Protein 6NAL (pdb70)

Sequence (937 aa):
GNNRALINDKLASLQYNPKTVVFNGTSISNIDLPAEERFDDSTYIVTREKCSYEADFDIAVPSAYEDVTYPGALLVASNDLLDGKPQELAVDKDRVNITVDLPGATDISFKVVPTFANVRAGINDILSKWFDSHGGEWSLPANFQYSSSLVYDENELLKFGCDISYLKQKLSIDFSSTRAEKKSVYLIRFKQIFYSVSAERPAKPADIFAESTTWEDLARAGISEEHPPLFVKNVQYGRQIFLKFESKLSSTELETTIKGTCSKDGLKIDANASAALKEKLSQIDVSIVVHGGSEAVYNGLSLNSDDVQKINRIIWDNTLLSRTNTAAPLNYYTVFLKDGVSAGVHGTTEYVAEKTERYSGGEIRLEHSGWYVARFTVTWDEISYENGLKVIRHKGWEGNGKDRTAPFSTTIPLRGNARNISIKTEGCTGLAWEWWRTSGYKVGRALVPLRTVSIGGTTLHQTFSTPADNNRALINDKLASLQYNPKTVVFNGTSISNIDLPAEERFDDSTYIVTREKCSYEADFDIAVPSAYEDVTYPGALLVASNDLLDGKPQELAVDKDRVNITVDLPGATDISFKVVPTFANVRAGINDILSKWFDSHGGEWSLPANFQYSSSLVYDENELLKFGCDISYLKQKLSIDFSSTRAEKKSVYLIRFKQIFYSVSAERPAKPADIFAESTTWEDLARAGISEEHPPLFVKNVQYGRQIFLKFESKLSSTELETTIKGTCSKDGLKIDANASAALKEKLSQIDVSIVVHGGSEAVYNGLSLNSDDVQKINRIIWDNTLLSRTNTAAPLNYYTVFLKDGVSAGVHGTTEYVAEKTERYSGGEIRLEHSGWYVARFTVTWDEISYENGLKVIRHKGWEGNGKDRTAPFSTTIPLRGNARNISIKTEGCTGLAWEWWRTSGYKVGRALVPLRTVSIGGTTLHQTFSTPAD

Secondary structure (DSSP, 8-state):
-HHHHHHHHHHHT----TTT-----------------EEETTEEE--EEEEEEEEEEP-B--GGGGGGSSTT-EEE--HHHHTT--EE----B--EEEEEE-TTSPPEEEEE---HHHHHHHHHHHHHHHHTTSSSS--B----EEEEEE--STTT---S---HHHHHHHHT--HHHHHHTT-EEEEEEEEEEEEEEEEPPPSSGGGGB-TT--HHHHHHHT-BTTB-EEEEEEEEEEEEEEEEEEESS-HHHHHHHHHHHEETTEE---STT-SHHHHHHTTEEEEEEEESSSEEEEEEEES---HHHHHHHHHH--B--SSSSPPEEEEEEEEETTT--B--EEEEEEEEEE---EE--EEEEEEE-SBS-EEEEEEEEEEEE-SS-EEEEEEE-TTTT-EE-SSEEEEEEE-TTEEEEEEEEEEE-S-GGG-EEEEEEEEEE---SEEEEEEEEETTEEEE-----/-HHHHHHHHTSS----GGG-----------------EESSS-EE--EEEEEEEEE-PPB--TT-GGGSSTT-EEE--HHHHTT--EE----B--EEEEEE-TTS--EEEEE---HHHHHHHHHHHHHHHHHT-S-S-B--SEEEEEEEE--STTT---S---HHHHHHHHT--HHHHHHTT-EEEEEEEEEEEEEEEEPPPSSGGGGB-TT--HHHHHTTT--SSS-EEEEEEEEEEEEEEEEEEESS-HHHHHHHHHTTEETTEE---SS--HHHHHHHTTEEEEEEEESSSEEEEEEE-----HHHHHHHHHHTT-SB-SSS--EEEEEEEEETTT--B---EEEEEEEEE---EE--EEEEEEE-SBSEEEEEEEEEEEEEETTEEEEEEEE-TTTT--EESSEEEEEEE-TTEEEEEEEEEEE-S-STTSEEEEEEEEEE---SEEEEEEEEETTEEEE-----

Foldseek 3Di:
DVQLVQVLVVLLPQDADLFPLAFDFADDDDDQWFKDWDDPDLKIKIGKDKDKDKDFAFAWQAPVCPQQQDAFFKFWDDVVSNLNDTAGQDAAWAKWKKWKDAPPDDIDIDIDQDGSVVRVVVVVVVQCVVQVVVPAFFWDWADWDKFKDWDFDPRSCSRVNFNSVVCCVFVVDDNVVQVVQLKTKMKMKTDDFRIKMFIDQDPRNSNGHDPPDHPVSRVVSPDHSSTFMKGFGMWTWAKMKMKMKMFSDDPQLVCVLCVVQQDPQAGNDDPDPDDVSQVVQQRIWIWMFMAFFDGDIDTGDTDVDVSRVVRSCVNGDMHTDHPVGGTGTTGIWMAGSSHGHTSTHMHMYMGMDDDMDMFAKAKEKEWEAAQFKKFKWKKWWFWDQDSNDTDIDIDTDPRGPPIDDHTDMDMDIHGRRIFWMWMWMWTQLVDDVCGIDTQDTDTGDGGDHYHYWYWYYYSVDIHIDPPPD/DQLVVVLCVVVCLDDDLFPLAFDFADDDPDDDFKDWDADDLKIKIDKDKDKDWDWAFAWAADVCLQAQPAQFKFWADNCSSQNDTQGQDAFWAKWKKWKFAVVDDTDIDIDQDGSVVVVVVVVVVVVVVQVPDPDQWDAFPDKDKDKDWDQALRSCSRVNANSVVCCVQVVDDNVVQVVLQKTKMKMKIWGFRIKMFIDQDQSNSNTHDPPDHVVSRVVSVDHSSIFMKGFGMWTWAKMKMKMKMFSDHPQVVCVLDVVQQDNQAGDDDPPDDPVSLVRQQGIWIWMWIDFLDTDIGGGQGDRHVSRVVRSCVVPPLRTDGSPTGIGTTGIWMARSNRGDTSIHMDMYMGMDDDMDMFAKAKEKEFEAAPFKKFKWKKWWFWDQDDNDTDTHIDTDPRGPPIDGPGDMDMDIHRRRTFWMWMWMWTQLVDPVPGIHTADIGTRDGRDRYHYWYWYYYSVDIHIDPPRD

Solvent-accessible surface area: 45488 Å² total

B-factor: mean 59.3, std 20.17, range [22.74, 204.49]

Nearest PDB structures (foldseek):
  6nal-assembly1_A  TM=1.002E+00  e=2.597E-97  Desulfobulbus propionicus DSM 2032
  4cdb-assembly1_A  TM=8.190E-01  e=1.826E-48  Listeria monocytogenes
  5cr6-assembly1_D  TM=8.662E-01  e=1.373E-47  Streptococcus pneumoniae
  6jmp-assembly1_A  TM=7.885E-01  e=5.666E-47  Streptococcus pneumoniae
  5aoe-assembly2_B  TM=7.281E-01  e=8.876E-48  Streptococcus pneumoniae

Structure (mmCIF, N/CA/C/O backbone):
data_6NAL
#
_entry.id   6NAL
#
_cell.length_a   141.070
_cell.length_b   85.430
_cell.length_c   102.440
_cell.angle_alpha   90.000
_cell.angle_beta   101.050
_cell.angle_gamma   90.000
#
_symmetry.space_group_name_H-M   'C 1 2 1'
#
loop_
_entity.id
_entity.type
_entity.pdbx_description
1 polymer 'Thiol-activated cytolysin'
2 non-polymer 'TETRAETHYLENE GLYCOL'
3 non-polymer IMIDAZOLE
4 water water
#
loop_
_atom_site.group_PDB
_atom_site.id
_atom_site.type_symbol
_atom_site.label_atom_id
_atom_site.label_alt_id
_atom_site.label_comp_id
_atom_site.label_asym_id
_atom_site.label_entity_id
_atom_site.label_seq_id
_atom_site.pdbx_PDB_ins_code
_atom_site.Cartn_x
_atom_site.Cartn_y
_atom_site.Cartn_z
_atom_site.occupancy
_atom_site.B_iso_or_equiv
_atom_site.auth_seq_id
_atom_site.auth_comp_id
_atom_site.auth_asym_id
_atom_site.auth_atom_id
_atom_site.pdbx_PDB_model_num
ATOM 1 N N . GLY A 1 1 ? 66.033 8.140 41.283 1.00 75.11 2 GLY A N 1
ATOM 2 C CA . GLY A 1 1 ? 64.969 7.349 40.672 1.00 82.03 2 GLY A CA 1
ATOM 3 C C . GLY A 1 1 ? 64.026 6.739 41.705 1.00 82.86 2 GLY A C 1
ATOM 4 O O . GLY A 1 1 ? 62.964 6.169 41.370 1.00 72.68 2 GLY A O 1
ATOM 7 N N . ASN A 1 2 ? 64.438 6.893 42.970 1.00 85.19 3 ASN A N 1
ATOM 8 C CA . ASN A 1 2 ? 63.722 6.375 44.133 1.00 79.14 3 ASN A CA 1
ATOM 9 C C . ASN A 1 2 ? 62.557 7.272 44.551 1.00 69.98 3 ASN A C 1
ATOM 10 O O . ASN A 1 2 ? 61.579 6.799 45.156 1.00 65.50 3 ASN A O 1
ATOM 21 N N . ASN A 1 3 ? 62.660 8.575 44.278 1.00 68.41 4 ASN A N 1
ATOM 22 C CA . ASN A 1 3 ? 61.578 9.491 44.631 1.00 67.45 4 ASN A CA 1
ATOM 23 C C . ASN A 1 3 ? 60.386 9.334 43.694 1.00 53.79 4 ASN A C 1
ATOM 24 O O . ASN A 1 3 ? 59.246 9.391 44.143 1.00 54.48 4 ASN A O 1
ATOM 35 N N . ARG A 1 4 ? 60.634 9.119 42.399 1.00 53.29 5 ARG A N 1
ATOM 36 C CA . ARG A 1 4 ? 59.552 8.917 41.443 1.00 54.99 5 ARG A CA 1
ATOM 37 C C . ARG A 1 4 ? 58.755 7.674 41.766 1.00 56.87 5 ARG A C 1
ATOM 38 O O . ARG A 1 4 ? 57.529 7.659 41.623 1.00 52.25 5 ARG A O 1
ATOM 59 N N . ALA A 1 5 ? 59.437 6.619 42.202 1.00 58.54 6 ALA A N 1
ATOM 60 C CA . ALA A 1 5 ? 58.751 5.376 42.511 1.00 56.79 6 ALA A CA 1
ATOM 61 C C . ALA A 1 5 ? 57.799 5.539 43.685 1.00 59.49 6 ALA A C 1
ATOM 62 O O . ALA A 1 5 ? 56.769 4.858 43.738 1.00 60.50 6 ALA A O 1
ATOM 69 N N . LEU A 1 6 ? 58.106 6.442 44.620 1.00 60.44 7 LEU A N 1
ATOM 70 C CA . LEU A 1 6 ? 57.170 6.747 45.705 1.00 53.83 7 LEU A CA 1
ATOM 71 C C . LEU A 1 6 ? 55.994 7.574 45.199 1.00 56.07 7 LEU A C 1
ATOM 72 O O . LEU A 1 6 ? 54.848 7.371 45.627 1.00 60.05 7 LEU A O 1
ATOM 88 N N . ILE A 1 7 ? 56.252 8.500 44.274 1.00 56.86 8 ILE A N 1
ATOM 89 C CA . ILE A 1 7 ? 55.174 9.307 43.711 1.00 61.47 8 ILE A CA 1
ATOM 90 C C . ILE A 1 7 ? 54.223 8.437 42.912 1.00 55.10 8 ILE A C 1
ATOM 91 O O . ILE A 1 7 ? 53.007 8.572 43.041 1.00 61.46 8 ILE A O 1
ATOM 107 N N . ASN A 1 8 ? 54.744 7.498 42.122 1.00 51.39 9 ASN A N 1
ATOM 108 C CA . ASN A 1 8 ? 53.861 6.593 41.397 1.00 54.20 9 ASN A CA 1
ATOM 109 C C . ASN A 1 8 ? 52.975 5.808 42.351 1.00 62.04 9 ASN A C 1
ATOM 110 O O . ASN A 1 8 ? 51.752 5.755 42.178 1.00 62.64 9 ASN A O 1
ATOM 121 N N . ASP A 1 9 ? 53.556 5.219 43.388 1.00 60.73 10 ASP A N 1
ATOM 122 C CA . ASP A 1 9 ? 52.738 4.392 44.264 1.00 64.97 10 ASP A CA 1
ATOM 123 C C . ASP A 1 9 ? 51.688 5.229 44.975 1.00 55.52 10 ASP A C 1
ATOM 124 O O . ASP A 1 9 ? 50.513 4.858 45.006 1.00 63.72 10 ASP A O 1
ATOM 133 N N . LYS A 1 10 ? 52.075 6.383 45.522 1.00 55.09 11 LYS A N 1
ATOM 134 C CA . LYS A 1 10 ? 51.089 7.216 46.207 1.00 48.68 11 LYS A CA 1
ATOM 135 C C . LYS A 1 10 ? 50.029 7.762 45.242 1.00 59.57 11 LYS A C 1
ATOM 136 O O . LYS A 1 10 ? 48.867 7.970 45.640 1.00 52.27 11 LYS A O 1
ATOM 155 N N . LEU A 1 11 ? 50.404 8.029 43.989 1.00 55.91 12 LEU A N 1
ATOM 156 C CA . LEU A 1 11 ? 49.425 8.456 42.997 1.00 58.87 12 LEU A CA 1
ATOM 157 C C . LEU A 1 11 ? 48.433 7.347 42.673 1.00 56.93 12 LEU A C 1
ATOM 158 O O . LEU A 1 11 ? 47.216 7.549 42.766 1.00 56.71 12 LEU A O 1
ATOM 174 N N . ALA A 1 12 ? 48.938 6.172 42.273 1.00 51.05 13 ALA A N 1
ATOM 175 C CA . ALA A 1 12 ? 48.081 5.034 41.954 1.00 59.22 13 ALA A CA 1
ATOM 176 C C . ALA A 1 12 ? 47.170 4.657 43.119 1.00 61.96 13 ALA A C 1
ATOM 177 O O . ALA A 1 12 ? 46.034 4.210 42.908 1.00 67.86 13 ALA A O 1
ATOM 184 N N . SER A 1 13 ? 47.622 4.851 44.342 1.00 56.02 14 SER A N 1
ATOM 185 C CA . SER A 1 13 ? 46.796 4.520 45.489 1.00 65.76 14 SER A CA 1
ATOM 186 C C . SER A 1 13 ? 45.883 5.670 45.896 1.00 65.08 14 SER A C 1
ATOM 187 O O . SER A 1 13 ? 45.177 5.563 46.903 1.00 70.65 14 SER A O 1
ATOM 195 N N . LEU A 1 14 ? 45.890 6.774 45.159 1.00 62.79 15 LEU A N 1
ATOM 196 C CA . LEU A 1 14 ? 45.057 7.922 45.501 1.00 63.17 15 LEU A CA 1
ATOM 197 C C . LEU A 1 14 ? 43.656 7.697 44.929 1.00 67.69 15 LEU A C 1
ATOM 198 O O . LEU A 1 14 ? 43.431 7.822 43.719 1.00 56.92 15 LEU A O 1
ATOM 214 N N . GLN A 1 15 ? 42.719 7.351 45.818 1.00 66.09 16 GLN A N 1
ATOM 215 C CA . GLN A 1 15 ? 41.377 6.909 45.443 1.00 69.73 16 GLN A CA 1
ATOM 216 C C . GLN A 1 15 ? 40.443 8.115 45.458 1.00 63.74 16 GLN A C 1
ATOM 217 O O . GLN A 1 15 ? 40.320 8.813 46.476 1.00 59.93 16 GLN A O 1
ATOM 231 N N . TYR A 1 16 ? 39.853 8.404 44.305 1.00 57.34 17 TYR A N 1
ATOM 232 C CA . TYR A 1 16 ? 38.910 9.502 44.154 1.00 60.82 17 TYR A CA 1
ATOM 233 C C . TYR A 1 16 ? 38.083 9.171 42.926 1.00 56.87 17 TYR A C 1
ATOM 234 O O . TYR A 1 16 ? 38.525 8.430 42.037 1.00 66.55 17 TYR A O 1
ATOM 252 N N . ASN A 1 17 ? 36.892 9.745 42.879 1.00 60.27 18 ASN A N 1
ATOM 253 C CA . ASN A 1 17 ? 35.949 9.483 41.800 1.00 70.30 18 ASN A CA 1
ATOM 254 C C . ASN A 1 17 ? 36.081 10.587 40.761 1.00 63.85 18 ASN A C 1
ATOM 255 O O . ASN A 1 17 ? 35.753 11.746 41.064 1.00 56.39 18 ASN A O 1
ATOM 266 N N . PRO A 1 18 ? 36.577 10.301 39.550 1.00 65.24 19 PRO A N 1
ATOM 267 C CA . PRO A 1 18 ? 36.825 11.399 38.601 1.00 67.83 19 PRO A CA 1
ATOM 268 C C . PRO A 1 18 ? 35.618 12.297 38.390 1.00 71.76 19 PRO A C 1
ATOM 269 O O . PRO A 1 18 ? 35.799 13.499 38.165 1.00 64.68 19 PRO A O 1
ATOM 280 N N . LYS A 1 19 ? 34.393 11.764 38.484 1.00 65.90 20 LYS A N 1
ATOM 281 C CA . LYS A 1 19 ? 33.222 12.545 38.112 1.00 66.45 20 LYS A CA 1
ATOM 282 C C . LYS A 1 19 ? 32.815 13.572 39.150 1.00 59.32 20 LYS A C 1
ATOM 283 O O . LYS A 1 19 ? 32.231 14.586 38.769 1.00 62.74 20 LYS A O 1
ATOM 302 N N . THR A 1 20 ? 33.182 13.398 40.418 1.00 55.42 21 THR A N 1
ATOM 303 C CA . THR A 1 20 ? 32.671 14.262 41.470 1.00 56.33 21 THR A CA 1
ATOM 304 C C . THR A 1 20 ? 33.717 15.140 42.147 1.00 53.15 21 THR A C 1
ATOM 305 O O . THR A 1 20 ? 33.392 15.833 43.112 1.00 56.93 21 THR A O 1
ATOM 316 N N . VAL A 1 21 ? 34.953 15.160 41.681 1.00 51.26 22 VAL A N 1
ATOM 317 C CA . VAL A 1 21 ? 35.941 15.941 42.417 1.00 57.66 22 VAL A CA 1
ATOM 318 C C . VAL A 1 21 ? 35.841 17.432 42.079 1.00 54.09 22 VAL A C 1
ATOM 319 O O . VAL A 1 21 ? 36.015 18.287 42.950 1.00 52.10 22 VAL A O 1
ATOM 349 N N . VAL A 1 23 ? 32.801 19.968 40.368 1.00 55.25 24 VAL A N 1
ATOM 350 C CA . VAL A 1 23 ? 31.389 19.971 39.976 1.00 44.12 24 VAL A CA 1
ATOM 351 C C . VAL A 1 23 ? 30.969 21.389 39.620 1.00 47.70 24 VAL A C 1
ATOM 352 O O . VAL A 1 23 ? 31.184 22.321 40.402 1.00 43.56 24 VAL A O 1
ATOM 365 N N . PHE A 1 24 ? 30.365 21.558 38.440 1.00 45.05 25 PHE A N 1
ATOM 366 C CA . PHE A 1 24 ? 29.792 22.848 38.087 1.00 47.38 25 PHE A CA 1
ATOM 367 C C . PHE A 1 24 ? 28.687 23.152 39.083 1.00 46.20 25 PHE A C 1
ATOM 368 O O . PHE A 1 24 ? 27.905 22.262 39.448 1.00 39.05 25 PHE A O 1
ATOM 385 N N . ASN A 1 25 ? 28.594 24.404 39.512 1.00 39.73 26 ASN A N 1
ATOM 386 C CA . ASN A 1 25 ? 27.429 24.784 40.289 1.00 57.62 26 ASN A CA 1
ATOM 387 C C . ASN A 1 25 ? 26.641 25.898 39.622 1.00 53.95 26 ASN A C 1
ATOM 388 O O . ASN A 1 25 ? 27.137 27.024 39.472 1.00 51.85 26 ASN A O 1
ATOM 399 N N . GLY A 1 26 ? 25.399 25.584 39.255 1.00 50.21 27 GLY A N 1
ATOM 400 C CA . GLY A 1 26 ? 24.558 26.531 38.580 1.00 43.68 27 GLY A CA 1
ATOM 401 C C . GLY A 1 26 ? 23.593 27.166 39.548 1.00 46.01 27 GLY A C 1
ATOM 402 O O . GLY A 1 26 ? 23.522 26.820 40.719 1.00 44.75 27 GLY A O 1
ATOM 406 N N . THR A 1 27 ? 22.885 28.153 39.024 1.00 42.29 28 THR A N 1
ATOM 407 C CA . THR A 1 27 ? 21.768 28.744 39.721 1.00 41.44 28 THR A CA 1
ATOM 408 C C . THR A 1 27 ? 20.713 27.701 40.057 1.00 41.22 28 THR A C 1
ATOM 409 O O . THR A 1 27 ? 20.395 26.806 39.269 1.00 43.05 28 THR A O 1
ATOM 420 N N . SER A 1 28 ? 20.155 27.822 41.234 1.00 47.18 29 SER A N 1
ATOM 421 C CA . SER A 1 28 ? 18.920 27.136 41.530 1.00 51.58 29 SER A CA 1
ATOM 422 C C . SER A 1 28 ? 17.820 28.158 41.791 1.00 50.20 29 SER A C 1
ATOM 423 O O . SER A 1 28 ? 18.046 29.209 42.384 1.00 50.95 29 SER A O 1
ATOM 431 N N . ILE A 1 29 ? 16.643 27.862 41.286 1.00 57.00 30 ILE A N 1
ATOM 432 C CA . ILE A 1 29 ? 15.428 28.601 41.591 1.00 66.44 30 ILE A CA 1
ATOM 433 C C . ILE A 1 29 ? 14.547 27.639 42.379 1.00 66.66 30 ILE A C 1
ATOM 434 O O . ILE A 1 29 ? 14.421 26.470 42.008 1.00 62.66 30 ILE A O 1
ATOM 450 N N . SER A 1 30 ? 13.984 28.079 43.473 1.00 75.13 31 SER A N 1
ATOM 451 C CA . SER A 1 30 ? 13.272 27.106 44.325 1.00 96.64 31 SER A CA 1
ATOM 452 C C . SER A 1 30 ? 11.924 27.674 44.760 1.00 100.98 31 SER A C 1
ATOM 453 O O . SER A 1 30 ? 11.758 28.152 45.884 1.00 112.46 31 SER A O 1
ATOM 461 N N . ASN A 1 31 ? 10.949 27.597 43.864 1.00 100.92 32 ASN A N 1
ATOM 462 C CA . ASN A 1 31 ? 9.722 28.372 44.006 1.00 107.94 32 ASN A CA 1
ATOM 463 C C . ASN A 1 31 ? 8.845 28.099 42.791 1.00 107.43 32 ASN A C 1
ATOM 464 O O . ASN A 1 31 ? 9.334 28.127 41.664 1.00 105.49 32 ASN A O 1
ATOM 475 N N . ILE A 1 32 ? 7.568 27.795 42.992 1.00 101.90 33 ILE A N 1
ATOM 476 C CA . ILE A 1 32 ? 6.671 27.506 41.877 1.00 106.82 33 ILE A CA 1
ATOM 477 C C . ILE A 1 32 ? 5.685 28.654 41.630 1.00 100.94 33 ILE A C 1
ATOM 478 O O . ILE A 1 32 ? 4.749 28.509 40.843 1.00 100.51 33 ILE A O 1
ATOM 494 N N . ASP A 1 33 ? 5.880 29.801 42.285 1.00 100.48 34 ASP A N 1
ATOM 495 C CA . ASP A 1 33 ? 4.894 30.884 42.288 1.00 88.94 34 ASP A CA 1
ATOM 496 C C . ASP A 1 33 ? 5.114 31.811 41.089 1.00 84.71 34 ASP A C 1
ATOM 497 O O . ASP A 1 33 ? 5.501 32.976 41.217 1.00 88.85 34 ASP A O 1
ATOM 506 N N . LEU A 1 34 ? 4.838 31.278 39.897 1.00 75.69 35 LEU A N 1
ATOM 507 C CA . LEU A 1 34 ? 5.055 32.003 38.645 1.00 78.12 35 LEU A CA 1
ATOM 508 C C . LEU A 1 34 ? 3.745 32.148 37.874 1.00 70.34 35 LEU A C 1
ATOM 509 O O . LEU A 1 34 ? 3.535 31.489 36.842 1.00 64.53 35 LEU A O 1
ATOM 525 N N . PRO A 1 35 ? 2.844 33.015 38.335 1.00 70.49 36 PRO A N 1
ATOM 526 C CA . PRO A 1 35 ? 1.545 33.143 37.668 1.00 67.58 36 PRO A CA 1
ATOM 527 C C . PRO A 1 35 ? 1.646 34.039 36.451 1.00 61.72 36 PRO A C 1
ATOM 528 O O . PRO A 1 35 ? 2.442 34.976 36.404 1.00 54.34 36 PRO A O 1
ATOM 539 N N . ALA A 1 36 ? 0.807 33.745 35.468 1.00 60.82 37 ALA A N 1
ATOM 540 C CA . ALA A 1 36 ? 0.713 34.588 34.295 1.00 50.14 37 ALA A CA 1
ATOM 541 C C . ALA A 1 36 ? 0.228 35.974 34.681 1.00 54.21 37 ALA A C 1
ATOM 542 O O . ALA A 1 36 ? -0.596 36.139 35.586 1.00 51.16 37 ALA A O 1
ATOM 549 N N . GLU A 1 37 ? 0.733 36.979 33.965 1.00 48.84 38 GLU A N 1
ATOM 550 C CA . GLU A 1 37 ? 0.338 38.355 34.217 1.00 53.97 38 GLU A CA 1
ATOM 551 C C . GLU A 1 37 ? 0.029 39.073 32.909 1.00 49.63 38 GLU A C 1
ATOM 552 O O . GLU A 1 37 ? 0.471 38.687 31.828 1.00 52.32 38 GLU A O 1
ATOM 564 N N . GLU A 1 38 ? -0.755 40.135 33.021 1.00 43.17 39 GLU A N 1
ATOM 565 C CA . GLU A 1 38 ? -1.374 40.741 31.865 1.00 44.11 39 GLU A CA 1
ATOM 566 C C . GLU A 1 38 ? -1.347 42.249 32.007 1.00 37.25 39 GLU A C 1
ATOM 567 O O . GLU A 1 38 ? -1.266 42.798 33.108 1.00 50.26 39 GLU A O 1
ATOM 579 N N . ARG A 1 39 ? -1.436 42.905 30.866 1.00 43.03 40 ARG A N 1
ATOM 580 C CA . ARG A 1 39 ? -1.720 44.323 30.828 1.00 50.14 40 ARG A CA 1
ATOM 581 C C . ARG A 1 39 ? -2.174 44.683 29.426 1.00 43.08 40 ARG A C 1
ATOM 582 O O . ARG A 1 39 ? -2.054 43.901 28.475 1.00 43.09 40 ARG A O 1
ATOM 603 N N . PHE A 1 40 ? -2.650 45.907 29.318 1.00 47.28 41 PHE A N 1
ATOM 604 C CA . PHE A 1 40 ? -3.049 46.496 28.058 1.00 52.06 41 PHE A CA 1
ATOM 605 C C . PHE A 1 40 ? -2.158 47.656 27.679 1.00 49.70 41 PHE A C 1
ATOM 606 O O . PHE A 1 40 ? -1.827 48.496 28.520 1.00 60.40 41 PHE A O 1
ATOM 623 N N . ASP A 1 41 ? -1.837 47.730 26.398 1.00 48.73 42 ASP A N 1
ATOM 624 C CA . ASP A 1 41 ? -1.204 48.897 25.783 1.00 59.02 42 ASP A CA 1
ATOM 625 C C . ASP A 1 41 ? -2.211 49.397 24.740 1.00 62.69 42 ASP A C 1
ATOM 626 O O . ASP A 1 41 ? -2.136 49.042 23.560 1.00 60.85 42 ASP A O 1
ATOM 635 N N . ASP A 1 42 ? -3.173 50.203 25.201 1.00 64.43 43 ASP A N 1
ATOM 636 C CA . ASP A 1 42 ? -4.342 50.630 24.420 1.00 64.99 43 ASP A CA 1
ATOM 637 C C . ASP A 1 42 ? -5.187 49.413 24.045 1.00 58.79 43 ASP A C 1
ATOM 638 O O . ASP A 1 42 ? -5.674 48.707 24.949 1.00 49.00 43 ASP A O 1
ATOM 647 N N . SER A 1 43 ? -5.468 49.168 22.775 1.00 60.45 44 SER A N 1
ATOM 648 C CA . SER A 1 43 ? -6.266 48.003 22.443 1.00 58.98 44 SER A CA 1
ATOM 649 C C . SER A 1 43 ? -5.433 46.733 22.446 1.00 47.79 44 SER A C 1
ATOM 650 O O . SER A 1 43 ? -5.983 45.647 22.259 1.00 46.85 44 SER A O 1
ATOM 658 N N . THR A 1 44 ? -4.127 46.833 22.657 1.00 51.66 45 THR A N 1
ATOM 659 C CA . THR A 1 44 ? -3.268 45.661 22.606 1.00 40.51 45 THR A CA 1
ATOM 660 C C . THR A 1 44 ? -3.203 44.988 23.963 1.00 42.54 45 THR A C 1
ATOM 661 O O . THR A 1 44 ? -3.113 45.645 25.008 1.00 40.72 45 THR A O 1
ATOM 672 N N . TYR A 1 45 ? -3.285 43.664 23.926 1.00 41.60 46 TYR A N 1
ATOM 673 C CA . TYR A 1 45 ? -3.356 42.826 25.110 1.00 38.84 46 TYR A CA 1
ATOM 674 C C . TYR A 1 45 ? -2.054 42.062 25.229 1.00 42.18 46 TYR A C 1
ATOM 675 O O . TYR A 1 45 ? -1.651 41.374 24.279 1.00 38.71 46 TYR A O 1
ATOM 693 N N . ILE A 1 46 ? -1.403 42.173 26.382 1.00 36.88 47 ILE A N 1
ATOM 694 C CA . ILE A 1 46 ? -0.036 41.690 26.522 1.00 46.17 47 ILE A CA 1
ATOM 695 C C . ILE A 1 46 ? -0.045 40.691 27.650 1.00 35.16 47 ILE A C 1
ATOM 696 O O . ILE A 1 46 ? -0.351 41.047 28.787 1.00 47.74 47 ILE A O 1
ATOM 712 N N . VAL A 1 47 ? 0.245 39.439 27.345 1.00 43.18 48 VAL A N 1
ATOM 713 C CA . VAL A 1 47 ? 0.257 38.382 28.345 1.00 44.06 48 VAL A CA 1
ATOM 714 C C . VAL A 1 47 ? 1.689 37.880 28.510 1.00 40.63 48 VAL A C 1
ATOM 715 O O . VAL A 1 47 ? 2.348 37.510 27.525 1.00 41.34 48 VAL A O 1
ATOM 745 N N . THR A 1 49 ? 3.951 35.042 30.427 1.00 45.57 50 THR A N 1
ATOM 746 C CA . THR A 1 49 ? 3.977 33.759 31.112 1.00 46.96 50 THR A CA 1
ATOM 747 C C . THR A 1 49 ? 5.431 33.404 31.453 1.00 51.41 50 THR A C 1
ATOM 748 O O . THR A 1 49 ? 6.364 33.823 30.765 1.00 47.73 50 THR A O 1
ATOM 759 N N . ARG A 1 50 ? 5.633 32.673 32.548 1.00 47.51 51 ARG A N 1
ATOM 760 C CA . ARG A 1 50 ? 6.965 32.379 33.042 1.00 45.49 51 ARG A CA 1
ATOM 761 C C . ARG A 1 50 ? 7.083 30.895 33.284 1.00 46.02 51 ARG A C 1
ATOM 762 O O . ARG A 1 50 ? 6.148 30.240 33.733 1.00 53.53 51 ARG A O 1
ATOM 783 N N . GLU A 1 51 ? 8.250 30.375 32.975 1.00 45.02 52 GLU A N 1
ATOM 784 C CA . GLU A 1 51 ? 8.505 28.954 33.087 1.00 40.37 52 GLU A CA 1
ATOM 785 C C . GLU A 1 51 ? 9.904 28.739 33.641 1.00 44.75 52 GLU A C 1
ATOM 786 O O . GLU A 1 51 ? 10.863 29.401 33.232 1.00 41.71 52 GLU A O 1
ATOM 798 N N . LYS A 1 52 ? 9.991 27.796 34.553 1.00 43.16 53 LYS A N 1
ATOM 799 C CA . LYS A 1 52 ? 11.219 27.391 35.185 1.00 40.84 53 LYS A CA 1
ATOM 800 C C . LYS A 1 52 ? 11.846 26.329 34.303 1.00 43.80 53 LYS A C 1
ATOM 801 O O . LYS A 1 52 ? 11.184 25.329 33.981 1.00 40.39 53 LYS A O 1
ATOM 820 N N . CYS A 1 53 ? 13.116 26.559 33.915 1.00 34.81 54 CYS A N 1
ATOM 821 C CA . CYS A 1 53 ? 13.866 25.659 33.054 1.00 36.79 54 CYS A CA 1
ATOM 822 C C . CYS A 1 53 ? 15.255 25.450 33.616 1.00 35.25 54 CYS A C 1
ATOM 823 O O . CYS A 1 53 ? 15.752 26.255 34.401 1.00 41.08 54 CYS A O 1
ATOM 831 N N . SER A 1 54 ? 15.899 24.384 33.152 1.00 34.85 55 SER A N 1
ATOM 832 C CA . SER A 1 54 ? 17.307 24.149 33.379 1.00 34.82 55 SER A CA 1
ATOM 833 C C . SER A 1 54 ? 17.978 23.798 32.051 1.00 42.52 55 SER A C 1
ATOM 834 O O . SER A 1 54 ? 17.360 23.298 31.114 1.00 40.37 55 SER A O 1
ATOM 842 N N . TYR A 1 55 ? 19.224 24.182 31.937 1.00 34.32 56 TYR A N 1
ATOM 843 C CA . TYR A 1 55 ? 19.996 23.957 30.738 1.00 33.12 56 TYR A CA 1
ATOM 844 C C . TYR A 1 55 ? 21.159 23.085 31.164 1.00 33.38 56 TYR A C 1
ATOM 845 O O . TYR A 1 55 ? 21.790 23.365 32.181 1.00 30.92 56 TYR A O 1
ATOM 863 N N . GLU A 1 56 ? 21.445 22.062 30.376 1.00 34.49 57 GLU A N 1
ATOM 864 C CA . GLU A 1 56 ? 22.447 21.054 30.650 1.00 37.23 57 GLU A CA 1
ATOM 865 C C . GLU A 1 56 ? 23.367 21.030 29.450 1.00 35.22 57 GLU A C 1
ATOM 866 O O . GLU A 1 56 ? 22.869 20.888 28.323 1.00 30.48 57 GLU A O 1
ATOM 878 N N . ALA A 1 57 ? 24.684 21.082 29.696 1.00 25.70 58 ALA A N 1
ATOM 879 C CA . ALA A 1 57 ? 25.672 20.991 28.626 1.00 38.34 58 ALA A CA 1
ATOM 880 C C . ALA A 1 57 ? 27.077 20.736 29.168 1.00 39.33 58 ALA A C 1
ATOM 881 O O . ALA A 1 57 ? 27.381 21.022 30.327 1.00 39.51 58 ALA A O 1
ATOM 888 N N . ASP A 1 58 ? 27.931 20.198 28.311 1.00 41.69 59 ASP A N 1
ATOM 889 C CA . ASP A 1 58 ? 29.355 20.093 28.646 1.00 43.84 59 ASP A CA 1
ATOM 890 C C . ASP A 1 58 ? 29.956 21.472 28.883 1.00 33.46 59 ASP A C 1
ATOM 891 O O . ASP A 1 58 ? 29.804 22.370 28.061 1.00 43.33 59 ASP A O 1
ATOM 900 N N . PHE A 1 59 ? 30.613 21.659 30.028 1.00 45.17 60 PHE A N 1
ATOM 901 C CA . PHE A 1 59 ? 31.177 22.959 30.382 1.00 40.61 60 PHE A CA 1
ATOM 902 C C . PHE A 1 59 ? 32.563 23.077 29.760 1.00 42.76 60 PHE A C 1
ATOM 903 O O . PHE A 1 59 ? 33.481 22.301 30.094 1.00 42.57 60 PHE A O 1
ATOM 920 N N . ASP A 1 60 ? 32.699 24.054 28.869 1.00 45.61 61 ASP A N 1
ATOM 921 C CA . ASP A 1 60 ? 33.978 24.429 28.261 1.00 49.28 61 ASP A CA 1
ATOM 922 C C . ASP A 1 60 ? 34.760 25.370 29.174 1.00 44.19 61 ASP A C 1
ATOM 923 O O . ASP A 1 60 ? 34.223 26.381 29.655 1.00 49.62 61 ASP A O 1
ATOM 932 N N . ILE A 1 61 ? 36.031 25.059 29.407 1.00 47.09 62 ILE A N 1
ATOM 933 C CA . ILE A 1 61 ? 36.838 25.822 30.357 1.00 36.43 62 ILE A CA 1
ATOM 934 C C . ILE A 1 61 ? 37.642 26.852 29.577 1.00 36.41 62 ILE A C 1
ATOM 935 O O . ILE A 1 61 ? 38.531 26.489 28.805 1.00 37.90 62 ILE A O 1
ATOM 951 N N . ALA A 1 62 ? 37.320 28.131 29.755 1.00 33.71 63 ALA A N 1
ATOM 952 C CA . ALA A 1 62 ? 38.100 29.212 29.177 1.00 36.39 63 ALA A CA 1
ATOM 953 C C . ALA A 1 62 ? 39.441 29.367 29.883 1.00 39.65 63 ALA A C 1
ATOM 954 O O . ALA A 1 62 ? 39.579 29.130 31.084 1.00 39.19 63 ALA A O 1
ATOM 961 N N . VAL A 1 63 ? 40.441 29.769 29.113 1.00 35.76 64 VAL A N 1
ATOM 962 C CA . VAL A 1 63 ? 41.692 30.237 29.693 1.00 33.68 64 VAL A CA 1
ATOM 963 C C . VAL A 1 63 ? 41.472 31.610 30.306 1.00 32.25 64 VAL A C 1
ATOM 964 O O . VAL A 1 63 ? 41.258 32.575 29.577 1.00 37.57 64 VAL A O 1
ATOM 977 N N . PRO A 1 64 ? 41.568 31.778 31.607 1.00 37.63 65 PRO A N 1
ATOM 978 C CA . PRO A 1 64 ? 41.377 33.122 32.158 1.00 38.25 65 PRO A CA 1
ATOM 979 C C . PRO A 1 64 ? 42.513 34.060 31.776 1.00 44.78 65 PRO A C 1
ATOM 980 O O . PRO A 1 64 ? 43.680 33.668 31.694 1.00 49.37 65 PRO A O 1
ATOM 991 N N . SER A 1 65 ? 42.142 35.314 31.539 1.00 46.94 66 SER A N 1
ATOM 992 C CA . SER A 1 65 ? 43.096 36.375 31.230 1.00 49.04 66 SER A CA 1
ATOM 993 C C . SER A 1 65 ? 44.249 36.441 32.232 1.00 51.99 66 SER A C 1
ATOM 994 O O . SER A 1 65 ? 45.387 36.758 31.873 1.00 51.12 66 SER A O 1
ATOM 1002 N N . ALA A 1 66 ? 43.969 36.191 33.495 1.00 52.05 67 ALA A N 1
ATOM 1003 C CA . ALA A 1 66 ? 44.953 36.426 34.541 1.00 55.24 67 ALA A CA 1
ATOM 1004 C C . ALA A 1 66 ? 45.703 35.169 34.905 1.00 52.03 67 ALA A C 1
ATOM 1005 O O . ALA A 1 66 ? 46.607 35.228 35.737 1.00 48.16 67 ALA A O 1
ATOM 1012 N N . TYR A 1 67 ? 45.354 34.038 34.295 1.00 51.00 68 TYR A N 1
ATOM 1013 C CA . TYR A 1 67 ? 46.061 32.791 34.539 1.00 40.36 68 TYR A CA 1
ATOM 1014 C C . TYR A 1 67 ? 46.532 32.119 33.254 1.00 38.85 68 TYR A C 1
ATOM 1015 O O . TYR A 1 67 ? 46.593 30.887 33.203 1.00 42.60 68 TYR A O 1
ATOM 1033 N N . GLU A 1 68 ? 46.853 32.903 32.213 1.00 42.58 69 GLU A N 1
ATOM 1034 C CA . GLU A 1 68 ? 47.444 32.339 30.999 1.00 49.04 69 GLU A CA 1
ATOM 1035 C C . GLU A 1 68 ? 48.763 31.629 31.306 1.00 46.19 69 GLU A C 1
ATOM 1036 O O . GLU A 1 68 ? 49.057 30.577 30.730 1.00 42.60 69 GLU A O 1
ATOM 1048 N N . ASP A 1 69 ? 49.569 32.185 32.213 1.00 47.13 70 ASP A N 1
ATOM 1049 C CA . ASP A 1 69 ? 50.875 31.601 32.550 1.00 40.76 70 ASP A CA 1
ATOM 1050 C C . ASP A 1 69 ? 50.778 30.366 33.432 1.00 40.20 70 ASP A C 1
ATOM 1051 O O . ASP A 1 69 ? 51.808 29.775 33.728 1.00 36.81 70 ASP A O 1
ATOM 1060 N N . VAL A 1 70 ? 49.572 29.905 33.761 1.00 43.40 71 VAL A N 1
ATOM 1061 C CA . VAL A 1 70 ? 49.350 28.704 34.562 1.00 46.58 71 VAL A CA 1
ATOM 1062 C C . VAL A 1 70 ? 48.540 27.644 33.828 1.00 42.61 71 VAL A C 1
ATOM 1063 O O . VAL A 1 70 ? 48.393 26.518 34.338 1.00 34.61 71 VAL A O 1
ATOM 1076 N N . THR A 1 71 ? 48.076 27.932 32.618 1.00 36.29 72 THR A N 1
ATOM 1077 C CA . THR A 1 71 ? 47.211 26.996 31.930 1.00 37.52 72 THR A CA 1
ATOM 1078 C C . THR A 1 71 ? 47.727 26.715 30.545 1.00 34.63 72 THR A C 1
ATOM 1079 O O . THR A 1 71 ? 46.959 26.608 29.580 1.00 38.50 72 THR A O 1
ATOM 1090 N N . TYR A 1 72 ? 49.005 26.659 30.416 1.00 34.14 73 TYR A N 1
ATOM 1091 C CA . TYR A 1 72 ? 49.668 26.353 29.158 1.00 29.25 73 TYR A CA 1
ATOM 1092 C C . TYR A 1 72 ? 49.788 24.847 28.982 1.00 31.20 73 TYR A C 1
ATOM 1093 O O . TYR A 1 72 ? 49.690 24.060 29.949 1.00 33.12 73 TYR A O 1
ATOM 1111 N N . PRO A 1 73 ? 50.019 24.409 27.756 1.00 27.41 74 PRO A N 1
ATOM 1112 C CA . PRO A 1 73 ? 50.093 22.971 27.511 1.00 29.41 74 PRO A CA 1
ATOM 1113 C C . PRO A 1 73 ? 51.212 22.363 28.333 1.00 33.26 74 PRO A C 1
ATOM 1114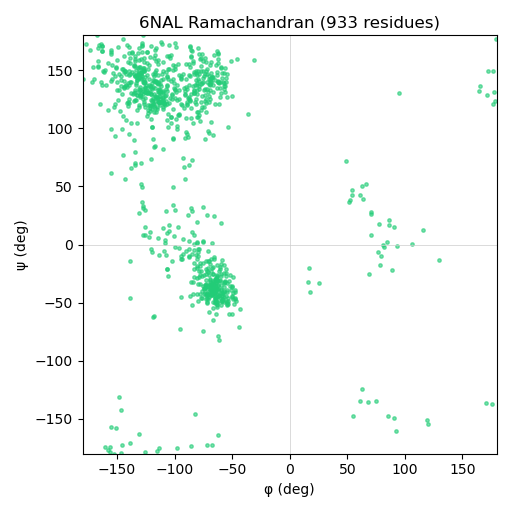 O O . PRO A 1 73 ? 52.345 22.838 28.306 1.00 34.57 74 PRO A O 1
ATOM 1125 N N . GLY A 1 74 ? 50.896 21.285 29.039 1.00 36.83 75 GLY A N 1
ATOM 1126 C CA . GLY A 1 74 ? 51.848 20.645 29.906 1.00 33.47 75 GLY A CA 1
ATOM 1127 C C . GLY A 1 74 ? 51.966 21.247 31.286 1.00 36.22 75 GLY A C 1
ATOM 1128 O O . GLY A 1 74 ? 52.806 20.783 32.079 1.00 36.45 75 GLY A O 1
ATOM 1132 N N . ALA A 1 75 ? 51.174 22.266 31.608 1.00 36.34 76 ALA A N 1
ATOM 1133 C CA . ALA A 1 75 ? 51.155 22.726 33.001 1.00 40.44 76 ALA A CA 1
ATOM 1134 C C . ALA A 1 75 ? 50.570 21.638 33.892 1.00 41.12 76 ALA A C 1
ATOM 1135 O O . ALA A 1 75 ? 49.933 20.685 33.414 1.00 37.95 76 ALA A O 1
ATOM 1142 N N . LEU A 1 76 ? 50.812 21.768 35.201 1.00 41.29 77 LEU A N 1
ATOM 1143 C CA . LEU A 1 76 ? 50.166 20.934 36.208 1.00 38.71 77 LEU A CA 1
ATOM 1144 C C . LEU A 1 76 ? 49.346 21.811 37.140 1.00 39.67 77 LEU A C 1
ATOM 1145 O O . LEU A 1 76 ? 49.697 22.969 37.406 1.00 37.40 77 LEU A O 1
ATOM 1161 N N . LEU A 1 77 ? 48.232 21.267 37.609 1.00 33.49 78 LEU A N 1
ATOM 1162 C CA . LEU A 1 77 ? 47.316 22.030 38.440 1.00 39.06 78 LEU A CA 1
ATOM 1163 C C . LEU A 1 77 ? 46.844 21.127 39.553 1.00 35.59 78 LEU A C 1
ATOM 1164 O O . LEU A 1 77 ? 46.902 19.903 39.407 1.00 33.64 78 LEU A O 1
ATOM 1180 N N . VAL A 1 78 ? 46.322 21.721 40.639 1.00 31.61 79 VAL A N 1
ATOM 1181 C CA . VAL A 1 78 ? 45.563 20.943 41.625 1.00 40.67 79 VAL A CA 1
ATOM 1182 C C . VAL A 1 78 ? 44.065 21.102 41.339 1.00 35.72 79 VAL A C 1
ATOM 1183 O O . VAL A 1 78 ? 43.535 22.215 41.256 1.00 37.23 79 VAL A O 1
ATOM 1196 N N . ALA A 1 79 ? 43.386 19.984 41.163 1.00 41.08 80 ALA A N 1
ATOM 1197 C CA . ALA A 1 79 ? 41.961 20.035 40.848 1.00 43.20 80 ALA A CA 1
ATOM 1198 C C . ALA A 1 79 ? 41.210 20.681 42.002 1.00 48.00 80 ALA A C 1
ATOM 1199 O O . ALA A 1 79 ? 41.504 20.443 43.185 1.00 47.41 80 ALA A O 1
ATOM 1206 N N . SER A 1 80 ? 40.244 21.511 41.657 1.00 48.09 81 SER A N 1
ATOM 1207 C CA . SER A 1 80 ? 39.588 22.361 42.638 1.00 51.00 81 SER A CA 1
ATOM 1208 C C . SER A 1 80 ? 38.381 22.987 41.968 1.00 52.89 81 SER A C 1
ATOM 1209 O O . SER A 1 80 ? 38.456 23.365 40.788 1.00 45.79 81 SER A O 1
ATOM 1217 N N . AS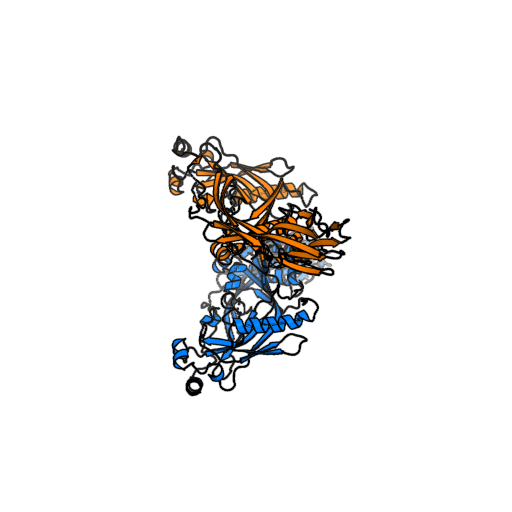N A 1 81 ? 37.289 23.131 42.719 1.00 41.19 82 ASN A N 1
ATOM 1218 C CA . ASN A 1 81 ? 36.151 23.840 42.168 1.00 49.32 82 ASN A CA 1
ATOM 1219 C C . ASN A 1 81 ? 36.539 25.228 41.700 1.00 53.37 82 ASN A C 1
ATOM 1220 O O . ASN A 1 81 ? 35.909 25.775 40.795 1.00 48.28 82 ASN A O 1
ATOM 1231 N N . ASP A 1 82 ? 37.566 25.825 42.293 1.00 47.22 83 ASP A N 1
ATOM 1232 C CA . ASP A 1 82 ? 37.929 27.177 41.870 1.00 48.12 83 ASP A CA 1
ATOM 1233 C C . ASP A 1 82 ? 38.538 27.221 40.454 1.00 52.89 83 ASP A C 1
ATOM 1234 O O . ASP A 1 82 ? 38.542 28.290 39.824 1.00 45.96 83 ASP A O 1
ATOM 1243 N N . LEU A 1 83 ? 38.945 26.079 39.891 1.00 37.86 84 LEU A N 1
ATOM 1244 C CA . LEU A 1 83 ? 39.241 26.027 38.465 1.00 45.26 84 LEU A CA 1
ATOM 1245 C C . LEU A 1 83 ? 37.994 26.365 37.611 1.00 45.84 84 LEU A C 1
ATOM 1246 O O . LEU A 1 83 ? 38.074 27.162 36.662 1.00 42.27 84 LEU A O 1
ATOM 1262 N N . LEU A 1 84 ? 36.821 25.833 37.964 1.00 42.84 85 LEU A N 1
ATOM 1263 C CA . LEU A 1 84 ? 35.620 26.120 37.164 1.00 45.39 85 LEU A CA 1
ATOM 1264 C C . LEU A 1 84 ? 35.246 27.595 37.224 1.00 48.19 85 LEU A C 1
ATOM 1265 O O . LEU A 1 84 ? 34.680 28.128 36.262 1.00 47.09 85 LEU A O 1
ATOM 1281 N N . ASP A 1 85 ? 35.545 28.265 38.344 1.00 48.07 86 ASP A N 1
ATOM 1282 C CA . ASP A 1 85 ? 35.266 29.688 38.551 1.00 46.30 86 ASP A CA 1
ATOM 1283 C C . ASP A 1 85 ? 36.353 30.607 37.989 1.00 49.44 86 ASP A C 1
ATOM 1284 O O . ASP A 1 85 ? 36.383 31.798 38.338 1.00 48.52 86 ASP A O 1
ATOM 1293 N N . GLY A 1 86 ? 37.298 30.080 37.209 1.00 48.25 87 GLY A N 1
ATOM 1294 C CA . GLY A 1 86 ? 38.310 30.939 36.605 1.00 41.57 87 GLY A CA 1
ATOM 1295 C C . GLY A 1 86 ? 39.549 31.241 37.419 1.00 48.89 87 GLY A C 1
ATOM 1296 O O . GLY A 1 86 ? 40.277 32.197 37.068 1.00 39.13 87 GLY A O 1
ATOM 1300 N N . LYS A 1 87 ? 39.819 30.457 38.480 1.00 39.40 88 LYS A N 1
ATOM 1301 C CA . LYS A 1 87 ? 41.023 30.605 39.310 1.00 47.01 88 LYS A CA 1
ATOM 1302 C C . LYS A 1 87 ? 41.756 29.273 39.491 1.00 38.79 88 LYS A C 1
ATOM 1303 O O . LYS A 1 87 ? 41.792 28.684 40.581 1.00 44.09 88 LYS A O 1
ATOM 1322 N N . PRO A 1 88 ? 42.367 28.773 38.430 1.00 38.27 89 PRO A N 1
ATOM 1323 C CA . PRO A 1 88 ? 43.096 27.505 38.540 1.00 39.78 89 PRO A CA 1
ATOM 1324 C C . PRO A 1 88 ? 44.322 27.657 39.435 1.00 38.55 89 PRO A C 1
ATOM 1325 O O . PRO A 1 88 ? 44.974 28.706 39.468 1.00 33.34 89 PRO A O 1
ATOM 1336 N N . GLN A 1 89 ? 44.607 26.595 40.182 1.00 35.98 90 GLN A N 1
ATOM 1337 C CA . GLN A 1 89 ? 45.616 26.603 41.226 1.00 37.71 90 GLN A CA 1
ATOM 1338 C C . GLN A 1 89 ? 46.837 25.881 40.667 1.00 34.80 90 GLN A C 1
ATOM 1339 O O . GLN A 1 89 ? 46.811 24.656 40.441 1.00 33.76 90 GLN A O 1
ATOM 1353 N N . GLU A 1 90 ? 47.890 26.649 40.418 1.00 38.41 91 GLU A N 1
ATOM 1354 C CA . GLU A 1 90 ? 49.166 26.090 39.994 1.00 37.84 91 GLU A CA 1
ATOM 1355 C C . GLU A 1 90 ? 49.708 25.068 40.998 1.00 47.30 91 GLU A C 1
ATOM 1356 O O . GLU A 1 90 ? 49.580 25.221 42.216 1.00 44.45 91 GLU A O 1
ATOM 1368 N N . LEU A 1 91 ? 50.251 23.986 40.454 1.00 45.51 92 LEU A N 1
ATOM 1369 C CA . LEU A 1 91 ? 51.027 22.988 41.181 1.00 46.02 92 LEU A CA 1
ATOM 1370 C C . LEU A 1 91 ? 52.493 23.270 40.880 1.00 49.08 92 LEU A C 1
ATOM 1371 O O . LEU A 1 91 ? 53.047 22.781 39.897 1.00 45.53 92 LEU A O 1
ATOM 1387 N N . ALA A 1 92 ? 53.116 24.083 41.718 1.00 59.17 93 ALA A N 1
ATOM 1388 C CA . ALA A 1 92 ? 54.456 24.607 41.431 1.00 64.62 93 ALA A CA 1
ATOM 1389 C C . ALA A 1 92 ? 55.515 23.651 41.975 1.00 62.35 93 ALA A C 1
ATOM 1390 O O . ALA A 1 92 ? 55.894 23.691 43.154 1.00 65.14 93 ALA A O 1
ATOM 1397 N N . VAL A 1 93 ? 55.991 22.767 41.099 1.00 64.58 94 VAL A N 1
ATOM 1398 C CA . VAL A 1 93 ? 57.127 21.902 41.398 1.00 62.03 94 VAL A CA 1
ATOM 1399 C C . VAL A 1 93 ? 58.021 21.808 40.165 1.00 58.35 94 VAL A C 1
ATOM 1400 O O . VAL A 1 93 ? 57.668 22.248 39.068 1.00 57.24 94 VAL A O 1
ATOM 1413 N N . ASP A 1 94 ? 59.195 21.229 40.354 1.00 57.69 95 ASP A N 1
ATOM 1414 C CA . ASP A 1 94 ? 60.145 21.108 39.257 1.00 56.76 95 ASP A CA 1
ATOM 1415 C C . ASP A 1 94 ? 59.769 19.913 38.405 1.00 46.03 95 ASP A C 1
ATOM 1416 O O . ASP A 1 94 ? 59.385 18.859 38.926 1.00 46.51 95 ASP A O 1
ATOM 1425 N N . LYS A 1 95 ? 59.913 20.064 37.100 1.00 43.09 96 LYS A N 1
ATOM 1426 C CA . LYS A 1 95 ? 59.454 19.032 36.190 1.00 52.65 96 LYS A CA 1
ATOM 1427 C C . LYS A 1 95 ? 60.546 18.588 35.227 1.00 44.14 96 LYS A C 1
ATOM 1428 O O . LYS A 1 95 ? 61.549 19.270 35.029 1.00 48.03 96 LYS A O 1
ATOM 1447 N N . ASP A 1 96 ? 60.342 17.405 34.659 1.00 48.37 97 ASP A N 1
ATOM 1448 C CA . ASP A 1 96 ? 61.168 16.881 33.583 1.00 62.15 97 ASP A CA 1
ATOM 1449 C C . ASP A 1 96 ? 60.495 17.136 32.230 1.00 60.36 97 ASP A C 1
ATOM 1450 O O . ASP A 1 96 ? 59.423 17.748 32.163 1.00 55.62 97 ASP A O 1
ATOM 1459 N N . ARG A 1 97 ? 61.106 16.619 31.152 1.00 53.48 98 ARG A N 1
ATOM 1460 C CA . ARG A 1 97 ? 60.761 16.998 29.786 1.00 58.98 98 ARG A CA 1
ATOM 1461 C C . ARG A 1 97 ? 59.476 16.324 29.320 1.00 51.66 98 ARG A C 1
ATOM 1462 O O . ARG A 1 97 ? 59.161 15.197 29.706 1.00 56.91 98 ARG A O 1
ATOM 1483 N N . VAL A 1 98 ? 58.753 17.022 28.450 1.00 52.37 99 VAL A N 1
ATOM 1484 C CA . VAL A 1 98 ? 57.471 16.566 27.924 1.00 54.19 99 VAL A CA 1
ATOM 1485 C C . VAL A 1 98 ? 57.395 16.897 26.444 1.00 43.70 99 VAL A C 1
ATOM 1486 O O . VAL A 1 98 ? 57.887 17.939 26.001 1.00 46.94 99 VAL A O 1
ATOM 1499 N N . ASN A 1 99 ? 56.734 16.031 25.680 1.00 49.91 100 ASN A N 1
ATOM 1500 C CA . ASN A 1 99 ? 56.536 16.298 24.261 1.00 47.77 100 ASN A CA 1
ATOM 1501 C C . ASN A 1 99 ? 55.359 17.244 24.057 1.00 49.90 100 ASN A C 1
ATOM 1502 O O . ASN A 1 99 ? 54.231 16.953 24.471 1.00 46.89 100 ASN A O 1
ATOM 1513 N N . ILE A 1 100 ? 55.645 18.380 23.428 1.00 45.35 101 ILE A N 1
ATOM 1514 C CA . ILE A 1 100 ? 54.685 19.426 23.122 1.00 37.44 101 ILE A CA 1
ATOM 1515 C C . ILE A 1 100 ? 54.498 19.410 21.615 1.00 49.56 101 ILE A C 1
ATOM 1516 O O . ILE A 1 100 ? 55.482 19.378 20.870 1.00 39.13 101 ILE A O 1
ATOM 1532 N N . THR A 1 101 ? 53.253 19.388 21.161 1.00 45.76 102 THR A N 1
ATOM 1533 C CA . THR A 1 101 ? 52.956 19.279 19.735 1.00 43.44 102 THR A CA 1
ATOM 1534 C C . THR A 1 101 ? 52.047 20.430 19.326 1.00 43.55 102 THR A C 1
ATOM 1535 O O . THR A 1 101 ? 51.022 20.670 19.963 1.00 37.87 102 THR A O 1
ATOM 1546 N N . VAL A 1 102 ? 52.471 21.172 18.313 1.00 42.90 103 VAL A N 1
ATOM 1547 C CA . VAL A 1 102 ? 51.701 22.258 17.736 1.00 43.19 103 VAL A CA 1
ATOM 1548 C C . VAL A 1 102 ? 50.981 21.709 16.525 1.00 46.90 103 VAL A C 1
ATOM 1549 O O . VAL A 1 102 ? 51.622 21.195 15.615 1.00 46.95 103 VAL A O 1
ATOM 1562 N N . ASP A 1 103 ? 49.675 21.862 16.487 1.00 44.72 104 ASP A N 1
ATOM 1563 C CA . ASP A 1 103 ? 48.885 21.393 15.363 1.00 57.63 104 ASP A CA 1
ATOM 1564 C C . ASP A 1 103 ? 48.464 22.602 14.546 1.00 54.99 104 ASP A C 1
ATOM 1565 O O . ASP A 1 103 ? 47.536 23.321 14.939 1.00 58.15 104 ASP A O 1
ATOM 1574 N N . LEU A 1 104 ? 49.179 22.851 13.412 1.00 59.08 105 LEU A N 1
ATOM 1575 C CA . LEU A 1 104 ? 48.656 23.913 12.575 1.00 64.77 105 LEU A CA 1
ATOM 1576 C C . LEU A 1 104 ? 47.994 23.337 11.338 1.00 60.87 105 LEU A C 1
ATOM 1577 O O . LEU A 1 104 ? 48.533 22.416 10.731 1.00 62.90 105 LEU A O 1
ATOM 1593 N N . PRO A 1 105 ? 46.896 23.946 10.903 1.00 66.00 106 PRO A N 1
ATOM 1594 C CA . PRO A 1 105 ? 46.105 23.404 9.784 1.00 65.86 106 PRO A CA 1
ATOM 1595 C C . PRO A 1 105 ? 46.857 23.525 8.482 1.00 60.45 106 PRO A C 1
ATOM 1596 O O . PRO A 1 105 ? 47.528 24.528 8.219 1.00 68.35 106 PRO A O 1
ATOM 1607 N N . GLY A 1 106 ? 46.768 22.469 7.691 1.00 64.84 107 GLY A N 1
ATOM 1608 C CA . GLY A 1 106 ? 47.532 22.375 6.469 1.00 70.43 107 GLY A CA 1
ATOM 1609 C C . GLY A 1 106 ? 48.989 22.037 6.650 1.00 66.29 107 GLY A C 1
ATOM 1610 O O . GLY A 1 106 ? 49.683 21.842 5.647 1.00 74.09 107 GLY A O 1
ATOM 1614 N N . ALA A 1 107 ? 49.476 21.986 7.883 1.00 60.60 108 ALA A N 1
ATOM 1615 C CA . ALA A 1 107 ? 50.856 21.641 8.176 1.00 67.05 108 ALA A CA 1
ATOM 1616 C C . ALA A 1 107 ? 50.912 20.276 8.841 1.00 67.72 108 ALA A C 1
ATOM 1617 O O . ALA A 1 107 ? 49.931 19.808 9.423 1.00 71.52 108 ALA A O 1
ATOM 1624 N N . THR A 1 108 ? 52.070 19.628 8.732 1.00 69.74 109 THR A N 1
ATOM 1625 C CA . THR A 1 108 ? 52.319 18.406 9.488 1.00 80.82 109 THR A CA 1
ATOM 1626 C C . THR A 1 108 ? 52.726 18.774 10.921 1.00 77.11 109 THR A C 1
ATOM 1627 O O . THR A 1 108 ? 53.523 19.690 11.141 1.00 80.17 109 THR A O 1
ATOM 1638 N N . ASP A 1 109 ? 52.178 18.050 11.895 1.00 67.48 110 ASP A N 1
ATOM 1639 C CA . ASP A 1 109 ? 52.362 18.407 13.303 1.00 67.89 110 ASP A CA 1
ATOM 1640 C C . ASP A 1 109 ? 53.837 18.364 13.697 1.00 70.79 110 ASP A C 1
ATOM 1641 O O . ASP A 1 109 ? 54.483 17.312 13.606 1.00 67.22 110 ASP A O 1
ATOM 1650 N N . ILE A 1 110 ? 54.353 19.506 14.164 1.00 63.71 111 ILE A N 1
ATOM 1651 C CA . ILE A 1 110 ? 55.735 19.634 14.626 1.00 64.50 111 ILE A CA 1
ATOM 1652 C C . ILE A 1 110 ? 55.713 19.542 16.148 1.00 56.72 111 ILE A C 1
ATOM 1653 O O . ILE A 1 110 ? 54.880 20.188 16.803 1.00 53.56 111 ILE A O 1
ATOM 1669 N N . SER A 1 111 ? 56.613 18.748 16.720 1.00 49.45 112 SER A N 1
ATOM 1670 C CA . SER A 1 111 ? 56.715 18.681 18.166 1.00 54.55 112 SER A CA 1
ATOM 1671 C C . SER A 1 111 ? 58.130 19.005 18.669 1.00 52.68 112 SER A C 1
ATOM 1672 O O . SER A 1 111 ? 59.112 19.109 17.929 1.00 53.39 112 SER A O 1
ATOM 1680 N N . PHE A 1 112 ? 58.198 19.247 19.963 1.00 47.50 113 PHE A N 1
ATOM 1681 C CA . PHE A 1 112 ? 59.419 19.651 20.616 1.00 44.19 113 PHE A CA 1
ATOM 1682 C C . PHE A 1 112 ? 59.287 19.203 22.059 1.00 47.52 113 PHE A C 1
ATOM 1683 O O . PHE A 1 112 ? 58.179 19.057 22.586 1.00 42.55 113 PHE A O 1
ATOM 1700 N N . LYS A 1 113 ? 60.423 18.858 22.642 1.00 49.04 114 LYS A N 1
ATOM 1701 C CA . LYS A 1 113 ? 60.492 18.285 23.973 1.00 45.03 114 LYS A CA 1
ATOM 1702 C C . LYS A 1 113 ? 61.174 19.325 24.839 1.00 50.84 114 LYS A C 1
ATOM 1703 O O . LYS A 1 113 ? 62.254 19.789 24.498 1.00 56.12 114 LYS A O 1
ATOM 1722 N N . VAL A 1 114 ? 60.543 19.720 25.933 1.00 53.71 115 VAL A N 1
ATOM 1723 C CA . VAL A 1 114 ? 61.149 20.647 26.880 1.00 52.74 115 VAL A CA 1
ATOM 1724 C C . VAL A 1 114 ? 60.512 20.433 28.247 1.00 58.71 115 VAL A C 1
ATOM 1725 O O . VAL A 1 114 ? 59.460 19.786 28.385 1.00 57.87 115 VAL A O 1
ATOM 1738 N N . VAL A 1 115 ? 61.150 20.979 29.272 1.00 50.81 116 VAL A N 1
ATOM 1739 C CA . VAL A 1 115 ? 60.536 20.965 30.600 1.00 56.89 116 VAL A CA 1
ATOM 1740 C C . VAL A 1 115 ? 59.341 21.914 30.594 1.00 51.32 116 VAL A C 1
ATOM 1741 O O . VAL A 1 115 ? 59.500 23.102 30.282 1.00 48.48 116 VAL A O 1
ATOM 1754 N N . PRO A 1 116 ? 58.128 21.440 30.919 1.00 48.77 117 PRO A N 1
ATOM 1755 C CA . PRO A 1 116 ? 56.948 22.299 30.764 1.00 45.53 117 PRO A CA 1
ATOM 1756 C C . PRO A 1 116 ? 56.956 23.480 31.706 1.00 46.28 117 PRO A C 1
ATOM 1757 O O . PRO A 1 116 ? 56.517 23.398 32.856 1.00 53.89 117 PRO A O 1
ATOM 1768 N N . THR A 1 117 ? 57.456 24.594 31.213 1.00 44.04 118 THR A N 1
ATOM 1769 C CA . THR A 1 117 ? 57.332 25.878 31.900 1.00 47.40 118 THR A CA 1
ATOM 1770 C C . THR A 1 117 ? 56.771 26.891 30.908 1.00 41.40 118 THR A C 1
ATOM 1771 O O . THR A 1 117 ? 56.852 26.716 29.681 1.00 36.52 118 THR A O 1
ATOM 1782 N N . PHE A 1 118 ? 56.030 27.851 31.449 1.00 39.35 119 PHE A N 1
ATOM 1783 C CA . PHE A 1 118 ? 55.414 28.855 30.595 1.00 41.22 119 PHE A CA 1
ATOM 1784 C C . PHE A 1 118 ? 56.420 29.457 29.618 1.00 46.09 119 PHE A C 1
ATOM 1785 O O . PHE A 1 118 ? 56.150 29.579 28.420 1.00 48.59 119 PHE A O 1
ATOM 1802 N N . ALA A 1 119 ? 57.596 29.842 30.113 1.00 54.85 120 ALA A N 1
ATOM 1803 C CA . ALA A 1 119 ? 58.556 30.500 29.232 1.00 54.48 120 ALA A CA 1
ATOM 1804 C C . ALA A 1 119 ? 59.090 29.525 28.191 1.00 49.15 120 ALA A C 1
ATOM 1805 O O . ALA A 1 119 ? 59.291 29.889 27.028 1.00 52.35 120 ALA A O 1
ATOM 1812 N N . ASN A 1 120 ? 59.291 28.272 28.579 1.00 46.55 121 ASN A N 1
ATOM 1813 C CA . ASN A 1 120 ? 59.731 27.264 27.618 1.00 45.87 121 ASN A CA 1
ATOM 1814 C C . ASN A 1 120 ? 58.621 26.873 26.637 1.00 49.21 121 ASN A C 1
ATOM 1815 O O . ASN A 1 120 ? 58.868 26.743 25.424 1.00 47.89 121 ASN A O 1
ATOM 1826 N N . VAL A 1 121 ? 57.390 26.674 27.121 1.00 44.03 122 VAL A N 1
ATOM 1827 C CA . VAL A 1 121 ? 56.369 26.274 26.177 1.00 38.51 122 VAL A CA 1
ATOM 1828 C C . VAL A 1 121 ? 56.098 27.426 25.237 1.00 43.47 122 VAL A C 1
ATOM 1829 O O . VAL A 1 121 ? 55.928 27.222 24.044 1.00 38.07 122 VAL A O 1
ATOM 1842 N N . ARG A 1 122 ? 56.090 28.658 25.747 1.00 32.73 123 ARG A N 1
ATOM 1843 C CA . ARG A 1 122 ? 55.760 29.798 24.903 1.00 36.25 123 ARG A CA 1
ATOM 1844 C C . ARG A 1 122 ? 56.808 29.980 23.810 1.00 47.71 123 ARG A C 1
ATOM 1845 O O . ARG A 1 122 ? 56.482 30.131 22.631 1.00 41.78 123 ARG A O 1
ATOM 1866 N N . ALA A 1 123 ? 58.087 29.938 24.186 1.00 50.99 124 ALA A N 1
ATOM 1867 C CA . ALA A 1 123 ? 59.149 30.093 23.195 1.00 42.44 124 ALA A CA 1
ATOM 1868 C C . ALA A 1 123 ? 59.063 29.020 22.117 1.00 44.24 124 ALA A C 1
ATOM 1869 O O . ALA A 1 123 ? 59.171 29.319 20.921 1.00 47.48 124 ALA A O 1
ATOM 1876 N N . GLY A 1 124 ? 58.888 27.753 22.524 1.00 40.59 125 GLY A N 1
ATOM 1877 C CA . GLY A 1 124 ? 58.752 26.679 21.550 1.00 34.76 125 GLY A CA 1
ATOM 1878 C C . GLY A 1 124 ? 57.592 26.867 20.591 1.00 52.26 125 GLY A C 1
ATOM 1879 O O . GLY A 1 124 ? 57.716 26.582 19.386 1.00 44.33 125 GLY A O 1
ATOM 1883 N N . ILE A 1 125 ? 56.437 27.316 21.113 1.00 39.27 126 ILE A N 1
ATOM 1884 C CA . ILE A 1 125 ? 55.274 27.549 20.261 1.00 44.37 126 ILE A CA 1
ATOM 1885 C C . ILE A 1 125 ? 55.573 28.659 19.272 1.00 45.70 126 ILE A C 1
ATOM 1886 O O . ILE A 1 125 ? 55.300 28.544 18.069 1.00 39.73 126 ILE A O 1
ATOM 1902 N N . ASN A 1 126 ? 56.161 29.747 19.767 1.00 41.94 127 ASN A N 1
ATOM 1903 C CA . ASN A 1 126 ? 56.410 30.896 18.917 1.00 55.35 127 ASN A CA 1
ATOM 1904 C C . ASN A 1 126 ? 57.507 30.630 17.901 1.00 55.02 127 ASN A C 1
ATOM 1905 O O . ASN A 1 126 ? 57.538 31.293 16.860 1.00 53.07 127 ASN A O 1
ATOM 1916 N N . ASP A 1 127 ? 58.393 29.674 18.177 1.00 57.44 128 ASP A N 1
ATOM 1917 C CA . ASP A 1 127 ? 59.379 29.278 17.184 1.00 60.53 128 ASP A CA 1
ATOM 1918 C C . ASP A 1 127 ? 58.712 28.539 16.030 1.00 58.03 128 ASP A C 1
ATOM 1919 O O . ASP A 1 127 ? 58.789 28.972 14.877 1.00 61.43 128 ASP A O 1
ATOM 1928 N N . ILE A 1 128 ? 58.021 27.435 16.326 1.00 55.08 129 ILE A N 1
ATOM 1929 C CA . ILE A 1 128 ? 57.259 26.717 15.303 1.00 54.14 129 ILE A CA 1
ATOM 1930 C C . ILE A 1 128 ? 56.345 27.664 14.524 1.00 58.46 129 ILE A C 1
ATOM 1931 O O . ILE A 1 128 ? 56.141 27.503 13.314 1.00 61.65 129 ILE A O 1
ATOM 1947 N N . LEU A 1 129 ? 55.732 28.628 15.212 1.00 57.09 130 LEU A N 1
ATOM 1948 C CA . LEU A 1 129 ? 54.907 29.609 14.518 1.00 51.34 130 LEU A CA 1
ATOM 1949 C C . LEU A 1 129 ? 55.741 30.439 13.546 1.00 63.55 130 LEU A C 1
ATOM 1950 O O . LEU A 1 129 ? 55.296 30.740 12.428 1.00 62.08 130 LEU A O 1
ATOM 1966 N N . SER A 1 130 ? 56.939 30.851 13.977 1.00 65.96 131 SER A N 1
ATOM 1967 C CA . SER A 1 130 ? 57.830 31.621 13.117 1.00 72.02 131 SER A CA 1
ATOM 1968 C C . SER A 1 130 ? 58.153 30.850 11.848 1.00 69.80 131 SER A C 1
ATOM 1969 O O . SER A 1 130 ? 58.032 31.381 10.746 1.00 70.55 131 SER A O 1
ATOM 1977 N N . LYS A 1 131 ? 58.510 29.576 11.980 1.00 63.36 132 LYS A N 1
ATOM 1978 C CA . LYS A 1 131 ? 58.881 28.816 10.803 1.00 69.02 132 LYS A CA 1
ATOM 1979 C C . LYS A 1 131 ? 57.688 28.628 9.897 1.00 67.52 132 LYS A C 1
ATOM 1980 O O . LYS A 1 131 ? 57.853 28.467 8.688 1.00 74.18 132 LYS A O 1
ATOM 1999 N N . TRP A 1 132 ? 56.476 28.671 10.442 1.00 72.78 133 TRP A N 1
ATOM 2000 C CA . TRP A 1 132 ? 55.347 28.451 9.558 1.00 76.31 133 TRP A CA 1
ATOM 2001 C C . TRP A 1 132 ? 54.985 29.705 8.791 1.00 75.48 133 TRP A C 1
ATOM 2002 O O . TRP A 1 132 ? 54.660 29.617 7.605 1.00 79.88 133 TRP A O 1
ATOM 2023 N N . PHE A 1 133 ? 54.973 30.877 9.430 1.00 75.06 134 PHE A N 1
ATOM 2024 C CA . PHE A 1 133 ? 54.703 32.041 8.602 1.00 84.28 134 PHE A CA 1
ATOM 2025 C C . PHE A 1 133 ? 55.990 32.702 8.095 1.00 90.42 134 PHE A C 1
ATOM 2026 O O . PHE A 1 133 ? 55.926 33.459 7.121 1.00 95.27 134 PHE A O 1
ATOM 2043 N N . ASP A 1 134 ? 57.173 32.350 8.621 1.00 88.45 135 ASP A N 1
ATOM 2044 C CA . ASP A 1 134 ? 58.370 32.678 7.844 1.00 88.97 135 ASP A CA 1
ATOM 2045 C C . ASP A 1 134 ? 58.447 31.878 6.552 1.00 84.57 135 ASP A C 1
ATOM 2046 O O . ASP A 1 134 ? 59.427 32.019 5.822 1.00 87.01 135 ASP A O 1
ATOM 2055 N N . SER A 1 135 ? 57.452 31.032 6.274 1.00 81.65 136 SER A N 1
ATOM 2056 C CA . SER A 1 135 ? 57.387 30.243 5.051 1.00 84.71 136 SER A CA 1
ATOM 2057 C C . SER A 1 135 ? 56.123 30.516 4.240 1.00 86.97 136 SER A C 1
ATOM 2058 O O . SER A 1 135 ? 55.846 29.766 3.296 1.00 84.35 136 SER A O 1
ATOM 2066 N N . HIS A 1 136 ? 55.343 31.553 4.589 1.00 96.70 137 HIS A N 1
ATOM 2067 C CA . HIS A 1 136 ? 54.180 32.023 3.811 1.00 97.27 137 HIS A CA 1
ATOM 2068 C C . HIS A 1 136 ? 54.296 33.516 3.584 1.00 98.90 137 HIS A C 1
ATOM 2069 O O . HIS A 1 136 ? 53.397 34.310 3.885 1.00 91.49 137 HIS A O 1
ATOM 2083 N N . GLY A 1 137 ? 55.454 33.898 3.062 1.00 102.81 138 GLY A N 1
ATOM 2084 C CA . GLY A 1 137 ? 55.848 35.282 2.985 1.00 108.35 138 GLY A CA 1
ATOM 2085 C C . GLY A 1 137 ? 56.491 35.718 4.283 1.00 97.89 138 GLY A C 1
ATOM 2086 O O . GLY A 1 137 ? 57.179 34.935 4.955 1.00 95.02 138 GLY A O 1
ATOM 2090 N N . GLY A 1 138 ? 56.289 36.984 4.627 1.00 96.72 139 GLY A N 1
ATOM 2091 C CA . GLY A 1 138 ? 56.675 37.460 5.932 1.00 93.73 139 GLY A CA 1
ATOM 2092 C C . GLY A 1 138 ? 55.869 36.690 6.955 1.00 99.80 139 GLY A C 1
ATOM 2093 O O . GLY A 1 138 ? 56.385 35.756 7.571 1.00 100.64 139 GLY A O 1
ATOM 2097 N N . GLU A 1 139 ? 54.602 37.062 7.150 1.00 102.07 140 GLU A N 1
ATOM 2098 C CA . GLU A 1 139 ? 53.752 36.417 8.148 1.00 95.38 140 GLU A CA 1
ATOM 2099 C C . GLU A 1 139 ? 52.305 36.643 7.762 1.00 91.36 140 GLU A C 1
ATOM 2100 O O . GLU A 1 139 ? 51.846 37.796 7.759 1.00 88.21 140 GLU A O 1
ATOM 2112 N N . TRP A 1 140 ? 51.584 35.558 7.457 1.00 89.15 141 TRP A N 1
ATOM 2113 C CA . TRP A 1 140 ? 50.315 35.793 6.783 1.00 107.99 141 TRP A CA 1
ATOM 2114 C C . TRP A 1 140 ? 49.062 35.119 7.309 1.00 90.64 141 TRP A C 1
ATOM 2115 O O . TRP A 1 140 ? 49.049 34.535 8.396 1.00 74.10 141 TRP A O 1
ATOM 2136 N N . SER A 1 141 ? 48.053 35.110 6.435 1.00 88.55 142 SER A N 1
ATOM 2137 C CA . SER A 1 141 ? 46.690 35.501 6.733 1.00 79.55 142 SER A CA 1
ATOM 2138 C C . SER A 1 141 ? 45.755 34.316 6.872 1.00 81.74 142 SER A C 1
ATOM 2139 O O . SER A 1 141 ? 46.022 33.221 6.377 1.00 84.15 142 SER A O 1
ATOM 2147 N N . LEU A 1 142 ? 44.611 34.580 7.502 1.00 70.18 143 LEU A N 1
ATOM 2148 C CA . LEU A 1 142 ? 43.634 33.549 7.774 1.00 64.84 143 LEU A CA 1
ATOM 2149 C C . LEU A 1 142 ? 42.227 34.142 7.731 1.00 70.36 143 LEU A C 1
ATOM 2150 O O . LEU A 1 142 ? 41.846 34.996 8.556 1.00 60.53 143 LEU A O 1
ATOM 2166 N N . PRO A 1 143 ? 41.422 33.708 6.776 1.00 61.91 144 PRO A N 1
ATOM 2167 C CA . PRO A 1 143 ? 40.111 34.328 6.588 1.00 67.41 144 PRO A CA 1
ATOM 2168 C C . PRO A 1 143 ? 39.123 33.852 7.633 1.00 61.77 144 PRO A C 1
ATOM 2169 O O . PRO A 1 143 ? 39.235 32.750 8.176 1.00 57.46 144 PRO A O 1
ATOM 2180 N N . ALA A 1 144 ? 38.141 34.707 7.897 1.00 53.70 145 ALA A N 1
ATOM 2181 C CA . ALA A 1 144 ? 37.215 34.489 9.001 1.00 56.38 145 ALA A CA 1
ATOM 2182 C C . ALA A 1 144 ? 36.292 33.298 8.721 1.00 57.84 145 ALA A C 1
ATOM 2183 O O . ALA A 1 144 ? 35.647 33.221 7.671 1.00 61.83 145 ALA A O 1
ATOM 2190 N N . ASN A 1 145 ? 36.277 32.338 9.651 1.00 59.36 146 ASN A N 1
ATOM 2191 C CA . ASN A 1 145 ? 35.449 31.135 9.534 1.00 63.14 146 ASN A CA 1
ATOM 2192 C C . ASN A 1 145 ? 35.007 30.779 10.957 1.00 57.26 146 ASN A C 1
ATOM 2193 O O . ASN A 1 145 ? 35.771 30.154 11.708 1.00 46.51 146 ASN A O 1
ATOM 2204 N N . PHE A 1 146 ? 33.784 31.163 11.318 1.00 49.12 147 PHE A N 1
ATOM 2205 C CA . PHE A 1 146 ? 33.406 31.248 12.719 1.00 44.81 147 PHE A CA 1
ATOM 2206 C C . PHE A 1 146 ? 32.422 30.155 13.077 1.00 48.71 147 PHE A C 1
ATOM 2207 O O . PHE A 1 146 ? 31.586 29.772 12.260 1.00 49.33 147 PHE A O 1
ATOM 2224 N N . GLN A 1 147 ? 32.580 29.624 14.290 1.00 52.42 148 GLN A N 1
ATOM 2225 C CA . GLN A 1 147 ? 31.480 28.984 15.002 1.00 44.51 148 GLN A CA 1
ATOM 2226 C C . GLN A 1 147 ? 30.582 30.046 15.639 1.00 41.63 148 GLN A C 1
ATOM 2227 O O . GLN A 1 147 ? 31.042 31.078 16.125 1.00 42.27 148 GLN A O 1
ATOM 2241 N N . TYR A 1 148 ? 29.280 29.782 15.629 1.00 46.58 149 TYR A N 1
ATOM 2242 C CA . TYR A 1 148 ? 28.282 30.780 15.944 1.00 32.62 149 TYR A CA 1
ATOM 2243 C C . TYR A 1 148 ? 27.463 30.275 17.116 1.00 32.90 149 TYR A C 1
ATOM 2244 O O . TYR A 1 148 ? 27.182 29.090 17.200 1.00 37.29 149 TYR A O 1
ATOM 2262 N N . SER A 1 149 ? 27.185 31.162 18.072 1.00 30.79 150 SER A N 1
ATOM 2263 C CA . SER A 1 149 ? 26.352 30.827 19.225 1.00 38.77 150 SER A CA 1
ATOM 2264 C C . SER A 1 149 ? 25.521 32.036 19.588 1.00 33.87 150 SER A C 1
ATOM 2265 O O . SER A 1 149 ? 26.044 33.146 19.572 1.00 37.16 150 SER A O 1
ATOM 2273 N N . SER A 1 150 ? 24.256 31.828 19.959 1.00 33.98 151 SER A N 1
ATOM 2274 C CA . SER A 1 150 ? 23.415 32.936 20.388 1.00 40.14 151 SER A CA 1
ATOM 2275 C C . SER A 1 150 ? 22.382 32.451 21.388 1.00 38.54 151 SER A C 1
ATOM 2276 O O . SER A 1 150 ? 21.967 31.301 21.347 1.00 40.85 151 SER A O 1
ATOM 2284 N N . SER A 1 151 ? 21.955 33.339 22.273 1.00 29.15 152 SER A N 1
ATOM 2285 C CA . SER A 1 151 ? 21.005 32.942 23.299 1.00 38.08 152 SER A CA 1
ATOM 2286 C C . SER A 1 151 ? 20.706 34.159 24.152 1.00 35.67 152 SER A C 1
ATOM 2287 O O . SER A 1 151 ? 21.576 35.010 24.370 1.00 31.47 152 SER A O 1
ATOM 2295 N N . LEU A 1 152 ? 19.458 34.290 24.577 1.00 42.41 153 LEU A N 1
ATOM 2296 C CA . LEU A 1 152 ? 19.149 35.080 25.759 1.00 35.85 153 LEU A CA 1
ATOM 2297 C C . LEU A 1 152 ? 19.949 34.546 26.932 1.00 31.96 153 LEU A C 1
ATOM 2298 O O . LEU A 1 152 ? 20.305 33.369 26.954 1.00 34.05 153 LEU A O 1
ATOM 2314 N N . VAL A 1 153 ? 20.265 35.408 27.895 1.00 30.23 154 VAL A N 1
ATOM 2315 C CA . VAL A 1 153 ? 21.027 34.992 29.070 1.00 41.35 154 VAL A CA 1
ATOM 2316 C C . VAL A 1 153 ? 20.350 35.566 30.307 1.00 42.15 154 VAL A C 1
ATOM 2317 O O . VAL A 1 153 ? 20.138 36.783 30.406 1.00 41.75 154 VAL A O 1
ATOM 2330 N N . TYR A 1 154 ? 20.009 34.681 31.240 1.00 34.73 155 TYR A N 1
ATOM 2331 C CA . TYR A 1 154 ? 19.316 35.072 32.448 1.00 40.64 155 TYR A CA 1
ATOM 2332 C C . TYR A 1 154 ? 20.292 35.565 33.485 1.00 40.73 155 TYR A C 1
ATOM 2333 O O . TYR A 1 154 ? 20.010 36.547 34.155 1.00 44.46 155 TYR A O 1
ATOM 2351 N N . ASP A 1 155 ? 21.435 34.890 33.649 1.00 42.51 156 ASP A N 1
ATOM 2352 C CA . ASP A 1 155 ? 22.417 35.311 34.650 1.00 51.52 156 ASP A CA 1
ATOM 2353 C C . ASP A 1 155 ? 23.804 34.801 34.258 1.00 48.71 156 ASP A C 1
ATOM 2354 O O . ASP A 1 155 ? 23.984 34.145 33.224 1.00 44.29 156 ASP A O 1
ATOM 2363 N N . GLU A 1 156 ? 24.789 35.099 35.114 1.00 53.62 157 GLU A N 1
ATOM 2364 C CA . GLU A 1 156 ? 26.173 34.779 34.786 1.00 61.24 157 GLU A CA 1
ATOM 2365 C C . GLU A 1 156 ? 26.360 33.286 34.559 1.00 49.57 157 GLU A C 1
ATOM 2366 O O . GLU A 1 156 ? 27.266 32.886 33.821 1.00 42.13 157 GLU A O 1
ATOM 2378 N N . ASN A 1 157 ? 25.508 32.441 35.156 1.00 45.67 158 ASN A N 1
ATOM 2379 C CA . ASN A 1 157 ? 25.776 31.007 35.071 1.00 46.11 158 ASN A CA 1
ATOM 2380 C C . ASN A 1 157 ? 25.254 30.417 33.780 1.00 41.49 158 ASN A C 1
ATOM 2381 O O . ASN A 1 157 ? 25.814 29.442 33.272 1.00 35.44 158 ASN A O 1
ATOM 2392 N N . GLU A 1 158 ? 24.161 30.958 33.263 1.00 41.83 159 GLU A N 1
ATOM 2393 C CA . GLU A 1 158 ? 23.709 30.513 31.965 1.00 45.32 159 GLU A CA 1
ATOM 2394 C C . GLU A 1 158 ? 24.725 30.937 30.932 1.00 43.57 159 GLU A C 1
ATOM 2395 O O . GLU A 1 158 ? 24.997 30.190 29.997 1.00 37.13 159 GLU A O 1
ATOM 2407 N N . LEU A 1 159 ? 25.312 32.125 31.121 1.00 41.55 160 LEU A N 1
ATOM 2408 C CA . LEU A 1 159 ? 26.340 32.632 30.227 1.00 42.54 160 LEU A CA 1
ATOM 2409 C C . LEU A 1 159 ? 27.523 31.695 30.198 1.00 39.82 160 LEU A C 1
ATOM 2410 O O . LEU A 1 159 ? 27.931 31.233 29.131 1.00 47.08 160 LEU A O 1
ATOM 2443 N N . LEU A 1 161 ? 27.853 28.672 31.016 1.00 36.46 162 LEU A N 1
ATOM 2444 C CA . LEU A 1 161 ? 27.604 27.313 30.545 1.00 43.24 162 LEU A CA 1
ATOM 2445 C C . LEU A 1 161 ? 27.324 27.225 29.042 1.00 44.59 162 LEU A C 1
ATOM 2446 O O . LEU A 1 161 ? 27.590 26.200 28.419 1.00 44.01 162 LEU A O 1
ATOM 2462 N N . LYS A 1 162 ? 26.707 28.235 28.459 1.00 42.60 163 LYS A N 1
ATOM 2463 C CA . LYS A 1 162 ? 26.350 28.166 27.060 1.00 37.29 163 LYS A CA 1
ATOM 2464 C C . LYS A 1 162 ? 27.506 28.597 26.177 1.00 43.20 163 LYS A C 1
ATOM 2465 O O . LYS A 1 162 ? 27.708 28.021 25.116 1.00 53.27 163 LYS A O 1
ATOM 2484 N N . PHE A 1 163 ? 28.322 29.526 26.655 1.00 41.89 164 PHE A N 1
ATOM 2485 C CA . PHE A 1 163 ? 29.391 30.145 25.897 1.00 51.69 164 PHE A CA 1
ATOM 2486 C C . PHE A 1 163 ? 30.803 29.755 26.318 1.00 45.12 164 PHE A C 1
ATOM 2487 O O . PHE A 1 163 ? 31.752 30.192 25.671 1.00 54.09 164 PHE A O 1
ATOM 2504 N N . GLY A 1 164 ? 30.983 28.993 27.388 1.00 51.76 165 GLY A N 1
ATOM 2505 C CA . GLY A 1 164 ? 32.323 28.545 27.765 1.00 51.32 165 GLY A CA 1
ATOM 2506 C C . GLY A 1 164 ? 33.362 29.642 27.876 1.00 58.59 165 GLY A C 1
ATOM 2507 O O . GLY A 1 164 ? 34.533 29.427 27.530 1.00 59.87 165 GLY A O 1
ATOM 2511 N N . CYS A 1 165 ? 32.981 30.799 28.393 1.00 49.63 166 CYS A N 1
ATOM 2512 C CA . CYS A 1 165 ? 33.884 31.936 28.381 1.00 59.24 166 CYS A CA 1
ATOM 2513 C C . CYS A 1 165 ? 34.336 32.297 29.795 1.00 61.94 166 CYS A C 1
ATOM 2514 O O . CYS A 1 165 ? 33.870 31.738 30.799 1.00 59.25 166 CYS A O 1
ATOM 2522 N N . ASP A 1 166 ? 35.267 33.258 29.841 1.00 58.82 167 ASP A N 1
ATOM 2523 C CA . ASP A 1 166 ? 35.873 33.731 31.082 1.00 76.09 167 ASP A CA 1
ATOM 2524 C C . ASP A 1 166 ? 35.010 34.882 31.580 1.00 69.00 167 ASP A C 1
ATOM 2525 O O . ASP A 1 166 ? 35.161 36.011 31.127 1.00 61.65 167 ASP A O 1
ATOM 2534 N N . ILE A 1 167 ? 34.093 34.606 32.504 1.00 61.06 168 ILE A N 1
ATOM 2535 C CA . ILE A 1 167 ? 33.160 35.641 32.929 1.00 71.45 168 ILE A CA 1
ATOM 2536 C C . ILE A 1 167 ? 33.908 36.879 33.391 1.00 73.47 168 ILE A C 1
ATOM 2537 O O . ILE A 1 167 ? 33.500 38.017 33.118 1.00 73.64 168 ILE A O 1
ATOM 2553 N N . SER A 1 168 ? 34.997 36.672 34.125 1.00 72.23 169 SER A N 1
ATOM 2554 C CA . SER A 1 168 ? 35.747 37.783 34.677 1.00 68.40 169 SER A CA 1
ATOM 2555 C C . SER A 1 168 ? 36.152 38.762 33.583 1.00 65.45 169 SER A C 1
ATOM 2556 O O . SER A 1 168 ? 35.918 39.966 33.705 1.00 60.54 169 SER A O 1
ATOM 2564 N N . TYR A 1 169 ? 36.761 38.257 32.500 1.00 68.12 170 TYR A N 1
ATOM 2565 C CA . TYR A 1 169 ? 37.122 39.102 31.357 1.00 65.39 170 TYR A CA 1
ATOM 2566 C C . TYR A 1 169 ? 35.893 39.794 30.768 1.00 66.00 170 TYR A C 1
ATOM 2567 O O . TYR A 1 169 ? 35.879 41.013 30.538 1.00 60.79 170 TYR A O 1
ATOM 2585 N N . LEU A 1 170 ? 34.840 39.023 30.534 1.00 67.12 171 LEU A N 1
ATOM 2586 C CA . LEU A 1 170 ? 33.682 39.554 29.840 1.00 67.58 171 LEU A CA 1
ATOM 2587 C C . LEU A 1 170 ? 32.929 40.541 30.706 1.00 67.98 171 LEU A C 1
ATOM 2588 O O . LEU A 1 170 ? 32.234 41.409 30.175 1.00 64.89 171 LEU A O 1
ATOM 2604 N N . LYS A 1 171 ? 33.029 40.412 32.035 1.00 69.93 172 LYS A N 1
ATOM 2605 C CA . LYS A 1 171 ? 32.402 41.393 32.917 1.00 69.33 172 LYS A CA 1
ATOM 2606 C C . LYS A 1 171 ? 33.126 42.726 32.832 1.00 74.51 172 LYS A C 1
ATOM 2607 O O . LYS A 1 171 ? 32.475 43.789 32.789 1.00 70.40 172 LYS A O 1
ATOM 2626 N N . GLN A 1 172 ? 34.470 42.690 32.839 1.00 63.69 173 GLN A N 1
ATOM 2627 C CA . GLN A 1 172 ? 35.250 43.900 32.617 1.00 67.76 173 GLN A CA 1
ATOM 2628 C C . GLN A 1 172 ? 34.816 44.600 31.335 1.00 63.62 173 GLN A C 1
ATOM 2629 O O . GLN A 1 172 ? 34.389 45.761 31.355 1.00 65.73 173 GLN A O 1
ATOM 2643 N N . LYS A 1 173 ? 34.930 43.910 30.203 1.00 60.82 174 LYS A N 1
ATOM 2644 C CA . LYS A 1 173 ? 34.902 44.578 28.906 1.00 64.72 174 LYS A CA 1
ATOM 2645 C C . LYS A 1 173 ? 33.476 44.919 28.461 1.00 68.90 174 LYS A C 1
ATOM 2646 O O . LYS A 1 173 ? 33.199 46.055 28.050 1.00 59.49 174 LYS A O 1
ATOM 2665 N N . LEU A 1 174 ? 32.553 43.955 28.537 1.00 71.45 175 LEU A N 1
ATOM 2666 C CA . LEU A 1 174 ? 31.177 44.199 28.105 1.00 67.71 175 LEU A CA 1
ATOM 2667 C C . LEU A 1 174 ? 30.337 44.865 29.177 1.00 68.62 175 LEU A C 1
ATOM 2668 O O . LEU A 1 174 ? 29.160 45.158 28.925 1.00 66.97 175 LEU A O 1
ATOM 2684 N N . SER A 1 175 ? 30.890 45.060 30.372 1.00 71.01 176 SER A N 1
ATOM 2685 C CA . SER A 1 175 ? 30.151 45.629 31.496 1.00 76.76 176 SER A CA 1
ATOM 2686 C C . SER A 1 175 ? 28.803 44.914 31.677 1.00 73.90 176 SER A C 1
ATOM 2687 O O . SER A 1 175 ? 27.719 45.426 31.382 1.00 72.49 176 SER A O 1
ATOM 2695 N N . ILE A 1 176 ? 28.942 43.683 32.161 1.00 70.48 177 ILE A N 1
ATOM 2696 C CA . ILE A 1 176 ? 27.848 42.773 32.451 1.00 72.59 177 ILE A CA 1
ATOM 2697 C C . ILE A 1 176 ? 27.617 42.800 33.958 1.00 74.30 177 ILE A C 1
ATOM 2698 O O . ILE A 1 176 ? 28.489 42.395 34.729 1.00 82.86 177 ILE A O 1
ATOM 2714 N N . ASP A 1 177 ? 26.451 43.240 34.400 1.00 70.66 178 ASP A N 1
ATOM 2715 C CA . ASP A 1 177 ? 26.089 43.143 35.816 1.00 77.22 178 ASP A CA 1
ATOM 2716 C C . ASP A 1 177 ? 24.592 42.881 35.863 1.00 68.15 178 ASP A C 1
ATOM 2717 O O . ASP A 1 177 ? 23.788 43.750 35.516 1.00 68.30 178 ASP A O 1
ATOM 2726 N N . PHE A 1 178 ? 24.207 41.685 36.263 1.00 62.35 179 PHE A N 1
ATOM 2727 C CA . PHE A 1 178 ? 22.805 41.328 36.145 1.00 68.01 179 PHE A CA 1
ATOM 2728 C C . PHE A 1 178 ? 21.938 41.874 37.263 1.00 73.97 179 PHE A C 1
ATOM 2729 O O . PHE A 1 178 ? 20.725 41.951 37.085 1.00 71.77 179 PHE A O 1
ATOM 2746 N N . SER A 1 179 ? 22.517 42.275 38.394 1.00 82.98 180 SER A N 1
ATOM 2747 C CA . SER A 1 179 ? 21.723 42.952 39.411 1.00 79.39 180 SER A CA 1
ATOM 2748 C C . SER A 1 179 ? 21.269 44.325 38.917 1.00 77.72 180 SER A C 1
ATOM 2749 O O . SER A 1 179 ? 20.103 44.696 39.097 1.00 80.52 180 SER A O 1
ATOM 2757 N N . SER A 1 180 ? 22.156 45.085 38.255 1.00 77.30 181 SER A N 1
ATOM 2758 C CA . SER A 1 180 ? 21.721 46.366 37.699 1.00 78.27 181 SER A CA 1
ATOM 2759 C C . SER A 1 180 ? 20.695 46.165 36.585 1.00 85.71 181 SER A C 1
ATOM 2760 O O . SER A 1 180 ? 19.774 46.984 36.430 1.00 85.99 181 SER A O 1
ATOM 2768 N N . THR A 1 181 ? 20.841 45.079 35.809 1.00 76.90 182 THR A N 1
ATOM 2769 C CA . THR A 1 181 ? 20.039 44.876 34.607 1.00 72.14 182 THR A CA 1
ATOM 2770 C C . THR A 1 181 ? 18.614 44.475 34.952 1.00 71.65 182 THR A C 1
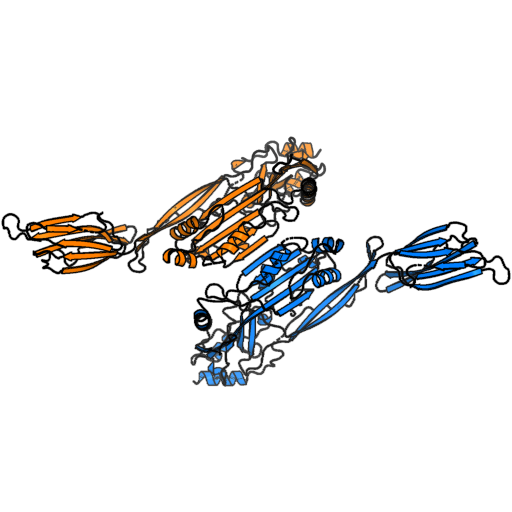ATOM 2771 O O . THR A 1 181 ? 17.667 44.942 34.314 1.00 64.03 182 THR A O 1
ATOM 2782 N N . ARG A 1 182 ? 18.438 43.583 35.927 1.00 74.84 183 ARG A N 1
ATOM 2783 C CA . ARG A 1 182 ? 17.081 43.205 36.312 1.00 77.73 183 ARG A CA 1
ATOM 2784 C C . ARG A 1 182 ? 16.446 44.277 37.189 1.00 74.02 183 ARG A C 1
ATOM 2785 O O . ARG A 1 182 ? 15.225 44.436 37.162 1.00 75.99 183 ARG A O 1
ATOM 2806 N N . ALA A 1 183 ? 17.256 45.061 37.916 1.00 83.73 184 ALA A N 1
ATOM 2807 C CA . ALA A 1 183 ? 16.718 46.185 38.686 1.00 87.04 184 ALA A CA 1
ATOM 2808 C C . ALA A 1 183 ? 16.059 47.220 37.774 1.00 85.04 184 ALA A C 1
ATOM 2809 O O . ALA A 1 183 ? 15.102 47.889 38.176 1.00 93.78 184 ALA A O 1
ATOM 2816 N N . GLU A 1 184 ? 16.591 47.421 36.579 1.00 80.90 185 GLU A N 1
ATOM 2817 C CA . GLU A 1 184 ? 15.880 48.156 35.544 1.00 87.71 185 GLU A CA 1
ATOM 2818 C C . GLU A 1 184 ? 15.011 47.101 34.878 1.00 82.23 185 GLU A C 1
ATOM 2819 O O . GLU A 1 184 ? 14.957 45.986 35.372 1.00 81.38 185 GLU A O 1
ATOM 2831 N N . LYS A 1 185 ? 14.302 47.368 33.791 1.00 75.61 186 LYS A N 1
ATOM 2832 C CA . LYS A 1 185 ? 13.491 46.258 33.294 1.00 79.50 186 LYS A CA 1
ATOM 2833 C C . LYS A 1 185 ? 14.156 45.557 32.084 1.00 73.66 186 LYS A C 1
ATOM 2834 O O . LYS A 1 185 ? 13.471 45.168 31.144 1.00 75.48 186 LYS A O 1
ATOM 2853 N N . LYS A 1 186 ? 15.495 45.489 32.058 1.00 67.85 187 LYS A N 1
ATOM 2854 C CA . LYS A 1 186 ? 16.279 45.126 30.879 1.00 56.21 187 LYS A CA 1
ATOM 2855 C C . LYS A 1 186 ? 16.479 43.617 30.746 1.00 44.22 187 LYS A C 1
ATOM 2856 O O . LYS A 1 186 ? 16.593 42.882 31.729 1.00 52.39 187 LYS A O 1
ATOM 2875 N N . SER A 1 187 ? 16.516 43.175 29.503 1.00 46.02 188 SER A N 1
ATOM 2876 C CA . SER A 1 187 ? 16.879 41.828 29.102 1.00 43.63 188 SER A CA 1
ATOM 2877 C C . SER A 1 187 ? 18.143 41.867 28.253 1.00 44.00 188 SER A C 1
ATOM 2878 O O . SER A 1 187 ? 18.550 42.932 27.753 1.00 40.68 188 SER A O 1
ATOM 2886 N N . VAL A 1 188 ? 18.780 40.694 28.109 1.00 43.48 189 VAL A N 1
ATOM 2887 C CA . VAL A 1 188 ? 20.093 40.606 27.463 1.00 33.39 189 VAL A CA 1
ATOM 2888 C C . VAL A 1 188 ? 20.127 39.456 26.467 1.00 32.74 189 VAL A C 1
ATOM 2889 O O . VAL A 1 188 ? 19.801 38.317 26.799 1.00 30.78 189 VAL A O 1
ATOM 2902 N N . TYR A 1 189 ? 20.590 39.734 25.272 1.00 32.39 190 TYR A N 1
ATOM 2903 C CA . TYR A 1 189 ? 20.853 38.703 24.293 1.00 37.53 190 TYR A CA 1
ATOM 2904 C C . TYR A 1 189 ? 22.331 38.705 23.883 1.00 35.91 190 TYR A C 1
ATOM 2905 O O . TYR A 1 189 ? 22.918 39.754 23.616 1.00 30.94 190 TYR A O 1
ATOM 2923 N N . LEU A 1 190 ? 22.906 37.525 23.743 1.00 38.79 191 LEU A N 1
ATOM 2924 C CA . LEU A 1 190 ? 24.340 37.430 23.486 1.00 31.13 191 LEU A CA 1
ATOM 2925 C C . LEU A 1 190 ? 24.670 36.546 22.301 1.00 28.01 191 LEU A C 1
ATOM 2926 O O . LEU A 1 190 ? 24.219 35.404 22.218 1.00 33.51 191 LEU A O 1
ATOM 2942 N N . ILE A 1 191 ? 25.497 37.068 21.409 1.00 35.29 192 ILE A N 1
ATOM 2943 C CA . ILE A 1 191 ? 26.014 36.332 20.268 1.00 32.63 192 ILE A CA 1
ATOM 2944 C C . ILE A 1 191 ? 27.522 36.212 20.414 1.00 27.18 192 ILE A C 1
ATOM 2945 O O . ILE A 1 191 ? 28.201 37.176 20.782 1.00 31.90 192 ILE A O 1
ATOM 2961 N N . ARG A 1 192 ? 28.047 35.048 20.053 1.00 26.21 193 ARG A N 1
ATOM 2962 C CA . ARG A 1 192 ? 29.470 34.832 19.992 1.00 35.27 193 ARG A CA 1
ATOM 2963 C C . ARG A 1 192 ? 29.877 34.224 18.670 1.00 30.64 193 ARG A C 1
ATOM 2964 O O . ARG A 1 192 ? 29.355 33.184 18.292 1.00 33.99 193 ARG A O 1
ATOM 2985 N N . PHE A 1 193 ? 30.862 34.838 18.020 1.00 35.67 194 PHE A N 1
ATOM 2986 C CA . PHE A 1 193 ? 31.568 34.261 16.877 1.00 39.68 194 PHE A CA 1
ATOM 2987 C C . PHE A 1 193 ? 32.918 33.746 17.347 1.00 34.15 194 PHE A C 1
ATOM 2988 O O . PHE A 1 193 ? 33.681 34.503 17.945 1.00 37.94 194 PHE A O 1
ATOM 3005 N N . LYS A 1 194 ? 33.223 32.470 17.094 1.00 32.35 195 LYS A N 1
ATOM 3006 C CA . LYS A 1 194 ? 34.459 31.909 17.606 1.00 38.17 195 LYS A CA 1
ATOM 3007 C C . LYS A 1 194 ? 35.252 31.188 16.534 1.00 34.30 195 LYS A C 1
ATOM 3008 O O . LYS A 1 194 ? 34.737 30.278 15.885 1.00 38.10 195 LYS A O 1
ATOM 3027 N N . GLN A 1 195 ? 36.534 31.526 16.412 1.00 37.24 196 GLN A N 1
ATOM 3028 C CA . GLN A 1 195 ? 37.385 30.854 15.439 1.00 37.32 196 GLN A CA 1
ATOM 3029 C C . GLN A 1 195 ? 38.667 30.367 16.085 1.00 34.60 196 GLN A C 1
ATOM 3030 O O . GLN A 1 195 ? 39.393 31.154 16.690 1.00 31.83 196 GLN A O 1
ATOM 3044 N N . ILE A 1 196 ? 38.971 29.084 15.899 1.00 39.40 197 ILE A N 1
ATOM 3045 C CA . ILE A 1 196 ? 40.203 28.472 16.381 1.00 36.37 197 ILE A CA 1
ATOM 3046 C C . ILE A 1 196 ? 41.245 28.496 15.268 1.00 40.05 197 ILE A C 1
ATOM 3047 O O . ILE A 1 196 ? 41.052 27.865 14.220 1.00 39.40 197 ILE A O 1
ATOM 3063 N N . PHE A 1 197 ? 42.392 29.153 15.516 1.00 40.01 198 PHE A N 1
ATOM 3064 C CA . PHE A 1 197 ? 43.436 29.194 14.491 1.00 37.05 198 PHE A CA 1
ATOM 3065 C C . PHE A 1 197 ? 44.311 27.957 14.578 1.00 40.51 198 PHE A C 1
ATOM 3066 O O . PHE A 1 197 ? 44.511 27.267 13.579 1.00 43.61 198 PHE A O 1
ATOM 3083 N N . TYR A 1 198 ? 44.833 27.655 15.769 1.00 38.60 199 TYR A N 1
ATOM 3084 C CA . TYR A 1 198 ? 45.613 26.443 15.972 1.00 37.94 199 TYR A CA 1
ATOM 3085 C C . TYR A 1 198 ? 45.462 25.905 17.397 1.00 35.82 199 TYR A C 1
ATOM 3086 O O . TYR A 1 198 ? 44.972 26.586 18.298 1.00 36.05 199 TYR A O 1
ATOM 3104 N N . SER A 1 199 ? 45.976 24.688 17.603 1.00 41.82 200 SER A N 1
ATOM 3105 C CA . SER A 1 199 ? 45.980 24.050 18.908 1.00 41.05 200 SER A CA 1
ATOM 3106 C C . SER A 1 199 ? 47.385 23.586 19.302 1.00 39.42 200 SER A C 1
ATOM 3107 O O . SER A 1 199 ? 48.258 23.375 18.460 1.00 37.77 200 SER A O 1
ATOM 3115 N N . VAL A 1 200 ? 47.588 23.431 20.615 1.00 36.00 201 VAL A N 1
ATOM 3116 C CA . VAL A 1 200 ? 48.822 22.898 21.165 1.00 36.46 201 VAL A CA 1
ATOM 3117 C C . VAL A 1 200 ? 48.484 21.876 22.238 1.00 38.42 201 VAL A C 1
ATOM 3118 O O . VAL A 1 200 ? 47.805 22.201 23.224 1.00 40.86 201 VAL A O 1
ATOM 3131 N N . SER A 1 201 ? 48.996 20.655 22.076 1.00 36.28 202 SER A N 1
ATOM 3132 C CA . SER A 1 201 ? 48.730 19.554 22.980 1.00 38.93 202 SER A CA 1
ATOM 3133 C C . SER A 1 201 ? 50.035 19.123 23.638 1.00 35.96 202 SER A C 1
ATOM 3134 O O . SER A 1 201 ? 51.132 19.533 23.236 1.00 42.45 202 SER A O 1
ATOM 3142 N N . ALA A 1 202 ? 49.907 18.302 24.668 1.00 33.09 203 ALA A N 1
ATOM 3143 C CA . ALA A 1 202 ? 51.063 17.791 25.391 1.00 41.86 203 ALA A CA 1
ATOM 3144 C C . ALA A 1 202 ? 50.767 16.363 25.810 1.00 37.82 203 ALA A C 1
ATOM 3145 O O . ALA A 1 202 ? 49.650 16.069 26.236 1.00 43.94 203 ALA A O 1
ATOM 3152 N N . GLU A 1 203 ? 51.741 15.468 25.636 1.00 41.00 204 GLU A N 1
ATOM 3153 C CA . GLU A 1 203 ? 51.554 14.048 25.930 1.00 44.78 204 GLU A CA 1
ATOM 3154 C C . GLU A 1 203 ? 51.889 13.775 27.392 1.00 45.87 204 GLU A C 1
ATOM 3155 O O . GLU A 1 203 ? 52.932 14.198 27.889 1.00 42.89 204 GLU A O 1
ATOM 3167 N N . ARG A 1 204 ? 50.988 13.186 28.080 1.00 52.61 205 ARG A N 1
ATOM 3168 C CA . ARG A 1 204 ? 51.243 12.816 29.456 1.00 45.84 205 ARG A CA 1
ATOM 3169 C C . ARG A 1 204 ? 52.126 11.583 29.465 1.00 56.37 205 ARG A C 1
ATOM 3170 O O . ARG A 1 204 ? 51.960 10.706 28.608 1.00 49.88 205 ARG A O 1
ATOM 3191 N N . PRO A 1 205 ? 53.108 11.524 30.362 1.00 50.75 206 PRO A N 1
ATOM 3192 C CA . PRO A 1 205 ? 54.007 10.372 30.372 1.00 53.22 206 PRO A CA 1
ATOM 3193 C C . PRO A 1 205 ? 53.262 9.121 30.784 1.00 56.08 206 PRO A C 1
ATOM 3194 O O . PRO A 1 205 ? 52.344 9.166 31.612 1.00 54.75 206 PRO A O 1
ATOM 3205 N N . ALA A 1 206 ? 53.661 8.000 30.165 1.00 65.29 207 ALA A N 1
ATOM 3206 C CA . ALA A 1 206 ? 53.115 6.682 30.470 1.00 63.29 207 ALA A CA 1
ATOM 3207 C C . ALA A 1 206 ? 53.010 6.489 31.974 1.00 68.49 207 ALA A C 1
ATOM 3208 O O . ALA A 1 206 ? 51.905 6.467 32.514 1.00 70.58 207 ALA A O 1
ATOM 3215 N N . LYS A 1 207 ? 54.134 6.348 32.662 1.00 67.67 208 LYS A N 1
ATOM 3216 C CA . LYS A 1 207 ? 54.106 6.379 34.123 1.00 78.88 208 LYS A CA 1
ATOM 3217 C C . LYS A 1 207 ? 54.087 7.840 34.576 1.00 70.61 208 LYS A C 1
ATOM 3218 O O . LYS A 1 207 ? 54.960 8.617 34.173 1.00 64.17 208 LYS A O 1
ATOM 3237 N N . PRO A 1 208 ? 53.117 8.243 35.388 1.00 61.65 209 PRO A N 1
ATOM 3238 C CA . PRO A 1 208 ? 52.883 9.680 35.597 1.00 63.56 209 PRO A CA 1
ATOM 3239 C C . PRO A 1 208 ? 54.033 10.400 36.262 1.00 59.12 209 PRO A C 1
ATOM 3240 O O . PRO A 1 208 ? 54.273 11.574 35.955 1.00 54.94 209 PRO A O 1
ATOM 3251 N N . ALA A 1 209 ? 54.726 9.737 37.192 1.00 62.70 210 ALA A N 1
ATOM 3252 C CA . ALA A 1 209 ? 55.798 10.387 37.939 1.00 58.83 210 ALA A CA 1
ATOM 3253 C C . ALA A 1 209 ? 56.875 10.944 37.021 1.00 48.83 210 ALA A C 1
ATOM 3254 O O . ALA A 1 209 ? 57.576 11.900 37.393 1.00 48.11 210 ALA A O 1
ATOM 3261 N N . ASP A 1 210 ? 57.007 10.390 35.817 1.00 50.51 211 ASP A N 1
ATOM 3262 C CA . ASP A 1 210 ? 58.003 10.886 34.857 1.00 56.01 211 ASP A CA 1
ATOM 3263 C C . ASP A 1 210 ? 57.866 12.377 34.521 1.00 50.72 211 ASP A C 1
ATOM 3264 O O . ASP A 1 210 ? 58.802 12.966 33.969 1.00 54.53 211 ASP A O 1
ATOM 3273 N N . ILE A 1 211 ? 56.717 12.997 34.796 1.00 54.40 212 ILE A N 1
ATOM 3274 C CA . ILE A 1 211 ? 56.586 14.439 34.616 1.00 47.46 212 ILE A CA 1
ATOM 3275 C C . ILE A 1 211 ? 57.417 15.220 35.620 1.00 49.62 212 ILE A C 1
ATOM 3276 O O . ILE A 1 211 ? 57.752 16.389 35.358 1.00 46.88 212 ILE A O 1
ATOM 3292 N N . PHE A 1 212 ? 57.763 14.621 36.759 1.00 37.51 213 PHE A N 1
ATOM 3293 C CA . PHE A 1 212 ? 58.507 15.363 37.763 1.00 55.49 213 PHE A CA 1
ATOM 3294 C C . PHE A 1 212 ? 60.021 15.183 37.604 1.00 48.50 213 PHE A C 1
ATOM 3295 O O . PHE A 1 212 ? 60.515 14.153 37.138 1.00 50.74 213 PHE A O 1
ATOM 3312 N N . ALA A 1 213 ? 60.754 16.234 37.942 1.00 54.11 214 ALA A N 1
ATOM 3313 C CA . ALA A 1 213 ? 62.203 16.098 38.099 1.00 55.14 214 ALA A CA 1
ATOM 3314 C C . ALA A 1 213 ? 62.536 15.070 39.181 1.00 50.85 214 ALA A C 1
ATOM 3315 O O . ALA A 1 213 ? 61.775 14.856 40.142 1.00 45.68 214 ALA A O 1
ATOM 3322 N N . GLU A 1 214 ? 63.709 14.451 39.029 1.00 62.75 215 GLU A N 1
ATOM 3323 C CA . GLU A 1 214 ? 64.126 13.398 39.953 1.00 69.13 215 GLU A CA 1
ATOM 3324 C C . GLU A 1 214 ? 64.224 13.893 41.386 1.00 56.73 215 GLU A C 1
ATOM 3325 O O . GLU A 1 214 ? 64.040 13.101 42.318 1.00 49.71 215 GLU A O 1
ATOM 3337 N N . SER A 1 215 ? 64.478 15.195 41.578 1.00 53.07 216 SER A N 1
ATOM 3338 C CA . SER A 1 215 ? 64.565 15.767 42.918 1.00 53.56 216 SER A CA 1
ATOM 3339 C C . SER A 1 215 ? 63.226 15.899 43.627 1.00 54.60 216 SER A C 1
ATOM 3340 O O . SER A 1 215 ? 63.217 16.041 44.856 1.00 63.00 216 SER A O 1
ATOM 3348 N N . THR A 1 216 ? 62.112 15.905 42.898 1.00 53.34 217 THR A N 1
ATOM 3349 C CA . THR A 1 216 ? 60.792 16.159 43.488 1.00 47.59 217 THR A CA 1
ATOM 3350 C C . THR A 1 216 ? 60.318 14.930 44.255 1.00 42.31 217 THR A C 1
ATOM 3351 O O . THR A 1 216 ? 60.543 13.795 43.846 1.00 50.37 217 THR A O 1
ATOM 3362 N N . THR A 1 217 ? 59.655 15.154 45.363 1.00 41.56 218 THR A N 1
ATOM 3363 C CA . THR A 1 217 ? 59.196 14.053 46.200 1.00 54.26 218 THR A CA 1
ATOM 3364 C C . THR A 1 217 ? 57.694 14.169 46.395 1.00 48.27 218 THR A C 1
ATOM 3365 O O . THR A 1 217 ? 57.092 15.214 46.131 1.00 41.42 218 THR A O 1
ATOM 3376 N N . TRP A 1 218 ? 57.102 13.079 46.884 1.00 50.79 219 TRP A N 1
ATOM 3377 C CA . TRP A 1 218 ? 55.691 13.095 47.220 1.00 44.11 219 TRP A CA 1
ATOM 3378 C C . TRP A 1 218 ? 55.411 14.236 48.178 1.00 50.38 219 TRP A C 1
ATOM 3379 O O . TRP A 1 218 ? 54.400 14.938 48.055 1.00 53.73 219 TRP A O 1
ATOM 3400 N N . GLU A 1 219 ? 56.322 14.461 49.122 1.00 54.54 220 GLU A N 1
ATOM 3401 C CA . GLU A 1 219 ? 56.099 15.473 50.141 1.00 52.33 220 GLU A CA 1
ATOM 3402 C C . GLU A 1 219 ? 56.017 16.876 49.551 1.00 46.75 220 GLU A C 1
ATOM 3403 O O . GLU A 1 219 ? 55.289 17.726 50.074 1.00 44.87 220 GLU A O 1
ATOM 3415 N N . ASP A 1 220 ? 56.715 17.139 48.451 1.00 51.73 221 ASP A N 1
ATOM 3416 C CA . ASP A 1 220 ? 56.543 18.431 47.795 1.00 51.04 221 ASP A CA 1
ATOM 3417 C C . ASP A 1 220 ? 55.146 18.586 47.208 1.00 48.96 221 ASP A C 1
ATOM 3418 O O . ASP A 1 220 ? 54.589 19.684 47.234 1.00 42.14 221 ASP A O 1
ATOM 3427 N N . LEU A 1 221 ? 54.589 17.517 46.630 1.00 42.45 222 LEU A N 1
ATOM 3428 C CA . LEU A 1 221 ? 53.242 17.593 46.081 1.00 49.08 222 LEU A CA 1
ATOM 3429 C C . LEU A 1 221 ? 52.220 17.853 47.186 1.00 47.88 222 LEU A C 1
ATOM 3430 O O . LEU A 1 221 ? 51.381 18.747 47.052 1.00 44.72 222 LEU A O 1
ATOM 3446 N N . ALA A 1 222 ? 52.285 17.094 48.299 1.00 45.26 223 ALA A N 1
ATOM 3447 C CA . ALA A 1 222 ? 51.308 17.281 49.379 1.00 47.38 223 ALA A CA 1
ATOM 3448 C C . ALA A 1 222 ? 51.347 18.705 49.939 1.00 48.94 223 ALA A C 1
ATOM 3449 O O . ALA A 1 222 ? 50.295 19.302 50.239 1.00 41.81 223 ALA A O 1
ATOM 3456 N N . ARG A 1 223 ? 52.549 19.275 50.061 1.00 44.06 224 ARG A N 1
ATOM 3457 C CA . ARG A 1 223 ? 52.690 20.655 50.528 1.00 50.01 224 ARG A CA 1
ATOM 3458 C C . ARG A 1 223 ? 52.046 21.652 49.572 1.00 50.85 224 ARG A C 1
ATOM 3459 O O . ARG A 1 223 ? 51.611 22.723 50.000 1.00 55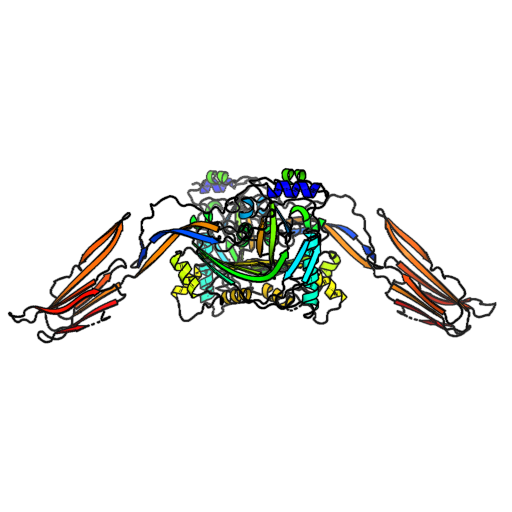.01 224 ARG A O 1
ATOM 3480 N N . ALA A 1 224 ? 52.017 21.347 48.274 1.00 50.55 225 ALA A N 1
ATOM 3481 C CA . ALA A 1 224 ? 51.404 22.236 47.299 1.00 58.54 225 ALA A CA 1
ATOM 3482 C C . ALA A 1 224 ? 49.883 22.109 47.221 1.00 53.39 225 ALA A C 1
ATOM 3483 O O . ALA A 1 224 ? 49.257 22.953 46.565 1.00 55.95 225 ALA A O 1
ATOM 3490 N N . GLY A 1 225 ? 49.277 21.103 47.876 1.00 48.72 226 GLY A N 1
ATOM 3491 C CA . GLY A 1 225 ? 47.826 20.957 47.852 1.00 47.36 226 GLY A CA 1
ATOM 3492 C C . GLY A 1 225 ? 47.287 19.580 47.493 1.00 45.53 226 GLY A C 1
ATOM 3493 O O . GLY A 1 225 ? 46.110 19.292 47.737 1.00 51.55 226 GLY A O 1
ATOM 3497 N N . ILE A 1 226 ? 48.148 18.699 46.972 1.00 43.35 227 ILE A N 1
ATOM 3498 C CA . ILE A 1 226 ? 47.678 17.428 46.430 1.00 41.64 227 ILE A CA 1
ATOM 3499 C C . ILE A 1 226 ? 47.182 16.521 47.544 1.00 51.51 227 ILE A C 1
ATOM 3500 O O . ILE A 1 226 ? 47.780 16.442 48.633 1.00 42.51 227 ILE A O 1
ATOM 3516 N N . SER A 1 227 ? 46.093 15.799 47.253 1.00 53.75 228 SER A N 1
ATOM 3517 C CA . SER A 1 227 ? 45.383 14.955 48.212 1.00 54.23 228 SER A CA 1
ATOM 3518 C C . SER A 1 227 ? 44.202 14.339 47.467 1.00 55.37 228 SER A C 1
ATOM 3519 O O . SER A 1 227 ? 43.952 14.685 46.308 1.00 51.19 228 SER A O 1
ATOM 3527 N N . GLU A 1 228 ? 43.433 13.476 48.127 1.00 56.14 229 GLU A N 1
ATOM 3528 C CA . GLU A 1 228 ? 42.323 12.816 47.441 1.00 63.12 229 GLU A CA 1
ATOM 3529 C C . GLU A 1 228 ? 41.222 13.786 47.044 1.00 50.52 229 GLU A C 1
ATOM 3530 O O . GLU A 1 228 ? 40.545 13.558 46.047 1.00 57.65 229 GLU A O 1
ATOM 3542 N N . GLU A 1 229 ? 41.007 14.849 47.811 1.00 51.83 230 GLU A N 1
ATOM 3543 C CA . GLU A 1 229 ? 40.050 15.877 47.424 1.00 52.96 230 GLU A CA 1
ATOM 3544 C C . GLU A 1 229 ? 40.593 16.826 46.355 1.00 59.30 230 GLU A C 1
ATOM 3545 O O . GLU A 1 229 ? 39.813 17.555 45.734 1.00 50.59 230 GLU A O 1
ATOM 3557 N N . HIS A 1 230 ? 41.904 16.856 46.122 1.00 50.14 231 HIS A N 1
ATOM 3558 C CA . HIS A 1 230 ? 42.488 17.758 45.133 1.00 45.20 231 HIS A CA 1
ATOM 3559 C C . HIS A 1 230 ? 43.557 17.030 44.343 1.00 42.28 231 HIS A C 1
ATOM 3560 O O . HIS A 1 230 ? 44.744 17.331 44.443 1.00 45.40 231 HIS A O 1
ATOM 3574 N N . PRO A 1 231 ? 43.160 16.030 43.569 1.00 42.40 232 PRO A N 1
ATOM 3575 C CA . PRO A 1 231 ? 44.139 15.279 42.745 1.00 38.36 232 PRO A CA 1
ATOM 3576 C C . PRO A 1 231 ? 44.811 16.182 41.732 1.00 36.21 232 PRO A C 1
ATOM 3577 O O . PRO A 1 231 ? 44.292 17.273 41.445 1.00 35.19 232 PRO A O 1
ATOM 3588 N N . PRO A 1 232 ? 45.977 15.779 41.209 1.00 35.36 233 PRO A N 1
ATOM 3589 C CA . PRO A 1 232 ? 46.695 16.634 40.265 1.00 38.70 233 PRO A CA 1
ATOM 3590 C C . PRO A 1 232 ? 46.115 16.486 38.878 1.00 34.05 233 PRO A C 1
ATOM 3591 O O . PRO A 1 232 ? 45.674 15.400 38.474 1.00 28.86 233 PRO A O 1
ATOM 3602 N N . LEU A 1 233 ? 46.166 17.590 38.137 1.00 33.58 234 LEU A N 1
ATOM 3603 C CA . LEU A 1 233 ? 45.761 17.592 36.739 1.00 37.46 234 LEU A CA 1
ATOM 3604 C C . LEU A 1 233 ? 46.883 18.037 35.811 1.00 37.90 234 LEU A C 1
ATOM 3605 O O . LEU A 1 233 ? 47.836 18.707 36.214 1.00 41.37 234 LEU A O 1
ATOM 3621 N N . PHE A 1 234 ? 46.705 17.689 34.535 1.00 37.91 235 PHE A N 1
ATOM 3622 C CA . PHE A 1 234 ? 47.670 17.923 33.471 1.00 30.99 235 PHE A CA 1
ATOM 3623 C C . PHE A 1 234 ? 46.948 18.571 32.287 1.00 33.93 235 PHE A C 1
ATOM 3624 O O . PHE A 1 234 ? 46.043 17.964 31.699 1.00 32.38 235 PHE A O 1
ATOM 3641 N N . VAL A 1 235 ? 47.356 19.787 31.935 1.00 30.70 236 VAL A N 1
ATOM 3642 C CA . VAL A 1 235 ? 46.823 20.486 30.791 1.00 27.13 236 VAL A CA 1
ATOM 3643 C C . VAL A 1 235 ? 47.269 19.770 29.530 1.00 33.48 236 VAL A C 1
ATOM 3644 O O . VAL A 1 235 ? 48.423 19.877 29.089 1.00 32.36 236 VAL A O 1
ATOM 3657 N N . LYS A 1 236 ? 46.315 19.063 28.928 1.00 31.72 237 LYS A N 1
ATOM 3658 C CA . LYS A 1 236 ? 46.560 18.285 27.726 1.00 35.96 237 LYS A CA 1
ATOM 3659 C C . LYS A 1 236 ? 46.487 19.106 26.444 1.00 35.11 237 LYS A C 1
ATOM 3660 O O . LYS A 1 236 ? 47.128 18.752 25.443 1.00 35.19 237 LYS A O 1
ATOM 3679 N N . ASN A 1 237 ? 45.713 20.185 26.428 1.00 34.67 238 ASN A N 1
ATOM 3680 C CA . ASN A 1 237 ? 45.493 20.864 25.159 1.00 28.85 238 ASN A CA 1
ATOM 3681 C C . ASN A 1 237 ? 44.944 22.254 25.420 1.00 29.22 238 ASN A C 1
ATOM 3682 O O . ASN A 1 237 ? 44.131 22.438 26.324 1.00 35.31 238 ASN A O 1
ATOM 3693 N N . VAL A 1 238 ? 45.456 23.226 24.678 1.00 27.45 239 VAL A N 1
ATOM 3694 C CA . VAL A 1 238 ? 44.955 24.590 24.645 1.00 32.08 239 VAL A CA 1
ATOM 3695 C C . VAL A 1 238 ? 44.668 24.944 23.196 1.00 39.54 239 VAL A C 1
ATOM 3696 O O . VAL A 1 238 ? 45.439 24.581 22.300 1.00 37.91 239 VAL A O 1
ATOM 3709 N N . GLN A 1 239 ? 43.570 25.651 22.967 1.00 33.89 240 GLN A N 1
ATOM 3710 C CA . GLN A 1 239 ? 43.215 26.140 21.647 1.00 34.44 240 GLN A CA 1
ATOM 3711 C C . GLN A 1 239 ? 43.457 27.625 21.607 1.00 33.59 240 GLN A C 1
ATOM 3712 O O . GLN A 1 239 ? 43.197 28.318 22.584 1.00 33.27 240 GLN A O 1
ATOM 3726 N N . TYR A 1 240 ? 43.895 28.116 20.470 1.00 26.34 241 TYR A N 1
ATOM 3727 C CA . TYR A 1 240 ? 44.221 29.524 20.310 1.00 33.04 241 TYR A CA 1
ATOM 3728 C C . TYR A 1 240 ? 43.460 30.092 19.115 1.00 29.67 241 TYR A C 1
ATOM 3729 O O . TYR A 1 240 ? 43.354 29.451 18.069 1.00 34.99 241 TYR A O 1
ATOM 3747 N N . GLY A 1 241 ? 42.984 31.311 19.240 1.00 33.31 242 GLY A N 1
ATOM 3748 C CA . GLY A 1 241 ? 42.266 31.860 18.129 1.00 29.19 242 GLY A CA 1
ATOM 3749 C C . GLY A 1 241 ? 41.688 33.212 18.422 1.00 33.37 242 GLY A C 1
ATOM 3750 O O . GLY A 1 241 ? 42.353 34.033 19.033 1.00 30.96 242 GLY A O 1
ATOM 3754 N N . ARG A 1 242 ? 40.435 33.441 18.003 1.00 33.71 243 ARG A N 1
ATOM 3755 C CA . ARG A 1 242 ? 39.810 34.755 17.998 1.00 33.02 243 ARG A CA 1
ATOM 3756 C C . ARG A 1 242 ? 38.343 34.614 18.366 1.00 29.72 243 ARG A C 1
ATOM 3757 O O . ARG A 1 242 ? 37.682 33.658 17.979 1.00 35.20 243 ARG A O 1
ATOM 3778 N N . GLN A 1 243 ? 37.804 35.630 18.991 1.00 33.15 244 GLN A N 1
ATOM 3779 C CA . GLN A 1 243 ? 36.495 35.534 19.594 1.00 34.99 244 GLN A CA 1
ATOM 3780 C C . GLN A 1 243 ? 35.890 36.925 19.526 1.00 29.60 244 GLN A C 1
ATOM 3781 O O . GLN A 1 243 ? 36.536 37.922 19.839 1.00 35.25 244 GLN A O 1
ATOM 3795 N N . ILE A 1 244 ? 34.654 36.968 19.087 1.00 27.58 245 ILE A N 1
ATOM 3796 C CA . ILE A 1 244 ? 33.854 38.172 19.047 1.00 32.25 245 ILE A CA 1
ATOM 3797 C C . ILE A 1 244 ? 32.561 37.934 19.827 1.00 36.98 245 ILE A C 1
ATOM 3798 O O . ILE A 1 244 ? 31.847 36.949 19.586 1.00 35.69 245 ILE A O 1
ATOM 3814 N N . PHE A 1 245 ? 32.243 38.855 20.722 1.00 29.53 246 PHE A N 1
ATOM 3815 C CA . PHE A 1 245 ? 30.999 38.829 21.475 1.00 32.78 246 PHE A CA 1
ATOM 3816 C C . PHE A 1 245 ? 30.192 40.054 21.117 1.00 31.55 246 PHE A C 1
ATOM 3817 O O . PHE A 1 245 ? 30.746 41.148 21.084 1.00 36.52 246 PHE A O 1
ATOM 3834 N N . LEU A 1 246 ? 28.892 39.874 20.873 1.00 32.54 247 LEU A N 1
ATOM 3835 C CA . LEU A 1 246 ? 27.950 40.976 20.708 1.00 38.41 247 LEU A CA 1
ATOM 3836 C C . LEU A 1 246 ? 26.869 40.905 21.783 1.00 37.25 247 LEU A C 1
ATOM 3837 O O . LEU A 1 246 ? 26.105 39.942 21.837 1.00 33.88 247 LEU A O 1
ATOM 3853 N N . LYS A 1 247 ? 26.756 41.947 22.584 1.00 36.05 248 LYS A N 1
ATOM 3854 C CA 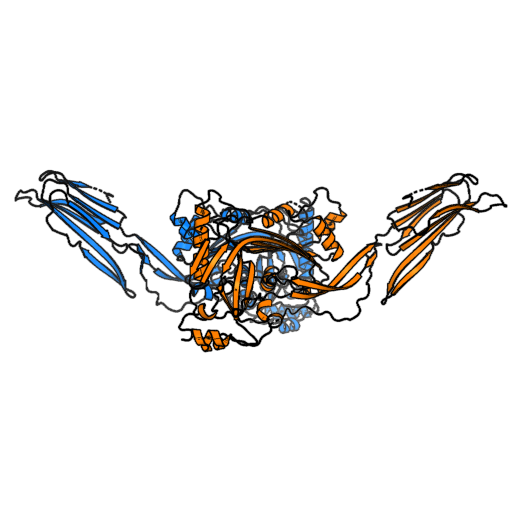. LYS A 1 247 ? 25.783 41.997 23.660 1.00 36.33 248 LYS A CA 1
ATOM 3855 C C . LYS A 1 247 ? 24.685 42.968 23.266 1.00 38.26 248 LYS A C 1
ATOM 3856 O O . LYS A 1 247 ? 24.963 44.123 22.946 1.00 37.87 248 LYS A O 1
ATOM 3875 N N . PHE A 1 248 ? 23.442 42.491 23.266 1.00 44.78 249 PHE A N 1
ATOM 3876 C CA . PHE A 1 248 ? 22.273 43.316 22.985 1.00 39.95 249 PHE A CA 1
ATOM 3877 C C . PHE A 1 248 ? 21.455 43.440 24.267 1.00 39.18 249 PHE A C 1
ATOM 3878 O O . PHE A 1 248 ? 21.042 42.431 24.837 1.00 44.66 249 PHE A O 1
ATOM 3895 N N . GLU A 1 249 ? 21.229 44.662 24.708 1.00 39.44 250 GLU A N 1
ATOM 3896 C CA . GLU A 1 249 ? 20.553 44.977 25.954 1.00 43.56 250 GLU A CA 1
ATOM 3897 C C . GLU A 1 249 ? 19.401 45.923 25.618 1.00 55.60 250 GLU A C 1
ATOM 3898 O O . GLU A 1 249 ? 19.562 46.858 24.815 1.00 47.73 250 GLU A O 1
ATOM 3910 N N . SER A 1 250 ? 18.231 45.670 26.207 1.00 54.50 251 SER A N 1
ATOM 3911 C CA . SER A 1 250 ? 17.032 46.409 25.835 1.00 45.87 251 SER A CA 1
ATOM 3912 C C . SER A 1 250 ? 16.056 46.417 26.991 1.00 52.59 251 SER A C 1
ATOM 3913 O O . SER A 1 250 ? 16.060 45.507 27.815 1.00 52.64 251 SER A O 1
ATOM 3921 N N . LYS A 1 251 ? 15.196 47.432 27.041 1.00 60.09 252 LYS A N 1
ATOM 3922 C CA . LYS A 1 251 ? 14.053 47.358 27.946 1.00 58.75 252 LYS A CA 1
ATOM 3923 C C . LYS A 1 251 ? 12.893 46.581 27.336 1.00 51.13 252 LYS A C 1
ATOM 3924 O O . LYS A 1 251 ? 11.962 46.221 28.065 1.00 58.28 252 LYS A O 1
ATOM 3943 N N . LEU A 1 252 ? 12.906 46.357 26.017 1.00 52.48 253 LEU A N 1
ATOM 3944 C CA . LEU A 1 252 ? 11.997 45.404 25.390 1.00 52.57 253 LEU A CA 1
ATOM 3945 C C . LEU A 1 252 ? 11.925 44.090 26.153 1.00 54.31 253 LEU A C 1
ATOM 3946 O O . LEU A 1 252 ? 12.824 43.770 26.938 1.00 57.86 253 LEU A O 1
ATOM 3962 N N . SER A 1 253 ? 10.859 43.325 25.937 1.00 48.52 254 SER A N 1
ATOM 3963 C CA . SER A 1 253 ? 10.729 42.008 26.534 1.00 48.95 254 SER A CA 1
ATOM 3964 C C . SER A 1 253 ? 11.737 41.035 25.924 1.00 52.51 254 SER A C 1
ATOM 3965 O O . SER A 1 253 ? 12.166 41.198 24.773 1.00 43.25 254 SER A O 1
ATOM 3973 N N . SER A 1 254 ? 12.091 40.002 26.706 1.00 44.98 255 SER A N 1
ATOM 3974 C CA . SER A 1 254 ? 12.935 38.926 26.203 1.00 45.12 255 SER A CA 1
ATOM 3975 C C . SER A 1 254 ? 12.446 38.425 24.855 1.00 38.63 255 SER A C 1
ATOM 3976 O O . SER A 1 254 ? 13.234 38.152 23.950 1.00 42.93 255 SER A O 1
ATOM 3984 N N . THR A 1 255 ? 11.144 38.199 24.742 1.00 42.06 256 THR A N 1
ATOM 3985 C CA . THR A 1 255 ? 10.614 37.571 23.541 1.00 34.06 256 THR A CA 1
ATOM 3986 C C . THR A 1 255 ? 10.782 38.497 22.345 1.00 44.87 256 THR A C 1
ATOM 3987 O O . THR A 1 255 ? 11.150 38.056 21.249 1.00 42.20 256 THR A O 1
ATOM 3998 N N . GLU A 1 256 ? 10.508 39.790 22.546 1.00 48.77 257 GLU A N 1
ATOM 3999 C CA . GLU A 1 256 ? 10.618 40.754 21.461 1.00 52.44 257 GLU A CA 1
ATOM 4000 C C . GLU A 1 256 ? 12.085 41.078 21.169 1.00 44.57 257 GLU A C 1
ATOM 4001 O O . GLU A 1 256 ? 12.452 41.254 20.005 1.00 41.96 257 GLU A O 1
ATOM 4013 N N . LEU A 1 257 ? 12.945 41.129 22.190 1.00 37.53 258 LEU A N 1
ATOM 4014 C CA . LEU A 1 257 ? 14.379 41.263 21.918 1.00 46.60 258 LEU A CA 1
ATOM 4015 C C . LEU A 1 257 ? 14.882 40.089 21.071 1.00 40.74 258 LEU A C 1
ATOM 4016 O O . LEU A 1 257 ? 15.461 40.286 19.999 1.00 47.22 258 LEU A O 1
ATOM 4032 N N . GLU A 1 258 ? 14.606 38.854 21.497 1.00 43.20 259 GLU A N 1
ATOM 4033 C CA . GLU A 1 258 ? 15.081 37.689 20.749 1.00 38.11 259 GLU A CA 1
ATOM 4034 C C . GLU A 1 258 ? 14.539 37.677 19.323 1.00 49.27 259 GLU A C 1
ATOM 4035 O O . GLU A 1 258 ? 15.273 37.371 18.376 1.00 52.74 259 GLU A O 1
ATOM 4047 N N . THR A 1 259 ? 13.257 38.011 19.136 1.00 42.31 260 THR A N 1
ATOM 4048 C CA . THR A 1 259 ? 12.712 37.980 17.786 1.00 47.89 260 THR A CA 1
ATOM 4049 C C . THR A 1 259 ? 13.338 39.041 16.883 1.00 40.38 260 THR A C 1
ATOM 4050 O O . THR A 1 259 ? 13.530 38.799 15.691 1.00 40.23 260 THR A O 1
ATOM 4061 N N . THR A 1 260 ? 13.543 40.251 17.404 1.00 37.65 261 THR A N 1
ATOM 4062 C CA . THR A 1 260 ? 14.117 41.323 16.602 1.00 47.55 261 THR A CA 1
ATOM 4063 C C . THR A 1 260 ? 15.539 40.970 16.172 1.00 51.73 261 THR A C 1
ATOM 4064 O O . THR A 1 260 ? 15.886 41.073 14.989 1.00 47.56 261 THR A O 1
ATOM 4075 N N . ILE A 1 261 ? 16.368 40.538 17.128 1.00 44.84 262 ILE A N 1
ATOM 4076 C CA . ILE A 1 261 ? 17.738 40.162 16.812 1.00 42.78 262 ILE A CA 1
ATOM 4077 C C . ILE A 1 261 ? 17.776 38.936 15.907 1.00 50.57 262 ILE A C 1
ATOM 4078 O O . ILE A 1 261 ? 18.710 38.775 15.107 1.00 50.90 262 ILE A O 1
ATOM 4094 N N . LYS A 1 262 ? 16.863 37.982 16.107 1.00 47.64 263 LYS A N 1
ATOM 4095 C CA . LYS A 1 262 ? 16.949 36.755 15.313 1.00 54.40 263 LYS A CA 1
ATOM 4096 C C . LYS A 1 262 ? 16.620 37.022 13.856 1.00 52.11 263 LYS A C 1
ATOM 4097 O O . LYS A 1 262 ? 16.987 36.227 12.990 1.00 56.44 263 LYS A O 1
ATOM 4116 N N . GLY A 1 263 ? 15.998 38.148 13.566 1.00 42.93 264 GLY A N 1
ATOM 4117 C CA . GLY A 1 263 ? 15.618 38.419 12.203 1.00 60.99 264 GLY A CA 1
ATOM 4118 C C . GLY A 1 263 ? 16.553 39.398 11.531 1.00 58.71 264 GLY A C 1
ATOM 4119 O O . GLY A 1 263 ? 16.537 39.568 10.307 1.00 59.37 264 GLY A O 1
ATOM 4123 N N . THR A 1 264 ? 17.371 40.066 12.329 1.00 55.15 265 THR A N 1
ATOM 4124 C CA . THR A 1 264 ? 18.319 41.021 11.785 1.00 57.69 265 THR A CA 1
ATOM 4125 C C . THR A 1 264 ? 19.765 40.590 11.962 1.00 54.09 265 THR A C 1
ATOM 4126 O O . THR A 1 264 ? 20.646 41.235 11.378 1.00 56.64 265 THR A O 1
ATOM 4137 N N . CYS A 1 265 ? 20.035 39.517 12.730 1.00 54.82 266 CYS A N 1
ATOM 4138 C CA . CYS A 1 265 ? 21.398 39.037 12.939 1.00 50.66 266 CYS A CA 1
ATOM 4139 C C . CYS A 1 265 ? 21.456 37.520 12.893 1.00 51.87 266 CYS A C 1
ATOM 4140 O O . CYS A 1 265 ? 20.509 36.831 13.276 1.00 66.86 266 CYS A O 1
ATOM 4148 N N . SER A 1 266 ? 22.588 37.016 12.389 1.00 56.25 267 SER A N 1
ATOM 4149 C CA . SER A 1 266 ? 22.792 35.599 12.106 1.00 55.52 267 SER A CA 1
ATOM 4150 C C . SER A 1 266 ? 24.294 35.326 12.028 1.00 52.86 267 SER A C 1
ATOM 4151 O O . SER A 1 266 ? 25.116 36.209 12.287 1.00 50.26 267 SER A O 1
ATOM 4159 N N . LYS A 1 267 ? 24.649 34.091 11.650 1.00 51.08 268 LYS A N 1
ATOM 4160 C CA . LYS A 1 267 ? 26.039 33.743 11.416 1.00 44.82 268 LYS A CA 1
ATOM 4161 C C . LYS A 1 267 ? 26.643 34.529 10.265 1.00 54.69 268 LYS A C 1
ATOM 4162 O O . LYS A 1 267 ? 27.876 34.609 10.170 1.00 58.11 268 LYS A O 1
ATOM 4181 N N . ASP A 1 268 ? 25.815 35.126 9.399 1.00 55.95 269 ASP A N 1
ATOM 4182 C CA . ASP A 1 268 ? 26.347 35.946 8.308 1.00 60.98 269 ASP A CA 1
ATOM 4183 C C . ASP A 1 268 ? 26.572 37.396 8.695 1.00 54.27 269 ASP A C 1
ATOM 4184 O O . ASP A 1 268 ? 27.182 38.141 7.924 1.00 58.57 269 ASP A O 1
ATOM 4193 N N . GLY A 1 269 ? 26.082 37.814 9.855 1.00 47.59 270 GLY A N 1
ATOM 4194 C CA . GLY A 1 269 ? 26.277 39.164 10.309 1.00 50.12 270 GLY A CA 1
ATOM 4195 C C . GLY A 1 269 ? 24.921 39.824 10.462 1.00 53.81 270 GLY A C 1
ATOM 4196 O O . GLY A 1 269 ? 23.951 39.204 10.729 1.00 56.12 270 GLY A O 1
ATOM 4200 N N . LEU A 1 270 ? 24.966 41.145 10.267 1.00 47.38 271 LEU A N 1
ATOM 4201 C CA . LEU A 1 270 ? 23.750 41.930 10.441 1.00 44.90 271 LEU A CA 1
ATOM 4202 C C . LEU A 1 270 ? 23.216 42.351 9.075 1.00 51.90 271 LEU A C 1
ATOM 4203 O O . LEU A 1 270 ? 23.883 43.049 8.329 1.00 51.65 271 LEU A O 1
ATOM 4219 N N . LYS A 1 271 ? 22.074 41.816 8.695 1.00 59.09 272 LYS A N 1
ATOM 4220 C CA . LYS A 1 271 ? 21.367 42.157 7.456 1.00 67.93 272 LYS A CA 1
ATOM 4221 C C . LYS A 1 271 ? 20.120 42.910 7.926 1.00 69.26 272 LYS A C 1
ATOM 4222 O O . LYS A 1 271 ? 19.028 42.345 8.092 1.00 72.68 272 LYS A O 1
ATOM 4241 N N . ILE A 1 272 ? 20.298 44.192 8.202 1.00 64.28 273 ILE A N 1
ATOM 4242 C CA . ILE A 1 272 ? 19.204 45.065 8.577 1.00 72.75 273 ILE A CA 1
ATOM 4243 C C . ILE A 1 272 ? 19.117 46.119 7.502 1.00 80.24 273 ILE A C 1
ATOM 4244 O O . ILE A 1 272 ? 20.102 46.815 7.236 1.00 79.77 273 ILE A O 1
ATOM 4260 N N . ASP A 1 273 ? 17.954 46.238 6.880 1.00 85.92 274 ASP A N 1
ATOM 4261 C CA . ASP A 1 273 ? 17.841 47.091 5.709 1.00 93.33 274 ASP A CA 1
ATOM 4262 C C . ASP A 1 273 ? 16.562 47.920 5.761 1.00 105.84 274 ASP A C 1
ATOM 4263 O O . ASP A 1 273 ? 15.625 47.643 6.521 1.00 107.33 274 ASP A O 1
ATOM 4272 N N . ALA A 1 274 ? 16.540 48.940 4.900 1.00 107.14 275 ALA A N 1
ATOM 4273 C CA . ALA A 1 274 ? 15.665 50.094 5.095 1.00 111.17 275 ALA A CA 1
ATOM 4274 C C . ALA A 1 274 ? 14.214 49.770 4.762 1.00 109.14 275 ALA A C 1
ATOM 4275 O O . ALA A 1 274 ? 13.377 49.600 5.653 1.00 108.36 275 ALA A O 1
ATOM 4282 N N . ASN A 1 275 ? 13.914 49.659 3.474 1.00 105.76 276 ASN A N 1
ATOM 4283 C CA . ASN A 1 275 ? 12.603 50.027 2.957 1.00 117.28 276 ASN A CA 1
ATOM 4284 C C . ASN A 1 275 ? 11.564 48.924 3.078 1.00 116.27 276 ASN A C 1
ATOM 4285 O O . ASN A 1 275 ? 10.610 48.888 2.285 1.00 115.93 276 ASN A O 1
ATOM 4296 N N . ALA A 1 276 ? 11.683 48.045 4.059 1.00 108.90 277 ALA A N 1
ATOM 4297 C CA . ALA A 1 276 ? 10.611 47.090 4.281 1.00 110.87 277 ALA A CA 1
ATOM 4298 C C . ALA A 1 276 ? 10.205 47.049 5.748 1.00 112.59 277 ALA A C 1
ATOM 4299 O O . ALA A 1 276 ? 9.715 46.021 6.222 1.00 114.67 277 ALA A O 1
ATOM 4306 N N . SER A 1 277 ? 10.389 48.147 6.488 1.00 103.07 278 SER A N 1
ATOM 4307 C CA . SER A 1 277 ? 9.926 48.130 7.872 1.00 91.81 278 SER A CA 1
ATOM 4308 C C . SER A 1 277 ? 10.004 49.509 8.496 1.00 86.83 278 SER A C 1
ATOM 4309 O O . SER A 1 277 ? 10.845 50.329 8.113 1.00 82.50 278 SER A O 1
ATOM 4317 N N . ALA A 1 278 ? 9.130 49.733 9.489 1.00 79.19 279 ALA A N 1
ATOM 4318 C CA . ALA A 1 278 ? 9.004 51.044 10.106 1.00 70.26 279 ALA A CA 1
ATOM 4319 C C . ALA A 1 278 ? 8.842 50.998 11.618 1.00 76.55 279 ALA A C 1
ATOM 4320 O O . ALA A 1 278 ? 9.487 51.779 12.324 1.00 75.20 279 ALA A O 1
ATOM 4327 N N . ALA A 1 279 ? 7.976 50.134 12.150 1.00 84.61 280 ALA A N 1
ATOM 4328 C CA . ALA A 1 279 ? 7.972 49.967 13.605 1.00 81.36 280 ALA A CA 1
ATOM 4329 C C . ALA A 1 279 ? 9.108 49.067 14.084 1.00 81.69 280 ALA A C 1
ATOM 4330 O O . ALA A 1 279 ? 9.473 49.123 15.267 1.00 79.49 280 ALA A O 1
ATOM 4337 N N . LEU A 1 280 ? 9.634 48.206 13.201 1.00 77.81 281 LEU A N 1
ATOM 4338 C CA . LEU A 1 280 ? 10.882 47.520 13.489 1.00 75.87 281 LEU A CA 1
ATOM 4339 C C . LEU A 1 280 ? 11.938 48.512 13.962 1.00 78.53 281 LEU A C 1
ATOM 4340 O O . LEU A 1 280 ? 12.641 48.256 14.942 1.00 77.07 281 LEU A O 1
ATOM 4356 N N . LYS A 1 281 ? 12.017 49.682 13.328 1.00 77.77 282 LYS A N 1
ATOM 4357 C CA . LYS A 1 281 ? 13.073 50.620 13.680 1.00 74.27 282 LYS A CA 1
ATOM 4358 C C . LYS A 1 281 ? 12.893 51.173 15.091 1.00 77.72 282 LYS A C 1
ATOM 4359 O O . LYS A 1 281 ? 13.866 51.267 15.844 1.00 79.01 282 LYS A O 1
ATOM 4378 N N . GLU A 1 282 ? 11.670 51.520 15.498 1.00 83.64 283 GLU A N 1
ATOM 4379 C CA . GLU A 1 282 ? 11.524 52.009 16.870 1.00 75.92 283 GLU A CA 1
ATOM 4380 C C . GLU A 1 282 ? 11.818 50.908 17.886 1.00 80.93 283 GLU A C 1
ATOM 4381 O O . GLU A 1 282 ? 12.230 51.205 19.014 1.00 74.57 283 GLU A O 1
ATOM 4393 N N . LYS A 1 283 ? 11.654 49.635 17.507 1.00 82.02 284 LYS A N 1
ATOM 4394 C CA . LYS A 1 283 ? 12.204 48.555 18.321 1.00 78.40 284 LYS A CA 1
ATOM 4395 C C . LYS A 1 283 ? 13.723 48.641 18.347 1.00 67.99 284 LYS A C 1
ATOM 4396 O O . LYS A 1 283 ? 14.326 48.813 19.408 1.00 59.26 284 LYS A O 1
ATOM 4415 N N . LEU A 1 284 ? 14.349 48.552 17.163 1.00 61.13 285 LEU A N 1
ATOM 4416 C CA . LEU A 1 284 ? 15.805 48.633 17.032 1.00 66.62 285 LEU A CA 1
ATOM 4417 C C . LEU A 1 284 ? 16.405 49.801 17.796 1.00 67.84 285 LEU A C 1
ATOM 4418 O O . LEU A 1 284 ? 17.473 49.672 18.409 1.00 67.27 285 LEU A O 1
ATOM 4434 N N . SER A 1 285 ? 15.747 50.958 17.753 1.00 67.13 286 SER A N 1
ATOM 4435 C CA . SER A 1 285 ? 16.265 52.135 18.438 1.00 64.57 286 SER A CA 1
ATOM 4436 C C . SER A 1 285 ? 16.381 51.905 19.928 1.00 59.07 286 SER A C 1
ATOM 4437 O O . SER A 1 285 ? 17.090 52.643 20.610 1.00 63.47 286 SER A O 1
ATOM 4445 N N . GLN A 1 286 ? 15.678 50.914 20.450 1.00 67.83 287 GLN A N 1
ATOM 4446 C CA . GLN A 1 286 ? 15.675 50.620 21.869 1.00 61.53 287 GLN A CA 1
ATOM 4447 C C . GLN A 1 286 ? 16.716 49.591 22.245 1.00 48.86 287 GLN A C 1
ATOM 4448 O O . GLN A 1 286 ? 16.731 49.145 23.389 1.00 53.27 287 GLN A O 1
ATOM 4462 N N . ILE A 1 287 ? 17.551 49.167 21.304 1.00 55.83 288 ILE A N 1
ATOM 4463 C CA . ILE A 1 287 ? 18.542 48.116 21.538 1.00 60.12 288 ILE A CA 1
ATOM 4464 C C . ILE A 1 287 ? 19.938 48.727 21.527 1.00 46.63 288 ILE A C 1
ATOM 4465 O O . ILE A 1 287 ? 20.390 49.264 20.509 1.00 50.42 288 ILE A O 1
ATOM 4481 N N . ASP A 1 288 ? 20.619 48.620 22.664 1.00 53.66 289 ASP A N 1
ATOM 4482 C CA . ASP A 1 288 ? 22.006 49.049 22.820 1.00 52.15 289 ASP A CA 1
ATOM 4483 C C . ASP A 1 288 ? 22.972 47.902 22.510 1.00 60.81 289 ASP A C 1
ATOM 4484 O O . ASP A 1 288 ? 22.864 46.820 23.098 1.00 61.47 289 ASP A O 1
ATOM 4493 N N . VAL A 1 289 ? 23.948 48.156 21.639 1.00 55.79 290 VAL A N 1
ATOM 4494 C CA . VAL A 1 289 ? 24.901 47.139 21.200 1.00 53.36 290 VAL A CA 1
ATOM 4495 C C . VAL A 1 289 ? 26.260 47.392 21.845 1.00 46.07 290 VAL A C 1
ATOM 4496 O O . VAL A 1 289 ? 26.723 48.533 21.927 1.00 47.57 290 VAL A O 1
ATOM 4509 N N . SER A 1 290 ? 26.889 46.324 22.310 1.00 45.25 291 SER A N 1
ATOM 4510 C CA . SER A 1 290 ? 28.242 46.359 22.836 1.00 43.25 291 SER A CA 1
ATOM 4511 C C . SER A 1 290 ? 28.986 45.218 22.191 1.00 38.74 291 SER A C 1
ATOM 4512 O O . SER A 1 290 ? 28.401 44.176 21.944 1.00 37.43 291 SER A O 1
ATOM 4520 N N . ILE A 1 291 ? 30.270 45.413 21.945 1.00 44.57 292 ILE A N 1
ATOM 4521 C CA . ILE A 1 291 ? 31.080 44.433 21.235 1.00 39.45 292 ILE A CA 1
ATOM 4522 C C . ILE A 1 291 ? 32.470 44.363 21.824 1.00 32.75 292 ILE A C 1
ATOM 4523 O O . ILE A 1 291 ? 33.115 45.382 22.086 1.00 36.56 292 ILE A O 1
ATOM 4539 N N . VAL A 1 292 ? 32.954 43.154 21.975 1.00 32.37 293 VAL A N 1
ATOM 4540 C CA . VAL A 1 292 ? 34.314 42.938 22.391 1.00 33.40 293 VAL A CA 1
ATOM 4541 C C . VAL A 1 292 ? 34.948 41.952 21.425 1.00 37.67 293 VAL A C 1
ATOM 4542 O O . VAL A 1 292 ? 34.356 40.926 21.067 1.00 33.42 293 VAL A O 1
ATOM 4555 N N . VAL A 1 293 ? 36.169 42.270 21.020 1.00 31.78 294 VAL A N 1
ATOM 4556 C CA . VAL A 1 293 ? 36.923 41.475 20.077 1.00 30.86 294 VAL A CA 1
ATOM 4557 C C . VAL A 1 293 ? 38.240 41.081 20.752 1.00 33.58 294 VAL A C 1
ATOM 4558 O O . VAL A 1 293 ? 38.952 41.939 21.275 1.00 37.05 294 VAL A O 1
ATOM 4571 N N . HIS A 1 294 ? 38.583 39.803 20.700 1.00 36.34 295 HIS A N 1
ATOM 4572 C CA . HIS A 1 294 ? 39.660 39.241 21.520 1.00 41.84 295 HIS A CA 1
ATOM 4573 C C . HIS A 1 294 ? 40.428 38.240 20.660 1.00 37.43 295 HIS A C 1
ATOM 4574 O O . HIS A 1 294 ? 39.821 37.332 20.080 1.00 36.79 295 HIS A O 1
ATOM 4588 N N . GLY A 1 295 ? 41.736 38.446 20.514 1.00 36.27 296 GLY A N 1
ATOM 4589 C CA . GLY A 1 295 ? 42.548 37.574 19.693 1.00 41.65 296 GLY A CA 1
ATOM 4590 C C . GLY A 1 295 ? 42.700 38.113 18.282 1.00 48.59 296 GLY A C 1
ATOM 4591 O O . GLY A 1 295 ? 41.706 38.433 17.625 1.00 49.29 296 GLY A O 1
ATOM 4595 N N . GLY A 1 296 ? 43.928 38.180 17.785 1.00 47.41 297 GLY A N 1
ATOM 4596 C CA . GLY A 1 296 ? 44.215 39.043 16.631 1.00 60.65 297 GLY A CA 1
ATOM 4597 C C . GLY A 1 296 ? 44.237 40.501 17.073 1.00 56.37 297 GLY A C 1
ATOM 4598 O O . GLY A 1 296 ? 44.888 40.853 18.098 1.00 71.19 297 GLY A O 1
ATOM 4602 N N . SER A 1 297 ? 43.592 41.375 16.306 1.00 61.60 298 SER A N 1
ATOM 4603 C CA . SER A 1 297 ? 43.030 42.600 16.869 1.00 65.22 298 SER A CA 1
ATOM 4604 C C . SER A 1 297 ? 42.561 42.475 18.319 1.00 60.62 298 SER A C 1
ATOM 4605 O O . SER A 1 297 ? 42.133 41.374 18.741 1.00 57.61 298 SER A O 1
ATOM 4613 N N . GLU A 1 298 ? 42.444 43.613 19.027 1.00 51.60 299 GLU A N 1
ATOM 4614 C CA . GLU A 1 298 ? 41.789 43.613 20.321 1.00 47.41 299 GLU A CA 1
ATOM 4615 C C . GLU A 1 298 ? 41.024 44.908 20.331 1.00 45.67 299 GLU A C 1
ATOM 4616 O O . GLU A 1 298 ? 41.625 45.953 20.115 1.00 44.19 299 GLU A O 1
ATOM 4628 N N . ALA A 1 299 ? 39.701 44.842 20.495 1.00 48.17 300 ALA A N 1
ATOM 4629 C CA . ALA A 1 299 ? 38.898 46.061 20.493 1.00 42.29 300 ALA A CA 1
ATOM 4630 C C . ALA A 1 299 ? 37.675 45.870 21.359 1.00 29.19 300 ALA A C 1
ATOM 4631 O O . ALA A 1 299 ? 37.212 44.748 21.552 1.00 41.80 300 ALA A O 1
ATOM 4638 N N . VAL A 1 300 ? 37.154 46.968 21.906 1.00 35.49 301 VAL A N 1
ATOM 4639 C CA . VAL A 1 300 ? 35.802 46.970 22.457 1.00 28.84 301 VAL A CA 1
ATOM 4640 C C . VAL A 1 300 ? 35.103 48.202 21.937 1.00 37.70 301 VAL A C 1
ATOM 4641 O O . VAL A 1 300 ? 35.733 49.250 21.780 1.00 32.21 301 VAL A O 1
ATOM 4654 N N . TYR A 1 301 ? 33.801 48.060 21.650 1.00 33.26 302 TYR A N 1
ATOM 4655 C CA . TYR A 1 301 ? 32.931 49.155 21.237 1.00 35.45 302 TYR A CA 1
ATOM 4656 C C . TYR A 1 301 ? 31.660 49.166 22.097 1.00 41.54 302 TYR A C 1
ATOM 4657 O O . TYR A 1 301 ? 31.144 48.111 22.469 1.00 37.93 302 TYR A O 1
ATOM 4675 N N . ASN A 1 302 ? 31.123 50.354 22.348 1.00 42.56 303 ASN A N 1
ATOM 4676 C CA . ASN A 1 302 ? 29.939 50.549 23.172 1.00 44.43 303 ASN A CA 1
ATOM 4677 C C . ASN A 1 302 ? 29.087 51.601 22.491 1.00 44.95 303 ASN A C 1
ATOM 4678 O O . ASN A 1 302 ? 29.586 52.403 21.704 1.00 42.52 303 ASN A O 1
ATOM 4689 N N . GLY A 1 303 ? 27.794 51.594 22.769 1.00 53.53 304 GLY A N 1
ATOM 4690 C CA . GLY A 1 303 ? 26.969 52.702 22.325 1.00 44.44 304 GLY A CA 1
ATOM 4691 C C . GLY A 1 303 ? 26.589 52.708 20.869 1.00 47.94 304 GLY A C 1
ATOM 4692 O O . GLY A 1 303 ? 26.168 53.748 20.352 1.00 51.90 304 GLY A O 1
ATOM 4696 N N . LEU A 1 304 ? 26.705 51.582 20.189 1.00 49.36 305 LEU A N 1
ATOM 4697 C CA . LEU A 1 304 ? 26.282 51.528 18.808 1.00 49.33 305 LEU A CA 1
ATOM 4698 C C . LEU A 1 304 ? 24.777 51.265 18.711 1.00 56.75 305 LEU A C 1
ATOM 4699 O O . LEU A 1 304 ? 24.135 50.750 19.645 1.00 48.44 305 LEU A O 1
ATOM 4715 N N . SER A 1 305 ? 24.221 51.642 17.554 1.00 51.21 306 SER A N 1
ATOM 4716 C CA . SER A 1 305 ? 22.793 51.489 17.287 1.00 63.36 306 SER A CA 1
ATOM 4717 C C . SER A 1 305 ? 22.498 50.847 15.935 1.00 56.37 306 SER A C 1
ATOM 4718 O O . SER A 1 305 ? 23.186 51.066 14.938 1.00 52.74 306 SER A O 1
ATOM 4726 N N . LEU A 1 306 ? 21.443 50.071 15.905 1.00 55.84 307 LEU A N 1
ATOM 4727 C CA . LEU A 1 306 ? 21.085 49.367 14.695 1.00 59.43 307 LEU A CA 1
ATOM 4728 C C . LEU A 1 306 ? 20.198 50.171 13.758 1.00 61.83 307 LEU A C 1
ATOM 4729 O O . LEU A 1 306 ? 19.868 49.671 12.682 1.00 66.11 307 LEU A O 1
ATOM 4745 N N . ASN A 1 307 ? 19.764 51.370 14.131 1.00 58.00 308 ASN A N 1
ATOM 4746 C CA . ASN A 1 307 ? 19.112 52.205 13.127 1.00 66.71 308 ASN A CA 1
ATOM 4747 C C . ASN A 1 307 ? 20.105 52.586 12.039 1.00 68.09 308 ASN A C 1
ATOM 4748 O O . ASN A 1 307 ? 19.840 52.397 10.845 1.00 83.28 308 ASN A O 1
ATOM 4759 N N . SER A 1 308 ? 21.272 53.081 12.448 1.00 64.01 309 SER A N 1
ATOM 4760 C CA . SER A 1 308 ? 22.296 53.583 11.538 1.00 62.66 309 SER A CA 1
ATOM 4761 C C . SER A 1 308 ? 22.821 52.496 10.613 1.00 65.98 309 SER A C 1
ATOM 4762 O O . SER A 1 308 ? 23.413 51.511 11.064 1.00 70.09 309 SER A O 1
ATOM 4787 N N . ASP A 1 310 ? 25.455 52.843 9.025 1.00 62.35 311 ASP A N 1
ATOM 4788 C CA . ASP A 1 310 ? 26.917 52.858 9.077 1.00 68.18 311 ASP A CA 1
ATOM 4789 C C . ASP A 1 310 ? 27.470 52.222 10.333 1.00 55.86 311 ASP A C 1
ATOM 4790 O O . ASP A 1 310 ? 28.653 51.878 10.348 1.00 50.95 311 ASP A O 1
ATOM 4799 N N . ASP A 1 311 ? 26.657 52.106 11.395 1.00 70.03 312 ASP A N 1
ATOM 4800 C CA . ASP A 1 311 ? 26.996 51.231 12.513 1.00 57.38 312 ASP A CA 1
ATOM 4801 C C . ASP A 1 311 ? 26.859 49.756 12.111 1.00 52.35 312 ASP A C 1
ATOM 4802 O O . ASP A 1 311 ? 27.723 48.928 12.438 1.00 47.49 312 ASP A O 1
ATOM 4811 N N . VAL A 1 312 ? 25.801 49.418 11.365 1.00 48.56 313 VAL A N 1
ATOM 4812 C CA . VAL A 1 312 ? 25.608 48.045 10.893 1.00 48.88 313 VAL A CA 1
ATOM 4813 C C . VAL A 1 312 ? 26.790 47.603 10.031 1.00 48.99 313 VAL A C 1
ATOM 4814 O O . VAL A 1 312 ? 27.351 46.511 10.205 1.00 45.43 313 VAL A O 1
ATOM 4827 N N . GLN A 1 313 ? 27.182 48.427 9.072 1.00 46.19 314 GLN A N 1
ATOM 4828 C CA . GLN A 1 313 ? 28.328 48.040 8.264 1.00 48.24 314 GLN A CA 1
ATOM 4829 C C . GLN A 1 313 ? 29.643 48.063 9.072 1.00 45.79 314 GLN A C 1
ATOM 4830 O O . GLN A 1 313 ? 30.562 47.270 8.810 1.00 43.95 314 GLN A O 1
ATOM 4844 N N . LYS A 1 314 ? 29.777 48.931 10.074 1.00 50.11 315 LYS A N 1
ATOM 4845 C CA . LYS A 1 314 ? 30.964 48.787 10.907 1.00 49.08 315 LYS A CA 1
ATOM 4846 C C . LYS A 1 314 ? 30.953 47.455 11.654 1.00 41.93 315 LYS A C 1
ATOM 4847 O O . LYS A 1 314 ? 32.009 46.866 11.888 1.00 50.61 315 LYS A O 1
ATOM 4866 N N . ILE A 1 315 ? 29.786 46.950 12.043 1.00 42.64 316 ILE A N 1
ATOM 4867 C CA . ILE A 1 315 ? 29.770 45.685 12.787 1.00 43.87 316 ILE A CA 1
ATOM 4868 C C . ILE A 1 315 ? 30.144 44.529 11.879 1.00 41.49 316 ILE A C 1
ATOM 4869 O O . ILE A 1 315 ? 30.960 43.666 12.235 1.00 56.81 316 ILE A O 1
ATOM 4885 N N . ASN A 1 316 ? 29.560 44.501 10.683 1.00 46.44 317 ASN A N 1
ATOM 4886 C CA . ASN A 1 316 ? 29.804 43.403 9.759 1.00 48.51 317 ASN A CA 1
ATOM 4887 C C . ASN A 1 316 ? 31.234 43.376 9.347 1.00 41.33 317 ASN A C 1
ATOM 4888 O O . ASN A 1 316 ? 31.788 42.323 9.056 1.00 45.18 317 ASN A O 1
ATOM 4899 N N . ARG A 1 317 ? 31.857 44.523 9.341 1.00 48.66 318 ARG A N 1
ATOM 4900 C CA . ARG A 1 317 ? 33.262 44.535 9.011 1.00 56.47 318 ARG A CA 1
ATOM 4901 C C . ARG A 1 317 ? 34.102 43.952 10.118 1.00 50.05 318 ARG A C 1
ATOM 4902 O O . ARG A 1 317 ? 34.999 43.137 9.860 1.00 48.55 318 ARG A O 1
ATOM 4923 N N . ILE A 1 318 ? 33.880 44.429 11.354 1.00 51.96 319 ILE A N 1
ATOM 4924 C CA . ILE A 1 318 ? 34.518 43.814 12.506 1.00 44.21 319 ILE A CA 1
ATOM 4925 C C . ILE A 1 318 ? 34.360 42.306 12.465 1.00 56.67 319 ILE A C 1
ATOM 4926 O O . ILE A 1 318 ? 35.286 41.577 12.820 1.00 50.80 319 ILE A O 1
ATOM 4942 N N . ILE A 1 319 ? 33.181 41.804 12.049 1.00 57.47 320 ILE A N 1
ATOM 4943 C CA . ILE A 1 319 ? 32.929 40.361 12.114 1.00 52.88 320 ILE A CA 1
ATOM 4944 C C . ILE A 1 319 ? 33.687 39.618 11.025 1.00 51.60 320 ILE A C 1
ATOM 4945 O O . ILE A 1 319 ? 34.044 38.450 11.196 1.00 62.61 320 ILE A O 1
ATOM 4961 N N . TRP A 1 320 ? 33.798 40.203 9.833 1.00 59.86 321 TRP A N 1
ATOM 4962 C CA . TRP A 1 320 ? 34.348 39.476 8.689 1.00 60.11 321 TRP A CA 1
ATOM 4963 C C . TRP A 1 320 ? 35.762 39.917 8.373 1.00 60.26 321 TRP A C 1
ATOM 4964 O O . TRP A 1 320 ? 36.298 39.546 7.320 1.00 62.52 321 TRP A O 1
ATOM 4985 N N . ASP A 1 321 ? 36.378 40.679 9.280 1.00 64.86 322 ASP A N 1
ATOM 4986 C CA . ASP A 1 321 ? 37.808 40.956 9.213 1.00 65.60 322 ASP A CA 1
ATOM 4987 C C . ASP A 1 321 ? 38.583 39.660 9.033 1.00 60.50 322 ASP A C 1
ATOM 4988 O O . ASP A 1 321 ? 38.372 38.682 9.765 1.00 62.78 322 ASP A O 1
ATOM 4997 N N . ASN A 1 322 ? 39.449 39.644 8.026 1.00 68.48 323 ASN A N 1
ATOM 4998 C CA . ASN A 1 322 ? 40.542 38.686 8.022 1.00 66.49 323 ASN A CA 1
ATOM 4999 C C . ASN A 1 322 ? 41.542 39.001 9.120 1.00 57.28 323 ASN A C 1
ATOM 5000 O O . ASN A 1 322 ? 41.765 40.161 9.483 1.00 51.34 323 ASN A O 1
ATOM 5011 N N . THR A 1 323 ? 42.156 37.959 9.651 1.00 50.09 324 THR A N 1
ATOM 5012 C CA . THR A 1 323 ? 43.183 38.165 10.649 1.00 63.17 324 THR A CA 1
ATOM 5013 C C . THR A 1 323 ? 44.547 37.807 10.073 1.00 57.21 324 THR A C 1
ATOM 5014 O O . THR A 1 323 ? 44.771 36.685 9.613 1.00 53.67 324 THR A O 1
ATOM 5025 N N . LEU A 1 324 ? 45.450 38.777 10.145 1.00 63.18 325 LEU A N 1
ATOM 5026 C CA . LEU A 1 324 ? 46.831 38.695 9.677 1.00 65.51 325 LEU A CA 1
ATOM 5027 C C . LEU A 1 324 ? 47.659 38.153 10.833 1.00 63.24 325 LEU A C 1
ATOM 5028 O O . LEU A 1 324 ? 48.084 38.891 11.711 1.00 61.17 325 LEU A O 1
ATOM 5044 N N . LEU A 1 325 ? 47.842 36.844 10.887 1.00 60.60 326 LEU A N 1
ATOM 5045 C CA . LEU A 1 325 ? 48.560 36.271 12.014 1.00 66.40 326 LEU A CA 1
ATOM 5046 C C . LEU A 1 325 ? 50.069 36.360 11.783 1.00 69.48 326 LEU A C 1
ATOM 5047 O O . LEU A 1 325 ? 50.584 35.997 10.714 1.00 67.35 326 LEU A O 1
ATOM 5063 N N . SER A 1 326 ? 50.762 36.863 12.797 1.00 66.80 327 SER A N 1
ATOM 5064 C CA . SER A 1 326 ? 52.153 37.282 12.698 1.00 75.09 327 SER A CA 1
ATOM 5065 C C . SER A 1 326 ? 52.777 37.283 14.102 1.00 76.76 327 SER A C 1
ATOM 5066 O O . SER A 1 326 ? 52.150 36.876 15.088 1.00 74.65 327 SER A O 1
ATOM 5074 N N . ARG A 1 327 ? 54.045 37.714 14.175 1.00 75.07 328 ARG A N 1
ATOM 5075 C CA . ARG A 1 327 ? 54.731 37.853 15.458 1.00 75.92 328 ARG A CA 1
ATOM 5076 C C . ARG A 1 327 ? 54.215 39.044 16.252 1.00 76.07 328 ARG A C 1
ATOM 5077 O O . ARG A 1 327 ? 54.268 39.042 17.495 1.00 72.47 328 ARG A O 1
ATOM 5098 N N . THR A 1 328 ? 53.765 40.080 15.545 1.00 79.90 329 THR A N 1
ATOM 5099 C CA . THR A 1 328 ? 53.217 41.306 16.108 1.00 85.63 329 THR A CA 1
ATOM 5100 C C . THR A 1 328 ? 51.714 41.247 16.380 1.00 74.84 329 THR A C 1
ATOM 5101 O O . THR A 1 328 ? 51.192 42.113 17.094 1.00 73.86 329 THR A O 1
ATOM 5112 N N . ASN A 1 329 ? 51.039 40.204 15.902 1.00 76.41 330 ASN A N 1
ATOM 5113 C CA . ASN A 1 329 ? 49.584 40.054 16.001 1.00 76.38 330 ASN A CA 1
ATOM 5114 C C . ASN A 1 329 ? 49.289 38.589 16.329 1.00 63.91 330 ASN A C 1
ATOM 5115 O O . ASN A 1 329 ? 49.213 37.740 15.436 1.00 59.85 330 ASN A O 1
ATOM 5126 N N . THR A 1 330 ? 49.133 38.310 17.611 1.00 55.35 331 THR A N 1
ATOM 5127 C CA . THR A 1 330 ? 49.043 36.970 18.146 1.00 56.02 331 THR A CA 1
ATOM 5128 C C . THR A 1 330 ? 47.609 36.432 18.112 1.00 57.30 331 THR A C 1
ATOM 5129 O O . THR A 1 330 ? 46.638 37.135 17.828 1.00 49.84 331 THR A O 1
ATOM 5140 N N . ALA A 1 331 ? 47.490 35.155 18.415 1.00 46.72 332 ALA A N 1
ATOM 5141 C CA . ALA A 1 331 ? 46.196 34.596 18.712 1.00 39.20 332 ALA A CA 1
ATOM 5142 C C . ALA A 1 331 ? 45.980 34.542 20.225 1.00 39.90 332 ALA A C 1
ATOM 5143 O O . ALA A 1 331 ? 46.929 34.503 21.012 1.00 43.57 332 ALA A O 1
ATOM 5150 N N . ALA A 1 332 ? 44.712 34.544 20.628 1.00 33.46 333 ALA A N 1
ATOM 5151 C CA . ALA A 1 332 ? 44.463 34.485 22.068 1.00 29.51 333 ALA A CA 1
ATOM 5152 C C . ALA A 1 332 ? 44.192 33.055 22.498 1.00 30.17 333 ALA A C 1
ATOM 5153 O O . ALA A 1 332 ? 43.667 32.258 21.707 1.00 28.98 333 ALA A O 1
ATOM 5160 N N . PRO A 1 333 ? 44.602 32.659 23.705 1.00 34.10 334 PRO A N 1
ATOM 5161 C CA . PRO A 1 333 ? 44.151 31.369 24.219 1.00 32.65 334 PRO A CA 1
ATOM 5162 C C . PRO A 1 333 ? 42.664 31.451 24.506 1.00 30.48 334 PRO A C 1
ATOM 5163 O O . PRO A 1 333 ? 42.168 32.467 24.995 1.00 39.88 334 PRO A O 1
ATOM 5174 N N . LEU A 1 334 ? 41.957 30.378 24.185 1.00 30.57 335 LEU A N 1
ATOM 5175 C CA . LEU A 1 334 ? 40.502 30.374 24.258 1.00 35.04 335 LEU A CA 1
ATOM 5176 C C . LEU A 1 334 ? 40.043 29.332 25.250 1.00 32.46 335 LEU A C 1
ATOM 5177 O O . LEU A 1 334 ? 39.461 29.679 26.272 1.00 40.44 335 LEU A O 1
ATOM 5193 N N . ASN A 1 335 ? 40.333 28.070 24.990 1.00 36.75 336 ASN A N 1
ATOM 5194 C CA . ASN A 1 335 ? 39.898 27.017 25.889 1.00 35.94 336 ASN A CA 1
ATOM 5195 C C . ASN A 1 335 ? 41.054 26.061 26.133 1.00 34.81 336 ASN A C 1
ATOM 5196 O O . ASN A 1 335 ? 41.966 25.947 25.313 1.00 29.87 336 ASN A O 1
ATOM 5207 N N . TYR A 1 336 ? 41.023 25.401 27.281 1.00 29.18 337 TYR A N 1
ATOM 5208 C CA . TYR A 1 336 ? 42.018 24.400 27.616 1.00 31.40 337 TYR A CA 1
ATOM 5209 C C . TYR A 1 336 ? 41.267 23.206 28.186 1.00 33.11 337 TYR A C 1
ATOM 5210 O O . TYR A 1 336 ? 40.137 23.315 28.672 1.00 33.40 337 TYR A O 1
ATOM 5228 N N . TYR A 1 337 ? 41.907 22.052 28.054 1.00 34.88 338 TYR A N 1
ATOM 5229 C CA . TYR A 1 337 ? 41.376 20.754 28.424 1.00 33.96 338 TYR A CA 1
ATOM 5230 C C . TYR A 1 337 ? 42.386 20.086 29.333 1.00 37.14 338 TYR A C 1
ATOM 5231 O O . TYR A 1 337 ? 43.594 20.078 29.035 1.00 31.44 338 TYR A O 1
ATOM 5249 N N . THR A 1 338 ? 41.881 19.600 30.471 1.00 31.46 339 THR A N 1
ATOM 5250 C CA . THR A 1 338 ? 42.671 18.954 31.503 1.00 37.37 339 THR A CA 1
ATOM 5251 C C . THR A 1 338 ? 42.333 17.478 31.524 1.00 39.64 339 THR A C 1
ATOM 5252 O O . THR A 1 338 ? 41.190 17.079 31.290 1.00 44.65 339 THR A O 1
ATOM 5263 N N . VAL A 1 339 ? 43.318 16.695 31.890 1.00 32.02 340 VAL A N 1
ATOM 5264 C CA . VAL A 1 339 ? 43.201 15.279 32.170 1.00 37.45 340 VAL A CA 1
ATOM 5265 C C . VAL A 1 339 ? 43.786 15.044 33.577 1.00 42.16 340 VAL A C 1
ATOM 5266 O O . VAL A 1 339 ? 44.610 15.829 34.060 1.00 40.13 340 VAL A O 1
ATOM 5279 N N . PHE A 1 340 ? 43.265 14.040 34.291 1.00 40.93 341 PHE A N 1
ATOM 5280 C CA . PHE A 1 340 ? 43.825 13.675 35.588 1.00 38.24 341 PHE A CA 1
ATOM 5281 C C . PHE A 1 340 ? 45.208 13.049 35.391 1.00 49.85 341 PHE A C 1
ATOM 5282 O O . PHE A 1 340 ? 45.422 12.246 34.476 1.00 45.30 341 PHE A O 1
ATOM 5299 N N . LEU A 1 341 ? 46.168 13.427 36.244 1.00 38.94 342 LEU A N 1
ATOM 5300 C CA . LEU A 1 341 ? 47.537 12.984 35.991 1.00 46.27 342 LEU A CA 1
ATOM 5301 C C . LEU A 1 341 ? 47.703 11.507 36.300 1.00 48.85 342 LEU A C 1
ATOM 5302 O O . LEU A 1 341 ? 48.406 10.798 35.573 1.00 58.10 342 LEU A O 1
ATOM 5318 N N . LYS A 1 342 ? 47.023 11.023 37.336 1.00 46.87 343 LYS A N 1
ATOM 5319 C CA . LYS A 1 342 ? 47.141 9.632 37.781 1.00 55.02 343 LYS A CA 1
ATOM 5320 C C . LYS A 1 342 ? 46.976 8.605 36.642 1.00 55.64 343 LYS A C 1
ATOM 5321 O O . LYS A 1 342 ? 47.790 7.688 36.487 1.00 53.50 343 LYS A O 1
ATOM 5340 N N . ASP A 1 343 ? 45.987 8.794 35.771 1.00 59.13 344 ASP A N 1
ATOM 5341 C CA . ASP A 1 343 ? 45.624 7.769 34.774 1.00 55.75 344 ASP A CA 1
ATOM 5342 C C . ASP A 1 343 ? 45.313 8.337 33.397 1.00 51.16 344 ASP A C 1
ATOM 5343 O O . ASP A 1 343 ? 45.253 7.565 32.439 1.00 53.63 344 ASP A O 1
ATOM 5352 N N . GLY A 1 344 ? 45.112 9.650 33.265 1.00 47.37 345 GLY A N 1
ATOM 5353 C CA . GLY A 1 344 ? 44.827 10.239 31.970 1.00 49.61 345 GLY A CA 1
ATOM 5354 C C . GLY A 1 344 ? 43.359 10.332 31.612 1.00 50.15 345 GLY A C 1
ATOM 5355 O O . GLY A 1 344 ? 43.033 10.569 30.443 1.00 48.70 345 GLY A O 1
ATOM 5359 N N . VAL A 1 345 ? 42.471 10.166 32.578 1.00 47.43 346 VAL A N 1
ATOM 5360 C CA . VAL A 1 345 ? 41.045 10.352 32.377 1.00 44.08 346 VAL A CA 1
ATOM 5361 C C . VAL A 1 345 ? 40.696 11.839 32.335 1.00 51.86 346 VAL A C 1
ATOM 5362 O O . VAL A 1 345 ? 41.204 12.641 33.136 1.00 46.05 346 VAL A O 1
ATOM 5375 N N . SER A 1 346 ? 39.804 12.203 31.402 1.00 51.98 347 SER A N 1
ATOM 5376 C CA . SER A 1 346 ? 39.379 13.585 31.215 1.00 46.92 347 SER A CA 1
ATOM 5377 C C . SER A 1 346 ? 38.801 14.141 32.494 1.00 48.09 347 SER A C 1
ATOM 5378 O O . SER A 1 346 ? 38.148 13.427 33.249 1.00 46.37 347 SER A O 1
ATOM 5386 N N . ALA A 1 347 ? 39.005 15.447 32.696 1.00 50.87 348 ALA A N 1
ATOM 5387 C CA . ALA A 1 347 ? 38.360 16.201 33.769 1.00 42.09 348 ALA A CA 1
ATOM 5388 C C . ALA A 1 347 ? 37.315 17.176 33.231 1.00 55.04 348 ALA A C 1
ATOM 5389 O O . ALA A 1 347 ? 36.915 18.110 33.943 1.00 56.72 348 ALA A O 1
ATOM 5396 N N . GLY A 1 348 ? 36.914 17.018 31.970 1.00 56.56 349 GLY A N 1
ATOM 5397 C CA . GLY A 1 348 ? 35.772 17.766 31.474 1.00 45.00 349 GLY A CA 1
ATOM 5398 C C . GLY A 1 348 ? 34.570 17.479 32.348 1.00 43.81 349 GLY A C 1
ATOM 5399 O O . GLY A 1 348 ? 34.337 16.339 32.750 1.00 46.58 349 GLY A O 1
ATOM 5403 N N . VAL A 1 349 ? 33.829 18.525 32.687 1.00 36.61 350 VAL A N 1
ATOM 5404 C CA . VAL A 1 349 ? 32.611 18.332 33.456 1.00 43.80 350 VAL A CA 1
ATOM 5405 C C . VAL A 1 349 ? 31.379 18.716 32.644 1.00 44.16 350 VAL A C 1
ATOM 5406 O O . VAL A 1 349 ? 31.456 19.426 31.635 1.00 36.94 350 VAL A O 1
ATOM 5419 N N . HIS A 1 350 ? 30.241 18.165 33.088 1.00 40.44 351 HIS A N 1
ATOM 5420 C CA . HIS A 1 350 ? 28.877 18.539 32.741 1.00 49.61 351 HIS A CA 1
ATOM 5421 C C . HIS A 1 350 ? 28.430 19.654 33.663 1.00 48.03 351 HIS A C 1
ATOM 5422 O O . HIS A 1 350 ? 28.795 19.684 34.841 1.00 58.31 351 HIS A O 1
ATOM 5436 N N . GLY A 1 351 ? 27.640 20.568 33.137 1.00 46.62 352 GLY A N 1
ATOM 5437 C CA . GLY A 1 351 ? 27.061 21.613 33.948 1.00 37.73 352 GLY A CA 1
ATOM 5438 C C . GLY A 1 351 ? 25.558 21.668 33.788 1.00 46.13 352 GLY A C 1
ATOM 5439 O O . GLY A 1 351 ? 25.015 21.366 32.725 1.00 34.57 352 GLY A O 1
ATOM 5443 N N . THR A 1 352 ? 24.894 22.088 34.858 1.00 34.61 353 THR A N 1
ATOM 5444 C CA . THR A 1 352 ? 23.457 22.353 34.841 1.00 36.78 353 THR A CA 1
ATOM 5445 C C . THR A 1 352 ? 23.205 23.685 35.518 1.00 37.64 353 THR A C 1
ATOM 5446 O O . THR A 1 352 ? 23.890 24.024 36.487 1.00 39.52 353 THR A O 1
ATOM 5457 N N . THR A 1 353 ? 22.210 24.425 35.040 1.00 32.66 354 THR A N 1
ATOM 5458 C CA . THR A 1 353 ? 21.846 25.690 35.669 1.00 34.16 354 THR A CA 1
ATOM 5459 C C . THR A 1 353 ? 20.370 25.968 35.353 1.00 38.88 354 THR A C 1
ATOM 5460 O O . THR A 1 353 ? 19.902 25.659 34.262 1.00 34.65 354 THR A O 1
ATOM 5471 N N . GLU A 1 354 ? 19.645 26.529 36.313 1.00 33.48 355 GLU A N 1
ATOM 5472 C CA . GLU A 1 354 ? 18.235 26.817 36.153 1.00 41.56 355 GLU A CA 1
ATOM 5473 C C . GLU A 1 354 ? 18.047 28.294 35.862 1.00 40.93 355 GLU A C 1
ATOM 5474 O O . GLU A 1 354 ? 18.894 29.128 36.175 1.00 39.49 355 GLU A O 1
ATOM 5486 N N . TYR A 1 355 ? 16.945 28.592 35.196 1.00 38.88 356 TYR A N 1
ATOM 5487 C CA . TYR A 1 355 ? 16.616 29.950 34.832 1.00 35.20 356 TYR A CA 1
ATOM 5488 C C . TYR A 1 355 ? 15.107 30.045 34.659 1.00 34.16 356 TYR A C 1
ATOM 5489 O O . TYR A 1 355 ? 14.405 29.037 34.546 1.00 34.12 356 TYR A O 1
ATOM 5507 N N . VAL A 1 356 ? 14.625 31.281 34.653 1.00 37.60 357 VAL A N 1
ATOM 5508 C CA . VAL A 1 356 ? 13.224 31.600 34.407 1.00 36.69 357 VAL A CA 1
ATOM 5509 C C . VAL A 1 356 ? 13.064 32.129 32.982 1.00 35.65 357 VAL A C 1
ATOM 5510 O O . VAL A 1 356 ? 13.496 33.243 32.673 1.00 45.17 357 VAL A O 1
ATOM 5523 N N . ALA A 1 357 ? 12.441 31.356 32.097 1.00 36.40 358 ALA A N 1
ATOM 5524 C CA . ALA A 1 357 ? 12.186 31.834 30.736 1.00 46.18 358 ALA A CA 1
ATOM 5525 C C . ALA A 1 357 ? 10.878 32.607 30.786 1.00 48.58 358 ALA A C 1
ATOM 5526 O O . ALA A 1 357 ? 9.883 32.087 31.311 1.00 45.93 358 ALA A O 1
ATOM 5533 N N . GLU A 1 358 ? 10.876 33.836 30.255 1.00 44.87 359 GLU A N 1
ATOM 5534 C CA . GLU A 1 358 ? 9.669 34.665 30.185 1.00 51.41 359 GLU A CA 1
ATOM 5535 C C . GLU A 1 358 ? 9.149 34.804 28.759 1.00 41.70 359 GLU A C 1
ATOM 5536 O O . GLU A 1 358 ? 9.866 35.266 27.876 1.00 48.39 359 GLU A O 1
ATOM 5548 N N . LYS A 1 359 ? 7.905 34.403 28.535 1.00 45.48 360 LYS A N 1
ATOM 5549 C CA . LYS A 1 359 ? 7.281 34.475 27.217 1.00 46.51 360 LYS A CA 1
ATOM 5550 C C . LYS A 1 359 ? 6.205 35.550 27.276 1.00 41.47 360 LYS A C 1
ATOM 5551 O O . LYS A 1 359 ? 5.334 35.513 28.140 1.00 57.43 360 LYS A O 1
ATOM 5570 N N . THR A 1 360 ? 6.321 36.527 26.405 1.00 44.49 361 THR A N 1
ATOM 5571 C CA . THR A 1 360 ? 5.379 37.607 26.214 1.00 46.42 361 THR A CA 1
ATOM 5572 C C . THR A 1 360 ? 4.711 37.383 24.863 1.00 50.09 361 THR A C 1
ATOM 5573 O O . THR A 1 360 ? 5.398 37.080 23.885 1.00 48.12 361 THR A O 1
ATOM 5584 N N . GLU A 1 361 ? 3.374 37.449 24.831 1.00 52.38 362 GLU A N 1
ATOM 5585 C CA . GLU A 1 361 ? 2.595 37.462 23.599 1.00 46.80 362 GLU A CA 1
ATOM 5586 C C . GLU A 1 361 ? 1.780 38.740 23.545 1.00 40.97 362 GLU A C 1
ATOM 5587 O O . GLU A 1 361 ? 1.202 39.159 24.551 1.00 48.90 362 GLU A O 1
ATOM 5599 N N . ARG A 1 362 ? 1.754 39.362 22.382 1.00 46.81 363 ARG A N 1
ATOM 5600 C CA . ARG A 1 362 ? 0.972 40.559 22.136 1.00 47.21 363 ARG A CA 1
ATOM 5601 C C . ARG A 1 362 ? -0.160 40.170 21.193 1.00 42.21 363 ARG A C 1
ATOM 5602 O O . ARG A 1 362 ? 0.074 39.549 20.152 1.00 45.37 363 ARG A O 1
ATOM 5623 N N . TYR A 1 363 ? -1.379 40.484 21.595 1.00 41.26 364 TYR A N 1
ATOM 5624 C CA . TYR A 1 363 ? -2.586 40.187 20.829 1.00 39.17 364 TYR A CA 1
ATOM 5625 C C . TYR A 1 363 ? -3.225 41.531 20.508 1.00 36.19 364 TYR A C 1
ATOM 5626 O O . TYR A 1 363 ? -3.599 42.287 21.418 1.00 37.07 364 TYR A O 1
ATOM 5644 N N . SER A 1 364 ? -3.250 41.880 19.224 1.00 44.77 365 SER A N 1
ATOM 5645 C CA . SER A 1 364 ? -3.769 43.184 18.833 1.00 46.57 365 SER A CA 1
ATOM 5646 C C . SER A 1 364 ? -5.300 43.192 18.910 1.00 41.23 365 SER A C 1
ATOM 5647 O O . SER A 1 364 ? -5.964 42.163 18.747 1.00 39.23 365 SER A O 1
ATOM 5655 N N . GLY A 1 365 ? -5.846 44.366 19.200 1.00 51.73 366 GLY A N 1
ATOM 5656 C CA . GLY A 1 365 ? -7.271 44.581 19.145 1.00 44.49 366 GLY A CA 1
ATOM 5657 C C . GLY A 1 365 ? -7.771 44.513 17.704 1.00 47.14 366 GLY A C 1
ATOM 5658 O O . GLY A 1 365 ? -7.070 44.125 16.763 1.00 45.96 366 GLY A O 1
ATOM 5662 N N . GLY A 1 366 ? -9.046 44.863 17.557 1.00 44.41 367 GLY A N 1
ATOM 5663 C CA . GLY A 1 366 ? -9.678 44.718 16.261 1.00 43.26 367 GLY A CA 1
ATOM 5664 C C . GLY A 1 366 ? -11.007 45.432 16.204 1.00 40.84 367 GLY A C 1
ATOM 5665 O O . GLY A 1 366 ? -11.454 46.045 17.175 1.00 51.75 367 GLY A O 1
ATOM 5669 N N . GLU A 1 367 ? -11.652 45.350 15.050 1.00 46.60 368 GLU A N 1
ATOM 5670 C CA . GLU A 1 367 ? -12.967 45.963 14.907 1.00 44.77 368 GLU A CA 1
ATOM 5671 C C . GLU A 1 367 ? -13.869 45.009 14.164 1.00 36.69 368 GLU A C 1
ATOM 5672 O O . GLU A 1 367 ? -13.409 44.231 13.323 1.00 45.57 368 GLU A O 1
ATOM 5684 N N . ILE A 1 368 ? -15.162 45.071 14.493 1.00 44.76 369 ILE A N 1
ATOM 5685 C CA . ILE A 1 368 ? -16.229 44.482 13.679 1.00 39.15 369 ILE A CA 1
ATOM 5686 C C . ILE A 1 368 ? -17.116 45.610 13.158 1.00 38.59 369 ILE A C 1
ATOM 5687 O O . ILE A 1 368 ? -17.736 46.330 13.947 1.00 38.21 369 ILE A O 1
ATOM 5703 N N . ARG A 1 369 ? -17.159 45.773 11.832 1.00 46.54 370 ARG A N 1
ATOM 5704 C CA . ARG A 1 369 ? -18.055 46.728 11.180 1.00 49.71 370 ARG A CA 1
ATOM 5705 C C . ARG A 1 369 ? -19.274 45.985 10.648 1.00 34.08 370 ARG A C 1
ATOM 5706 O O . ARG A 1 369 ? -19.137 45.009 9.908 1.00 40.79 370 ARG A O 1
ATOM 5727 N N . LEU A 1 370 ? -20.456 46.439 11.017 1.00 40.36 371 LEU A N 1
ATOM 5728 C CA . LEU A 1 370 ? -21.717 45.890 10.504 1.00 39.50 371 LEU A CA 1
ATOM 5729 C C . LEU A 1 370 ? -22.352 46.889 9.548 1.00 39.40 371 LEU A C 1
ATOM 5730 O O . LEU A 1 370 ? -22.353 48.079 9.837 1.00 42.75 371 LEU A O 1
ATOM 5746 N N . GLU A 1 371 ? -22.811 46.430 8.387 1.00 32.80 372 GLU A N 1
ATOM 5747 C CA . GLU A 1 371 ? -23.433 47.309 7.406 1.00 43.71 372 GLU A CA 1
ATOM 5748 C C . GLU A 1 371 ? -24.641 46.605 6.831 1.00 34.36 372 GLU A C 1
ATOM 5749 O O . GLU A 1 371 ? -24.594 45.430 6.456 1.00 34.33 372 GLU A O 1
ATOM 5761 N N . HIS A 1 372 ? -25.727 47.332 6.839 1.00 38.22 373 HIS A N 1
ATOM 5762 C CA . HIS A 1 372 ? -27.002 46.877 6.333 1.00 37.84 373 HIS A CA 1
ATOM 5763 C C . HIS A 1 372 ? -27.435 47.875 5.273 1.00 41.25 373 HIS A C 1
ATOM 5764 O O . HIS A 1 372 ? -27.588 49.069 5.560 1.00 41.09 373 HIS A O 1
ATOM 5778 N N . SER A 1 373 ? -27.608 47.400 4.059 1.00 39.38 374 SER A N 1
ATOM 5779 C CA . SER A 1 373 ? -28.162 48.228 2.995 1.00 40.52 374 SER A CA 1
ATOM 5780 C C . SER A 1 373 ? -29.369 47.565 2.359 1.00 38.12 374 SER A C 1
ATOM 5781 O O . SER A 1 373 ? -29.871 48.064 1.355 1.00 45.54 374 SER A O 1
ATOM 5789 N N . GLY A 1 374 ? -29.856 46.460 2.918 1.00 35.45 375 GLY A N 1
ATOM 5790 C CA . GLY A 1 374 ? -30.951 45.744 2.296 1.00 34.92 375 GLY A CA 1
ATOM 5791 C C . GLY A 1 374 ? -32.309 46.397 2.515 1.00 44.74 375 GLY A C 1
ATOM 5792 O O . GLY A 1 374 ? -32.497 47.236 3.390 1.00 49.02 375 GLY A O 1
ATOM 5796 N N . TRP A 1 375 ? -33.260 46.029 1.656 1.00 41.03 376 TRP A N 1
ATOM 5797 C CA . TRP A 1 375 ? -34.615 46.593 1.637 1.00 45.30 376 TRP A CA 1
ATOM 5798 C C . TRP A 1 375 ? -35.546 45.752 2.531 1.00 44.50 376 TRP A C 1
ATOM 5799 O O . TRP A 1 375 ? -36.544 45.179 2.129 1.00 46.90 376 TRP A O 1
ATOM 5820 N N . TYR A 1 376 ? -35.161 45.619 3.793 1.00 43.56 377 TYR A N 1
ATOM 5821 C CA . TYR A 1 376 ? -35.884 44.772 4.741 1.00 31.60 377 TYR A CA 1
ATOM 5822 C C . TYR A 1 376 ? -35.374 45.139 6.135 1.00 42.54 377 TYR A C 1
ATOM 5823 O O . TYR A 1 376 ? -34.427 45.899 6.274 1.00 45.58 377 TYR A O 1
ATOM 5841 N N . VAL A 1 377 ? -36.050 44.658 7.166 1.00 51.05 378 VAL A N 1
ATOM 5842 C CA . VAL A 1 377 ? -35.628 44.888 8.545 1.00 42.74 378 VAL A CA 1
ATOM 5843 C C . VAL A 1 377 ? -34.686 43.762 8.918 1.00 39.09 378 VAL A C 1
ATOM 5844 O O . VAL A 1 377 ? -34.958 42.588 8.630 1.00 42.30 378 VAL A O 1
ATOM 5857 N N . ALA A 1 378 ? -33.581 44.101 9.529 1.00 30.98 379 ALA A N 1
ATOM 5858 C CA . ALA A 1 378 ? -32.579 43.096 9.824 1.00 42.77 379 ALA A CA 1
ATOM 5859 C C . ALA A 1 378 ? -32.162 43.210 11.280 1.00 35.15 379 ALA A C 1
ATOM 5860 O O . ALA A 1 378 ? -32.240 44.273 11.886 1.00 36.24 379 ALA A O 1
ATOM 5867 N N . ARG A 1 379 ? -31.734 42.111 11.848 1.00 39.16 380 ARG A N 1
ATOM 5868 C CA . ARG A 1 379 ? -31.088 42.193 13.140 1.00 34.83 380 ARG A CA 1
ATOM 5869 C C . ARG A 1 379 ? -29.791 41.422 13.097 1.00 31.99 380 ARG A C 1
ATOM 5870 O O . ARG A 1 379 ? -29.650 40.431 12.363 1.00 35.59 380 ARG A O 1
ATOM 5891 N N . PHE A 1 380 ? -28.853 41.946 13.883 1.00 34.90 381 PHE A N 1
ATOM 5892 C CA . PHE A 1 380 ? -27.490 41.466 14.058 1.00 32.19 381 PHE A CA 1
ATOM 5893 C C . PHE A 1 380 ? -27.321 40.929 15.485 1.00 33.37 381 PHE A C 1
ATOM 5894 O O . PHE A 1 380 ? -27.766 41.558 16.448 1.00 35.10 381 PHE A O 1
ATOM 5911 N N . THR A 1 381 ? -26.639 39.794 15.631 1.00 30.37 382 THR A N 1
ATOM 5912 C CA . THR A 1 381 ? -26.220 39.274 16.936 1.00 31.03 382 THR A CA 1
ATOM 5913 C C . THR A 1 381 ? -24.720 39.014 16.916 1.00 37.40 382 THR A C 1
ATOM 5914 O O . THR A 1 381 ? -24.224 38.279 16.051 1.00 40.04 382 THR A O 1
ATOM 5925 N N . VAL A 1 382 ? -23.995 39.640 17.834 1.00 34.40 383 VAL A N 1
ATOM 5926 C CA . VAL A 1 382 ? -22.551 39.485 17.926 1.00 29.17 383 VAL A CA 1
ATOM 5927 C C . VAL A 1 382 ? -22.180 39.152 19.365 1.00 36.32 383 VAL A C 1
ATOM 5928 O O . VAL A 1 382 ? -22.612 39.836 20.292 1.00 32.73 383 VAL A O 1
ATOM 5941 N N . THR A 1 383 ? -21.426 38.065 19.551 1.00 33.29 384 THR A N 1
ATOM 5942 C CA . THR A 1 383 ? -20.990 37.608 20.861 1.00 37.86 384 THR A CA 1
ATOM 5943 C C . THR A 1 383 ? -19.504 37.251 20.801 1.00 35.94 384 THR A C 1
ATOM 5944 O O . THR A 1 383 ? -18.936 37.028 19.731 1.00 33.94 384 THR A O 1
ATOM 5955 N N . TRP A 1 384 ? -18.863 37.227 21.958 1.00 32.44 385 TRP A N 1
ATOM 5956 C CA . TRP A 1 384 ? -17.452 36.866 22.012 1.00 32.65 385 TRP A CA 1
ATOM 5957 C C . TRP A 1 384 ? -17.085 36.543 23.446 1.00 38.65 385 TRP A C 1
ATOM 5958 O O . TRP A 1 384 ? -17.857 36.769 24.380 1.00 34.26 385 TRP A O 1
ATOM 5979 N N . ASP A 1 385 ? -15.869 36.042 23.608 1.00 34.41 386 ASP A N 1
ATOM 5980 C CA . ASP A 1 385 ? -15.339 35.714 24.918 1.00 36.18 386 ASP A CA 1
ATOM 5981 C C . ASP A 1 385 ? -14.214 36.676 25.247 1.00 34.44 386 ASP A C 1
ATOM 5982 O O . ASP A 1 385 ? -13.431 37.032 24.374 1.00 36.52 386 ASP A O 1
ATOM 5991 N N . GLU A 1 386 ? -14.128 37.098 26.501 1.00 33.97 387 GLU A N 1
ATOM 5992 C CA . GLU A 1 386 ? -13.028 37.938 26.943 1.00 33.27 387 GLU A CA 1
ATOM 5993 C C . GLU A 1 386 ? -12.163 37.205 27.964 1.00 41.16 387 GLU A C 1
ATOM 5994 O O . GLU A 1 386 ? -12.672 36.659 28.958 1.00 37.63 387 GLU A O 1
ATOM 6006 N N . ILE A 1 387 ? -10.848 37.237 27.737 1.00 38.95 388 ILE A N 1
ATOM 6007 C CA . ILE A 1 387 ? -9.895 36.486 28.532 1.00 36.50 388 ILE A CA 1
ATOM 6008 C C . ILE A 1 387 ? -9.261 37.421 29.533 1.00 37.65 388 ILE A C 1
ATOM 6009 O O . ILE A 1 387 ? -8.930 38.562 29.220 1.00 39.67 388 ILE A O 1
ATOM 6025 N N . SER A 1 388 ? -9.094 36.930 30.747 1.00 41.36 389 SER A N 1
ATOM 6026 C CA . SER A 1 388 ? -8.471 37.678 31.823 1.00 40.69 389 SER A CA 1
ATOM 6027 C C . SER A 1 388 ? -7.609 36.715 32.648 1.00 42.32 389 SER A C 1
ATOM 6028 O O . SER A 1 388 ? -7.897 35.519 32.740 1.00 41.69 389 SER A O 1
ATOM 6036 N N . TYR A 1 389 ? -6.501 37.214 33.185 1.00 47.19 390 TYR A N 1
ATOM 6037 C CA . TYR A 1 389 ? -5.711 36.454 34.155 1.00 49.10 390 TYR A CA 1
ATOM 6038 C C . TYR A 1 389 ? -5.760 37.202 35.472 1.00 52.41 390 TYR A C 1
ATOM 6039 O O . TYR A 1 389 ? -5.320 38.346 35.548 1.00 53.60 390 TYR A O 1
ATOM 6057 N N . GLU A 1 390 ? -6.305 36.558 36.491 1.00 46.44 391 GLU A N 1
ATOM 6058 C CA . GLU A 1 390 ? -6.604 37.189 37.768 1.00 50.28 391 GLU A CA 1
ATOM 6059 C C . GLU A 1 390 ? -6.049 36.215 38.795 1.00 60.91 391 GLU A C 1
ATOM 6060 O O . GLU A 1 390 ? -6.655 35.168 39.046 1.00 56.16 391 GLU A O 1
ATOM 6072 N N . ASN A 1 391 ? -4.902 36.572 39.375 1.00 70.58 392 ASN A N 1
ATOM 6073 C CA . ASN A 1 391 ? -4.075 35.653 40.160 1.00 71.60 392 ASN A CA 1
ATOM 6074 C C . ASN A 1 391 ? -3.654 34.518 39.224 1.00 72.92 392 ASN A C 1
ATOM 6075 O O . ASN A 1 391 ? -3.235 34.791 38.079 1.00 66.66 392 ASN A O 1
ATOM 6086 N N . GLY A 1 392 ? -3.737 33.259 39.643 1.00 65.62 393 GLY A N 1
ATOM 6087 C CA . GLY A 1 392 ? -3.324 32.182 38.763 1.00 70.35 393 GLY A CA 1
ATOM 6088 C C . GLY A 1 392 ? -4.464 31.458 38.080 1.00 66.00 393 GLY A C 1
ATOM 6089 O O . GLY A 1 392 ? -4.514 30.224 38.065 1.00 60.79 393 GLY A O 1
ATOM 6093 N N . LEU A 1 393 ? -5.363 32.226 37.473 1.00 62.77 394 LEU A N 1
ATOM 6094 C CA . LEU A 1 393 ? -6.610 31.702 36.925 1.00 52.54 394 LEU A CA 1
ATOM 6095 C C . LEU A 1 393 ? -6.887 32.388 35.600 1.00 36.65 394 LEU A C 1
ATOM 6096 O O . LEU A 1 393 ? -6.954 33.614 35.555 1.00 38.59 394 LEU A O 1
ATOM 6112 N N . LYS A 1 394 ? -7.012 31.616 34.526 1.00 38.34 395 LYS A N 1
ATOM 6113 C CA . LYS A 1 394 ? -7.491 32.136 33.249 1.00 38.48 395 LYS A CA 1
ATOM 6114 C C . LYS A 1 394 ? -9.015 32.237 33.334 1.00 39.86 395 LYS A C 1
ATOM 6115 O O . LYS A 1 394 ? -9.693 31.205 33.364 1.00 39.83 395 LYS A O 1
ATOM 6134 N N . VAL A 1 395 ? -9.541 33.466 33.376 1.00 35.79 396 VAL A N 1
ATOM 6135 C CA . VAL A 1 395 ? -10.973 33.744 33.480 1.00 42.15 396 VAL A CA 1
ATOM 6136 C C . VAL A 1 395 ? -11.508 34.051 32.092 1.00 38.54 396 VAL A C 1
ATOM 6137 O O . VAL A 1 395 ? -10.921 34.855 31.356 1.00 47.84 396 VAL A O 1
ATOM 6150 N N . ILE A 1 396 ? -12.611 33.410 31.738 1.00 35.86 397 ILE A N 1
ATOM 6151 C CA . ILE A 1 396 ? -13.227 33.528 30.425 1.00 40.40 397 ILE A CA 1
ATOM 6152 C C . ILE A 1 396 ? -14.644 34.024 30.645 1.00 37.00 397 ILE A C 1
ATOM 6153 O O . ILE A 1 396 ? -15.444 33.328 31.275 1.00 37.01 397 ILE A O 1
ATOM 6169 N N . ARG A 1 397 ? -14.946 35.234 30.164 1.00 30.77 398 ARG A N 1
ATOM 6170 C CA . ARG A 1 397 ? -16.272 35.822 30.323 1.00 33.02 398 ARG A CA 1
ATOM 6171 C C . ARG A 1 397 ? -16.981 35.946 28.973 1.00 36.90 398 ARG A C 1
ATOM 6172 O O . ARG A 1 397 ? -16.476 36.607 28.062 1.00 37.42 398 ARG A O 1
ATOM 6193 N N . HIS A 1 398 ? -18.134 35.290 28.847 1.00 34.79 399 HIS A N 1
ATOM 6194 C CA . HIS A 1 398 ? -18.982 35.440 27.679 1.00 36.06 399 HIS A CA 1
ATOM 6195 C C . HIS A 1 398 ? -19.594 36.829 27.652 1.00 38.83 399 HIS A C 1
ATOM 6196 O O . HIS A 1 398 ? -20.095 37.308 28.661 1.00 39.90 399 HIS A O 1
ATOM 6210 N N . LYS A 1 399 ? -19.535 37.486 26.499 1.00 39.13 400 LYS A N 1
ATOM 6211 C CA . LYS A 1 399 ? -20.008 38.853 26.356 1.00 38.80 400 LYS A CA 1
ATOM 6212 C C . LYS A 1 399 ? -20.795 39.004 25.052 1.00 36.99 400 LYS A C 1
ATOM 6213 O O . LYS A 1 399 ? -20.754 38.155 24.163 1.00 33.61 400 LYS A O 1
ATOM 6232 N N . GLY A 1 400 ? -21.517 40.108 24.957 1.00 46.39 401 GLY A N 1
ATOM 6233 C CA . GLY A 1 400 ? -22.429 40.329 23.865 1.00 41.51 401 GLY A CA 1
ATOM 6234 C C . GLY A 1 400 ? -22.481 41.794 23.517 1.00 42.36 401 GLY A C 1
ATOM 6235 O O . GLY A 1 400 ? -22.480 42.664 24.387 1.00 43.34 401 GLY A O 1
ATOM 6239 N N . TRP A 1 401 ? -22.558 42.083 22.236 1.00 33.79 402 TRP A N 1
ATOM 6240 C CA . TRP A 1 401 ? -22.802 43.446 21.804 1.00 38.69 402 TRP A CA 1
ATOM 6241 C C . TRP A 1 401 ? -24.145 43.938 22.320 1.00 39.53 402 TRP A C 1
ATOM 6242 O O . TRP A 1 401 ? -25.147 43.214 22.263 1.00 38.26 402 TRP A O 1
ATOM 6263 N N . GLU A 1 402 ? -24.176 45.202 22.763 1.00 42.26 403 GLU A N 1
ATOM 6264 C CA . GLU A 1 402 ? -25.389 45.742 23.386 1.00 49.87 403 GLU A CA 1
ATOM 6265 C C . GLU A 1 402 ? -26.545 45.777 22.395 1.00 45.01 403 GLU A C 1
ATOM 6266 O O . GLU A 1 402 ? -27.722 45.659 22.786 1.00 45.29 403 GLU A O 1
ATOM 6278 N N . GLY A 1 403 ? -26.231 45.891 21.090 1.00 46.38 404 GLY A N 1
ATOM 6279 C CA . GLY A 1 403 ? -27.249 45.968 20.062 1.00 38.38 404 GLY A CA 1
ATOM 6280 C C . GLY A 1 403 ? -27.871 44.666 19.608 1.00 40.16 404 GLY A C 1
ATOM 6281 O O . GLY A 1 403 ? -28.679 44.677 18.674 1.00 38.52 404 GLY A O 1
ATOM 6285 N N . ASN A 1 404 ? -27.472 43.539 20.192 1.00 35.21 405 ASN A N 1
ATOM 6286 C CA . ASN A 1 404 ? -27.908 42.240 19.719 1.00 29.26 405 ASN A CA 1
ATOM 6287 C C . ASN A 1 404 ? -29.418 42.169 19.696 1.00 40.24 405 ASN A C 1
ATOM 6288 O O . ASN A 1 404 ? -30.086 42.694 20.584 1.00 41.17 405 ASN A O 1
ATOM 6299 N N . GLY A 1 405 ? -29.945 41.542 18.644 1.00 34.92 406 GLY A N 1
ATOM 6300 C CA . GLY A 1 405 ? -31.357 41.323 18.478 1.00 40.02 406 GLY A CA 1
ATOM 6301 C C . GLY A 1 405 ? -32.169 42.507 18.003 1.00 41.03 406 GLY A C 1
ATOM 6302 O O . GLY A 1 405 ? -33.306 42.319 17.539 1.00 49.23 406 GLY A O 1
ATOM 6306 N N . LYS A 1 406 ? -31.647 43.720 18.100 1.00 41.29 407 LYS A N 1
ATOM 6307 C CA . LYS A 1 406 ? -32.474 44.879 17.795 1.00 40.24 407 LYS A CA 1
ATOM 6308 C C . LYS A 1 406 ? -32.701 45.007 16.286 1.00 45.80 407 LYS A C 1
ATOM 6309 O O . LYS A 1 406 ? -31.826 44.682 15.466 1.00 42.84 407 LYS A O 1
ATOM 6328 N N . ASP A 1 407 ? -33.885 45.512 15.929 1.00 38.59 408 ASP A N 1
ATOM 6329 C CA . ASP A 1 407 ? -34.285 45.663 14.534 1.00 44.06 408 ASP A CA 1
ATOM 6330 C C . ASP A 1 407 ? -33.568 46.832 13.876 1.00 40.86 408 ASP A C 1
ATOM 6331 O O . ASP A 1 407 ? -33.265 47.845 14.501 1.00 51.28 408 ASP A O 1
ATOM 6340 N N . ARG A 1 408 ? -33.268 46.670 12.605 1.00 39.32 409 ARG A N 1
ATOM 6341 C CA . ARG A 1 408 ? -32.359 47.581 11.940 1.00 40.06 409 ARG A CA 1
ATOM 6342 C C . ARG A 1 408 ? -32.872 47.836 10.544 1.00 39.22 409 ARG A C 1
ATOM 6343 O O . ARG A 1 408 ? -33.284 46.892 9.857 1.00 42.93 409 ARG A O 1
ATOM 6364 N N . THR A 1 409 ? -32.787 49.100 10.109 1.00 46.62 410 THR A N 1
ATOM 6365 C CA . THR A 1 409 ? -33.369 49.511 8.839 1.00 48.50 410 THR A CA 1
ATOM 6366 C C . THR A 1 409 ? -32.368 50.250 7.958 1.00 46.26 410 THR A C 1
ATOM 6367 O O . THR A 1 409 ? -31.333 50.724 8.420 1.00 48.04 410 THR A O 1
ATOM 6378 N N . ALA A 1 410 ? -32.756 50.391 6.640 1.00 61.21 411 ALA A N 1
ATOM 6379 C CA . ALA A 1 410 ? -32.347 51.480 5.742 1.00 50.84 411 ALA A CA 1
ATOM 6380 C C . ALA A 1 410 ? -30.847 51.437 5.796 1.00 53.06 411 ALA A C 1
ATOM 6381 O O . ALA A 1 410 ? -30.320 50.332 5.964 1.00 63.42 411 ALA A O 1
ATOM 6388 N N . PRO A 1 411 ? -30.112 52.550 5.676 1.00 43.48 412 PRO A N 1
ATOM 6389 C CA . PRO A 1 411 ? -28.656 52.417 5.845 1.00 50.93 412 PRO A CA 1
ATOM 6390 C C . PRO A 1 411 ? -28.327 52.429 7.327 1.00 56.61 412 PRO A C 1
ATOM 6391 O O . PRO A 1 411 ? -28.708 53.352 8.057 1.00 54.95 412 PRO A O 1
ATOM 6402 N N . PHE A 1 412 ? -27.671 51.360 7.771 1.00 47.81 413 PHE A N 1
ATOM 6403 C CA . PHE A 1 412 ? -27.200 51.200 9.132 1.00 40.33 413 PHE A CA 1
ATOM 6404 C C . PHE A 1 412 ? -25.752 50.762 9.065 1.00 48.02 413 PHE A C 1
ATOM 6405 O O . PHE A 1 412 ? -25.386 49.959 8.207 1.00 48.69 413 PHE A O 1
ATOM 6422 N N . SER A 1 413 ? -24.949 51.255 9.994 1.00 49.98 414 SER A N 1
ATOM 6423 C CA . SER A 1 413 ? -23.511 51.053 9.952 1.00 51.45 414 SER A CA 1
ATOM 6424 C C . SER A 1 413 ? -22.902 51.399 11.308 1.00 49.75 414 SER A C 1
ATOM 6425 O O . SER A 1 413 ? -23.033 52.529 11.781 1.00 53.83 414 SER A O 1
ATOM 6433 N N . THR A 1 414 ? -22.237 50.444 11.943 1.00 48.43 415 THR A N 1
ATOM 6434 C CA . THR A 1 414 ? -21.594 50.699 13.227 1.00 48.59 415 THR A CA 1
ATOM 6435 C C . THR A 1 414 ? -20.298 49.909 13.311 1.00 46.37 415 THR A C 1
ATOM 6436 O O . THR A 1 414 ? -20.023 49.005 12.505 1.00 39.98 415 THR A O 1
ATOM 6447 N N . THR A 1 415 ? -19.456 50.340 14.241 1.00 49.41 416 THR A N 1
ATOM 6448 C CA . THR A 1 415 ? -18.181 49.699 14.489 1.00 44.37 416 THR A CA 1
ATOM 6449 C C . THR A 1 415 ? -18.210 49.214 15.928 1.00 46.90 416 THR A C 1
ATOM 6450 O O . THR A 1 415 ? -18.494 49.997 16.842 1.00 48.50 416 THR A O 1
ATOM 6461 N N . ILE A 1 416 ? -17.967 47.919 16.119 1.00 41.84 417 ILE A N 1
ATOM 6462 C CA . ILE A 1 416 ? -17.775 47.330 17.451 1.00 43.73 417 ILE A CA 1
ATOM 6463 C C . ILE A 1 416 ? -16.281 47.195 17.762 1.00 37.21 417 ILE A C 1
ATOM 6464 O O . ILE A 1 416 ? -15.641 46.297 17.229 1.00 40.23 417 ILE A O 1
ATOM 6480 N N . PRO A 1 417 ? -15.662 48.044 18.561 1.00 41.89 418 PRO A N 1
ATOM 6481 C CA . PRO A 1 417 ? -14.225 47.866 18.848 1.00 46.78 418 PRO A CA 1
ATOM 6482 C C . PRO A 1 417 ? -13.974 46.836 19.950 1.00 44.91 418 PRO A C 1
ATOM 6483 O O . PRO A 1 417 ? -14.633 46.822 20.990 1.00 41.52 418 PRO A O 1
ATOM 6494 N N . LEU A 1 418 ? -12.960 45.998 19.717 1.00 51.48 419 LEU A N 1
ATOM 6495 C CA . LEU A 1 418 ? -12.562 44.917 20.603 1.00 37.77 419 LEU A CA 1
ATOM 6496 C C . LEU A 1 418 ? -11.080 45.010 20.940 1.00 38.48 419 LEU A C 1
ATOM 6497 O O . LEU A 1 418 ? -10.245 45.261 20.067 1.00 48.13 419 LEU A O 1
ATOM 6513 N N . ARG A 1 419 ? -10.759 44.738 22.195 1.00 38.83 420 ARG A N 1
ATOM 6514 C CA . ARG A 1 419 ? -9.381 44.644 22.619 1.00 38.27 420 ARG A CA 1
ATOM 6515 C C . ARG A 1 419 ? -8.858 43.245 22.375 1.00 34.25 420 ARG A C 1
ATOM 6516 O O . ARG A 1 419 ? -9.595 42.323 22.083 1.00 37.61 420 ARG A O 1
ATOM 6537 N N . GLY A 1 420 ? -7.542 43.108 22.473 1.00 43.94 421 GLY A N 1
ATOM 6538 C CA . GLY A 1 420 ? -6.843 41.880 22.136 1.00 38.13 421 GLY A CA 1
ATOM 6539 C C . GLY A 1 420 ? -7.159 40.700 23.037 1.00 37.72 421 GLY A C 1
ATOM 6540 O O . GLY A 1 420 ? -6.793 39.569 22.699 1.00 33.66 421 GLY A O 1
ATOM 6544 N N . ASN A 1 421 ? -7.821 40.924 24.165 1.00 34.37 422 ASN A N 1
ATOM 6545 C CA . ASN A 1 421 ? -8.289 39.812 24.972 1.00 32.17 422 ASN A CA 1
ATOM 6546 C C . ASN A 1 421 ? -9.597 39.184 24.473 1.00 35.59 422 ASN A C 1
ATOM 6547 O O . ASN A 1 421 ? -10.063 38.215 25.074 1.00 35.58 422 ASN A O 1
ATOM 6558 N N . ALA A 1 422 ? -10.175 39.627 23.371 1.00 33.27 423 ALA A N 1
ATOM 6559 C CA . ALA A 1 422 ? -11.410 39.017 22.897 1.00 33.24 423 ALA A CA 1
ATOM 6560 C C . ALA A 1 422 ? -11.133 37.881 21.924 1.00 39.41 423 ALA A C 1
ATOM 6561 O O . ALA A 1 422 ? -10.344 38.045 20.998 1.00 41.29 423 ALA A O 1
ATOM 6568 N N . ARG A 1 423 ? -11.786 36.736 22.140 1.00 45.32 424 ARG A N 1
ATOM 6569 C CA . ARG A 1 423 ? -11.662 35.560 21.291 1.00 36.31 424 ARG A CA 1
ATOM 6570 C C . ARG A 1 423 ? -13.039 35.069 20.871 1.00 42.35 424 ARG A C 1
ATOM 6571 O O . ARG A 1 423 ? -14.075 35.473 21.429 1.00 31.63 424 ARG A O 1
ATOM 6592 N N . ASN A 1 424 ? -13.044 34.110 19.934 1.00 39.58 425 ASN A N 1
ATOM 6593 C CA . ASN A 1 424 ? -14.220 33.242 19.720 1.00 34.57 425 ASN A CA 1
ATOM 6594 C C . ASN A 1 424 ? -15.453 34.025 19.271 1.00 29.82 425 ASN A C 1
ATOM 6595 O O . ASN A 1 424 ? -16.559 33.879 19.799 1.00 35.76 425 ASN A O 1
ATOM 6606 N N . ILE A 1 425 ? -15.246 34.851 18.248 1.00 39.30 426 ILE A N 1
ATOM 6607 C CA . ILE A 1 425 ? -16.258 35.781 17.792 1.00 34.02 426 ILE A CA 1
ATOM 6608 C C . ILE A 1 425 ? -17.328 35.021 17.048 1.00 36.60 426 ILE A C 1
ATOM 6609 O O . ILE A 1 425 ? -17.032 34.196 16.179 1.00 40.82 426 ILE A O 1
ATOM 6625 N N . SER A 1 426 ? -18.575 35.307 17.365 1.00 39.75 427 SER A N 1
ATOM 6626 C CA . SER A 1 426 ? -19.702 34.744 16.641 1.00 37.27 427 SER A CA 1
ATOM 6627 C C . SER A 1 426 ? -20.582 35.876 16.133 1.00 33.22 427 SER A C 1
ATOM 6628 O O . SER A 1 426 ? -20.824 36.859 16.845 1.00 34.45 427 SER A O 1
ATOM 6636 N N . ILE A 1 427 ? -21.027 35.738 14.878 1.00 36.78 428 ILE A N 1
ATOM 6637 C CA . ILE A 1 427 ? -21.801 36.768 14.190 1.00 32.18 428 ILE A CA 1
ATOM 6638 C C . ILE A 1 427 ? -22.937 36.099 13.471 1.00 30.77 428 ILE A C 1
ATOM 6639 O O . ILE A 1 427 ? -22.698 35.175 12.698 1.00 36.35 428 ILE A O 1
ATOM 6655 N N . LYS A 1 428 ? -24.163 36.597 13.668 1.00 31.79 429 LYS A N 1
ATOM 6656 C CA . LYS A 1 428 ? -25.351 36.083 13.000 1.00 35.51 429 LYS A CA 1
ATOM 6657 C C . LYS A 1 428 ? -26.156 37.252 12.457 1.00 37.34 429 LYS A C 1
ATOM 6658 O O . LYS A 1 428 ? -26.350 38.243 13.152 1.00 34.79 429 LYS A O 1
ATOM 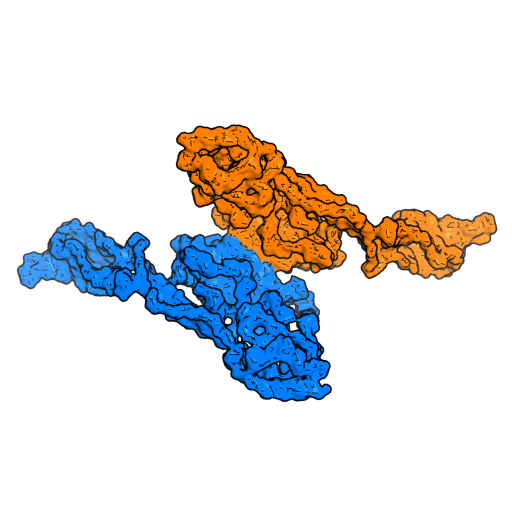6677 N N . THR A 1 429 ? -26.653 37.123 11.231 1.00 41.35 430 THR A N 1
ATOM 6678 C CA . THR A 1 429 ? -27.504 38.139 10.625 1.00 35.74 430 THR A CA 1
ATOM 6679 C C . THR A 1 429 ? -28.833 37.529 10.182 1.00 42.55 430 THR A C 1
ATOM 6680 O O . THR A 1 429 ? -28.853 36.474 9.538 1.00 40.48 430 THR A O 1
ATOM 6691 N N . GLU A 1 430 ? -29.942 38.210 10.489 1.00 40.30 431 GLU A N 1
ATOM 6692 C CA . GLU A 1 430 ? -31.247 37.755 10.043 1.00 42.85 431 GLU A CA 1
ATOM 6693 C C . GLU A 1 430 ? -31.994 38.892 9.357 1.00 34.07 431 GLU A C 1
ATOM 6694 O O . GLU A 1 430 ? -31.857 40.063 9.710 1.00 37.07 431 GLU A O 1
ATOM 6706 N N . GLY A 1 431 ? -32.775 38.536 8.354 1.00 39.15 432 GLY A N 1
ATOM 6707 C CA . GLY A 1 431 ? -33.553 39.518 7.646 1.00 35.10 432 GLY A CA 1
ATOM 6708 C C . GLY A 1 431 ? -34.990 39.092 7.700 1.00 37.20 432 GLY A C 1
ATOM 6709 O O . GLY A 1 431 ? -35.281 37.917 7.474 1.00 40.41 432 GLY A O 1
ATOM 6713 N N . CYS A 1 432 ? -35.885 40.012 8.051 1.00 38.50 433 CYS A N 1
ATOM 6714 C CA . CYS A 1 432 ? -37.315 39.713 8.078 1.00 36.69 433 CYS A CA 1
ATOM 6715 C C . CYS A 1 432 ? -37.877 39.693 6.658 1.00 52.04 433 CYS A C 1
ATOM 6716 O O . CYS A 1 432 ? -37.849 40.719 5.962 1.00 40.10 433 CYS A O 1
ATOM 6724 N N . THR A 1 433 ? -38.406 38.534 6.242 1.00 52.52 434 THR A N 1
ATOM 6725 C CA . THR A 1 433 ? -38.968 38.393 4.907 1.00 49.43 434 THR A CA 1
ATOM 6726 C C . THR A 1 433 ? -40.354 39.001 4.776 1.00 49.62 434 THR A C 1
ATOM 6727 O O . THR A 1 433 ? -40.826 39.206 3.657 1.00 56.40 434 THR A O 1
ATOM 6738 N N . GLY A 1 434 ? -41.042 39.228 5.870 1.00 48.50 435 GLY A N 1
ATOM 6739 C CA . GLY A 1 434 ? -42.426 39.665 5.787 1.00 62.09 435 GLY A CA 1
ATOM 6740 C C . GLY A 1 434 ? -43.477 38.587 5.576 1.00 56.26 435 GLY A C 1
ATOM 6741 O O . GLY A 1 434 ? -44.663 38.923 5.575 1.00 60.87 435 GLY A O 1
ATOM 6745 N N . LEU A 1 435 ? -43.096 37.314 5.438 1.00 57.04 436 LEU A N 1
ATOM 6746 C CA . LEU A 1 435 ? -44.031 36.212 5.219 1.00 53.31 436 LEU A CA 1
ATOM 6747 C C . LEU A 1 435 ? -44.064 35.247 6.399 1.00 54.86 436 LEU A C 1
ATOM 6748 O O . LEU A 1 435 ? -43.021 34.747 6.829 1.00 56.15 436 LEU A O 1
ATOM 6764 N N . ALA A 1 436 ? -45.269 34.877 6.824 1.00 58.01 437 ALA A N 1
ATOM 6765 C CA . ALA A 1 436 ? -45.474 34.298 8.150 1.00 54.62 437 ALA A CA 1
ATOM 6766 C C . ALA A 1 436 ? -44.802 32.941 8.326 1.00 59.22 437 ALA A C 1
ATOM 6767 O O . ALA A 1 436 ? -44.357 32.604 9.435 1.00 57.74 437 ALA A O 1
ATOM 6774 N N . TRP A 1 437 ? -44.748 32.131 7.277 1.00 56.62 438 TRP A N 1
ATOM 6775 C CA . TRP A 1 437 ? -44.159 30.803 7.411 1.00 54.18 438 TRP A CA 1
ATOM 6776 C C . TRP A 1 437 ? -42.621 30.824 7.387 1.00 55.92 438 TRP A C 1
ATOM 6777 O O . TRP A 1 437 ? -41.988 29.778 7.578 1.00 48.84 438 TRP A O 1
ATOM 6798 N N . GLU A 1 438 ? -41.997 31.978 7.170 1.00 53.02 439 GLU A N 1
ATOM 6799 C CA . GLU A 1 438 ? -40.537 32.081 7.207 1.00 52.08 439 GLU A CA 1
ATOM 6800 C C . GLU A 1 438 ? -40.172 33.522 7.530 1.00 52.66 439 GLU A C 1
ATOM 6801 O O . GLU A 1 438 ? -39.525 34.197 6.725 1.00 54.27 439 GLU A O 1
ATOM 6813 N N . TRP A 1 439 ? -40.595 33.984 8.710 1.00 41.14 440 TRP A N 1
ATOM 6814 C CA . TRP A 1 439 ? -40.548 35.399 9.048 1.00 43.54 440 TRP A CA 1
ATOM 6815 C C . TRP A 1 439 ? -39.123 35.929 9.119 1.00 48.19 440 TRP A C 1
ATOM 6816 O O . TRP A 1 439 ? -38.842 37.040 8.659 1.00 52.46 440 TRP A O 1
ATOM 6837 N N . TRP A 1 440 ? -38.233 35.205 9.786 1.00 39.94 441 TRP A N 1
ATOM 6838 C CA . TRP A 1 440 ? -36.841 35.625 9.902 1.00 44.06 441 TRP A CA 1
ATOM 6839 C C . TRP A 1 440 ? -36.052 34.612 9.124 1.00 44.33 441 TRP A C 1
ATOM 6840 O O . TRP A 1 440 ? -36.236 33.414 9.328 1.00 52.84 441 TRP A O 1
ATOM 6861 N N . ARG A 1 441 ? -35.222 35.086 8.210 1.00 38.64 442 ARG A N 1
ATOM 6862 C CA . ARG A 1 441 ? -34.348 34.236 7.431 1.00 48.05 442 ARG A CA 1
ATOM 6863 C C . ARG A 1 441 ? -32.936 34.554 7.874 1.00 41.85 442 ARG A C 1
ATOM 6864 O O . ARG A 1 441 ? -32.585 35.719 8.056 1.00 38.21 442 ARG A O 1
ATOM 6885 N N . THR A 1 442 ? -32.131 33.531 8.073 1.00 47.36 443 THR A N 1
ATOM 6886 C CA . THR A 1 442 ? -30.760 33.742 8.499 1.00 44.78 443 THR A CA 1
ATOM 6887 C C . THR A 1 442 ? -29.884 33.834 7.268 1.00 44.43 443 THR A C 1
ATOM 6888 O O . THR A 1 442 ? -29.773 32.862 6.528 1.00 50.04 443 THR A O 1
ATOM 6899 N N . SER A 1 443 ? -29.246 34.977 7.057 1.00 42.35 444 SER A N 1
ATOM 6900 C CA . SER A 1 443 ? -28.359 35.105 5.904 1.00 37.07 444 SER A CA 1
ATOM 6901 C C . SER A 1 443 ? -26.917 34.757 6.225 1.00 37.86 444 SER A C 1
ATOM 6902 O O . SER A 1 443 ? -26.093 34.661 5.308 1.00 45.45 444 SER A O 1
ATOM 6910 N N . GLY A 1 444 ? -26.589 34.545 7.491 1.00 39.92 445 GLY A N 1
ATOM 6911 C CA . GLY A 1 444 ? -25.230 34.244 7.866 1.00 37.02 445 GLY A CA 1
ATOM 6912 C C . GLY A 1 444 ? -25.128 33.857 9.316 1.00 36.21 445 GLY A C 1
ATOM 6913 O O . GLY A 1 444 ? -25.787 34.454 10.147 1.00 36.14 445 GLY A O 1
ATOM 6917 N N . TYR A 1 445 ? -24.316 32.864 9.632 1.00 38.13 446 TYR A N 1
ATOM 6918 C CA . TYR A 1 445 ? -24.129 32.373 11.003 1.00 43.20 446 TYR A CA 1
ATOM 6919 C C . TYR A 1 445 ? -22.707 31.808 11.042 1.00 38.63 446 TYR A C 1
ATOM 6920 O O . TYR A 1 445 ? -22.481 30.648 10.689 1.00 37.01 446 TYR A O 1
ATOM 6938 N N . LYS A 1 446 ? -21.772 32.646 11.453 1.00 35.72 447 LYS A N 1
ATOM 6939 C CA . LYS A 1 446 ? -20.356 32.315 11.587 1.00 43.56 447 LYS A CA 1
ATOM 6940 C C . LYS A 1 446 ? -20.056 32.270 13.075 1.00 43.25 447 LYS A C 1
ATOM 6941 O O . LYS A 1 446 ? -20.344 33.234 13.796 1.00 45.43 447 LYS A O 1
ATOM 6960 N N . VAL A 1 447 ? -19.585 31.122 13.549 1.00 54.58 448 VAL A N 1
ATOM 6961 C CA . VAL A 1 447 ? -19.188 30.951 14.943 1.00 44.19 448 VAL A CA 1
ATOM 6962 C C . VAL A 1 447 ? -17.689 30.700 14.990 1.00 40.07 448 VAL A C 1
ATOM 6963 O O . VAL A 1 447 ? -17.079 30.263 14.023 1.00 47.61 448 VAL A O 1
ATOM 6976 N N . GLY A 1 448 ? -17.089 31.027 16.134 1.00 47.43 449 GLY A N 1
ATOM 6977 C CA . GLY A 1 448 ? -15.732 30.607 16.436 1.00 42.23 449 GLY A CA 1
ATOM 6978 C C . GLY A 1 448 ? -14.672 31.284 15.615 1.00 40.86 449 GLY A C 1
ATOM 6979 O O . GLY A 1 448 ? -13.609 30.714 15.393 1.00 54.28 449 GLY A O 1
ATOM 6983 N N . ARG A 1 449 ? -14.921 32.498 15.170 1.00 45.94 450 ARG A N 1
ATOM 6984 C CA . ARG A 1 449 ? -13.929 33.206 14.385 1.00 41.53 450 ARG A CA 1
ATOM 6985 C C . ARG A 1 449 ? -12.946 33.942 15.287 1.00 42.02 450 ARG A C 1
ATOM 6986 O O . ARG A 1 449 ? -13.186 34.187 16.476 1.00 40.22 450 ARG A O 1
ATOM 7007 N N . ALA A 1 450 ? -11.819 34.290 14.693 1.00 39.53 451 ALA A N 1
ATOM 7008 C CA . ALA A 1 450 ? -10.697 34.936 15.349 1.00 43.60 451 ALA A CA 1
ATOM 7009 C C . ALA A 1 450 ? -10.832 36.442 15.280 1.00 41.76 451 ALA A C 1
ATOM 7010 O O . ALA A 1 450 ? -11.481 36.994 14.388 1.00 48.30 451 ALA A O 1
ATOM 7017 N N . LEU A 1 451 ? -10.206 37.104 16.225 1.00 39.99 452 LEU A N 1
ATOM 7018 C CA . LEU A 1 451 ? -10.112 38.551 16.205 1.00 39.76 452 LEU A CA 1
ATOM 7019 C C . LEU A 1 451 ? -9.050 38.935 15.184 1.00 51.26 452 LEU A C 1
ATOM 7020 O O . LEU A 1 451 ? -7.873 38.607 15.348 1.00 49.43 452 LEU A O 1
ATOM 7036 N N . VAL A 1 452 ? -9.468 39.616 14.131 1.00 55.61 453 VAL A N 1
ATOM 7037 C CA . VAL A 1 452 ? -8.575 40.130 13.099 1.00 47.76 453 VAL A CA 1
ATOM 7038 C C . VAL A 1 452 ? -8.692 41.648 13.146 1.00 49.18 453 VAL A C 1
ATOM 7039 O O . VAL A 1 452 ? -9.576 42.190 13.831 1.00 50.89 453 VAL A O 1
ATOM 7052 N N . PRO A 1 453 ? -7.840 42.383 12.462 1.00 49.10 454 PRO A N 1
ATOM 7053 C CA . PRO A 1 453 ? -7.898 43.846 12.627 1.00 53.99 454 PRO A CA 1
ATOM 7054 C C . PRO A 1 453 ? -9.190 44.475 12.137 1.00 48.01 454 PRO A C 1
ATOM 7055 O O . PRO A 1 453 ? -9.747 45.363 12.808 1.00 41.81 454 PRO A O 1
ATOM 7066 N N . LEU A 1 454 ? -9.709 44.033 10.999 1.00 46.77 455 LEU A N 1
ATOM 7067 C CA . LEU A 1 454 ? -10.984 44.558 10.530 1.00 47.26 455 LEU A CA 1
ATOM 7068 C C . LEU A 1 454 ? -11.814 43.441 9.934 1.00 39.92 455 LEU A C 1
ATOM 7069 O O . LEU A 1 454 ? -11.407 42.833 8.944 1.00 49.36 455 LEU A O 1
ATOM 7085 N N . ARG A 1 455 ? -12.982 43.194 10.521 1.00 38.86 456 ARG A N 1
ATOM 7086 C CA . ARG A 1 455 ? -13.947 42.246 9.992 1.00 40.44 456 ARG A CA 1
ATOM 7087 C C . ARG A 1 455 ? -15.201 43.030 9.636 1.00 35.88 456 ARG A C 1
ATOM 7088 O O . ARG A 1 455 ? -15.722 43.782 10.468 1.00 43.46 456 ARG A O 1
ATOM 7109 N N . THR A 1 456 ? -15.677 42.866 8.404 1.00 40.53 457 THR A N 1
ATOM 7110 C CA . THR A 1 456 ? -16.835 43.594 7.896 1.00 41.50 457 THR A CA 1
ATOM 7111 C C . THR A 1 456 ? -17.893 42.587 7.499 1.00 38.16 457 THR A C 1
ATOM 7112 O O . THR A 1 456 ? -17.591 41.632 6.786 1.00 47.56 457 THR A O 1
ATOM 7123 N N . VAL A 1 457 ? -19.120 42.771 7.962 1.00 40.82 458 VAL A N 1
ATOM 7124 C CA . VAL A 1 457 ? -20.227 41.950 7.489 1.00 40.23 458 VAL A CA 1
ATOM 7125 C C . VAL A 1 457 ? -21.268 42.874 6.887 1.00 42.34 458 VAL A C 1
ATOM 7126 O O . VAL A 1 457 ? -21.768 43.778 7.567 1.00 46.45 458 VAL A O 1
ATOM 7139 N N . SER A 1 458 ? -21.557 42.677 5.600 1.00 43.29 459 SER A N 1
ATOM 7140 C CA . SER A 1 458 ? -22.523 43.486 4.863 1.00 39.44 459 SER A CA 1
ATOM 7141 C C . SER A 1 458 ? -23.720 42.625 4.511 1.00 35.69 459 SER A C 1
ATOM 7142 O O . SER A 1 458 ? -23.559 41.516 4.006 1.00 42.59 459 SER A O 1
ATOM 7150 N N . ILE A 1 459 ? -24.900 43.108 4.781 1.00 34.55 460 ILE A N 1
ATOM 7151 C CA . ILE A 1 459 ? -26.067 42.455 4.232 1.00 37.94 460 ILE A CA 1
ATOM 7152 C C . ILE A 1 459 ? -26.736 43.456 3.310 1.00 38.14 460 ILE A C 1
ATOM 7153 O O . ILE A 1 459 ? -26.695 44.669 3.540 1.00 39.08 460 ILE A O 1
ATOM 7169 N N . GLY A 1 460 ? -27.330 42.944 2.250 1.00 36.15 461 GLY A N 1
ATOM 7170 C CA . GLY A 1 460 ? -28.100 43.768 1.350 1.00 34.19 461 GLY A CA 1
ATOM 7171 C C . GLY A 1 460 ? -29.191 42.945 0.712 1.00 35.53 461 GLY A C 1
ATOM 7172 O O . GLY A 1 460 ? -29.584 41.891 1.248 1.00 33.70 461 GLY A O 1
ATOM 7176 N N . GLY A 1 461 ? -29.679 43.405 -0.439 1.00 38.22 462 GLY A N 1
ATOM 7177 C CA . GLY A 1 461 ? -30.671 42.638 -1.155 1.00 40.76 462 GLY A CA 1
ATOM 7178 C C . GLY A 1 461 ? -32.064 43.063 -0.768 1.00 38.73 462 GLY A C 1
ATOM 7179 O O . GLY A 1 461 ? -32.283 44.176 -0.273 1.00 38.97 462 GLY A O 1
ATOM 7183 N N . THR A 1 462 ? -33.020 42.183 -1.038 1.00 41.45 463 THR A N 1
ATOM 7184 C CA . THR A 1 462 ? -34.421 42.438 -0.730 1.00 51.18 463 THR A CA 1
ATOM 7185 C C . THR A 1 462 ? -34.926 41.293 0.116 1.00 45.10 463 THR A C 1
ATOM 7186 O O . THR A 1 462 ? -34.204 40.322 0.328 1.00 46.59 463 THR A O 1
ATOM 7197 N N . THR A 1 463 ? -36.223 41.359 0.466 1.00 40.53 464 THR A N 1
ATOM 7198 C CA . THR A 1 463 ? -36.830 40.442 1.435 1.00 47.86 464 THR A CA 1
ATOM 7199 C C . THR A 1 463 ? -36.634 38.981 1.047 1.00 50.86 464 THR A C 1
ATOM 7200 O O . THR A 1 463 ? -36.369 38.133 1.898 1.00 47.96 464 THR A O 1
ATOM 7211 N N . LEU A 1 464 ? -36.841 38.647 -0.222 1.00 53.85 465 LEU A N 1
ATOM 7212 C CA . LEU A 1 464 ? -36.747 37.254 -0.653 1.00 50.74 465 LEU A CA 1
ATOM 7213 C C . LEU A 1 464 ? -35.416 36.918 -1.307 1.00 41.61 465 LEU A C 1
ATOM 7214 O O . LEU A 1 464 ? -35.202 35.766 -1.672 1.00 41.26 465 LEU A O 1
ATOM 7230 N N . HIS A 1 465 ? -34.516 37.893 -1.468 1.00 46.57 466 HIS A N 1
ATOM 7231 C CA . HIS A 1 465 ? -33.154 37.622 -1.947 1.00 50.17 466 HIS A CA 1
ATOM 7232 C C . HIS A 1 465 ? -32.150 38.405 -1.096 1.00 47.13 466 HIS A C 1
ATOM 7233 O O . HIS A 1 465 ? -31.776 39.534 -1.418 1.00 43.90 466 HIS A O 1
ATOM 7247 N N . GLN A 1 466 ? -31.686 37.778 -0.026 1.00 45.91 467 GLN A N 1
ATOM 7248 C CA . GLN A 1 466 ? -30.914 38.460 0.993 1.00 39.99 467 GLN A CA 1
ATOM 7249 C C . GLN A 1 466 ? -29.456 38.080 0.824 1.00 45.06 467 GLN A C 1
ATOM 7250 O O . GLN A 1 466 ? -29.122 36.896 0.824 1.00 50.32 467 GLN A O 1
ATOM 7264 N N . THR A 1 467 ? -28.593 39.069 0.714 1.00 33.10 468 THR A N 1
ATOM 7265 C CA . THR A 1 467 ? -27.198 38.831 0.413 1.00 36.29 468 THR A CA 1
ATOM 7266 C C . THR A 1 467 ? -26.381 39.051 1.667 1.00 38.25 468 THR A C 1
ATOM 7267 O O . THR A 1 467 ? -26.766 39.831 2.551 1.00 41.23 468 THR A O 1
ATOM 7278 N N . PHE A 1 468 ? -25.265 38.339 1.736 1.00 37.39 469 PHE A N 1
ATOM 7279 C CA . PHE A 1 468 ? -24.379 38.353 2.886 1.00 36.67 469 PHE A CA 1
ATOM 7280 C C . PHE A 1 468 ? -22.958 38.236 2.398 1.00 46.22 469 PHE A C 1
ATOM 7281 O O . PHE A 1 468 ? -22.656 37.395 1.546 1.00 52.67 469 PHE A O 1
ATOM 7298 N N . SER A 1 469 ? -22.094 39.067 2.943 1.00 43.70 470 SER A N 1
ATOM 7299 C CA . SER A 1 469 ? -20.687 38.982 2.621 1.00 50.01 470 SER A CA 1
ATOM 7300 C C . SER A 1 469 ? -19.951 39.372 3.882 1.00 40.06 470 SER A C 1
ATOM 7301 O O . SER A 1 469 ? -20.331 40.329 4.573 1.00 40.12 470 SER A O 1
ATOM 7326 N N . THR A 1 471 ? -15.883 39.880 5.315 1.00 45.43 472 THR A N 1
ATOM 7327 C CA . THR A 1 471 ? -14.500 40.089 4.922 1.00 50.35 472 THR A CA 1
ATOM 7328 C C . THR A 1 471 ? -13.691 40.234 6.198 1.00 46.50 472 THR A C 1
ATOM 7329 O O . THR A 1 471 ? -13.957 41.165 6.991 1.00 59.38 472 THR A O 1
ATOM 7340 N N . PRO A 1 472 ? -12.687 39.380 6.432 1.00 54.02 473 PRO A N 1
ATOM 7341 C CA . PRO A 1 472 ? -12.251 38.238 5.614 1.00 55.36 473 PRO A CA 1
ATOM 7342 C C . PRO A 1 472 ? -13.257 37.113 5.712 1.00 61.21 473 PRO A C 1
ATOM 7343 O O . PRO A 1 472 ? -13.929 37.016 6.726 1.00 62.90 473 PRO A O 1
ATOM 7354 N N . ALA A 1 473 ? -13.389 36.293 4.673 1.00 65.68 474 ALA A N 1
ATOM 7355 C CA . ALA A 1 473 ? -14.339 35.180 4.694 1.00 73.18 474 ALA A CA 1
ATOM 7356 C C . ALA A 1 473 ? -13.673 33.976 5.360 1.00 87.19 474 ALA A C 1
ATOM 7357 O O . ALA A 1 473 ? -13.291 32.991 4.728 1.00 97.46 474 ALA A O 1
ATOM 7364 N N . ASP A 1 474 ? -13.520 34.090 6.675 1.00 88.30 475 ASP A N 1
ATOM 7365 C CA . ASP A 1 474 ? -12.942 33.031 7.497 1.00 90.18 475 ASP A CA 1
ATOM 7366 C C . ASP A 1 474 ? -13.844 31.807 7.477 1.00 95.22 475 ASP A C 1
ATOM 7367 O O . ASP A 1 474 ? -13.804 31.011 6.537 1.00 99.03 475 ASP A O 1
ATOM 7376 N N . ASN B 1 2 ? 9.731 83.265 51.139 1.00 89.30 3 ASN B N 1
ATOM 7377 C CA . ASN B 1 2 ? 10.541 83.996 52.108 1.00 97.72 3 ASN B CA 1
ATOM 7378 C C . ASN B 1 2 ? 11.965 83.444 52.207 1.00 95.80 3 ASN B C 1
ATOM 7379 O O . ASN B 1 2 ? 12.918 84.163 52.543 1.00 89.44 3 ASN B O 1
ATOM 7389 N N . ASN B 1 3 ? 12.104 82.155 51.905 1.00 91.57 4 ASN B N 1
ATOM 7390 C CA . ASN B 1 3 ? 13.419 81.535 51.925 1.00 86.04 4 ASN B CA 1
ATOM 7391 C C . ASN B 1 3 ? 14.376 82.195 50.942 1.00 87.34 4 ASN B C 1
ATOM 7392 O O . ASN B 1 3 ? 15.592 82.037 51.081 1.00 81.44 4 ASN B O 1
ATOM 7403 N N . ARG B 1 4 ? 13.858 82.890 49.924 1.00 92.08 5 ARG B N 1
ATOM 7404 C CA . ARG B 1 4 ? 14.736 83.515 48.937 1.00 88.69 5 ARG B CA 1
ATOM 7405 C C . ARG B 1 4 ? 15.443 84.722 49.534 1.00 89.29 5 ARG B C 1
ATOM 7406 O O . ARG B 1 4 ? 16.654 84.900 49.349 1.00 87.77 5 ARG B O 1
ATOM 7427 N N . ALA B 1 5 ? 14.692 85.583 50.227 1.00 96.06 6 ALA B N 1
ATOM 7428 C CA . ALA B 1 5 ? 15.314 86.688 50.936 1.00 100.46 6 ALA B CA 1
ATOM 7429 C C . ALA B 1 5 ? 16.511 86.174 51.718 1.00 94.31 6 ALA B C 1
ATOM 7430 O O . ALA B 1 5 ? 17.623 86.704 51.594 1.00 90.74 6 ALA B O 1
ATOM 7437 N N . LEU B 1 6 ? 16.313 85.076 52.469 1.00 91.69 7 LEU B N 1
ATOM 7438 C CA . LEU B 1 6 ? 17.325 84.605 53.419 1.00 89.32 7 LEU B CA 1
ATOM 7439 C C . LEU B 1 6 ? 18.481 83.870 52.730 1.00 88.45 7 LEU B C 1
ATOM 7440 O O . LEU B 1 6 ? 19.651 84.100 53.059 1.00 83.15 7 LEU B O 1
ATOM 7456 N N . ILE B 1 7 ? 18.188 82.955 51.801 1.00 87.22 8 ILE B N 1
ATOM 7457 C CA . ILE B 1 7 ? 19.265 82.321 51.043 1.00 81.50 8 ILE B CA 1
ATOM 7458 C C . ILE B 1 7 ? 20.110 83.379 50.327 1.00 76.00 8 ILE B C 1
ATOM 7459 O O . ILE B 1 7 ? 21.340 83.285 50.284 1.00 67.53 8 ILE B O 1
ATOM 7475 N N . ASN B 1 8 ? 19.469 84.412 49.771 1.00 83.21 9 ASN B N 1
ATOM 7476 C CA . ASN B 1 8 ? 20.211 85.415 49.014 1.00 79.57 9 ASN B CA 1
ATOM 7477 C C . ASN B 1 8 ? 21.191 86.172 49.897 1.00 78.79 9 ASN B C 1
ATOM 7478 O O . ASN B 1 8 ? 22.288 86.536 49.457 1.00 78.91 9 ASN B O 1
ATOM 7489 N N . ASP B 1 9 ? 20.799 86.457 51.135 1.00 85.07 10 ASP B N 1
ATOM 7490 C CA . ASP B 1 9 ? 21.656 87.212 52.042 1.00 86.76 10 ASP B CA 1
ATOM 7491 C C . ASP B 1 9 ? 22.732 86.337 52.688 1.00 77.28 10 ASP B C 1
ATOM 7492 O O . ASP B 1 9 ? 23.747 86.869 53.147 1.00 76.15 10 ASP B O 1
ATOM 7501 N N . LYS B 1 10 ? 22.541 85.011 52.714 1.00 78.35 11 LYS B N 1
ATOM 7502 C CA . LYS B 1 10 ? 23.596 84.098 53.156 1.00 85.33 11 LYS B CA 1
ATOM 7503 C C . LYS B 1 10 ? 24.849 84.248 52.305 1.00 88.05 11 LYS B C 1
ATOM 7504 O O . LYS B 1 10 ? 25.979 84.255 52.820 1.00 86.15 11 LYS B O 1
ATOM 7523 N N . LEU B 1 11 ? 24.661 84.343 50.989 1.00 91.12 12 LEU B N 1
ATOM 7524 C CA . LEU B 1 11 ? 25.692 84.742 50.043 1.00 87.13 12 LEU B CA 1
ATOM 7525 C C . LEU B 1 11 ? 25.944 86.245 50.108 1.00 90.68 12 LEU B C 1
ATOM 7526 O O . LEU B 1 11 ? 26.265 86.870 49.094 1.00 90.51 12 LEU B O 1
ATOM 7542 N N . ALA B 1 12 ? 25.784 86.843 51.288 1.00 97.27 13 ALA B N 1
ATOM 7543 C CA . ALA B 1 12 ? 26.086 88.257 51.443 1.00 103.53 13 ALA B CA 1
ATOM 7544 C C . ALA B 1 12 ? 27.563 88.397 51.120 1.00 99.15 13 ALA B C 1
ATOM 7545 O O . ALA B 1 12 ? 27.956 88.731 49.991 1.00 92.55 13 ALA B O 1
ATOM 7552 N N . SER B 1 13 ? 28.384 88.102 52.116 1.00 102.15 14 SER B N 1
ATOM 7553 C CA . SER B 1 13 ? 29.828 88.021 51.960 1.00 116.14 14 SER B CA 1
ATOM 7554 C C . SER B 1 13 ? 30.324 86.688 52.511 1.00 121.85 14 SER B C 1
ATOM 7555 O O . SER B 1 13 ? 31.225 86.640 53.356 1.00 126.78 14 SER B O 1
ATOM 7563 N N . LEU B 1 14 ? 29.683 85.583 52.089 1.00 107.34 15 LEU B N 1
ATOM 7564 C CA . LEU B 1 14 ? 30.292 84.266 52.247 1.00 101.56 15 LEU B CA 1
ATOM 7565 C C . LEU B 1 14 ? 31.789 84.457 52.031 1.00 99.95 15 LEU B C 1
ATOM 7566 O O . LEU B 1 14 ? 32.200 84.833 50.929 1.00 102.75 15 LEU B O 1
ATOM 7582 N N . GLN B 1 15 ? 32.603 84.287 53.080 1.00 103.09 16 GLN B N 1
ATOM 7583 C CA . GLN B 1 15 ? 34.027 84.627 53.008 1.00 109.51 16 GLN B CA 1
ATOM 7584 C C . GLN B 1 15 ? 34.757 83.507 52.269 1.00 99.91 16 GLN B C 1
ATOM 7585 O O . GLN B 1 15 ? 34.842 82.379 52.760 1.00 98.82 16 GLN B O 1
ATOM 7599 N N . TYR B 1 16 ? 35.247 83.808 51.069 1.00 92.26 17 TYR B N 1
ATOM 7600 C CA . TYR B 1 16 ? 36.183 82.943 50.363 1.00 86.83 17 TYR B CA 1
ATOM 7601 C C . TYR B 1 16 ? 36.809 83.779 49.250 1.00 80.41 17 TYR B C 1
ATOM 7602 O O . TYR B 1 16 ? 36.135 84.609 48.631 1.00 73.55 17 TYR B O 1
ATOM 7620 N N . ASN B 1 17 ? 38.109 83.601 49.053 1.00 82.38 18 ASN B N 1
ATOM 7621 C CA . ASN B 1 17 ? 38.758 84.112 47.856 1.00 80.70 18 ASN B CA 1
ATOM 7622 C C . ASN B 1 17 ? 38.404 83.194 46.694 1.00 79.21 18 ASN B C 1
ATOM 7623 O O . ASN B 1 17 ? 38.543 81.970 46.812 1.00 66.95 18 ASN B O 1
ATOM 7634 N N . PRO B 1 18 ? 37.903 83.730 45.583 1.00 88.40 19 PRO B N 1
ATOM 7635 C CA . PRO B 1 18 ? 37.660 82.860 44.421 1.00 82.57 19 PRO B CA 1
ATOM 7636 C C . PRO B 1 18 ? 38.896 82.064 44.000 1.00 78.94 19 PRO B C 1
ATOM 7637 O O . PRO B 1 18 ? 38.790 80.854 43.773 1.00 69.78 19 PRO B O 1
ATOM 7648 N N . LYS B 1 19 ? 40.071 82.707 43.915 1.00 82.62 20 LYS B N 1
ATOM 7649 C CA . LYS B 1 19 ? 41.264 82.094 43.334 1.00 74.89 20 LYS B CA 1
ATOM 7650 C C . LYS B 1 19 ? 41.869 80.993 44.201 1.00 65.24 20 LYS B C 1
ATOM 7651 O O . LYS B 1 19 ? 42.662 80.201 43.691 1.00 64.86 20 LYS B O 1
ATOM 7670 N N . THR B 1 20 ? 41.472 80.878 45.462 1.00 64.07 21 THR B N 1
ATOM 7671 C CA . THR B 1 20 ? 42.112 79.966 46.391 1.00 65.61 21 THR B CA 1
ATOM 7672 C C . THR B 1 20 ? 41.295 78.735 46.728 1.00 71.59 21 THR B C 1
ATOM 7673 O O . THR B 1 20 ? 41.864 77.750 47.217 1.00 72.13 21 THR B O 1
ATOM 7684 N N . VAL B 1 21 ? 39.981 78.768 46.527 1.00 60.88 22 VAL B N 1
ATOM 7685 C CA . VAL B 1 21 ? 39.148 77.707 47.069 1.00 66.37 22 VAL B CA 1
ATOM 7686 C C . VAL B 1 21 ? 39.328 76.397 46.316 1.00 67.78 22 VAL B C 1
ATOM 7687 O O . VAL B 1 21 ? 39.084 75.321 46.873 1.00 67.73 22 VAL B O 1
ATOM 7717 N N . VAL B 1 23 ? 42.334 74.617 44.018 1.00 66.94 24 VAL B N 1
ATOM 7718 C CA . VAL B 1 23 ? 43.735 74.785 43.684 1.00 60.76 24 VAL B CA 1
ATOM 7719 C C . VAL B 1 23 ? 44.201 73.484 43.070 1.00 61.71 24 VAL B C 1
ATOM 7720 O O . VAL B 1 23 ? 43.916 72.397 43.596 1.00 50.66 24 VAL B O 1
ATOM 7733 N N . PHE B 1 24 ? 44.884 73.604 41.930 1.00 67.82 25 PHE B N 1
ATOM 7734 C CA . PHE B 1 24 ? 45.388 72.446 41.224 1.00 52.78 25 PHE B CA 1
ATOM 7735 C C . PHE B 1 24 ? 46.581 71.870 41.975 1.00 53.31 25 PHE B C 1
ATOM 7736 O O . PHE B 1 24 ? 47.529 72.582 42.317 1.00 51.12 25 PHE B O 1
ATOM 7753 N N . ASN B 1 25 ? 46.533 70.577 42.230 1.00 51.26 26 ASN B N 1
ATOM 7754 C CA . ASN B 1 25 ? 47.571 69.888 42.972 1.00 51.73 26 ASN B CA 1
ATOM 7755 C C . ASN B 1 25 ? 48.476 69.232 41.949 1.00 55.32 26 ASN B C 1
ATOM 7756 O O . ASN B 1 25 ? 48.141 68.180 41.402 1.00 60.91 26 ASN B O 1
ATOM 7767 N N . GLY B 1 26 ? 49.600 69.874 41.663 1.00 54.00 27 GLY B N 1
ATOM 7768 C CA . GLY B 1 26 ? 50.536 69.326 40.706 1.00 58.47 27 GLY B CA 1
ATOM 7769 C C . GLY B 1 26 ? 51.498 68.322 41.326 1.00 53.14 27 GLY B C 1
ATOM 7770 O O . GLY B 1 26 ? 51.606 68.193 42.546 1.00 58.87 27 GLY B O 1
ATOM 7774 N N . THR B 1 27 ? 52.182 67.595 40.446 1.00 47.15 28 THR B N 1
ATOM 7775 C CA . THR B 1 27 ? 53.284 66.744 40.860 1.00 49.21 28 THR B CA 1
ATOM 7776 C C . THR B 1 27 ? 54.447 67.603 41.340 1.00 48.43 28 THR B C 1
ATOM 7777 O O . THR B 1 27 ? 54.735 68.668 40.787 1.00 43.91 28 THR B O 1
ATOM 7788 N N . SER B 1 28 ? 55.106 67.169 42.393 1.00 41.61 29 SER B N 1
ATOM 7789 C CA . SER B 1 28 ? 56.349 67.812 42.786 1.00 45.98 29 SER B CA 1
ATOM 7790 C C . SER B 1 28 ? 57.465 66.781 42.681 1.00 51.24 29 SER B C 1
ATOM 7791 O O . SER B 1 28 ? 57.248 65.596 42.954 1.00 48.22 29 SER B O 1
ATOM 7799 N N . ILE B 1 29 ? 58.624 67.219 42.202 1.00 51.15 30 ILE B N 1
ATOM 7800 C CA . ILE B 1 29 ? 59.790 66.364 41.999 1.00 57.95 30 ILE B CA 1
ATOM 7801 C C . ILE B 1 29 ? 60.820 66.689 43.072 1.00 54.80 30 ILE B C 1
ATOM 7802 O O . ILE B 1 29 ? 61.066 67.869 43.359 1.00 55.63 30 ILE B O 1
ATOM 7818 N N . SER B 1 30 ? 61.428 65.653 43.657 1.00 67.31 31 SER B N 1
ATOM 7819 C CA . SER B 1 30 ? 62.546 65.878 44.576 1.00 79.73 31 SER B CA 1
ATOM 7820 C C . SER B 1 30 ? 63.705 66.535 43.830 1.00 72.71 31 SER B C 1
ATOM 7821 O O . SER B 1 30 ? 63.827 66.451 42.606 1.00 68.64 31 SER B O 1
ATOM 7829 N N . ASN B 1 31 ? 64.562 67.223 44.571 1.00 81.38 32 ASN B N 1
ATOM 7830 C CA . ASN B 1 31 ? 65.715 67.852 43.939 1.00 91.86 32 ASN B CA 1
ATOM 7831 C C . ASN B 1 31 ? 66.998 67.034 44.101 1.00 86.24 32 ASN B C 1
ATOM 7832 O O . ASN B 1 31 ? 68.100 67.597 44.092 1.00 86.02 32 ASN B O 1
ATOM 7843 N N . ILE B 1 32 ? 66.869 65.706 44.196 1.00 80.16 33 ILE B N 1
ATOM 7844 C CA . ILE B 1 32 ? 68.027 64.833 44.068 1.00 83.99 33 ILE B CA 1
ATOM 7845 C C . ILE B 1 32 ? 68.636 65.040 42.691 1.00 79.15 33 ILE B C 1
ATOM 7846 O O . ILE B 1 32 ? 67.914 65.187 41.701 1.00 72.22 33 ILE B O 1
ATOM 7862 N N . ASP B 1 33 ? 69.974 65.061 42.634 1.00 81.38 34 ASP B N 1
ATOM 7863 C CA . ASP B 1 33 ? 70.729 65.231 41.396 1.00 84.09 34 ASP B CA 1
ATOM 7864 C C . ASP B 1 33 ? 70.398 64.124 40.387 1.00 74.75 34 ASP B C 1
ATOM 7865 O O . ASP B 1 33 ? 70.184 62.963 40.740 1.00 67.50 34 ASP B O 1
ATOM 7874 N N . LEU B 1 34 ? 70.353 64.493 39.111 1.00 66.98 35 LEU B N 1
ATOM 7875 C CA . LEU B 1 34 ? 70.128 63.531 38.032 1.00 67.63 35 LEU B CA 1
ATOM 7876 C C . LEU B 1 34 ? 71.328 63.570 37.104 1.00 65.81 35 LEU B C 1
ATOM 7877 O O . LEU B 1 34 ? 71.472 64.518 36.313 1.00 59.99 35 LEU B O 1
ATOM 7893 N N . PRO B 1 35 ? 72.240 62.606 37.211 1.00 57.07 36 PRO B N 1
ATOM 7894 C CA . PRO B 1 35 ? 73.463 62.639 36.396 1.00 59.51 36 PRO B CA 1
ATOM 7895 C C . PRO B 1 35 ? 73.244 62.080 35.006 1.00 50.09 36 PRO B C 1
ATOM 7896 O O . PRO B 1 35 ? 72.447 61.166 34.803 1.00 52.33 36 PRO B O 1
ATOM 7907 N N . ALA B 1 36 ? 73.988 62.628 34.043 1.00 51.25 37 ALA B N 1
ATOM 7908 C CA . ALA B 1 36 ? 74.005 62.027 32.717 1.00 40.16 37 ALA B CA 1
ATOM 7909 C C . ALA B 1 36 ? 74.389 60.555 32.830 1.00 43.32 37 ALA B C 1
ATOM 7910 O O . ALA B 1 36 ? 75.152 60.135 33.710 1.00 45.15 37 ALA B O 1
ATOM 7917 N N . GLU B 1 37 ? 73.830 59.773 31.946 1.00 41.75 38 GLU B N 1
ATOM 7918 C CA . GLU B 1 37 ? 74.058 58.346 31.867 1.00 46.70 38 GLU B CA 1
ATOM 7919 C C . GLU B 1 37 ? 74.423 57.997 30.432 1.00 47.57 38 GLU B C 1
ATOM 7920 O O . GLU B 1 37 ? 73.875 58.568 29.487 1.00 46.14 38 GLU B O 1
ATOM 7932 N N . GLU B 1 38 ? 75.335 57.051 30.279 1.00 44.93 39 GLU B N 1
ATOM 7933 C CA . GLU B 1 38 ? 75.840 56.654 28.984 1.00 33.79 39 GLU B CA 1
ATOM 7934 C C . GLU B 1 38 ? 75.742 55.150 28.849 1.00 39.41 39 GLU B C 1
ATOM 7935 O O . GLU B 1 38 ? 75.675 54.412 29.837 1.00 42.10 39 GLU B O 1
ATOM 7947 N N . ARG B 1 39 ? 75.757 54.708 27.598 1.00 37.18 40 ARG B N 1
ATOM 7948 C CA . ARG B 1 39 ? 75.917 53.299 27.286 1.00 37.84 40 ARG B CA 1
ATOM 7949 C C . ARG B 1 39 ? 76.322 53.201 25.816 1.00 37.38 40 ARG B C 1
ATOM 7950 O O . ARG B 1 39 ? 76.216 54.167 25.051 1.00 38.36 40 ARG B O 1
ATOM 7971 N N . PHE B 1 40 ? 76.694 52.004 25.403 1.00 36.28 41 PHE B N 1
ATOM 7972 C CA . PHE B 1 40 ? 77.089 51.730 24.027 1.00 47.69 41 PHE B CA 1
ATOM 7973 C C . PHE B 1 40 ? 76.145 50.650 23.562 1.00 50.93 41 PHE B C 1
ATOM 7974 O O . PHE B 1 40 ? 75.863 49.753 24.344 1.00 53.59 41 PHE B O 1
ATOM 7991 N N . ASP B 1 41 ? 75.698 50.688 22.298 1.00 45.40 42 ASP B N 1
ATOM 7992 C CA . ASP B 1 41 ? 74.943 49.554 21.746 1.00 71.77 42 ASP B CA 1
ATOM 7993 C C . ASP B 1 41 ? 76.003 48.746 21.025 1.00 84.17 42 ASP B C 1
ATOM 7994 O O . ASP B 1 41 ? 76.337 47.630 21.491 1.00 96.35 42 ASP B O 1
ATOM 8003 N N . ASP B 1 42 ? 76.493 49.246 19.877 1.00 67.51 43 ASP B N 1
ATOM 8004 C CA . ASP B 1 42 ? 77.593 48.600 19.286 1.00 72.61 43 ASP B CA 1
ATOM 8005 C C . ASP B 1 42 ? 78.312 49.612 18.451 1.00 75.26 43 ASP B C 1
ATOM 8006 O O . ASP B 1 42 ? 77.970 49.777 17.255 1.00 81.25 43 ASP B O 1
ATOM 8015 N N . SER B 1 43 ? 79.394 50.148 19.052 1.00 59.36 44 SER B N 1
ATOM 8016 C CA . SER B 1 43 ? 80.053 51.265 18.458 1.00 57.34 44 SER B CA 1
ATOM 8017 C C . SER B 1 43 ? 79.212 52.548 18.488 1.00 51.87 44 SER B C 1
ATOM 8018 O O . SER B 1 43 ? 79.763 53.656 18.384 1.00 49.55 44 SER B O 1
ATOM 8026 N N . THR B 1 44 ? 77.879 52.427 18.537 1.00 43.89 45 THR B N 1
ATOM 8027 C CA . THR B 1 44 ? 77.000 53.580 18.707 1.00 38.68 45 THR B CA 1
ATOM 8028 C C . THR B 1 44 ? 76.948 53.959 20.182 1.00 39.90 45 THR B C 1
ATOM 8029 O O . THR B 1 44 ? 76.771 53.097 21.044 1.00 36.72 45 THR B O 1
ATOM 8040 N N . TYR B 1 45 ? 77.099 55.253 20.453 1.00 39.64 46 TYR B N 1
ATOM 8041 C CA . TYR B 1 45 ? 77.241 55.801 21.797 1.00 40.00 46 TYR B CA 1
ATOM 8042 C C . TYR B 1 45 ? 76.013 56.634 22.124 1.00 34.37 46 TYR B C 1
ATOM 8043 O O . TYR B 1 45 ? 75.627 57.504 21.338 1.00 34.68 46 TYR B O 1
ATOM 8061 N N . ILE B 1 46 ? 75.442 56.393 23.295 1.00 35.76 47 ILE B N 1
ATOM 8062 C CA . ILE B 1 46 ? 74.136 56.936 23.666 1.00 42.24 47 ILE B CA 1
ATOM 8063 C C . ILE B 1 46 ? 74.292 57.656 24.982 1.00 30.85 47 ILE B C 1
ATOM 8064 O O . ILE B 1 46 ? 74.763 57.074 25.964 1.00 33.19 47 ILE B O 1
ATOM 8080 N N . VAL B 1 47 ? 73.970 58.937 24.978 1.00 28.67 48 VAL B N 1
ATOM 8081 C CA . VAL B 1 47 ? 74.041 59.767 26.165 1.00 37.88 48 VAL B CA 1
ATOM 8082 C C . VAL B 1 47 ? 72.628 60.212 26.528 1.00 39.53 48 VAL B C 1
ATOM 8083 O O . VAL B 1 47 ? 71.896 60.731 25.676 1.00 39.04 48 VAL B O 1
ATOM 8113 N N . THR B 1 49 ? 70.417 62.533 29.230 1.00 39.25 50 THR B N 1
ATOM 8114 C CA . THR B 1 49 ? 70.403 63.596 30.220 1.00 45.38 50 THR B CA 1
ATOM 8115 C C . THR B 1 49 ? 68.967 63.937 30.631 1.00 45.65 50 THR B C 1
ATOM 8116 O O . THR B 1 49 ? 68.004 63.829 29.858 1.00 43.99 50 THR B O 1
ATOM 8127 N N . ARG B 1 50 ? 68.860 64.367 31.867 1.00 44.08 51 ARG B N 1
ATOM 8128 C CA . ARG B 1 50 ? 67.608 64.582 32.567 1.00 43.63 51 ARG B CA 1
ATOM 8129 C C . ARG B 1 50 ? 67.595 66.007 33.089 1.00 44.93 51 ARG B C 1
ATOM 8130 O O . ARG B 1 50 ? 68.602 66.509 33.611 1.00 43.76 51 ARG B O 1
ATOM 8151 N N . GLU B 1 51 ? 66.454 66.665 32.880 1.00 42.12 52 GLU B N 1
ATOM 8152 C CA . GLU B 1 51 ? 66.224 68.043 33.288 1.00 48.37 52 GLU B CA 1
ATOM 8153 C C . GLU B 1 51 ? 64.901 68.062 34.021 1.00 41.32 52 GLU B C 1
ATOM 8154 O O . GLU B 1 51 ? 63.943 67.451 33.557 1.00 43.83 52 GLU B O 1
ATOM 8166 N N . LYS B 1 52 ? 64.871 68.687 35.184 1.00 51.80 53 LYS B N 1
ATOM 8167 C CA . LYS B 1 52 ? 63.635 68.880 35.911 1.00 44.64 53 LYS B CA 1
ATOM 8168 C C . LYS B 1 52 ? 62.930 70.065 35.287 1.00 41.51 53 LYS B C 1
ATOM 8169 O O . LYS B 1 52 ? 63.551 71.112 35.085 1.00 39.54 53 LYS B O 1
ATOM 8188 N N . CYS B 1 53 ? 61.650 69.889 34.953 1.00 34.18 54 CYS B N 1
ATOM 8189 C CA . CYS B 1 53 ? 60.858 70.921 34.313 1.00 38.30 54 CYS B CA 1
ATOM 8190 C C . CYS B 1 53 ? 59.539 71.088 35.029 1.00 42.27 54 CYS B C 1
ATOM 8191 O O . CYS B 1 53 ? 59.137 70.225 35.819 1.00 44.89 54 CYS B O 1
ATOM 8199 N N . SER B 1 54 ? 58.825 72.163 34.661 1.00 39.11 55 SER B N 1
ATOM 8200 C CA . SER B 1 54 ? 57.418 72.320 35.004 1.00 43.05 55 SER B CA 1
ATOM 8201 C C . SER B 1 54 ? 56.656 73.003 33.875 1.00 36.46 55 SER B C 1
ATOM 8202 O O . SER B 1 54 ? 57.192 73.839 33.164 1.00 38.11 55 SER B O 1
ATOM 8210 N N . TYR B 1 55 ? 55.387 72.638 33.741 1.00 35.40 56 TYR B N 1
ATOM 8211 C CA . TYR B 1 55 ? 54.481 73.186 32.748 1.00 40.11 56 TYR B CA 1
ATOM 8212 C C . TYR B 1 55 ? 53.330 73.879 33.434 1.00 38.21 56 TYR B C 1
ATOM 8213 O O . TYR B 1 55 ? 52.674 73.285 34.298 1.00 35.65 56 TYR B O 1
ATOM 8231 N N . GLU B 1 56 ? 53.075 75.110 33.024 1.00 35.82 57 GLU B N 1
ATOM 8232 C CA . GLU B 1 56 ? 51.978 75.899 33.549 1.00 45.62 57 GLU B CA 1
ATOM 8233 C C . GLU B 1 56 ? 51.037 76.248 32.420 1.00 38.55 57 GLU B C 1
ATOM 8234 O O . GLU B 1 56 ? 51.481 76.761 31.387 1.00 31.47 57 GLU B O 1
ATOM 8246 N N . ALA B 1 57 ? 49.743 76.076 32.664 1.00 35.59 58 ALA B N 1
ATOM 8247 C CA . ALA B 1 57 ? 48.721 76.473 31.703 1.00 37.96 58 ALA B CA 1
ATOM 8248 C C . ALA B 1 57 ? 47.362 76.492 32.387 1.00 35.96 58 ALA B C 1
ATOM 8249 O O . ALA B 1 57 ? 47.193 75.982 33.492 1.00 36.81 58 ALA B O 1
ATOM 8256 N N . ASP B 1 58 ? 46.370 76.998 31.667 1.00 36.93 59 ASP B N 1
ATOM 8257 C CA . ASP B 1 58 ? 44.996 76.927 32.141 1.00 40.32 59 ASP B CA 1
ATOM 8258 C C . ASP B 1 58 ? 44.497 75.487 32.101 1.00 42.84 59 ASP B C 1
ATOM 8259 O O . ASP B 1 58 ? 44.802 74.718 31.186 1.00 47.56 59 ASP B O 1
ATOM 8268 N N . PHE B 1 59 ? 43.718 75.132 33.099 1.00 38.93 60 PHE B N 1
ATOM 8269 C CA . PHE B 1 59 ? 43.256 73.774 33.294 1.00 41.18 60 PHE B CA 1
ATOM 8270 C C . PHE B 1 59 ? 41.811 73.753 32.817 1.00 44.92 60 PHE B C 1
ATOM 8271 O O . PHE B 1 59 ? 40.910 74.253 33.494 1.00 44.76 60 PHE B O 1
ATOM 8288 N N . ASP B 1 60 ? 41.615 73.175 31.631 1.00 48.59 61 ASP B N 1
ATOM 8289 C CA . ASP B 1 60 ? 40.294 72.877 31.119 1.00 50.26 61 ASP B CA 1
ATOM 8290 C C . ASP B 1 60 ? 39.729 71.675 31.877 1.00 50.59 61 ASP B C 1
ATOM 8291 O O . ASP B 1 60 ? 40.330 70.600 31.849 1.00 44.71 61 ASP B O 1
ATOM 8300 N N . ILE B 1 61 ? 38.551 71.821 32.508 1.00 42.84 62 ILE B N 1
ATOM 8301 C CA . ILE B 1 61 ? 37.945 70.722 33.283 1.00 37.40 62 ILE B CA 1
ATOM 8302 C C . ILE B 1 61 ? 37.053 69.846 32.393 1.00 35.30 62 ILE B C 1
ATOM 8303 O O . ILE B 1 61 ? 36.167 70.350 31.700 1.00 38.60 62 ILE B O 1
ATOM 8319 N N . ALA B 1 62 ? 37.344 68.552 32.326 1.00 31.21 63 ALA B N 1
ATOM 8320 C CA . ALA B 1 62 ? 36.599 67.625 31.486 1.00 31.64 63 ALA B CA 1
ATOM 8321 C C . ALA B 1 62 ? 35.360 67.145 32.220 1.00 45.29 63 ALA B C 1
ATOM 8322 O O . ALA B 1 62 ? 35.307 67.144 33.454 1.00 45.07 63 ALA B O 1
ATOM 8329 N N . VAL B 1 63 ? 34.363 66.724 31.448 1.00 41.16 64 VAL B N 1
ATOM 8330 C CA . VAL B 1 63 ? 33.167 66.121 32.024 1.00 39.32 64 VAL B CA 1
ATOM 8331 C C . VAL B 1 63 ? 33.517 64.675 32.357 1.00 41.18 64 VAL B C 1
ATOM 8332 O O . VAL B 1 63 ? 33.771 63.873 31.443 1.00 37.41 64 VAL B O 1
ATOM 8345 N N . PRO B 1 64 ? 33.536 64.300 33.643 1.00 41.98 65 PRO B N 1
ATOM 8346 C CA . PRO B 1 64 ? 33.830 62.906 33.995 1.00 45.33 65 PRO B CA 1
ATOM 8347 C C . PRO B 1 64 ? 32.732 61.971 33.513 1.00 56.51 65 PRO B C 1
ATOM 8348 O O . PRO B 1 64 ? 31.541 62.210 33.744 1.00 51.10 65 PRO B O 1
ATOM 8359 N N . SER B 1 65 ? 33.137 60.897 32.849 1.00 58.61 66 SER B N 1
ATOM 8360 C CA . SER B 1 65 ? 32.219 59.789 32.658 1.00 60.69 66 SER B CA 1
ATOM 8361 C C . SER B 1 65 ? 31.704 59.363 34.028 1.00 72.56 66 SER B C 1
ATOM 8362 O O . SER B 1 65 ? 32.490 59.136 34.956 1.00 74.92 66 SER B O 1
ATOM 8370 N N . ALA B 1 66 ? 30.386 59.307 34.172 1.00 67.55 67 ALA B N 1
ATOM 8371 C CA . ALA B 1 66 ? 29.694 58.925 35.407 1.00 73.44 67 ALA B CA 1
ATOM 8372 C C . ALA B 1 66 ? 29.361 60.139 36.249 1.00 60.69 67 ALA B C 1
ATOM 8373 O O . ALA B 1 66 ? 28.822 59.974 37.321 1.00 66.84 67 ALA B O 1
ATOM 8380 N N . TYR B 1 67 ? 29.727 61.338 35.823 1.00 59.16 68 TYR B N 1
ATOM 8381 C CA . TYR B 1 67 ? 29.262 62.559 36.463 1.00 56.39 68 TYR B CA 1
ATOM 8382 C C . TYR B 1 67 ? 28.620 63.464 35.432 1.00 55.48 68 TYR B C 1
ATOM 8383 O O . TYR B 1 67 ? 28.454 64.665 35.700 1.00 48.34 68 TYR B O 1
ATOM 8401 N N . GLU B 1 68 ? 28.308 62.907 34.248 1.00 53.29 69 GLU B N 1
ATOM 8402 C CA . GLU B 1 68 ? 27.571 63.658 33.242 1.00 59.63 69 GLU B CA 1
ATOM 8403 C C . GLU B 1 68 ? 26.178 63.999 33.749 1.00 58.63 69 GLU B C 1
ATOM 8404 O O . GLU B 1 68 ? 25.653 65.068 33.428 1.00 44.52 69 GLU B O 1
ATOM 8416 N N . ASP B 1 69 ? 25.593 63.116 34.572 1.00 61.63 70 ASP B N 1
ATOM 8417 C CA . ASP B 1 69 ? 24.321 63.354 35.250 1.00 62.44 70 ASP B CA 1
ATOM 8418 C C . ASP B 1 69 ? 24.350 64.574 36.160 1.00 56.50 70 ASP B C 1
ATOM 8419 O O . ASP B 1 69 ? 23.276 65.062 36.520 1.00 60.29 70 ASP B O 1
ATOM 8428 N N . VAL B 1 70 ? 25.527 65.089 36.530 1.00 47.62 71 VAL B N 1
ATOM 8429 C CA . VAL B 1 70 ? 25.545 66.220 37.454 1.00 46.53 71 VAL B CA 1
ATOM 8430 C C . VAL B 1 70 ? 26.349 67.423 36.995 1.00 43.89 71 VAL B C 1
ATOM 8431 O O . VAL B 1 70 ? 26.452 68.402 37.741 1.00 43.99 71 VAL B O 1
ATOM 8444 N N . THR B 1 71 ? 26.814 67.413 35.729 1.00 52.17 72 THR B N 1
ATOM 8445 C CA . THR B 1 71 ? 27.570 68.534 35.175 1.00 49.53 72 THR B CA 1
ATOM 8446 C C . THR B 1 71 ? 26.941 69.032 33.886 1.00 49.91 72 THR B C 1
ATOM 8447 O O . THR B 1 71 ? 27.655 69.518 33.001 1.00 45.94 72 THR B O 1
ATOM 8458 N N . TYR B 1 72 ? 25.614 68.892 33.764 1.00 47.11 73 TYR B N 1
ATOM 8459 C CA . TYR B 1 72 ? 24.833 69.438 32.644 1.00 37.09 73 TYR B CA 1
ATOM 8460 C C . TYR B 1 72 ? 24.674 70.935 32.860 1.00 38.38 73 TYR B C 1
ATOM 8461 O O . TYR B 1 72 ? 24.944 71.436 33.953 1.00 38.75 73 TYR B O 1
ATOM 8479 N N . PRO B 1 73 ? 24.293 71.683 31.821 1.00 41.41 74 PRO B N 1
ATOM 8480 C CA . PRO B 1 73 ? 24.192 73.145 31.970 1.00 44.40 74 PRO B CA 1
ATOM 8481 C C . PRO B 1 73 ? 23.063 73.528 32.924 1.00 50.47 74 PRO B C 1
ATOM 8482 O O . PRO B 1 73 ? 22.007 72.893 32.959 1.00 36.54 74 PRO B O 1
ATOM 8493 N N . GLY B 1 74 ? 23.296 74.579 33.696 1.00 47.29 75 GLY B N 1
ATOM 8494 C CA . GLY B 1 74 ? 22.404 74.907 34.786 1.00 56.59 75 GLY B CA 1
ATOM 8495 C C . GLY B 1 74 ? 22.422 73.977 35.991 1.00 57.86 75 GLY B C 1
ATOM 8496 O O . GLY B 1 74 ? 21.582 74.132 36.882 1.00 47.29 75 GLY B O 1
ATOM 8500 N N . ALA B 1 75 ? 23.345 73.021 36.061 1.00 59.55 76 ALA B N 1
ATOM 8501 C CA . ALA B 1 75 ? 23.466 72.201 37.260 1.00 53.90 76 ALA B CA 1
ATOM 8502 C C . ALA B 1 75 ? 24.219 72.958 38.362 1.00 44.08 76 ALA B C 1
ATOM 8503 O O . ALA B 1 75 ? 24.836 74.011 38.148 1.00 42.75 76 ALA B O 1
ATOM 8510 N N . LEU B 1 76 ? 24.096 72.441 39.580 1.00 51.93 77 LEU B N 1
ATOM 8511 C CA . LEU B 1 76 ? 24.644 73.107 40.752 1.00 54.43 77 LEU B CA 1
ATOM 8512 C C . LEU B 1 76 ? 25.675 72.175 41.364 1.00 45.72 77 LEU B C 1
ATOM 8513 O O . LEU B 1 76 ? 25.488 70.955 41.393 1.00 41.22 77 LEU B O 1
ATOM 8529 N N . LEU B 1 77 ? 26.768 72.746 41.840 1.00 44.99 78 LEU B N 1
ATOM 8530 C CA . LEU B 1 77 ? 27.851 71.926 42.349 1.00 49.30 78 LEU B CA 1
ATOM 8531 C C . LEU B 1 77 ? 28.429 72.556 43.605 1.00 40.81 78 LEU B C 1
ATOM 8532 O O . LEU B 1 77 ? 28.461 73.786 43.758 1.00 39.75 78 LEU B O 1
ATOM 8548 N N . VAL B 1 78 ? 28.921 71.689 44.480 1.00 37.97 79 VAL B N 1
ATOM 8549 C CA . VAL B 1 78 ? 29.697 72.121 45.643 1.00 57.84 79 VAL B CA 1
ATOM 8550 C C . VAL B 1 78 ? 31.177 72.190 45.270 1.00 45.32 79 VAL B C 1
ATOM 8551 O O . VAL B 1 78 ? 31.771 71.172 44.900 1.00 57.11 79 VAL B O 1
ATOM 8564 N N . ALA B 1 79 ? 31.775 73.377 45.392 1.00 47.45 80 ALA B N 1
ATOM 8565 C CA . ALA B 1 79 ? 33.201 73.559 45.100 1.00 52.02 80 ALA B CA 1
ATOM 8566 C C . ALA B 1 79 ? 34.085 72.758 46.056 1.00 57.74 80 ALA B C 1
ATOM 8567 O O . ALA B 1 79 ? 33.720 72.481 47.198 1.00 60.44 80 ALA B O 1
ATOM 8574 N N . SER B 1 80 ? 35.289 72.426 45.602 1.00 61.71 81 SER B N 1
ATOM 8575 C CA . SER B 1 80 ? 36.032 71.360 46.260 1.00 62.23 81 SER B CA 1
ATOM 8576 C C . SER B 1 80 ? 37.195 70.904 45.395 1.00 63.13 81 SER B C 1
ATOM 8577 O O . SER B 1 80 ? 37.031 70.763 44.178 1.00 55.29 81 SER B O 1
ATOM 8585 N N . ASN B 1 81 ? 38.374 70.694 45.999 1.00 57.55 82 ASN B N 1
ATOM 8586 C CA . ASN B 1 81 ? 39.503 70.235 45.215 1.00 57.17 82 ASN B CA 1
ATOM 8587 C C . ASN B 1 81 ? 39.181 68.953 44.462 1.00 59.17 82 ASN B C 1
ATOM 8588 O O . ASN B 1 81 ? 39.788 68.697 43.415 1.00 55.76 82 ASN B O 1
ATOM 8599 N N . ASP B 1 82 ? 38.220 68.154 44.942 1.00 60.11 83 ASP B N 1
ATOM 8600 C CA . ASP B 1 82 ? 37.881 66.898 44.261 1.00 61.81 83 ASP B CA 1
ATOM 8601 C C . ASP B 1 82 ? 37.248 67.113 42.882 1.00 58.76 83 ASP B C 1
ATOM 8602 O O . ASP B 1 82 ? 37.204 66.173 42.083 1.00 57.82 83 ASP B O 1
ATOM 8611 N N . LEU B 1 83 ? 36.722 68.307 42.602 1.00 56.54 84 LEU B N 1
ATOM 8612 C CA . LEU B 1 83 ? 36.229 68.621 41.264 1.00 57.57 84 LEU B CA 1
ATOM 8613 C C . LEU B 1 83 ? 37.363 68.588 40.239 1.00 51.50 84 LEU B C 1
ATOM 8614 O O . LEU B 1 83 ? 37.261 67.926 39.201 1.00 37.51 84 LEU B O 1
ATOM 8630 N N . LEU B 1 84 ? 38.458 69.292 40.522 1.00 50.90 85 LEU B N 1
ATOM 8631 C CA . LEU B 1 84 ? 39.652 69.193 39.683 1.00 54.74 85 LEU B CA 1
ATOM 8632 C C . LEU B 1 84 ? 40.063 67.745 39.408 1.00 53.28 85 LEU B C 1
ATOM 8633 O O . LEU B 1 84 ? 40.588 67.443 38.327 1.00 52.69 85 LEU B O 1
ATOM 8649 N N . ASP B 1 85 ? 39.751 66.818 40.308 1.00 51.80 86 ASP B N 1
ATOM 8650 C CA . ASP B 1 85 ? 40.098 65.417 40.107 1.00 52.02 86 ASP B CA 1
ATOM 8651 C C . ASP B 1 85 ? 38.976 64.570 39.531 1.00 56.31 86 ASP B C 1
ATOM 8652 O O . ASP B 1 85 ? 39.076 63.338 39.528 1.00 53.74 86 ASP B O 1
ATOM 8661 N N . GLY B 1 86 ? 37.939 65.189 38.992 1.00 54.63 87 GLY B N 1
ATOM 8662 C CA . GLY B 1 86 ? 36.973 64.442 38.237 1.00 53.82 87 GLY B CA 1
ATOM 8663 C C . GLY B 1 86 ? 35.884 63.830 39.061 1.00 54.61 87 GLY B C 1
ATOM 8664 O O . GLY B 1 86 ? 35.269 62.842 38.620 1.00 47.05 87 GLY B O 1
ATOM 8668 N N . LYS B 1 87 ? 35.654 64.363 40.254 1.00 52.70 88 LYS B N 1
ATOM 8669 C CA . LYS B 1 87 ? 34.599 63.893 41.143 1.00 56.61 88 LYS B CA 1
ATOM 8670 C C . LYS B 1 87 ? 33.901 65.140 41.663 1.00 59.40 88 LYS B C 1
ATOM 8671 O O . LYS B 1 87 ? 34.063 65.539 42.822 1.00 51.13 88 LYS B O 1
ATOM 8690 N N . PRO B 1 88 ? 33.161 65.819 40.793 1.00 54.62 89 PRO B N 1
ATOM 8691 C CA . PRO B 1 88 ? 32.434 67.007 41.230 1.00 58.51 89 PRO B CA 1
ATOM 8692 C C . PRO B 1 88 ? 31.288 66.571 42.134 1.00 57.29 89 PRO B C 1
ATOM 8693 O O . PRO B 1 88 ? 30.723 65.474 41.983 1.00 41.74 89 PRO B O 1
ATOM 8704 N N . GLN B 1 89 ? 31.013 67.414 43.135 1.00 56.55 90 GLN B N 1
ATOM 8705 C CA . GLN B 1 89 ? 30.041 67.106 44.185 1.00 61.27 90 GLN B CA 1
ATOM 8706 C C . GLN B 1 89 ? 28.701 67.778 43.873 1.00 46.49 90 GLN B C 1
ATOM 8707 O O . GLN B 1 89 ? 28.555 69.001 44.019 1.00 43.32 90 GLN B O 1
ATOM 8721 N N . GLU B 1 90 ? 27.722 66.970 43.482 1.00 46.65 91 GLU B N 1
ATOM 8722 C CA . GLU B 1 90 ? 26.387 67.495 43.184 1.00 57.46 91 GLU B CA 1
ATOM 8723 C C . GLU B 1 90 ? 25.745 68.165 44.401 1.00 54.40 91 GLU B C 1
ATOM 8724 O O . GLU B 1 90 ? 25.782 67.640 45.518 1.00 61.45 91 GLU B O 1
ATOM 8736 N N . LEU B 1 91 ? 25.162 69.342 44.172 1.00 54.79 92 LEU B N 1
ATOM 8737 C CA . LEU B 1 91 ? 24.342 70.052 45.160 1.00 67.94 92 LEU B CA 1
ATOM 8738 C C . LEU B 1 91 ? 22.869 69.815 44.811 1.00 67.57 92 LEU B C 1
ATOM 8739 O O . LEU B 1 91 ? 22.255 70.566 44.041 1.00 61.18 92 LEU B O 1
ATOM 8755 N N . ALA B 1 92 ? 22.302 68.752 45.390 1.00 72.30 93 ALA B N 1
ATOM 8756 C CA . ALA B 1 92 ? 20.971 68.264 45.008 1.00 75.05 93 ALA B CA 1
ATOM 8757 C C . ALA B 1 92 ? 19.891 68.913 45.870 1.00 81.90 93 ALA B C 1
ATOM 8758 O O . ALA B 1 92 ? 19.542 68.429 46.943 1.00 79.31 93 ALA B O 1
ATOM 8765 N N . VAL B 1 93 ? 19.352 70.029 45.391 1.00 85.71 94 VAL B N 1
ATOM 8766 C CA . VAL B 1 93 ? 18.232 70.719 46.009 1.00 76.54 94 VAL B CA 1
ATOM 8767 C C . VAL B 1 93 ? 17.222 70.911 44.892 1.00 71.71 94 VAL B C 1
ATOM 8768 O O . VAL B 1 93 ? 17.507 70.626 43.732 1.00 72.89 94 VAL B O 1
ATOM 8781 N N . ASP B 1 94 ? 16.026 71.380 45.242 1.00 78.17 95 ASP B N 1
ATOM 8782 C CA . ASP B 1 94 ? 14.994 71.618 44.219 1.00 77.72 95 ASP B CA 1
ATOM 8783 C C . ASP B 1 94 ? 15.089 73.053 43.683 1.00 69.53 95 ASP B C 1
ATOM 8784 O O . ASP B 1 94 ? 15.322 74.007 44.433 1.00 65.50 95 ASP B O 1
ATOM 8793 N N . LYS B 1 95 ? 15.000 73.178 42.365 1.00 64.45 96 LYS B N 1
ATOM 8794 C CA . LYS B 1 95 ? 15.421 74.361 41.620 1.00 72.88 96 LYS B CA 1
ATOM 8795 C C . LYS B 1 95 ? 14.250 74.910 40.809 1.00 67.66 96 LYS B C 1
ATOM 8796 O O . LYS B 1 95 ? 13.377 74.155 40.386 1.00 67.81 96 LYS B O 1
ATOM 8815 N N . ASP B 1 96 ? 14.254 76.227 40.579 1.00 69.71 97 ASP B N 1
ATOM 8816 C CA . ASP B 1 96 ? 13.289 76.915 39.725 1.00 73.91 97 ASP B CA 1
ATOM 8817 C C . ASP B 1 96 ? 13.697 76.795 38.249 1.00 80.36 97 ASP B C 1
ATOM 8818 O O . ASP B 1 96 ? 14.246 75.764 37.851 1.00 77.43 97 ASP B O 1
ATOM 8827 N N . ARG B 1 97 ? 13.441 77.822 37.428 1.00 78.56 98 ARG B N 1
ATOM 8828 C CA . ARG B 1 97 ? 13.647 77.743 35.986 1.00 67.48 98 ARG B CA 1
ATOM 8829 C C . ARG B 1 97 ? 14.738 78.706 35.530 1.00 72.85 98 ARG B C 1
ATOM 8830 O O . ARG B 1 97 ? 14.810 79.854 35.994 1.00 67.06 98 ARG B O 1
ATOM 8851 N N . VAL B 1 98 ? 15.575 78.215 34.603 1.00 70.89 99 VAL B N 1
ATOM 8852 C CA . VAL B 1 98 ? 16.742 78.915 34.072 1.00 75.27 99 VAL B CA 1
ATOM 8853 C C . VAL B 1 98 ? 16.586 79.019 32.566 1.00 60.71 99 VAL B C 1
ATOM 8854 O O . VAL B 1 98 ? 15.966 78.153 31.942 1.00 61.30 99 VAL B O 1
ATOM 8867 N N . ASN B 1 99 ? 17.221 80.018 31.963 1.00 68.40 100 ASN B N 1
ATOM 8868 C CA . ASN B 1 99 ? 17.245 80.077 30.498 1.00 77.66 100 ASN B CA 1
ATOM 8869 C C . ASN B 1 99 ? 18.538 79.450 29.938 1.00 68.50 100 ASN B C 1
ATOM 8870 O O . ASN B 1 99 ? 19.638 79.954 30.138 1.00 63.00 100 ASN B O 1
ATOM 8881 N N . ILE B 1 100 ? 18.407 78.322 29.267 1.00 56.22 101 ILE B N 1
ATOM 8882 C CA . ILE B 1 100 ? 19.536 77.589 28.716 1.00 65.39 101 ILE B CA 1
ATOM 8883 C C . ILE B 1 100 ? 19.531 77.770 27.208 1.00 64.78 101 ILE B C 1
ATOM 8884 O O . ILE B 1 100 ? 18.502 77.552 26.563 1.00 57.79 101 ILE B O 1
ATOM 8900 N N . THR B 1 101 ? 20.685 78.100 26.643 1.00 66.20 102 THR B N 1
ATOM 8901 C CA . THR B 1 101 ? 20.797 78.512 25.251 1.00 59.65 102 THR B CA 1
ATOM 8902 C C . THR B 1 101 ? 21.738 77.584 24.489 1.00 59.80 102 THR B C 1
ATOM 8903 O O . THR B 1 101 ? 22.939 77.532 24.773 1.00 58.26 102 THR B O 1
ATOM 8914 N N . VAL B 1 102 ? 21.196 76.895 23.498 1.00 56.10 103 VAL B N 1
ATOM 8915 C CA . VAL B 1 102 ? 21.973 76.016 22.639 1.00 45.72 103 VAL B CA 1
ATOM 8916 C C . VAL B 1 102 ? 22.638 76.830 21.537 1.00 53.34 103 VAL B C 1
ATOM 8917 O O . VAL B 1 102 ? 22.011 77.657 20.880 1.00 61.24 103 VAL B O 1
ATOM 8930 N N . ASP B 1 103 ? 23.913 76.586 21.319 1.00 51.54 104 ASP B N 1
ATOM 8931 C CA . ASP B 1 103 ? 24.718 77.406 20.419 1.00 59.14 104 ASP B CA 1
ATOM 8932 C C . ASP B 1 103 ? 25.224 76.517 19.285 1.00 59.72 104 ASP B C 1
ATOM 8933 O O . ASP B 1 103 ? 26.280 75.888 19.377 1.00 56.73 104 ASP B O 1
ATOM 8942 N N . LEU B 1 104 ? 24.491 76.456 18.277 1.00 66.23 105 LEU B N 1
ATOM 8943 C CA . LEU B 1 104 ? 24.900 75.656 17.150 1.00 56.14 105 LEU B CA 1
ATOM 8944 C C . LEU B 1 104 ? 25.626 76.522 16.129 1.00 64.02 105 LEU B C 1
ATOM 8945 O O . LEU B 1 104 ? 25.283 77.698 15.940 1.00 58.24 105 LEU B O 1
ATOM 8961 N N . PRO B 1 105 ? 26.637 75.960 15.463 1.00 65.78 106 PRO B N 1
ATOM 8962 C CA . PRO B 1 105 ? 27.377 76.743 14.459 1.00 64.10 106 PRO B CA 1
ATOM 8963 C C . PRO B 1 105 ? 26.446 77.101 13.306 1.00 62.22 106 PRO B C 1
ATOM 8964 O O . PRO B 1 105 ? 25.855 76.227 12.659 1.00 64.54 106 PRO B O 1
ATOM 8975 N N . GLY B 1 106 ? 26.291 78.400 13.075 1.00 55.77 107 GLY B N 1
ATOM 8976 C CA . GLY B 1 106 ? 25.468 78.897 12.010 1.00 68.49 107 GLY B CA 1
ATOM 8977 C C . GLY B 1 106 ? 24.039 79.101 12.430 1.00 69.98 107 GLY B C 1
ATOM 8978 O O . GLY B 1 106 ? 23.331 79.925 11.840 1.00 70.10 107 GLY B O 1
ATOM 8982 N N . ALA B 1 107 ? 23.624 78.412 13.480 1.00 74.32 108 ALA B N 1
ATOM 8983 C CA . ALA B 1 107 ? 22.297 78.621 14.025 1.00 79.89 108 ALA B CA 1
ATOM 8984 C C . ALA B 1 107 ? 22.207 79.953 14.754 1.00 77.39 108 ALA B C 1
ATOM 8985 O O . ALA B 1 107 ? 23.194 80.483 15.273 1.00 75.85 108 ALA B O 1
ATOM 8992 N N . THR B 1 108 ? 21.018 80.522 14.720 1.00 84.57 109 THR B N 1
ATOM 8993 C CA . THR B 1 108 ? 20.564 81.414 15.771 1.00 90.88 109 THR B CA 1
ATOM 8994 C C . THR B 1 108 ? 20.644 80.732 17.133 1.00 87.63 109 THR B C 1
ATOM 8995 O O . THR B 1 108 ? 20.308 79.548 17.276 1.00 89.52 109 THR B O 1
ATOM 9006 N N . ASP B 1 109 ? 21.006 81.500 18.163 1.00 79.27 110 ASP B N 1
ATOM 9007 C CA . ASP B 1 109 ? 21.004 80.906 19.498 1.00 86.48 110 ASP B CA 1
ATOM 9008 C C . ASP B 1 109 ? 19.579 80.629 19.992 1.00 79.47 110 ASP B C 1
ATOM 9009 O O . ASP B 1 109 ? 18.948 81.531 20.551 1.00 88.74 110 ASP B O 1
ATOM 9018 N N . ILE B 1 110 ? 19.060 79.409 19.830 1.00 70.88 111 ILE B N 1
ATOM 9019 C CA . ILE B 1 110 ? 17.681 79.114 20.225 1.00 73.21 111 ILE B CA 1
ATOM 9020 C C . ILE B 1 110 ? 17.673 78.728 21.708 1.00 75.62 111 ILE B C 1
ATOM 9021 O O . ILE B 1 110 ? 18.353 77.778 22.116 1.00 68.86 111 ILE B O 1
ATOM 9037 N N . SER B 1 111 ? 16.884 79.454 22.512 1.00 71.33 112 SER B N 1
ATOM 9038 C CA . SER B 1 111 ? 16.830 79.271 23.958 1.00 55.72 112 SER B CA 1
ATOM 9039 C C . SER B 1 111 ? 15.581 78.525 24.405 1.00 66.06 112 SER B C 1
ATOM 9040 O O . SER B 1 111 ? 14.557 78.485 23.713 1.00 66.90 112 SER B O 1
ATOM 9048 N N . PHE B 1 112 ? 15.656 77.974 25.615 1.00 62.15 113 PHE B N 1
ATOM 9049 C CA . PHE B 1 112 ? 14.439 77.578 26.305 1.00 64.12 113 PHE B CA 1
ATOM 9050 C C . PHE B 1 112 ? 14.643 77.680 27.810 1.00 67.47 113 PHE B C 1
ATOM 9051 O O . PHE B 1 112 ? 15.771 77.735 28.306 1.00 63.85 113 PHE B O 1
ATOM 9068 N N . LYS B 1 113 ? 13.517 77.787 28.521 1.00 67.60 114 LYS B N 1
ATOM 9069 C CA . LYS B 1 113 ? 13.479 78.029 29.961 1.00 68.07 114 LYS B CA 1
ATOM 9070 C C . LYS B 1 113 ? 12.837 76.800 30.583 1.00 63.35 114 LYS B C 1
ATOM 9071 O O . LYS B 1 113 ? 11.665 76.520 30.321 1.00 62.72 114 LYS B O 1
ATOM 9090 N N . VAL B 1 114 ? 13.603 76.044 31.374 1.00 61.86 115 VAL B N 1
ATOM 9091 C CA . VAL B 1 114 ? 13.042 74.902 32.088 1.00 66.45 115 VAL B CA 1
ATOM 9092 C C . VAL B 1 114 ? 13.704 74.752 33.449 1.00 70.89 115 VAL B C 1
ATOM 9093 O O . VAL B 1 114 ? 14.620 75.508 33.790 1.00 71.34 115 VAL B O 1
ATOM 9106 N N . VAL B 1 115 ? 13.234 73.776 34.228 1.00 68.21 116 VAL B N 1
ATOM 9107 C CA . VAL B 1 115 ? 13.811 73.415 35.523 1.00 74.18 116 VAL B CA 1
ATOM 9108 C C . VAL B 1 115 ? 15.115 72.656 35.289 1.00 71.74 116 VAL B C 1
ATOM 9109 O O . VAL B 1 115 ? 15.096 71.569 34.675 1.00 67.69 116 VAL B O 1
ATOM 9122 N N . PRO B 1 116 ? 16.279 73.193 35.762 1.00 67.87 117 PRO B N 1
ATOM 9123 C CA . PRO B 1 116 ? 17.562 72.498 35.560 1.00 61.76 117 PRO B CA 1
ATOM 9124 C C . PRO B 1 116 ? 17.624 71.052 36.025 1.00 57.43 117 PRO B C 1
ATOM 9125 O O . PRO B 1 116 ? 17.822 70.777 37.209 1.00 57.46 117 PRO B O 1
ATOM 9136 N N . THR B 1 117 ? 17.516 70.116 35.095 1.00 57.68 118 THR B N 1
ATOM 9137 C CA . THR B 1 117 ? 17.636 68.711 35.443 1.00 57.56 118 THR B CA 1
ATOM 9138 C C . THR B 1 117 ? 18.284 67.954 34.301 1.00 56.49 118 THR B C 1
ATOM 9139 O O . THR B 1 117 ? 18.075 68.277 33.127 1.00 60.29 118 THR B O 1
ATOM 9150 N N . PHE B 1 118 ? 19.088 66.953 34.649 1.00 60.29 119 PHE B N 1
ATOM 9151 C CA . PHE B 1 118 ? 19.722 66.155 33.608 1.00 65.89 119 PHE B CA 1
ATOM 9152 C C . PHE B 1 118 ? 18.697 65.742 32.547 1.00 68.88 119 PHE B C 1
ATOM 9153 O O . PHE B 1 118 ? 18.941 65.880 31.338 1.00 70.13 119 PHE B O 1
ATOM 9170 N N . ALA B 1 119 ? 17.531 65.244 32.985 1.00 67.14 120 ALA B N 1
ATOM 9171 C CA . ALA B 1 119 ? 16.509 64.805 32.028 1.00 69.78 120 ALA B CA 1
ATOM 9172 C C . ALA B 1 119 ? 15.910 65.984 31.265 1.00 58.12 120 ALA B C 1
ATOM 9173 O O . ALA B 1 119 ? 15.697 65.891 30.054 1.00 53.68 120 ALA B O 1
ATOM 9180 N N . ASN B 1 120 ? 15.680 67.112 31.952 1.00 62.23 121 ASN B N 1
ATOM 9181 C CA . ASN B 1 120 ? 15.019 68.264 31.347 1.00 64.39 121 ASN B CA 1
ATOM 9182 C C . ASN B 1 120 ? 15.865 68.898 30.251 1.00 62.57 121 ASN B C 1
ATOM 9183 O O . ASN B 1 120 ? 15.365 69.202 29.157 1.00 54.99 121 ASN B O 1
ATOM 9194 N N . VAL B 1 121 ? 17.138 69.171 30.553 1.00 61.63 122 VAL B N 1
ATOM 9195 C CA . VAL B 1 121 ? 17.987 69.835 29.575 1.00 54.82 122 VAL B CA 1
ATOM 9196 C C . VAL B 1 121 ? 18.356 68.875 28.461 1.00 48.18 122 VAL B C 1
ATOM 9197 O O . VAL B 1 121 ? 18.427 69.285 27.304 1.00 46.75 122 VAL B O 1
ATOM 9210 N N . ARG B 1 122 ? 18.520 67.581 28.754 1.00 48.49 123 ARG B N 1
ATOM 9211 C CA . ARG B 1 122 ? 18.821 66.655 27.672 1.00 55.15 123 ARG B CA 1
ATOM 9212 C C . ARG B 1 122 ? 17.661 66.594 26.671 1.00 67.70 123 ARG B C 1
ATOM 9213 O O . ARG B 1 122 ? 17.877 66.691 25.440 1.00 62.29 123 ARG B O 1
ATOM 9234 N N . ALA B 1 123 ? 16.426 66.360 27.173 1.00 59.94 124 ALA B N 1
ATOM 9235 C CA . ALA B 1 123 ? 15.261 66.440 26.300 1.00 52.54 124 ALA B CA 1
ATOM 9236 C C . ALA B 1 123 ? 15.221 67.801 25.595 1.00 61.10 124 ALA B C 1
ATOM 9237 O O . ALA B 1 123 ? 15.075 67.872 24.368 1.00 60.25 124 ALA B O 1
ATOM 9244 N N . GLY B 1 124 ? 15.374 68.901 26.352 1.00 56.29 125 GLY B N 1
ATOM 9245 C CA . GLY B 1 124 ? 15.336 70.230 25.745 1.00 51.56 125 GLY B CA 1
ATOM 9246 C C . GLY B 1 124 ? 16.403 70.458 24.688 1.00 56.78 125 GLY B C 1
ATOM 9247 O O . GLY B 1 124 ? 16.193 71.212 23.720 1.00 61.86 125 GLY B O 1
ATOM 9251 N N . ILE B 1 125 ? 17.585 69.875 24.879 1.00 53.41 126 ILE B N 1
ATOM 9252 C CA . ILE B 1 125 ? 18.598 70.023 23.852 1.00 50.76 126 ILE B CA 1
ATOM 9253 C C . ILE B 1 125 ? 18.253 69.187 22.630 1.00 47.53 126 ILE B C 1
ATOM 9254 O O . ILE B 1 125 ? 18.425 69.660 21.513 1.00 52.06 126 ILE B O 1
ATOM 9270 N N . ASN B 1 126 ? 17.798 67.930 22.800 1.00 50.57 127 ASN B N 1
ATOM 9271 C CA . ASN B 1 126 ? 17.592 67.091 21.618 1.00 65.58 127 ASN B CA 1
ATOM 9272 C C . ASN B 1 126 ? 16.359 67.529 20.854 1.00 68.58 127 ASN B C 1
ATOM 9273 O O . ASN B 1 126 ? 16.291 67.326 19.623 1.00 67.01 127 ASN B O 1
ATOM 9284 N N . ASP B 1 127 ? 15.317 67.994 21.576 1.00 72.31 128 ASP B N 1
ATOM 9285 C CA . ASP B 1 127 ? 14.205 68.619 20.883 1.00 70.63 128 ASP B CA 1
ATOM 9286 C C . ASP B 1 127 ? 14.723 69.742 19.987 1.00 72.68 128 ASP B C 1
ATOM 9287 O O . ASP B 1 127 ? 14.355 69.830 18.808 1.00 70.99 128 ASP B O 1
ATOM 9296 N N . ILE B 1 128 ? 15.579 70.621 20.524 1.00 66.57 129 ILE B N 1
ATOM 9297 C CA . ILE B 1 128 ? 16.168 71.666 19.688 1.00 67.46 129 ILE B CA 1
ATOM 9298 C C . ILE B 1 128 ? 17.033 71.073 18.581 1.00 70.56 129 ILE B C 1
ATOM 9299 O O . ILE B 1 128 ? 17.197 71.679 17.508 1.00 71.33 129 ILE B O 1
ATOM 9315 N N . LEU B 1 129 ? 17.599 69.891 18.806 1.00 68.30 130 LEU B N 1
ATOM 9316 C CA . LEU B 1 129 ? 18.448 69.310 17.771 1.00 70.64 130 LEU B CA 1
ATOM 9317 C C . LEU B 1 129 ? 17.609 68.734 16.635 1.00 68.77 130 LEU B C 1
ATOM 9318 O O . LEU B 1 129 ? 17.915 68.964 15.456 1.00 72.35 130 LEU B O 1
ATOM 9334 N N . SER B 1 130 ? 16.552 67.974 16.962 1.00 63.57 131 SER B N 1
ATOM 9335 C CA . SER B 1 130 ? 15.697 67.432 15.906 1.00 76.53 131 SER B CA 1
ATOM 9336 C C . SER B 1 130 ? 15.048 68.538 15.095 1.00 72.72 131 SER B C 1
ATOM 9337 O O . SER B 1 130 ? 14.702 68.307 13.934 1.00 76.87 131 SER B O 1
ATOM 9345 N N . LYS B 1 131 ? 14.928 69.746 15.660 1.00 69.87 132 LYS B N 1
ATOM 9346 C CA . LYS B 1 131 ? 14.376 70.872 14.910 1.00 71.20 132 LYS B CA 1
ATOM 9347 C C . LYS B 1 131 ? 15.388 71.477 13.936 1.00 71.07 132 LYS B C 1
ATOM 9348 O O . LYS B 1 131 ? 15.035 71.819 12.799 1.00 76.63 132 LYS B O 1
ATOM 9367 N N . TRP B 1 132 ? 16.634 71.639 14.365 1.00 73.63 133 TRP B N 1
ATOM 9368 C CA . TRP B 1 132 ? 17.666 72.140 13.467 1.00 75.19 133 TRP B CA 1
ATOM 9369 C C . TRP B 1 132 ? 17.990 71.146 12.364 1.00 73.61 133 TRP B C 1
ATOM 9370 O O . TRP B 1 132 ? 18.311 71.568 11.252 1.00 75.58 133 TRP B O 1
ATOM 9391 N N . PHE B 1 133 ? 17.901 69.834 12.642 1.00 73.13 134 PHE B N 1
ATOM 9392 C CA . PHE B 1 133 ? 18.160 68.828 11.607 1.00 80.40 134 PHE B CA 1
ATOM 9393 C C . PHE B 1 133 ? 17.031 68.790 10.572 1.00 89.02 134 PHE B C 1
ATOM 9394 O O . PHE B 1 133 ? 17.284 68.619 9.368 1.00 96.12 134 PHE B O 1
ATOM 9411 N N . ASP B 1 134 ? 15.778 68.941 11.023 1.00 87.16 135 ASP B N 1
ATOM 9412 C CA . ASP B 1 134 ? 14.634 68.879 10.118 1.00 85.64 135 ASP B CA 1
ATOM 9413 C C . ASP B 1 134 ? 14.603 70.079 9.188 1.00 86.52 135 ASP B C 1
ATOM 9414 O O . ASP B 1 134 ? 14.192 69.961 8.027 1.00 101.19 135 ASP B O 1
ATOM 9423 N N . SER B 1 135 ? 15.038 71.241 9.671 1.00 81.44 136 SER B N 1
ATOM 9424 C CA . SER B 1 135 ? 15.082 72.430 8.830 1.00 86.23 136 SER B CA 1
ATOM 9425 C C . SER B 1 135 ? 16.377 72.513 8.024 1.00 88.58 136 SER B C 1
ATOM 9426 O O . SER B 1 135 ? 16.867 73.617 7.740 1.00 88.75 136 SER B O 1
ATOM 9434 N N . HIS B 1 136 ? 16.943 71.358 7.660 1.00 90.68 137 HIS B N 1
ATOM 9435 C CA . HIS B 1 136 ? 18.183 71.306 6.887 1.00 92.23 137 HIS B CA 1
ATOM 9436 C C . HIS B 1 136 ? 18.184 70.069 5.999 1.00 92.51 137 HIS B C 1
ATOM 9437 O O . HIS B 1 136 ? 18.013 68.943 6.482 1.00 91.67 137 HIS B O 1
ATOM 9451 N N . GLY B 1 137 ? 18.359 70.277 4.697 1.00 93.15 138 GLY B N 1
ATOM 9452 C CA . GLY B 1 137 ? 18.630 69.154 3.825 1.00 94.77 138 GLY B CA 1
ATOM 9453 C C . GLY B 1 137 ? 19.958 68.490 4.111 1.00 93.21 138 GLY B C 1
ATOM 9454 O O . GLY B 1 137 ? 20.227 67.404 3.582 1.00 90.65 138 GLY B O 1
ATOM 9458 N N . GLY B 1 138 ? 20.792 69.118 4.935 1.00 87.21 139 GLY B N 1
ATOM 9459 C CA . GLY B 1 138 ? 22.057 68.535 5.307 1.00 81.33 139 GLY B CA 1
ATOM 9460 C C . GLY B 1 138 ? 21.884 67.448 6.343 1.00 72.31 139 GLY B C 1
ATOM 9461 O O . GLY B 1 138 ? 21.305 67.661 7.414 1.00 69.30 139 GLY B O 1
ATOM 9465 N N . GLU B 1 139 ? 22.368 66.261 5.998 1.00 60.53 140 GLU B N 1
ATOM 9466 C CA . GLU B 1 139 ? 22.618 65.247 7.003 1.00 70.32 140 GLU B CA 1
ATOM 9467 C C . GLU B 1 139 ? 23.776 65.629 7.929 1.00 73.20 140 GLU B C 1
ATOM 9468 O O . GLU B 1 139 ? 23.743 65.287 9.111 1.00 68.09 140 GLU B O 1
ATOM 9480 N N . TRP B 1 140 ? 24.816 66.309 7.422 1.00 64.04 141 TRP B N 1
ATOM 9481 C CA . TRP B 1 140 ? 26.012 66.601 8.222 1.00 61.39 141 TRP B CA 1
ATOM 9482 C C . TRP B 1 140 ? 26.424 68.079 8.205 1.00 48.43 141 TRP B C 1
ATOM 9483 O O . TRP B 1 140 ? 26.194 68.798 7.244 1.00 56.50 141 TRP B O 1
ATOM 9504 N N . SER B 1 141 ? 26.983 68.549 9.311 1.00 45.32 142 SER B N 1
ATOM 9505 C CA . SER B 1 141 ? 27.501 69.910 9.421 1.00 51.55 142 SER B CA 1
ATOM 9506 C C . SER B 1 141 ? 28.916 69.881 10.015 1.00 40.98 142 SER B C 1
ATOM 9507 O O . SER B 1 141 ? 29.343 68.909 10.648 1.00 41.99 142 SER B O 1
ATOM 9515 N N . LEU B 1 142 ? 29.642 70.927 9.774 1.00 42.43 143 LEU B N 1
ATOM 9516 C CA . LEU B 1 142 ? 31.002 71.002 10.280 1.00 42.95 143 LEU B CA 1
ATOM 9517 C C . LEU B 1 142 ? 30.993 71.380 11.764 1.00 42.95 143 LEU B C 1
ATOM 9518 O O . LEU B 1 142 ? 30.187 72.205 12.185 1.00 45.91 143 LEU B O 1
ATOM 9534 N N . PRO B 1 143 ? 31.941 70.874 12.548 1.00 41.27 144 PRO B N 1
ATOM 9535 C CA . PRO B 1 143 ? 32.001 71.261 13.959 1.00 35.06 144 PRO B CA 1
ATOM 9536 C C . PRO B 1 143 ? 32.262 72.741 14.179 1.00 35.18 144 PRO B C 1
ATOM 9537 O O . PRO B 1 143 ? 32.704 73.481 13.300 1.00 41.29 144 PRO B O 1
ATOM 9548 N N . ALA B 1 144 ? 31.982 73.171 15.411 1.00 44.71 145 ALA B N 1
ATOM 9549 C CA . ALA B 1 144 ? 32.243 74.556 15.770 1.00 37.14 145 ALA B CA 1
ATOM 9550 C C . ALA B 1 144 ? 33.721 74.820 15.931 1.00 36.30 145 ALA B C 1
ATOM 9551 O O . ALA B 1 144 ? 34.155 75.976 15.806 1.00 34.09 145 ALA B O 1
ATOM 9558 N N . ASN B 1 145 ? 34.493 73.781 16.249 1.00 38.39 146 ASN B N 1
ATOM 9559 C CA . ASN B 1 145 ? 35.896 73.962 16.585 1.00 31.95 146 ASN B CA 1
ATOM 9560 C C . ASN B 1 145 ? 36.603 72.620 16.450 1.00 29.12 146 ASN B C 1
ATOM 9561 O O . ASN B 1 145 ? 35.991 71.554 16.515 1.00 30.14 146 ASN B O 1
ATOM 9572 N N . PHE B 1 146 ? 37.862 72.694 16.080 1.00 36.92 147 PHE B N 1
ATOM 9573 C CA . PHE B 1 146 ? 38.693 71.516 16.001 1.00 36.83 147 PHE B CA 1
ATOM 9574 C C . PHE B 1 146 ? 40.020 71.818 16.679 1.00 38.13 147 PHE B C 1
ATOM 9575 O O . PHE B 1 146 ? 40.568 72.915 16.579 1.00 40.58 147 PHE B O 1
ATOM 9592 N N . GLN B 1 147 ? 40.502 70.859 17.426 1.00 38.30 148 GLN B N 1
ATOM 9593 C CA . GLN B 1 147 ? 41.762 71.081 18.096 1.00 28.54 148 GLN B CA 1
ATOM 9594 C C . GLN B 1 147 ? 42.605 69.809 18.006 1.00 31.83 148 GLN B C 1
ATOM 9595 O O . GLN B 1 147 ? 42.080 68.689 18.015 1.00 28.17 148 GLN B O 1
ATOM 9609 N N . TYR B 1 148 ? 43.904 69.993 17.777 1.00 34.98 149 TYR B N 1
ATOM 9610 C CA . TYR B 1 148 ? 44.850 68.893 17.644 1.00 39.11 149 TYR B CA 1
ATOM 9611 C C . TYR B 1 148 ? 45.999 69.146 18.602 1.00 32.27 149 TYR B C 1
ATOM 9612 O O . TYR B 1 148 ? 46.645 70.195 18.519 1.00 35.22 149 TYR B O 1
ATOM 9630 N N . SER B 1 149 ? 46.283 68.182 19.471 1.00 34.58 150 SER B N 1
ATOM 9631 C CA . SER B 1 149 ? 47.355 68.326 20.453 1.00 39.38 150 SER B CA 1
ATOM 9632 C C . SER B 1 149 ? 48.231 67.086 20.503 1.00 30.56 150 SER B C 1
ATOM 9633 O O . SER B 1 149 ? 47.773 65.974 20.267 1.00 35.17 150 SER B O 1
ATOM 9641 N N . SER B 1 150 ? 49.503 67.289 20.837 1.00 33.57 151 SER B N 1
ATOM 9642 C CA . SER B 1 150 ? 50.401 66.167 21.054 1.00 35.13 151 SER B CA 1
ATOM 9643 C C . SER B 1 150 ? 51.523 66.482 22.038 1.00 41.86 151 SER B C 1
ATOM 9644 O O . SER B 1 150 ? 52.099 67.568 22.013 1.00 38.53 151 SER B O 1
ATOM 9652 N N . SER B 1 151 ? 51.909 65.483 22.830 1.00 36.23 152 SER B N 1
ATOM 9653 C CA . SER B 1 151 ? 53.024 65.673 23.747 1.00 41.79 152 SER B CA 1
ATOM 9654 C C . SER B 1 151 ? 53.487 64.329 24.284 1.00 37.95 152 SER B C 1
ATOM 9655 O O . SER B 1 151 ? 52.716 63.369 24.361 1.00 34.32 152 SER B O 1
ATOM 9663 N N . LEU B 1 152 ? 54.762 64.268 24.642 1.00 35.59 153 LEU B N 1
ATOM 9664 C CA . LEU B 1 152 ? 55.222 63.249 25.577 1.00 31.34 153 LEU B CA 1
ATOM 9665 C C . LEU B 1 152 ? 54.549 63.452 26.924 1.00 29.59 153 LEU B C 1
ATOM 9666 O O . LEU B 1 152 ? 54.215 64.567 27.298 1.00 34.42 153 LEU B O 1
ATOM 9682 N N . VAL B 1 153 ? 54.310 62.371 27.659 1.00 34.20 154 VAL B N 1
ATOM 9683 C CA . VAL B 1 153 ? 53.698 62.510 28.974 1.00 32.39 154 VAL B CA 1
ATOM 9684 C C . VAL B 1 153 ? 54.502 61.737 29.998 1.00 40.44 154 VAL B C 1
ATOM 9685 O O . VAL B 1 153 ? 54.850 60.569 29.777 1.00 39.76 154 VAL B O 1
ATOM 9698 N N . TYR B 1 154 ? 54.774 62.391 31.131 1.00 40.84 155 TYR B N 1
ATOM 9699 C CA . TYR B 1 154 ? 55.607 61.820 32.180 1.00 43.34 155 TYR B CA 1
ATOM 9700 C C . TYR B 1 154 ? 54.767 61.127 33.226 1.00 47.92 155 TYR B C 1
ATOM 9701 O O . TYR B 1 154 ? 55.142 60.029 33.651 1.00 52.21 155 TYR B O 1
ATOM 9719 N N . ASP B 1 155 ? 53.674 61.760 33.676 1.00 41.65 156 ASP B N 1
ATOM 9720 C CA . ASP B 1 155 ? 52.765 61.145 34.638 1.00 43.42 156 ASP B CA 1
ATOM 9721 C C . ASP B 1 155 ? 51.330 61.588 34.352 1.00 44.52 156 ASP B C 1
ATOM 9722 O O . ASP B 1 155 ? 51.057 62.259 33.356 1.00 41.55 156 ASP B O 1
ATOM 9731 N N . GLU B 1 156 ? 50.408 61.228 35.256 1.00 46.10 157 GLU B N 1
ATOM 9732 C CA . GLU B 1 156 ? 48.995 61.554 35.061 1.00 44.50 157 GLU B CA 1
ATOM 9733 C C . GLU B 1 156 ? 48.757 63.059 35.108 1.00 38.89 157 GLU B C 1
ATOM 9734 O O . GLU B 1 156 ? 47.992 63.587 34.309 1.00 43.31 157 GLU B O 1
ATOM 9746 N N . ASN B 1 157 ? 49.448 63.777 35.982 1.00 38.31 158 ASN B N 1
ATOM 9747 C CA . ASN B 1 157 ? 49.198 65.205 36.110 1.00 42.71 158 ASN B CA 1
ATOM 9748 C C . ASN B 1 157 ? 49.625 65.981 34.874 1.00 41.63 158 ASN B C 1
ATOM 9749 O O . ASN B 1 157 ? 48.940 66.936 34.488 1.00 41.28 158 ASN B O 1
ATOM 9760 N N . GLU B 1 158 ? 50.790 65.647 34.288 1.00 40.04 159 GLU B N 1
ATOM 9761 C CA . GLU B 1 158 ? 51.180 66.297 33.049 1.00 35.32 159 GLU B CA 1
ATOM 9762 C C . GLU B 1 158 ? 50.097 66.083 32.003 1.00 39.95 159 GLU B C 1
ATOM 9763 O O . GLU B 1 158 ? 49.712 67.016 31.306 1.00 35.79 159 GLU B O 1
ATOM 9775 N N . LEU B 1 159 ? 49.538 64.879 31.961 1.00 38.39 160 LEU B N 1
ATOM 9776 C CA . LEU B 1 159 ? 48.537 64.510 30.980 1.00 45.69 160 LEU B CA 1
ATOM 9777 C C . LEU B 1 159 ? 47.250 65.301 31.159 1.00 49.80 160 LEU B C 1
ATOM 9778 O O . LEU B 1 159 ? 46.674 65.787 30.177 1.00 40.01 160 LEU B O 1
ATOM 9811 N N . LEU B 1 161 ? 46.863 68.199 32.536 1.00 38.94 162 LEU B N 1
ATOM 9812 C CA . LEU B 1 161 ? 47.069 69.626 32.300 1.00 46.29 162 LEU B CA 1
ATOM 9813 C C . LEU B 1 161 ? 47.268 69.974 30.822 1.00 46.34 162 LEU B C 1
ATOM 9814 O O . LEU B 1 161 ? 46.788 71.016 30.359 1.00 48.58 162 LEU B O 1
ATOM 9830 N N . LYS B 1 162 ? 48.011 69.171 30.070 1.00 44.41 163 LYS B N 1
ATOM 9831 C CA . LYS B 1 162 ? 48.213 69.518 28.660 1.00 46.24 163 LYS B CA 1
ATOM 9832 C C . LYS B 1 162 ? 46.949 69.281 27.850 1.00 38.38 163 LYS B C 1
ATOM 9833 O O . LYS B 1 162 ? 46.621 70.070 26.975 1.00 50.10 163 LYS B O 1
ATOM 9852 N N . PHE B 1 163 ? 46.187 68.264 28.198 1.00 42.84 164 PHE B N 1
ATOM 9853 C CA . PHE B 1 163 ? 45.071 67.818 27.406 1.00 45.58 164 PHE B CA 1
ATOM 9854 C C . PHE B 1 163 ? 43.694 68.139 27.999 1.00 49.39 164 PHE B C 1
ATOM 9855 O O . PHE B 1 163 ? 42.690 67.979 27.286 1.00 48.71 164 PHE B O 1
ATOM 9872 N N . GLY B 1 164 ? 43.597 68.613 29.240 1.00 47.76 165 GLY B N 1
ATOM 9873 C CA . GLY B 1 164 ? 42.260 68.850 29.805 1.00 43.05 165 GLY B CA 1
ATOM 9874 C C . GLY B 1 164 ? 41.375 67.620 29.723 1.00 48.44 165 GLY B C 1
ATOM 9875 O O . GLY B 1 164 ? 40.187 67.701 29.380 1.00 46.76 165 GLY B O 1
ATOM 9879 N N . CYS B 1 165 ? 41.936 66.468 30.026 1.00 42.97 166 CYS B N 1
ATOM 9880 C CA . CYS B 1 165 ? 41.187 65.234 29.964 1.00 48.92 166 CYS B CA 1
ATOM 9881 C C . CYS B 1 165 ? 40.693 64.824 31.351 1.00 54.44 166 CYS B C 1
ATOM 9882 O O . CYS B 1 165 ? 41.062 65.388 32.392 1.00 46.17 166 CYS B O 1
ATOM 9890 N N . ASP B 1 166 ? 39.822 63.821 31.322 1.00 59.62 167 ASP B N 1
ATOM 9891 C CA . ASP B 1 166 ? 39.360 63.098 32.496 1.00 56.34 167 ASP B CA 1
ATOM 9892 C C . ASP B 1 166 ? 40.382 62.000 32.739 1.00 58.34 167 ASP B C 1
ATOM 9893 O O . ASP B 1 166 ? 40.483 61.052 31.953 1.00 53.63 167 ASP B O 1
ATOM 9902 N N . ILE B 1 167 ? 41.177 62.141 33.791 1.00 58.06 168 ILE B N 1
ATOM 9903 C CA . ILE B 1 167 ? 42.247 61.178 34.020 1.00 63.57 168 ILE B CA 1
ATOM 9904 C C . ILE B 1 167 ? 41.684 59.771 34.231 1.00 55.61 168 ILE B C 1
ATOM 9905 O O . ILE B 1 167 ? 42.195 58.784 33.690 1.00 48.32 168 ILE B O 1
ATOM 9921 N N . SER B 1 168 ? 40.626 59.658 35.026 1.00 62.27 169 SER B N 1
ATOM 9922 C CA . SER B 1 168 ? 40.140 58.345 35.417 1.00 62.74 169 SER B CA 1
ATOM 9923 C C . SER B 1 168 ? 39.637 57.544 34.213 1.00 59.25 169 SER B C 1
ATOM 9924 O O . SER B 1 168 ? 39.970 56.364 34.065 1.00 58.84 169 SER B O 1
ATOM 9932 N N . TYR B 1 169 ? 38.848 58.167 33.329 1.00 55.09 170 TYR B N 1
ATOM 9933 C CA . TYR B 1 169 ? 38.380 57.458 32.139 1.00 51.88 170 TYR B CA 1
ATOM 9934 C C . TYR B 1 169 ? 39.543 56.922 31.324 1.00 51.02 170 TYR B C 1
ATOM 9935 O O . TYR B 1 169 ? 39.517 55.773 30.871 1.00 52.59 170 TYR B O 1
ATOM 9953 N N . LEU B 1 170 ? 40.571 57.738 31.112 1.00 49.59 171 LEU B N 1
ATOM 9954 C CA . LEU B 1 170 ? 41.690 57.267 30.314 1.00 51.52 171 LEU B CA 1
ATOM 9955 C C . LEU B 1 170 ? 42.473 56.183 31.043 1.00 52.95 171 LEU B C 1
ATOM 9956 O O . LEU B 1 170 ? 42.901 55.213 30.420 1.00 55.04 171 LEU B O 1
ATOM 9972 N N . LYS B 1 171 ? 42.646 56.310 32.368 1.00 63.46 172 LYS B N 1
ATOM 9973 C CA . LYS B 1 171 ? 43.387 55.294 33.120 1.00 63.97 172 LYS B CA 1
ATOM 9974 C C . LYS B 1 171 ? 42.751 53.926 32.945 1.00 50.99 172 LYS B C 1
ATOM 9975 O O . LYS B 1 171 ? 43.454 52.926 32.791 1.00 56.96 172 LYS B O 1
ATOM 9994 N N . GLN B 1 172 ? 41.425 53.863 32.976 1.00 54.68 173 GLN B N 1
ATOM 9995 C CA . GLN B 1 172 ? 40.735 52.588 32.834 1.00 59.76 173 GLN B CA 1
ATOM 9996 C C . GLN B 1 172 ? 40.819 52.071 31.393 1.00 65.18 173 GLN B C 1
ATOM 9997 O O . GLN B 1 172 ? 41.131 50.885 31.164 1.00 70.34 173 GLN B O 1
ATOM 10011 N N . LYS B 1 173 ? 40.493 52.925 30.406 1.00 61.85 174 LYS B N 1
ATOM 10012 C CA . LYS B 1 173 ? 40.324 52.426 29.045 1.00 55.88 174 LYS B CA 1
ATOM 10013 C C . LYS B 1 173 ? 41.671 52.085 28.416 1.00 56.16 174 LYS B C 1
ATOM 10014 O O . LYS B 1 173 ? 41.803 51.042 27.763 1.00 60.83 174 LYS B O 1
ATOM 10033 N N . LEU B 1 174 ? 42.683 52.925 28.619 1.00 56.29 175 LEU B N 1
ATOM 10034 C CA . LEU B 1 174 ? 44.028 52.665 28.109 1.00 58.70 175 LEU B CA 1
ATOM 10035 C C . LEU B 1 174 ? 44.909 51.887 29.083 1.00 70.51 175 LEU B C 1
ATOM 10036 O O . LEU B 1 174 ? 46.037 51.528 28.716 1.00 74.46 175 LEU B O 1
ATOM 10052 N N . SER B 1 175 ? 44.434 51.632 30.309 1.00 78.60 176 SER B N 1
ATOM 10053 C CA . SER B 1 175 ? 45.185 50.879 31.320 1.00 78.93 176 SER B CA 1
ATOM 10054 C C . SER B 1 175 ? 46.569 51.499 31.548 1.00 80.38 176 SER B C 1
ATOM 10055 O O . SER B 1 175 ? 47.589 50.810 31.653 1.00 74.97 176 SER B O 1
ATOM 10063 N N . ILE B 1 176 ? 46.571 52.826 31.694 1.00 75.79 177 ILE B N 1
ATOM 10064 C CA . ILE B 1 176 ? 47.783 53.596 31.929 1.00 72.34 177 ILE B CA 1
ATOM 10065 C C . ILE B 1 176 ? 48.273 53.387 33.352 1.00 75.60 177 ILE B C 1
ATOM 10066 O O . ILE B 1 176 ? 47.513 53.540 34.316 1.00 72.09 177 ILE B O 1
ATOM 10082 N N . ASP B 1 177 ? 49.567 53.141 33.504 1.00 77.57 178 ASP B N 1
ATOM 10083 C CA . ASP B 1 177 ? 50.183 53.316 34.814 1.00 75.34 178 ASP B CA 1
ATOM 10084 C C . ASP B 1 177 ? 51.652 53.633 34.623 1.00 62.63 178 ASP B C 1
ATOM 10085 O O . ASP B 1 177 ? 52.400 52.794 34.131 1.00 58.28 178 ASP B O 1
ATOM 10094 N N . PHE B 1 178 ? 52.068 54.805 35.069 1.00 65.57 179 PHE B N 1
ATOM 10095 C CA . PHE B 1 178 ? 53.404 55.289 34.780 1.00 64.95 179 PHE B CA 1
ATOM 10096 C C . PHE B 1 178 ? 54.471 54.760 35.713 1.00 66.41 179 PHE B C 1
ATOM 10097 O O . PHE B 1 178 ? 55.647 54.765 35.326 1.00 65.10 179 PHE B O 1
ATOM 10114 N N . SER B 1 179 ? 54.108 54.291 36.908 1.00 66.81 180 SER B N 1
ATOM 10115 C CA . SER B 1 179 ? 55.122 53.630 37.718 1.00 75.24 180 SER B CA 1
ATOM 10116 C C . SER B 1 179 ? 55.519 52.299 37.090 1.00 66.47 180 SER B C 1
ATOM 10117 O O . SER B 1 179 ? 56.689 51.921 37.131 1.00 65.00 180 SER B O 1
ATOM 10125 N N . SER B 1 180 ? 54.575 51.582 36.485 1.00 70.60 181 SER B N 1
ATOM 10126 C CA . SER B 1 180 ? 54.951 50.380 35.749 1.00 69.89 181 SER B CA 1
ATOM 10127 C C . SER B 1 180 ? 55.692 50.740 34.461 1.00 75.05 181 SER B C 1
ATOM 10128 O O . SER B 1 180 ? 56.705 50.118 34.122 1.00 74.54 181 SER B O 1
ATOM 10136 N N . THR B 1 181 ? 55.208 51.757 33.744 1.00 68.56 182 THR B N 1
ATOM 10137 C CA . THR B 1 181 ? 55.805 52.141 32.472 1.00 65.92 182 THR B CA 1
ATOM 10138 C C . THR B 1 181 ? 57.248 52.594 32.653 1.00 56.71 182 THR B C 1
ATOM 10139 O O . THR B 1 181 ? 58.118 52.186 31.882 1.00 51.70 182 THR B O 1
ATOM 10150 N N . ARG B 1 182 ? 57.524 53.414 33.681 1.00 61.29 183 ARG B N 1
ATOM 10151 C CA . ARG B 1 182 ? 58.890 53.902 33.914 1.00 60.56 183 ARG B CA 1
ATOM 10152 C C . ARG B 1 182 ? 59.820 52.784 34.368 1.00 63.28 183 ARG B C 1
ATOM 10153 O O . ARG B 1 182 ? 61.003 52.775 34.013 1.00 62.57 183 ARG B O 1
ATOM 10174 N N . ALA B 1 183 ? 59.306 51.834 35.153 1.00 64.68 184 ALA B N 1
ATOM 10175 C CA . ALA B 1 183 ? 60.092 50.666 35.538 1.00 58.93 184 ALA B CA 1
ATOM 10176 C C . ALA B 1 183 ? 60.596 49.906 34.316 1.00 60.07 184 ALA B C 1
ATOM 10177 O O . ALA B 1 183 ? 61.780 49.551 34.231 1.00 73.33 184 ALA B O 1
ATOM 10184 N N . GLU B 1 184 ? 59.704 49.620 33.371 1.00 61.26 185 GLU B N 1
ATOM 10185 C CA . GLU B 1 184 ? 60.053 48.902 32.149 1.00 53.62 185 GLU B CA 1
ATOM 10186 C C . GLU B 1 184 ? 60.808 49.749 31.139 1.00 52.88 185 GLU B C 1
ATOM 10187 O O . GLU B 1 184 ? 61.106 49.257 30.048 1.00 51.32 185 GLU B O 1
ATOM 10199 N N . LYS B 1 185 ? 61.120 51.001 31.455 1.00 49.23 186 LYS B N 1
ATOM 10200 C CA . LYS B 1 185 ? 61.874 51.851 30.539 1.00 57.30 186 LYS B CA 1
ATOM 10201 C C . LYS B 1 185 ? 61.132 52.060 29.219 1.00 48.27 186 LYS B C 1
ATOM 10202 O O . LYS B 1 185 ? 61.713 52.072 28.141 1.00 46.49 186 LYS B O 1
ATOM 10221 N N . LYS B 1 186 ? 59.838 52.294 29.310 1.00 48.48 187 LYS B N 1
ATOM 10222 C CA . LYS B 1 186 ? 59.037 52.666 28.158 1.00 52.10 187 LYS B CA 1
ATOM 10223 C C . LYS B 1 186 ? 58.707 54.152 28.206 1.00 44.30 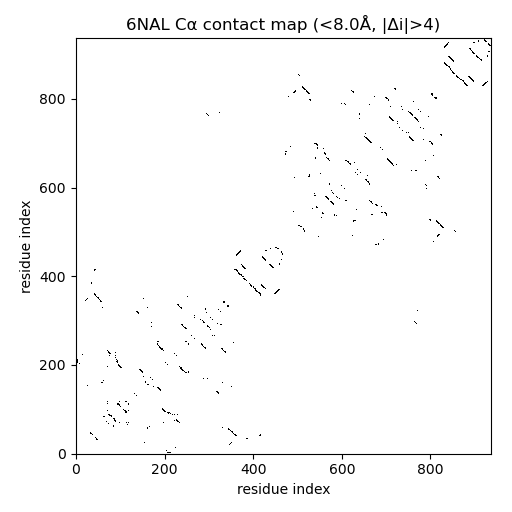187 LYS B C 1
ATOM 10224 O O . LYS B 1 186 ? 58.635 54.760 29.273 1.00 42.02 187 LYS B O 1
ATOM 10243 N N . SER B 1 187 ? 58.542 54.740 27.027 1.00 33.81 188 SER B N 1
ATOM 10244 C CA . SER B 1 187 ? 58.129 56.132 26.898 1.00 40.44 188 SER B CA 1
ATOM 10245 C C . SER B 1 187 ? 56.767 56.224 26.203 1.00 36.24 188 SER B C 1
ATOM 10246 O O . SER B 1 187 ? 56.317 55.301 25.500 1.00 28.59 188 SER B O 1
ATOM 10254 N N . VAL B 1 188 ? 56.102 57.344 26.447 1.00 38.76 189 VAL B N 1
ATOM 10255 C CA . VAL B 1 188 ? 54.714 57.493 26.059 1.00 36.02 189 VAL B CA 1
ATOM 10256 C C . VAL B 1 188 ? 54.493 58.828 25.367 1.00 33.74 189 VAL B C 1
ATOM 10257 O O . VAL B 1 188 ? 54.758 59.900 25.939 1.00 27.28 189 VAL B O 1
ATOM 10270 N N . TYR B 1 189 ? 53.960 58.747 24.152 1.00 28.98 190 TYR B N 1
ATOM 10271 C CA . TYR B 1 189 ? 53.575 59.891 23.352 1.00 30.45 190 TYR B CA 1
ATOM 10272 C C . TYR B 1 189 ? 52.057 59.873 23.148 1.00 31.03 190 TYR B C 1
ATOM 10273 O O . TYR B 1 189 ? 51.488 58.866 22.720 1.00 28.45 190 TYR B O 1
ATOM 10291 N N . LEU B 1 190 ? 51.405 60.970 23.465 1.00 32.93 191 LEU B N 1
ATOM 10292 C CA . LEU B 1 190 ? 49.963 61.078 23.324 1.00 31.54 191 LEU B CA 1
ATOM 10293 C C . LEU B 1 190 ? 49.566 62.101 22.267 1.00 30.02 191 LEU B C 1
ATOM 10294 O O . LEU B 1 190 ? 50.089 63.215 22.243 1.00 27.33 191 LEU B O 1
ATOM 10310 N N . ILE B 1 191 ? 48.564 61.744 21.458 1.00 31.85 192 ILE B N 1
ATOM 10311 C CA . ILE B 1 191 ? 47.957 62.656 20.494 1.00 26.61 192 ILE B CA 1
ATOM 10312 C C . ILE B 1 191 ? 46.451 62.696 20.682 1.00 28.79 192 ILE B C 1
ATOM 10313 O O . ILE B 1 191 ? 45.802 61.668 20.914 1.00 32.81 192 ILE B O 1
ATOM 10329 N N . ARG B 1 192 ? 45.892 63.892 20.590 1.00 32.11 193 ARG B N 1
ATOM 10330 C CA . ARG B 1 192 ? 44.458 64.051 20.751 1.00 32.25 193 ARG B CA 1
ATOM 10331 C C . ARG B 1 192 ? 43.867 64.810 19.581 1.00 26.46 193 ARG B C 1
ATOM 10332 O O . ARG B 1 192 ? 44.314 65.910 19.281 1.00 30.41 193 ARG B O 1
ATOM 10353 N N . PHE B 1 193 ? 42.763 64.306 19.044 1.00 26.10 194 PHE B N 1
ATOM 10354 C CA . PHE B 1 193 ? 41.927 65.056 18.106 1.00 27.38 194 PHE B CA 1
ATOM 10355 C C . PHE B 1 193 ? 40.578 65.329 18.748 1.00 28.95 194 PHE B C 1
ATOM 10356 O O . PHE B 1 193 ? 39.902 64.387 19.144 1.00 25.96 194 PHE B O 1
ATOM 10373 N N . LYS B 1 194 ? 40.140 66.592 18.765 1.00 30.25 195 LYS B N 1
ATOM 10374 C CA . LYS B 1 194 ? 38.881 66.955 19.409 1.00 29.47 195 LYS B CA 1
ATOM 10375 C C . LYS B 1 194 ? 38.032 67.847 18.516 1.00 26.40 195 LYS B C 1
ATOM 10376 O O . LYS B 1 194 ? 38.515 68.865 18.006 1.00 31.67 195 LYS B O 1
ATOM 10395 N N . GLN B 1 195 ? 36.769 67.467 18.335 1.00 29.57 196 GLN B N 1
ATOM 10396 C CA . GLN B 1 195 ? 35.777 68.304 17.670 1.00 32.07 196 GLN B CA 1
ATOM 10397 C C . GLN B 1 195 ? 34.708 68.718 18.660 1.00 31.47 196 GLN B C 1
ATOM 10398 O O . GLN B 1 195 ? 34.074 67.858 19.272 1.00 28.80 196 GLN B O 1
ATOM 10412 N N . ILE B 1 196 ? 34.517 70.020 18.823 1.00 33.19 197 ILE B N 1
ATOM 10413 C CA . ILE B 1 196 ? 33.358 70.571 19.518 1.00 23.25 197 ILE B CA 1
ATOM 10414 C C . ILE B 1 196 ? 32.230 70.823 18.499 1.00 30.40 197 ILE B C 1
ATOM 10415 O O . ILE B 1 196 ? 32.336 71.708 17.642 1.00 34.84 197 ILE B O 1
ATOM 10431 N N . PHE B 1 197 ? 31.167 70.010 18.550 1.00 32.19 198 PHE B N 1
ATOM 10432 C CA . PHE B 1 197 ? 30.045 70.127 17.614 1.00 29.50 198 PHE B CA 1
ATOM 10433 C C . PHE B 1 197 ? 29.157 71.320 17.978 1.00 38.24 198 PHE B C 1
ATOM 10434 O O . PHE B 1 197 ? 28.630 72.007 17.087 1.00 38.15 198 PHE B O 1
ATOM 10451 N N . TYR B 1 198 ? 28.925 71.537 19.281 1.00 35.57 199 TYR B N 1
ATOM 10452 C CA . TYR B 1 198 ? 28.081 72.605 19.793 1.00 32.36 199 TYR B CA 1
ATOM 10453 C C . TYR B 1 198 ? 28.296 72.771 21.302 1.00 36.97 199 TYR B C 1
ATOM 10454 O O . TYR B 1 198 ? 28.660 71.831 22.012 1.00 35.91 199 TYR B O 1
ATOM 10472 N N . SER B 1 199 ? 28.046 73.977 21.774 1.00 37.77 200 SER B N 1
ATOM 10473 C CA . SER B 1 199 ? 27.992 74.293 23.189 1.00 45.06 200 SER B CA 1
ATOM 10474 C C . SER B 1 199 ? 26.559 74.537 23.679 1.00 44.40 200 SER B C 1
ATOM 10475 O O . SER B 1 199 ? 25.636 74.734 22.905 1.00 36.50 200 SER B O 1
ATOM 10483 N N . VAL B 1 200 ? 26.379 74.472 24.993 1.00 44.77 201 VAL B N 1
ATOM 10484 C CA . VAL B 1 200 ? 25.079 74.639 25.620 1.00 45.06 201 VAL B CA 1
ATOM 10485 C C . VAL B 1 200 ? 25.332 75.406 26.907 1.00 46.20 201 VAL B C 1
ATOM 10486 O O . VAL B 1 200 ? 25.867 74.838 27.866 1.00 47.68 201 VAL B O 1
ATOM 10499 N N . SER B 1 201 ? 24.948 76.685 26.937 1.00 50.63 202 SER B N 1
ATOM 10500 C CA . SER B 1 201 ? 25.184 77.554 28.084 1.00 52.83 202 SER B CA 1
ATOM 10501 C C . SER B 1 201 ? 23.887 77.772 28.871 1.00 57.09 202 SER B C 1
ATOM 10502 O O . SER B 1 201 ? 22.801 77.344 28.465 1.00 63.30 202 SER B O 1
ATOM 10510 N N . ALA B 1 202 ? 24.028 78.417 30.038 1.00 50.28 203 ALA B N 1
ATOM 10511 C CA . ALA B 1 202 ? 22.934 78.675 30.965 1.00 55.56 203 ALA B CA 1
ATOM 10512 C C . ALA B 1 202 ? 23.180 80.045 31.555 1.00 47.28 203 ALA B C 1
ATOM 10513 O O . ALA B 1 202 ? 24.327 80.404 31.823 1.00 53.23 203 ALA B O 1
ATOM 10520 N N . GLU B 1 203 ? 22.129 80.855 31.664 1.00 53.04 204 GLU B N 1
ATOM 10521 C CA . GLU B 1 203 ? 22.311 82.188 32.230 1.00 66.18 204 GLU B CA 1
ATOM 10522 C C . GLU B 1 203 ? 22.050 82.105 33.729 1.00 65.96 204 GLU B C 1
ATOM 10523 O O . GLU B 1 203 ? 21.146 81.405 34.179 1.00 57.69 204 GLU B O 1
ATOM 10535 N N . ARG B 1 204 ? 22.925 82.726 34.488 1.00 69.83 205 ARG B N 1
ATOM 10536 C CA . ARG B 1 204 ? 22.807 82.771 35.932 1.00 73.31 205 ARG B CA 1
ATOM 10537 C C . ARG B 1 204 ? 21.978 83.990 36.304 1.00 82.18 205 ARG B C 1
ATOM 10538 O O . ARG B 1 204 ? 22.365 85.113 35.946 1.00 81.55 205 ARG B O 1
ATOM 10559 N N . PRO B 1 205 ? 20.840 83.824 36.995 1.00 83.35 206 PRO B N 1
ATOM 10560 C CA . PRO B 1 205 ? 20.036 84.994 37.411 1.00 77.92 206 PRO B CA 1
ATOM 10561 C C . PRO B 1 205 ? 20.805 85.953 38.319 1.00 86.64 206 PRO B C 1
ATOM 10562 O O . PRO B 1 205 ? 21.701 85.552 39.068 1.00 86.67 206 PRO B O 1
ATOM 10573 N N . ALA B 1 206 ? 20.430 87.242 38.261 1.00 93.69 207 ALA B N 1
ATOM 10574 C CA . ALA B 1 206 ? 21.119 88.262 39.060 1.00 83.68 207 ALA B CA 1
ATOM 10575 C C . ALA B 1 206 ? 20.957 87.999 40.553 1.00 81.61 207 ALA B C 1
ATOM 10576 O O . ALA B 1 206 ? 21.945 87.952 41.291 1.00 82.39 207 ALA B O 1
ATOM 10583 N N . LYS B 1 207 ? 19.708 87.859 41.021 1.00 86.61 208 LYS B N 1
ATOM 10584 C CA . LYS B 1 207 ? 19.358 87.419 42.373 1.00 90.70 208 LYS B CA 1
ATOM 10585 C C . LYS B 1 207 ? 19.637 85.918 42.434 1.00 86.24 208 LYS B C 1
ATOM 10586 O O . LYS B 1 207 ? 18.752 85.118 42.097 1.00 79.25 208 LYS B O 1
ATOM 10605 N N . PRO B 1 208 ? 20.840 85.484 42.824 1.00 76.80 209 PRO B N 1
ATOM 10606 C CA . PRO B 1 208 ? 21.184 84.062 42.625 1.00 75.47 209 PRO B CA 1
ATOM 10607 C C . PRO B 1 208 ? 20.148 83.112 43.174 1.00 78.96 209 PRO B C 1
ATOM 10608 O O . PRO B 1 208 ? 19.915 82.054 42.571 1.00 72.06 209 PRO B O 1
ATOM 10619 N N . ALA B 1 209 ? 19.517 83.465 44.307 1.00 81.48 210 ALA B N 1
ATOM 10620 C CA . ALA B 1 209 ? 18.536 82.595 44.956 1.00 73.81 210 ALA B CA 1
ATOM 10621 C C . ALA B 1 209 ? 17.414 82.187 44.017 1.00 68.43 210 ALA B C 1
ATOM 10622 O O . ALA B 1 209 ? 16.748 81.165 44.252 1.00 60.94 210 ALA B O 1
ATOM 10629 N N . ASP B 1 210 ? 17.208 82.961 42.953 1.00 76.40 211 ASP B N 1
ATOM 10630 C CA . ASP B 1 210 ? 16.169 82.651 41.978 1.00 83.17 211 ASP B CA 1
ATOM 10631 C C . ASP B 1 210 ? 16.267 81.221 41.474 1.00 76.15 211 ASP B C 1
ATOM 10632 O O . ASP B 1 210 ? 15.258 80.651 41.044 1.00 66.51 211 ASP B O 1
ATOM 10641 N N . ILE B 1 211 ? 17.470 80.632 41.501 1.00 69.14 212 ILE B N 1
ATOM 10642 C CA . ILE B 1 211 ? 17.660 79.288 40.976 1.00 71.47 212 ILE B CA 1
ATOM 10643 C C . ILE B 1 211 ? 17.006 78.216 41.852 1.00 65.77 212 ILE B C 1
ATOM 10644 O O . ILE B 1 211 ? 16.712 77.114 41.373 1.00 57.25 212 ILE B O 1
ATOM 10660 N N . PHE B 1 212 ? 16.723 78.501 43.112 1.00 69.42 213 PHE B N 1
ATOM 10661 C CA . PHE B 1 212 ? 16.118 77.492 43.970 1.00 70.54 213 PHE B CA 1
ATOM 10662 C C . PHE B 1 212 ? 14.599 77.633 43.983 1.00 67.49 213 PHE B C 1
ATOM 10663 O O . PHE B 1 212 ? 14.067 78.742 43.936 1.00 62.64 213 PHE B O 1
ATOM 10680 N N . ALA B 1 213 ? 13.906 76.503 44.008 1.00 67.31 214 ALA B N 1
ATOM 10681 C CA . ALA B 1 213 ? 12.483 76.526 44.318 1.00 86.79 214 ALA B CA 1
ATOM 10682 C C . ALA B 1 213 ? 12.223 77.316 45.611 1.00 91.67 214 ALA B C 1
ATOM 10683 O O . ALA B 1 213 ? 13.116 77.512 46.462 1.00 84.85 214 ALA B O 1
ATOM 10690 N N . GLU B 1 214 ? 10.984 77.799 45.744 1.00 85.83 215 GLU B N 1
ATOM 10691 C CA . GLU B 1 214 ? 10.647 78.570 46.929 1.00 84.36 215 GLU B CA 1
ATOM 10692 C C . GLU B 1 214 ? 10.666 77.705 48.186 1.00 76.85 215 GLU B C 1
ATOM 10693 O O . GLU B 1 214 ? 10.874 78.241 49.274 1.00 72.36 215 GLU B O 1
ATOM 10705 N N . SER B 1 215 ? 10.558 76.375 48.052 1.00 77.78 216 SER B N 1
ATOM 10706 C CA . SER B 1 215 ? 10.565 75.478 49.209 1.00 79.50 216 SER B CA 1
ATOM 10707 C C . SER B 1 215 ? 11.961 75.210 49.793 1.00 85.60 216 SER B C 1
ATOM 10708 O O . SER B 1 215 ? 12.061 74.908 50.993 1.00 85.43 216 SER B O 1
ATOM 10716 N N . THR B 1 216 ? 13.041 75.268 48.998 1.00 84.46 217 THR B N 1
ATOM 10717 C CA . THR B 1 216 ? 14.349 74.955 49.575 1.00 84.26 217 THR B CA 1
ATOM 10718 C C . THR B 1 216 ? 14.862 76.105 50.445 1.00 74.00 217 THR B C 1
ATOM 10719 O O . THR B 1 216 ? 14.755 77.296 50.102 1.00 73.74 217 THR B O 1
ATOM 10730 N N . THR B 1 217 ? 15.467 75.724 51.561 1.00 67.84 218 THR B N 1
ATOM 10731 C CA . THR B 1 217 ? 15.948 76.638 52.582 1.00 78.25 218 THR B CA 1
ATOM 10732 C C . THR B 1 217 ? 17.468 76.621 52.595 1.00 70.06 218 THR B C 1
ATOM 10733 O O . THR B 1 217 ? 18.105 75.711 52.038 1.00 54.64 218 THR B O 1
ATOM 10744 N N . TRP B 1 218 ? 18.034 77.534 53.392 1.00 66.03 219 TRP B N 1
ATOM 10745 C CA . TRP B 1 218 ? 19.472 77.538 53.573 1.00 68.97 219 TRP B CA 1
ATOM 10746 C C . TRP B 1 218 ? 19.954 76.238 54.207 1.00 67.23 219 TRP B C 1
ATOM 10747 O O . TRP B 1 218 ? 21.076 75.795 53.942 1.00 70.71 219 TRP B O 1
ATOM 10768 N N . GLU B 1 219 ? 19.134 75.616 55.050 1.00 64.29 220 GLU B N 1
ATOM 10769 C CA . GLU B 1 219 ? 19.559 74.401 55.741 1.00 72.19 220 GLU B CA 1
ATOM 10770 C C . GLU B 1 219 ? 19.524 73.186 54.821 1.00 65.57 220 GLU B C 1
ATOM 10771 O O . GLU B 1 219 ? 20.263 72.218 55.039 1.00 63.92 220 GLU B O 1
ATOM 10783 N N . ASP B 1 220 ? 18.670 73.204 53.798 1.00 72.94 221 ASP B N 1
ATOM 10784 C CA . ASP B 1 220 ? 18.759 72.172 52.772 1.00 70.13 221 ASP B CA 1
ATOM 10785 C C . ASP B 1 220 ? 20.101 72.254 52.052 1.00 62.20 221 ASP B C 1
ATOM 10786 O O . ASP B 1 220 ? 20.606 71.234 51.574 1.00 63.92 221 ASP B O 1
ATOM 10795 N N . LEU B 1 221 ? 20.716 73.444 52.026 1.00 58.54 222 LEU B N 1
ATOM 10796 C CA . LEU B 1 221 ? 21.973 73.685 51.319 1.00 63.64 222 LEU B CA 1
ATOM 10797 C C . LEU B 1 221 ? 23.210 73.369 52.160 1.00 66.29 222 LEU B C 1
ATOM 10798 O O . LEU B 1 221 ? 24.169 72.761 51.651 1.00 55.06 222 LEU B O 1
ATOM 10814 N N . ALA B 1 222 ? 23.216 73.796 53.433 1.00 63.48 223 ALA B N 1
ATOM 10815 C CA . ALA B 1 222 ? 24.258 73.366 54.363 1.00 60.24 223 ALA B CA 1
ATOM 10816 C C . ALA B 1 222 ? 24.291 71.843 54.460 1.00 51.80 223 ALA B C 1
ATOM 10817 O O . ALA B 1 222 ? 25.363 71.246 54.620 1.00 57.35 223 ALA B O 1
ATOM 10824 N N . ARG B 1 223 ? 23.130 71.203 54.327 1.00 57.85 224 ARG B N 1
ATOM 10825 C CA . ARG B 1 223 ? 23.005 69.749 54.253 1.00 63.38 224 ARG B CA 1
ATOM 10826 C C . ARG B 1 223 ? 23.518 69.175 52.927 1.00 63.00 224 ARG B C 1
ATOM 10827 O O . ARG B 1 223 ? 23.869 67.989 52.883 1.00 54.00 224 ARG B O 1
ATOM 10848 N N . ALA B 1 224 ? 23.563 69.983 51.850 1.00 61.13 225 ALA B N 1
ATOM 10849 C CA . ALA B 1 224 ? 24.208 69.589 50.599 1.00 59.96 225 ALA B CA 1
ATOM 10850 C C . ALA B 1 224 ? 25.728 69.756 50.630 1.00 67.82 225 ALA B C 1
ATOM 10851 O O . ALA B 1 224 ? 26.414 69.237 49.736 1.00 71.39 225 ALA B O 1
ATOM 10858 N N . GLY B 1 225 ? 26.269 70.449 51.629 1.00 60.25 226 GLY B N 1
ATOM 10859 C CA . GLY B 1 225 ? 27.703 70.541 51.805 1.00 57.34 226 GLY B CA 1
ATOM 10860 C C . GLY B 1 225 ? 28.245 71.948 51.652 1.00 61.36 226 GLY B C 1
ATOM 10861 O O . GLY B 1 225 ? 29.466 72.144 51.568 1.00 58.91 226 GLY B O 1
ATOM 10865 N N . ILE B 1 226 ? 27.348 72.933 51.632 1.00 51.50 227 ILE B N 1
ATOM 10866 C CA . ILE B 1 226 ? 27.724 74.299 51.309 1.00 55.11 227 ILE B CA 1
ATOM 10867 C C . ILE B 1 226 ? 28.367 74.931 52.521 1.00 58.79 227 ILE B C 1
ATOM 10868 O O . ILE B 1 226 ? 27.924 74.712 53.658 1.00 71.04 227 ILE B O 1
ATOM 10884 N N . SER B 1 227 ? 29.411 75.725 52.265 1.00 61.75 228 SER B N 1
ATOM 10885 C CA . SER B 1 227 ? 30.252 76.329 53.292 1.00 67.55 228 SER B CA 1
ATOM 10886 C C . SER B 1 227 ? 30.927 77.577 52.717 1.00 69.58 228 SER B C 1
ATOM 10887 O O . SER B 1 227 ? 30.635 78.004 51.594 1.00 65.73 228 SER B O 1
ATOM 10895 N N . GLU B 1 228 ? 31.822 78.179 53.507 1.00 67.51 229 GLU B N 1
ATOM 10896 C CA . GLU B 1 228 ? 32.799 79.105 52.948 1.00 80.46 229 GLU B CA 1
ATOM 10897 C C . GLU B 1 228 ? 33.968 78.369 52.297 1.00 75.04 229 GLU B C 1
ATOM 10898 O O . GLU B 1 228 ? 34.530 78.850 51.308 1.00 71.99 229 GLU B O 1
ATOM 10910 N N . GLU B 1 229 ? 34.357 77.223 52.856 1.00 74.07 230 GLU B N 1
ATOM 10911 C CA . GLU B 1 229 ? 35.369 76.366 52.257 1.00 77.04 230 GLU B CA 1
ATOM 10912 C C . GLU B 1 229 ? 34.859 75.643 51.015 1.00 74.26 230 GLU B C 1
ATOM 10913 O O . GLU B 1 229 ? 35.663 75.079 50.263 1.00 75.59 230 GLU B O 1
ATOM 10925 N N . HIS B 1 230 ? 33.547 75.635 50.787 1.00 63.18 231 HIS B N 1
ATOM 10926 C CA . HIS B 1 230 ? 32.943 74.801 49.752 1.00 63.46 231 HIS B CA 1
ATOM 10927 C C . HIS B 1 230 ? 31.789 75.546 49.084 1.00 62.71 231 HIS B C 1
ATOM 10928 O O . HIS B 1 230 ? 30.659 75.054 49.042 1.00 56.79 231 HIS B O 1
ATOM 10942 N N . PRO B 1 231 ? 32.039 76.738 48.538 1.00 57.08 232 PRO B N 1
ATOM 10943 C CA . PRO B 1 231 ? 30.922 77.559 48.025 1.00 55.31 232 PRO B CA 1
ATOM 10944 C C . PRO B 1 231 ? 30.196 76.873 46.873 1.00 61.33 232 PRO B C 1
ATOM 10945 O O . PRO B 1 231 ? 30.654 75.841 46.346 1.00 48.67 232 PRO B O 1
ATOM 10956 N N . PRO B 1 232 ? 29.011 77.377 46.504 1.00 62.42 233 PRO B N 1
ATOM 10957 C CA . PRO B 1 232 ? 28.254 76.749 45.409 1.00 61.43 233 PRO B CA 1
ATOM 10958 C C . PRO B 1 232 ? 28.758 77.158 44.033 1.00 46.86 233 PRO B C 1
ATOM 10959 O O . PRO B 1 232 ? 29.168 78.307 43.798 1.00 39.55 233 PRO B O 1
ATOM 10970 N N . LEU B 1 233 ? 28.676 76.203 43.112 1.00 44.83 234 LEU B N 1
ATOM 10971 C CA . LEU B 1 233 ? 29.053 76.454 41.724 1.00 51.51 234 LEU B CA 1
ATOM 10972 C C . LEU B 1 233 ? 27.872 76.286 40.784 1.00 42.41 234 LEU B C 1
ATOM 10973 O O . LEU B 1 233 ? 27.004 75.431 40.997 1.00 42.18 234 LEU B O 1
ATOM 10989 N N . PHE B 1 234 ? 27.901 77.075 39.698 1.00 50.61 235 PHE B N 1
ATOM 10990 C CA . PHE B 1 234 ? 26.929 77.011 38.603 1.00 48.79 235 PHE B CA 1
ATOM 10991 C C . PHE B 1 234 ? 27.611 76.634 37.283 1.00 47.52 235 PHE B C 1
ATOM 10992 O O . PHE B 1 234 ? 28.474 77.377 36.790 1.00 39.64 235 PHE B O 1
ATOM 11009 N N . VAL B 1 235 ? 27.198 75.502 36.697 1.00 43.78 236 VAL B N 1
ATOM 11010 C CA . VAL B 1 235 ? 27.690 75.059 35.393 1.00 36.09 236 VAL B CA 1
ATOM 11011 C C . VAL B 1 235 ? 27.109 75.982 34.328 1.00 44.69 236 VAL B C 1
ATOM 11012 O O . VAL B 1 235 ? 25.939 75.864 33.926 1.00 47.19 236 VAL B O 1
ATOM 11025 N N . LYS B 1 236 ? 27.901 76.958 33.928 1.00 35.74 237 LYS B N 1
ATOM 11026 C CA . LYS B 1 236 ? 27.485 77.955 32.963 1.00 43.57 237 LYS B CA 1
ATOM 11027 C C . LYS B 1 236 ? 27.507 77.466 31.503 1.00 49.25 237 LYS B C 1
ATOM 11028 O O . LYS B 1 236 ? 26.636 77.843 30.726 1.00 50.33 237 LYS B O 1
ATOM 11047 N N . ASN B 1 237 ? 28.431 76.594 31.106 1.00 49.00 238 ASN B N 1
ATOM 11048 C CA . ASN B 1 237 ? 28.536 76.223 29.691 1.00 46.43 238 ASN B CA 1
ATOM 11049 C C . ASN B 1 237 ? 29.175 74.849 29.556 1.00 39.45 238 ASN B C 1
ATOM 11050 O O . ASN B 1 237 ? 30.063 74.487 30.341 1.00 37.39 238 ASN B O 1
ATOM 11061 N N . VAL B 1 238 ? 28.664 74.057 28.607 1.00 33.79 239 VAL B N 1
ATOM 11062 C CA . VAL B 1 238 ? 29.174 72.720 28.364 1.00 31.46 239 VAL B CA 1
ATOM 11063 C C . VAL B 1 238 ? 29.401 72.497 26.872 1.00 40.93 239 VAL B C 1
ATOM 11064 O O . VAL B 1 238 ? 28.491 72.698 26.064 1.00 36.29 239 VAL B O 1
ATOM 11077 N N . GLN B 1 239 ? 30.606 72.038 26.518 1.00 38.70 240 GLN B N 1
ATOM 11078 C CA . GLN B 1 239 ? 30.986 71.776 25.138 1.00 32.67 240 GLN B CA 1
ATOM 11079 C C . GLN B 1 239 ? 30.768 70.307 24.859 1.00 36.22 240 GLN B C 1
ATOM 11080 O O . GLN B 1 239 ? 31.202 69.472 25.653 1.00 36.58 240 GLN B O 1
ATOM 11094 N N . TYR B 1 240 ? 30.122 70.005 23.725 1.00 23.59 241 TYR B N 1
ATOM 11095 C CA . TYR B 1 240 ? 29.763 68.663 23.295 1.00 29.12 241 TYR B CA 1
ATOM 11096 C C . TYR B 1 240 ? 30.464 68.330 21.983 1.00 32.43 241 TYR B C 1
ATOM 11097 O O . TYR B 1 240 ? 30.614 69.203 21.126 1.00 29.56 241 TYR B O 1
ATOM 11115 N N . GLY B 1 241 ? 30.853 67.073 21.799 1.00 34.23 242 GLY B N 1
ATOM 11116 C CA . GLY B 1 241 ? 31.509 66.718 20.570 1.00 34.74 242 GLY B CA 1
ATOM 11117 C C . GLY B 1 241 ? 32.111 65.344 20.554 1.00 31.94 242 GLY B C 1
ATOM 11118 O O . GLY B 1 241 ? 31.482 64.377 20.961 1.00 36.19 242 GLY B O 1
ATOM 11122 N N . ARG B 1 242 ? 33.325 65.236 20.033 1.00 28.79 243 ARG B N 1
ATOM 11123 C CA . ARG B 1 242 ? 33.968 63.935 19.972 1.00 23.92 243 ARG B CA 1
ATOM 11124 C C . ARG B 1 242 ? 35.462 64.143 20.198 1.00 28.06 243 ARG B C 1
ATOM 11125 O O . ARG B 1 242 ? 36.041 65.147 19.793 1.00 26.75 243 ARG B O 1
ATOM 11146 N N . GLN B 1 243 ? 36.097 63.130 20.745 1.00 31.67 244 GLN B N 1
ATOM 11147 C CA . GLN B 1 243 ? 37.474 63.229 21.150 1.00 32.05 244 GLN B CA 1
ATOM 11148 C C . GLN B 1 243 ? 38.108 61.880 20.941 1.00 37.04 244 GLN B C 1
ATOM 11149 O O . GLN B 1 243 ? 37.513 60.866 21.290 1.00 36.13 244 GLN B O 1
ATOM 11163 N N . ILE B 1 244 ? 39.311 61.858 20.395 1.00 34.68 245 ILE B N 1
ATOM 11164 C CA . ILE B 1 244 ? 40.049 60.614 20.314 1.00 31.46 245 ILE B CA 1
ATOM 11165 C C . ILE B 1 244 ? 41.481 60.856 20.793 1.00 30.27 245 ILE B C 1
ATOM 11166 O O . ILE B 1 244 ? 42.043 61.939 20.595 1.00 34.79 245 ILE B O 1
ATOM 11182 N N . PHE B 1 245 ? 42.020 59.871 21.514 1.00 33.74 246 PHE B N 1
ATOM 11183 C CA . PHE B 1 245 ? 43.380 59.847 22.039 1.00 29.15 246 PHE B CA 1
ATOM 11184 C C . PHE B 1 245 ? 44.092 58.724 21.329 1.00 33.29 246 PHE B C 1
ATOM 11185 O O . PHE B 1 245 ? 43.534 57.635 21.208 1.00 30.87 246 PHE B O 1
ATOM 11202 N N . LEU B 1 246 ? 45.299 58.985 20.840 1.00 28.86 247 LEU B N 1
ATOM 11203 C CA . LEU B 1 246 ? 46.188 57.926 20.370 1.00 29.70 247 LEU B CA 1
ATOM 11204 C C . LEU B 1 246 ? 47.408 57.883 21.276 1.00 31.44 247 LEU B C 1
ATOM 11205 O O . LEU B 1 246 ? 48.093 58.906 21.428 1.00 27.77 247 LEU B O 1
ATOM 11221 N N . LYS B 1 247 ? 47.662 56.715 21.891 1.00 29.44 248 LYS B N 1
ATOM 11222 C CA . LYS B 1 247 ? 48.748 56.536 22.840 1.00 30.08 248 LYS B CA 1
ATOM 11223 C C . LYS B 1 247 ? 49.819 55.728 22.133 1.00 31.47 248 LYS B C 1
ATOM 11224 O O . LYS B 1 247 ? 49.542 54.626 21.665 1.00 29.75 248 LYS B O 1
ATOM 11243 N N . PHE B 1 248 ? 51.025 56.292 22.022 1.00 29.52 249 PHE B N 1
ATOM 11244 C CA . PHE B 1 248 ? 52.166 55.619 21.391 1.00 32.33 249 PHE B CA 1
ATOM 11245 C C . PHE B 1 248 ? 53.142 55.263 22.502 1.00 31.08 249 PHE B C 1
ATOM 11246 O O . PHE B 1 248 ? 53.541 56.139 23.273 1.00 38.02 249 PHE B O 1
ATOM 11263 N N . GLU B 1 249 ? 53.449 53.977 22.643 1.00 36.26 250 GLU B N 1
ATOM 11264 C CA . GLU B 1 249 ? 54.238 53.454 23.751 1.00 39.91 250 GLU B CA 1
ATOM 11265 C C . GLU B 1 249 ? 55.392 52.663 23.153 1.00 38.80 250 GLU B C 1
ATOM 11266 O O . GLU B 1 249 ? 55.219 51.977 22.148 1.00 40.48 250 GLU B O 1
ATOM 11278 N N . SER B 1 250 ? 56.577 52.798 23.745 1.00 33.68 251 SER B N 1
ATOM 11279 C CA . SER B 1 250 ? 57.766 52.216 23.133 1.00 43.01 251 SER B CA 1
ATOM 11280 C C . SER B 1 250 ? 58.908 52.052 24.126 1.00 35.34 251 SER B C 1
ATOM 11281 O O . SER B 1 250 ? 59.040 52.816 25.091 1.00 38.20 251 SER B O 1
ATOM 11289 N N . LYS B 1 251 ? 59.736 51.039 23.869 1.00 44.51 252 LYS B N 1
ATOM 11290 C CA . LYS B 1 251 ? 61.035 50.970 24.535 1.00 41.88 252 LYS B CA 1
ATOM 11291 C C . LYS B 1 251 ? 62.074 51.879 23.891 1.00 43.13 252 LYS B C 1
ATOM 11292 O O . LYS B 1 251 ? 63.179 52.015 24.434 1.00 43.01 252 LYS B O 1
ATOM 11311 N N . LEU B 1 252 ? 61.756 52.513 22.763 1.00 38.37 253 LEU B N 1
ATOM 11312 C CA . LEU B 1 252 ? 62.625 53.568 22.272 1.00 40.30 253 LEU B CA 1
ATOM 11313 C C . LEU B 1 252 ? 62.665 54.708 23.287 1.00 45.52 253 LEU B C 1
ATOM 11314 O O . LEU B 1 252 ? 61.826 54.803 24.189 1.00 38.94 253 LEU B O 1
ATOM 11330 N N . SER B 1 253 ? 63.650 55.585 23.128 1.00 38.51 254 SER B N 1
ATOM 11331 C CA . SER B 1 253 ? 63.788 56.716 24.019 1.00 37.53 254 SER B CA 1
ATOM 11332 C C . SER B 1 253 ? 62.700 57.732 23.708 1.00 38.02 254 SER B C 1
ATOM 11333 O O . SER B 1 253 ? 62.161 57.781 22.605 1.00 38.16 254 SER B O 1
ATOM 11341 N N . SER B 1 254 ? 62.460 58.598 24.683 1.00 35.88 255 SER B N 1
ATOM 11342 C CA . SER B 1 254 ? 61.599 59.751 24.530 1.00 39.92 255 SER B CA 1
ATOM 11343 C C . SER B 1 254 ? 61.936 60.567 23.295 1.00 31.31 255 SER B C 1
ATOM 11344 O O . SER B 1 254 ? 61.066 60.847 22.463 1.00 34.86 255 SER B O 1
ATOM 11352 N N . THR B 1 255 ? 63.165 61.063 23.224 1.00 36.47 256 THR B N 1
ATOM 11353 C CA . THR B 1 255 ? 63.596 61.859 22.070 1.00 34.74 256 THR B CA 1
ATOM 11354 C C . THR B 1 255 ? 63.229 61.161 20.763 1.00 30.54 256 THR B C 1
ATOM 11355 O O . THR B 1 255 ? 62.621 61.760 19.880 1.00 37.68 256 THR B O 1
ATOM 11366 N N . GLU B 1 256 ? 63.592 59.879 20.632 1.00 39.82 257 GLU B N 1
ATOM 11367 C CA . GLU B 1 256 ? 63.389 59.123 19.387 1.00 42.20 257 GLU B CA 1
ATOM 11368 C C . GLU B 1 256 ? 61.904 58.802 19.151 1.00 42.51 257 GLU B C 1
ATOM 11369 O O . GLU B 1 256 ? 61.425 58.801 18.009 1.00 36.50 257 GLU B O 1
ATOM 11381 N N . LEU B 1 257 ? 61.145 58.539 20.213 1.00 41.09 258 LEU B N 1
ATOM 11382 C CA . LEU B 1 257 ? 59.712 58.350 20.022 1.00 33.21 258 LEU B CA 1
ATOM 11383 C C . LEU B 1 257 ? 59.055 59.645 19.544 1.00 35.59 258 LEU B C 1
ATOM 11384 O O . LEU B 1 257 ? 58.350 59.662 18.536 1.00 36.63 258 LEU B O 1
ATOM 11400 N N . GLU B 1 258 ? 59.312 60.756 20.220 1.00 32.14 259 GLU B N 1
ATOM 11401 C CA . GLU B 1 258 ? 58.777 62.021 19.747 1.00 35.66 259 GLU B CA 1
ATOM 11402 C C . GLU B 1 258 ? 59.148 62.270 18.298 1.00 40.90 259 GLU B C 1
ATOM 11403 O O . GLU B 1 258 ? 58.289 62.573 17.479 1.00 36.73 259 GLU B O 1
ATOM 11415 N N . THR B 1 259 ? 60.429 62.153 17.961 1.00 36.86 260 THR B N 1
ATOM 11416 C CA . THR B 1 259 ? 60.872 62.498 16.613 1.00 37.76 260 THR B CA 1
ATOM 11417 C C . THR B 1 259 ? 60.216 61.615 15.555 1.00 36.80 260 THR B C 1
ATOM 11418 O O . THR B 1 259 ? 59.966 62.065 14.437 1.00 39.99 260 THR B O 1
ATOM 11429 N N . THR B 1 260 ? 59.994 60.334 15.872 1.00 34.82 261 THR B N 1
ATOM 11430 C CA . THR B 1 260 ? 59.381 59.414 14.924 1.00 40.83 261 THR B CA 1
ATOM 11431 C C . THR B 1 260 ? 57.896 59.718 14.732 1.00 44.00 261 THR B C 1
ATOM 11432 O O . THR B 1 260 ? 57.397 59.715 13.596 1.00 48.43 261 THR B O 1
ATOM 11443 N N . ILE B 1 261 ? 57.183 60.003 15.825 1.00 37.92 262 ILE B N 1
ATOM 11444 C CA . ILE B 1 261 ? 55.751 60.282 15.739 1.00 35.56 262 ILE B CA 1
ATOM 11445 C C . ILE B 1 261 ? 55.510 61.642 15.109 1.00 38.23 262 ILE B C 1
ATOM 11446 O O . ILE B 1 261 ? 54.617 61.803 14.270 1.00 41.81 262 ILE B O 1
ATOM 11462 N N . LYS B 1 262 ? 56.249 62.653 15.549 1.00 39.33 263 LYS B N 1
ATOM 11463 C CA . LYS B 1 262 ? 56.074 63.989 14.993 1.00 44.66 263 LYS B CA 1
ATOM 11464 C C . LYS B 1 262 ? 56.267 63.979 13.484 1.00 46.92 263 LYS B C 1
ATOM 11465 O O . LYS B 1 262 ? 55.614 64.752 12.774 1.00 53.19 263 LYS B O 1
ATOM 11484 N N . GLY B 1 263 ? 57.125 63.099 12.974 1.00 36.52 264 GLY B N 1
ATOM 11485 C CA . GLY B 1 263 ? 57.311 63.020 11.552 1.00 50.95 264 GLY B CA 1
ATOM 11486 C C . GLY B 1 263 ? 56.314 62.150 10.820 1.00 49.61 264 GLY B C 1
ATOM 11487 O O . GLY B 1 263 ? 56.336 62.118 9.596 1.00 52.33 264 GLY B O 1
ATOM 11491 N N . THR B 1 264 ? 55.464 61.411 11.514 1.00 43.90 265 THR B N 1
ATOM 11492 C CA . THR B 1 264 ? 54.486 60.592 10.812 1.00 54.16 265 THR B CA 1
ATOM 11493 C C . THR B 1 264 ? 53.055 60.931 11.210 1.00 49.83 265 THR B C 1
ATOM 11494 O O . THR B 1 264 ? 52.122 60.279 10.737 1.00 55.70 265 THR B O 1
ATOM 11505 N N . CYS B 1 265 ? 52.855 61.971 12.013 1.00 47.51 266 CYS B N 1
ATOM 11506 C CA . CYS B 1 265 ? 51.525 62.384 12.411 1.00 44.82 266 CYS B CA 1
ATOM 11507 C C . CYS B 1 265 ? 51.394 63.893 12.300 1.00 45.12 266 CYS B C 1
ATOM 11508 O O . CYS B 1 265 ? 52.353 64.649 12.509 1.00 52.74 266 CYS B O 1
ATOM 11516 N N . SER B 1 266 ? 50.188 64.314 11.962 1.00 34.42 267 SER B N 1
ATOM 11517 C CA . SER B 1 266 ? 49.840 65.719 11.815 1.00 43.24 267 SER B CA 1
ATOM 11518 C C . SER B 1 266 ? 48.341 65.878 12.104 1.00 41.46 267 SER B C 1
ATOM 11519 O O . SER B 1 266 ? 47.644 64.895 12.336 1.00 30.08 267 SER B O 1
ATOM 11527 N N . LYS B 1 267 ? 47.840 67.123 12.013 1.00 33.12 268 LYS B N 1
ATOM 11528 C CA . LYS B 1 267 ? 46.421 67.419 12.171 1.00 42.67 268 LYS B CA 1
ATOM 11529 C C . LYS B 1 267 ? 45.560 66.670 11.156 1.00 42.29 268 LYS B C 1
ATOM 11530 O O . LYS B 1 267 ? 44.331 66.748 11.229 1.00 41.04 268 LYS B O 1
ATOM 11549 N N . ASP B 1 268 ? 46.182 66.086 10.130 1.00 37.75 269 ASP B N 1
ATOM 11550 C CA . ASP B 1 268 ? 45.486 65.324 9.120 1.00 35.51 269 ASP B CA 1
ATOM 11551 C C . ASP B 1 268 ? 45.474 63.835 9.416 1.00 38.12 269 ASP B C 1
ATOM 11552 O O . ASP B 1 268 ? 44.701 63.104 8.773 1.00 40.60 269 ASP B O 1
ATOM 11561 N N . GLY B 1 269 ? 46.274 63.369 10.380 1.00 42.26 270 GLY B N 1
ATOM 11562 C CA . GLY B 1 269 ? 46.359 61.958 10.713 1.00 34.79 270 GLY B CA 1
ATOM 11563 C C . GLY B 1 269 ? 47.777 61.439 10.517 1.00 42.63 270 GLY B C 1
ATOM 11564 O O . GLY B 1 269 ? 48.737 62.193 10.571 1.00 47.28 270 GLY B O 1
ATOM 11568 N N . LEU B 1 270 ? 47.871 60.127 10.278 1.00 41.55 271 LEU B N 1
ATOM 11569 C CA . LEU B 1 270 ? 49.145 59.456 10.104 1.00 45.70 271 LEU B CA 1
ATOM 11570 C C . LEU B 1 270 ? 49.478 59.284 8.628 1.00 45.84 271 LEU B C 1
ATOM 11571 O O . LEU B 1 270 ? 48.612 58.915 7.836 1.00 36.67 271 LEU B O 1
ATOM 11587 N N . LYS B 1 271 ? 50.752 59.540 8.284 1.00 45.18 272 LYS B N 1
ATOM 11588 C CA . LYS B 1 271 ? 51.315 59.320 6.948 1.00 47.00 272 LYS B CA 1
ATOM 11589 C C . LYS B 1 271 ? 52.619 58.551 7.104 1.00 49.44 272 LYS B C 1
ATOM 11590 O O . LYS B 1 271 ? 53.541 59.015 7.783 1.00 55.43 272 LYS B O 1
ATOM 11609 N N . ILE B 1 272 ? 52.703 57.374 6.508 1.00 51.74 273 ILE B N 1
ATOM 11610 C CA . ILE B 1 272 ? 53.970 56.660 6.418 1.00 66.73 273 ILE B CA 1
ATOM 11611 C C . ILE B 1 272 ? 54.304 56.479 4.949 1.00 71.03 273 ILE B C 1
ATOM 11612 O O . ILE B 1 272 ? 53.482 55.946 4.198 1.00 79.35 273 ILE B O 1
ATOM 11628 N N . ASP B 1 273 ? 55.502 56.914 4.538 1.00 84.46 274 ASP B N 1
ATOM 11629 C CA . ASP B 1 273 ? 55.906 56.779 3.136 1.00 95.56 274 ASP B CA 1
ATOM 11630 C C . ASP B 1 273 ? 56.184 55.309 2.811 1.00 88.06 274 ASP B C 1
ATOM 11631 O O . ASP B 1 273 ? 56.856 54.613 3.577 1.00 85.85 274 ASP B O 1
ATOM 11640 N N . ALA B 1 274 ? 55.616 54.818 1.698 1.00 92.23 275 ALA B N 1
ATOM 11641 C CA . ALA B 1 274 ? 55.785 53.408 1.324 1.00 99.09 275 ALA B CA 1
ATOM 11642 C C . ALA B 1 274 ? 57.255 53.061 1.092 1.00 100.65 275 ALA B C 1
ATOM 11643 O O . ALA B 1 274 ? 57.689 51.924 1.341 1.00 88.87 275 ALA B O 1
ATOM 11650 N N . ASN B 1 275 ? 58.022 54.042 0.621 1.00 102.18 276 ASN B N 1
ATOM 11651 C CA . ASN B 1 275 ? 59.474 53.968 0.450 1.00 98.91 276 ASN B CA 1
ATOM 11652 C C . ASN B 1 275 ? 60.159 54.508 1.707 1.00 87.02 276 ASN B C 1
ATOM 11653 O O . ASN B 1 275 ? 60.661 55.629 1.748 1.00 85.72 276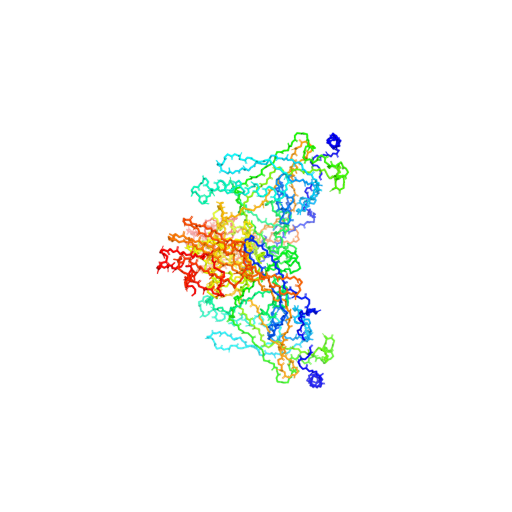 ASN B O 1
ATOM 11664 N N . ALA B 1 276 ? 60.131 53.730 2.771 1.00 87.14 277 ALA B N 1
ATOM 11665 C CA . ALA B 1 276 ? 60.670 54.205 4.039 1.00 81.09 277 ALA B CA 1
ATOM 11666 C C . ALA B 1 276 ? 62.038 53.585 4.293 1.00 72.84 277 ALA B C 1
ATOM 11667 O O . ALA B 1 276 ? 62.259 52.405 4.006 1.00 73.24 277 ALA B O 1
ATOM 11674 N N . SER B 1 277 ? 62.952 54.382 4.837 1.00 66.56 278 SER B N 1
ATOM 11675 C CA . SER B 1 277 ? 64.275 53.865 5.156 1.00 76.97 278 SER B CA 1
ATOM 11676 C C . SER B 1 277 ? 64.173 52.694 6.126 1.00 75.38 278 SER B C 1
ATOM 11677 O O . SER B 1 277 ? 63.268 52.616 6.959 1.00 73.49 278 SER B O 1
ATOM 11685 N N . ALA B 1 278 ? 65.106 51.755 5.991 1.00 73.34 279 ALA B N 1
ATOM 11686 C CA . ALA B 1 278 ? 65.102 50.586 6.854 1.00 68.32 279 ALA B CA 1
ATOM 11687 C C . ALA B 1 278 ? 65.331 50.984 8.299 1.00 71.70 279 ALA B C 1
ATOM 11688 O O . ALA B 1 278 ? 64.873 50.290 9.214 1.00 75.73 279 ALA B O 1
ATOM 11695 N N . ALA B 1 279 ? 66.060 52.079 8.525 1.00 68.40 280 ALA B N 1
ATOM 11696 C CA . ALA B 1 279 ? 66.200 52.603 9.877 1.00 63.39 280 ALA B CA 1
ATOM 11697 C C . ALA B 1 279 ? 64.846 53.048 10.416 1.00 65.46 280 ALA B C 1
ATOM 11698 O O . ALA B 1 279 ? 64.450 52.674 11.524 1.00 62.26 280 ALA B O 1
ATOM 11705 N N . LEU B 1 280 ? 64.119 53.842 9.626 1.00 67.69 281 LEU B N 1
ATOM 11706 C CA . LEU B 1 280 ? 62.827 54.371 10.057 1.00 65.90 281 LEU B CA 1
ATOM 11707 C C . LEU B 1 280 ? 61.812 53.256 10.320 1.00 62.16 281 LEU B C 1
ATOM 11708 O O . LEU B 1 280 ? 61.066 53.305 11.305 1.00 54.43 281 LEU B O 1
ATOM 11724 N N . LYS B 1 281 ? 61.799 52.225 9.475 1.00 54.66 282 LYS B N 1
ATOM 11725 C CA . LYS B 1 281 ? 60.835 51.148 9.632 1.00 54.91 282 LYS B CA 1
ATOM 11726 C C . LYS B 1 281 ? 61.125 50.309 10.867 1.00 56.11 282 LYS B C 1
ATOM 11727 O O . LYS B 1 281 ? 60.187 49.847 11.531 1.00 50.77 282 LYS B O 1
ATOM 11746 N N . GLU B 1 282 ? 62.388 50.144 11.257 1.00 50.90 283 GLU B N 1
ATOM 11747 C CA . GLU B 1 282 ? 62.565 49.315 12.439 1.00 55.23 283 GLU B CA 1
ATOM 11748 C C . GLU B 1 282 ? 62.153 50.056 13.715 1.00 52.16 283 GLU B C 1
ATOM 11749 O O . GLU B 1 282 ? 61.759 49.419 14.690 1.00 49.63 283 GLU B O 1
ATOM 11761 N N . LYS B 1 283 ? 62.215 51.388 13.723 1.00 50.25 284 LYS B N 1
ATOM 11762 C CA . LYS B 1 283 ? 61.776 52.147 14.887 1.00 57.17 284 LYS B CA 1
ATOM 11763 C C . LYS B 1 283 ? 60.263 52.092 15.021 1.00 54.89 284 LYS B C 1
ATOM 11764 O O . LYS B 1 283 ? 59.742 51.847 16.118 1.00 47.05 284 LYS B O 1
ATOM 11783 N N . LEU B 1 284 ? 59.551 52.319 13.900 1.00 42.58 285 LEU B N 1
ATOM 11784 C CA . LEU B 1 284 ? 58.106 52.196 13.850 1.00 46.06 285 LEU B CA 1
ATOM 11785 C C . LEU B 1 284 ? 57.661 50.811 14.264 1.00 48.78 285 LEU B C 1
ATOM 11786 O O . LEU B 1 284 ? 56.565 50.655 14.815 1.00 43.41 285 LEU B O 1
ATOM 11802 N N . SER B 1 285 ? 58.479 49.793 13.975 1.00 49.69 286 SER B N 1
ATOM 11803 C CA . SER B 1 285 ? 58.141 48.427 14.361 1.00 54.50 286 SER B CA 1
ATOM 11804 C C . SER B 1 285 ? 58.195 48.242 15.869 1.00 45.62 286 SER B C 1
ATOM 11805 O O . SER B 1 285 ? 57.684 47.237 16.377 1.00 51.19 286 SER B O 1
ATOM 11813 N N . GLN B 1 286 ? 58.756 49.204 16.599 1.00 42.07 287 GLN B N 1
ATOM 11814 C CA . GLN B 1 286 ? 58.846 49.083 18.051 1.00 50.33 287 GLN B CA 1
ATOM 11815 C C . GLN B 1 286 ? 57.848 49.970 18.760 1.00 38.42 287 GLN B C 1
ATOM 11816 O O . GLN B 1 286 ? 57.992 50.229 19.958 1.00 45.56 287 GLN B O 1
ATOM 11830 N N . ILE B 1 287 ? 56.839 50.445 18.048 1.00 48.01 288 ILE B N 1
ATOM 11831 C CA . ILE B 1 287 ? 55.849 51.356 18.612 1.00 52.36 288 ILE B CA 1
ATOM 11832 C C . ILE B 1 287 ? 54.501 50.645 18.663 1.00 44.64 288 ILE B C 1
ATOM 11833 O O . ILE B 1 287 ? 53.987 50.193 17.632 1.00 45.32 288 ILE B O 1
ATOM 11849 N N . ASP B 1 288 ? 53.939 50.545 19.860 1.00 44.03 289 ASP B N 1
ATOM 11850 C CA . ASP B 1 288 ? 52.606 49.995 20.047 1.00 58.82 289 ASP B CA 1
ATOM 11851 C C . ASP B 1 288 ? 51.562 51.109 20.214 1.00 49.31 289 ASP B C 1
ATOM 11852 O O . ASP B 1 288 ? 51.766 52.069 20.967 1.00 39.02 289 ASP B O 1
ATOM 11861 N N . VAL B 1 289 ? 50.454 50.981 19.499 1.00 40.58 290 VAL B N 1
ATOM 11862 C CA . VAL B 1 289 ? 49.452 52.033 19.414 1.00 38.15 290 VAL B CA 1
ATOM 11863 C C . VAL B 1 289 ? 48.157 51.572 20.071 1.00 39.22 290 VAL B C 1
ATOM 11864 O O . VAL B 1 289 ? 47.598 50.531 19.702 1.00 37.66 290 VAL B O 1
ATOM 11877 N N . SER B 1 290 ? 47.677 52.362 21.020 1.00 30.95 291 SER B N 1
ATOM 11878 C CA . SER B 1 290 ? 46.396 52.186 21.698 1.00 32.56 291 SER B CA 1
ATOM 11879 C C . SER B 1 290 ? 45.532 53.382 21.351 1.00 34.74 291 SER B C 1
ATOM 11880 O O . SER B 1 290 ? 46.065 54.467 21.111 1.00 33.31 291 SER B O 1
ATOM 11888 N N . ILE B 1 291 ? 44.204 53.199 21.319 1.00 31.77 292 ILE B N 1
ATOM 11889 C CA . ILE B 1 291 ? 43.313 54.293 20.951 1.00 23.23 292 ILE B CA 1
ATOM 11890 C C . ILE B 1 291 ? 42.045 54.278 21.806 1.00 33.80 292 ILE B C 1
ATOM 11891 O O . ILE B 1 291 ? 41.400 53.238 21.971 1.00 33.26 292 ILE B O 1
ATOM 11907 N N . VAL B 1 292 ? 41.644 55.451 22.286 1.00 30.61 293 VAL B N 1
ATOM 11908 C CA . VAL B 1 292 ? 40.366 55.622 22.978 1.00 31.18 293 VAL B CA 1
ATOM 11909 C C . VAL B 1 292 ? 39.508 56.623 22.222 1.00 30.31 293 VAL B C 1
ATOM 11910 O O . VAL B 1 292 ? 39.931 57.762 21.987 1.00 31.31 293 VAL B O 1
ATOM 11923 N N . VAL B 1 293 ? 38.306 56.208 21.831 1.00 32.60 294 VAL B N 1
ATOM 11924 C CA . VAL B 1 293 ? 37.364 57.091 21.151 1.00 27.45 294 VAL B CA 1
ATOM 11925 C C . VAL B 1 293 ? 36.197 57.364 22.084 1.00 31.22 294 VAL B C 1
ATOM 11926 O O . VAL B 1 293 ? 35.507 56.432 22.513 1.00 29.26 294 VAL B O 1
ATOM 11939 N N . HIS B 1 294 ? 35.947 58.639 22.347 1.00 36.25 295 HIS B N 1
ATOM 11940 C CA . HIS B 1 294 ? 34.876 59.105 23.224 1.00 33.20 295 HIS B CA 1
ATOM 11941 C C . HIS B 1 294 ? 33.951 59.979 22.377 1.00 32.54 295 HIS B C 1
ATOM 11942 O O . HIS B 1 294 ? 34.293 61.110 22.040 1.00 35.38 295 HIS B O 1
ATOM 11956 N N . GLY B 1 295 ? 32.832 59.472 21.933 1.00 37.86 296 GLY B N 1
ATOM 11957 C CA . GLY B 1 295 ? 31.815 60.306 21.305 1.00 42.80 296 GLY B CA 1
ATOM 11958 C C . GLY B 1 295 ? 30.436 59.780 21.619 1.00 52.63 296 GLY B C 1
ATOM 11959 O O . GLY B 1 295 ? 30.182 59.335 22.745 1.00 48.66 296 GLY B O 1
ATOM 11963 N N . GLY B 1 296 ? 29.530 59.851 20.643 1.00 52.55 297 GLY B N 1
ATOM 11964 C CA . GLY B 1 296 ? 28.274 59.136 20.777 1.00 44.55 297 GLY B CA 1
ATOM 11965 C C . GLY B 1 296 ? 28.475 57.634 20.820 1.00 53.25 297 GLY B C 1
ATOM 11966 O O . GLY B 1 296 ? 27.828 56.940 21.595 1.00 54.68 297 GLY B O 1
ATOM 11970 N N . SER B 1 297 ? 29.393 57.114 20.011 1.00 54.24 298 SER B N 1
ATOM 11971 C CA . SER B 1 297 ? 29.915 55.774 20.247 1.00 53.16 298 SER B CA 1
ATOM 11972 C C . SER B 1 297 ? 31.302 55.876 20.909 1.00 50.72 298 SER B C 1
ATOM 11973 O O . SER B 1 297 ? 32.101 56.776 20.623 1.00 48.29 298 SER B O 1
ATOM 11981 N N . GLU B 1 298 ? 31.546 54.965 21.831 1.00 44.15 299 GLU B N 1
ATOM 11982 C CA . GLU B 1 298 ? 32.810 54.763 22.497 1.00 43.57 299 GLU B CA 1
ATOM 11983 C C . GLU B 1 298 ? 33.479 53.600 21.820 1.00 37.23 299 GLU B C 1
ATOM 11984 O O . GLU B 1 298 ? 32.813 52.704 21.310 1.00 38.15 299 GLU B O 1
ATOM 11996 N N . ALA B 1 299 ? 34.802 53.578 21.885 1.00 38.24 300 ALA B N 1
ATOM 11997 C CA . ALA B 1 299 ? 35.565 52.465 21.363 1.00 31.15 300 ALA B CA 1
ATOM 11998 C C . ALA B 1 299 ? 36.956 52.522 21.977 1.00 35.66 300 ALA B C 1
ATOM 11999 O O . ALA B 1 299 ? 37.467 53.594 22.278 1.00 33.90 300 ALA B O 1
ATOM 12006 N N . VAL B 1 300 ? 37.563 51.360 22.156 1.00 38.14 301 VAL B N 1
ATOM 12007 C CA . VAL B 1 300 ? 38.938 51.279 22.620 1.00 36.24 301 VAL B CA 1
ATOM 12008 C C . VAL B 1 300 ? 39.637 50.261 21.750 1.00 36.90 301 VAL B C 1
ATOM 12009 O O . VAL B 1 300 ? 39.105 49.177 21.517 1.00 34.85 301 VAL B O 1
ATOM 12022 N N . TYR B 1 301 ? 40.814 50.609 21.260 1.00 32.45 302 TYR B N 1
ATOM 12023 C CA . TYR B 1 301 ? 41.636 49.699 20.487 1.00 33.71 302 TYR B CA 1
ATOM 12024 C C . TYR B 1 301 ? 42.991 49.555 21.183 1.00 42.17 302 TYR B C 1
ATOM 12025 O O . TYR B 1 301 ? 43.568 50.555 21.615 1.00 42.34 302 TYR B O 1
ATOM 12043 N N . ASN B 1 302 ? 43.513 48.323 21.263 1.00 42.73 303 ASN B N 1
ATOM 12044 C CA . ASN B 1 302 ? 44.815 48.039 21.854 1.00 42.27 303 ASN B CA 1
ATOM 12045 C C . ASN B 1 302 ? 45.640 47.257 20.846 1.00 43.05 303 ASN B C 1
ATOM 12046 O O . ASN B 1 302 ? 45.102 46.516 20.026 1.00 44.94 303 ASN B O 1
ATOM 12057 N N . GLY B 1 303 ? 46.952 47.427 20.912 1.00 49.85 304 GLY B N 1
ATOM 12058 C CA . GLY B 1 303 ? 47.835 46.586 20.137 1.00 49.91 304 GLY B CA 1
ATOM 12059 C C . GLY B 1 303 ? 47.817 46.827 18.650 1.00 50.69 304 GLY B C 1
ATOM 12060 O O . GLY B 1 303 ? 48.134 45.918 17.880 1.00 49.32 304 GLY B O 1
ATOM 12064 N N . LEU B 1 304 ? 47.469 48.024 18.216 1.00 51.70 305 LEU B N 1
ATOM 12065 C CA . LEU B 1 304 ? 47.673 48.325 16.813 1.00 43.98 305 LEU B CA 1
ATOM 12066 C C . LEU B 1 304 ? 49.146 48.645 16.552 1.00 50.20 305 LEU B C 1
ATOM 12067 O O . LEU B 1 304 ? 49.911 49.010 17.450 1.00 49.97 305 LEU B O 1
ATOM 12083 N N . SER B 1 305 ? 49.524 48.520 15.291 1.00 38.73 306 SER B N 1
ATOM 12084 C CA . SER B 1 305 ? 50.895 48.611 14.860 1.00 52.63 306 SER B CA 1
ATOM 12085 C C . SER B 1 305 ? 50.947 49.623 13.737 1.00 51.74 306 SER B C 1
ATOM 12086 O O . SER B 1 305 ? 49.907 50.078 13.265 1.00 45.68 306 SER B O 1
ATOM 12094 N N . LEU B 1 306 ? 52.168 49.947 13.297 1.00 36.97 307 LEU B N 1
ATOM 12095 C CA . LEU B 1 306 ? 52.382 50.961 12.274 1.00 46.67 307 LEU B CA 1
ATOM 12096 C C . LEU B 1 306 ? 53.237 50.448 11.124 1.00 49.73 307 LEU B C 1
ATOM 12097 O O . LEU B 1 306 ? 53.993 51.217 10.544 1.00 54.32 307 LEU B O 1
ATOM 12113 N N . ASN B 1 307 ? 53.139 49.166 10.775 1.00 51.51 308 ASN B N 1
ATOM 12114 C CA . ASN B 1 307 ? 54.182 48.530 9.975 1.00 51.42 308 ASN B CA 1
ATOM 12115 C C . ASN B 1 307 ? 53.748 48.249 8.556 1.00 59.40 308 ASN B C 1
ATOM 12116 O O . ASN B 1 307 ? 54.495 47.623 7.804 1.00 62.19 308 ASN B O 1
ATOM 12127 N N . SER B 1 308 ? 52.533 48.623 8.201 1.00 55.63 309 SER B N 1
ATOM 12128 C CA . SER B 1 308 ? 52.025 48.411 6.861 1.00 58.58 309 SER B CA 1
ATOM 12129 C C . SER B 1 308 ? 51.063 49.541 6.544 1.00 56.52 309 SER B C 1
ATOM 12130 O O . SER B 1 308 ? 50.476 50.162 7.439 1.00 49.37 309 SER B O 1
ATOM 12155 N N . ASP B 1 310 ? 48.133 49.209 5.347 1.00 46.98 311 ASP B N 1
ATOM 12156 C CA . ASP B 1 310 ? 46.804 48.870 5.850 1.00 53.59 311 ASP B CA 1
ATOM 12157 C C . ASP B 1 310 ? 46.640 49.204 7.337 1.00 55.06 311 ASP B C 1
ATOM 12158 O O . ASP B 1 310 ? 45.529 49.548 7.777 1.00 55.70 311 ASP B O 1
ATOM 12167 N N . ASP B 1 311 ? 47.710 49.086 8.131 1.00 48.15 312 ASP B N 1
ATOM 12168 C CA . ASP B 1 311 ? 47.629 49.511 9.525 1.00 48.19 312 ASP B CA 1
ATOM 12169 C C . ASP B 1 311 ? 47.406 51.011 9.594 1.00 43.79 312 ASP B C 1
ATOM 12170 O O . ASP B 1 311 ? 46.587 51.498 10.373 1.00 45.54 312 ASP B O 1
ATOM 12179 N N . VAL B 1 312 ? 48.103 51.768 8.756 1.00 41.76 313 VAL B N 1
ATOM 12180 C CA . VAL B 1 312 ? 47.953 53.220 8.799 1.00 41.23 313 VAL B CA 1
ATOM 12181 C C . VAL B 1 312 ? 46.568 53.627 8.336 1.00 39.39 313 VAL B C 1
ATOM 12182 O O . VAL B 1 312 ? 45.964 54.529 8.917 1.00 37.49 313 VAL B O 1
ATOM 12195 N N . GLN B 1 313 ? 46.070 53.020 7.254 1.00 39.94 314 GLN B N 1
ATOM 12196 C CA . GLN B 1 313 ? 44.705 53.299 6.796 1.00 48.89 314 GLN B CA 1
ATOM 12197 C C . GLN B 1 313 ? 43.674 53.079 7.910 1.00 40.93 314 GLN B C 1
ATOM 12198 O O . GLN B 1 313 ? 42.813 53.925 8.144 1.00 40.61 314 GLN B O 1
ATOM 12212 N N . LYS B 1 314 ? 43.702 51.902 8.543 1.00 36.94 315 LYS B N 1
ATOM 12213 C CA . LYS B 1 314 ? 42.772 51.598 9.625 1.00 35.37 315 LYS B CA 1
ATOM 12214 C C . LYS B 1 314 ? 42.765 52.717 10.655 1.00 38.17 315 LYS B C 1
ATOM 12215 O O . LYS B 1 314 ? 41.700 53.191 11.086 1.00 48.12 315 LYS B O 1
ATOM 12234 N N . ILE B 1 315 ? 43.943 53.191 11.027 1.00 34.70 316 ILE B N 1
ATOM 12235 C CA . ILE B 1 315 ? 44.022 54.207 12.067 1.00 37.92 316 ILE B CA 1
ATOM 12236 C C . ILE B 1 315 ? 43.454 55.523 11.588 1.00 35.45 316 ILE B C 1
ATOM 12237 O O . ILE B 1 315 ? 42.810 56.237 12.366 1.00 36.47 316 ILE B O 1
ATOM 12253 N N . ASN B 1 316 ? 43.725 55.906 10.329 1.00 35.09 317 ASN B N 1
ATOM 12254 C CA . ASN B 1 316 ? 43.221 57.195 9.878 1.00 30.94 317 ASN B CA 1
ATOM 12255 C C . ASN B 1 316 ? 41.706 57.150 9.745 1.00 30.12 317 ASN B C 1
ATOM 12256 O O . ASN B 1 316 ? 41.047 58.178 9.859 1.00 28.05 317 ASN B O 1
ATOM 12267 N N . ARG B 1 317 ? 41.163 55.987 9.450 1.00 28.54 318 ARG B N 1
ATOM 12268 C CA . ARG B 1 317 ? 39.725 55.795 9.376 1.00 32.29 318 ARG B CA 1
ATOM 12269 C C . ARG B 1 317 ? 39.078 55.891 10.757 1.00 30.17 318 ARG B C 1
ATOM 12270 O O . ARG B 1 317 ? 38.068 56.575 10.914 1.00 32.62 318 ARG B O 1
ATOM 12291 N N . ILE B 1 318 ? 39.717 55.337 11.789 1.00 27.42 319 ILE B N 1
ATOM 12292 C CA . ILE B 1 318 ? 39.230 55.528 13.157 1.00 28.03 319 ILE B CA 1
ATOM 12293 C C . ILE B 1 318 ? 39.225 57.006 13.522 1.00 30.37 319 ILE B C 1
ATOM 12294 O O . ILE B 1 318 ? 38.230 57.538 14.010 1.00 42.39 319 ILE B O 1
ATOM 12310 N N . ILE B 1 319 ? 40.304 57.706 13.222 1.00 34.06 320 ILE B N 1
ATOM 12311 C CA . ILE B 1 319 ? 40.426 59.119 13.574 1.00 32.14 320 ILE B CA 1
ATOM 12312 C C . ILE B 1 319 ? 39.304 59.934 12.953 1.00 31.28 320 ILE B C 1
ATOM 12313 O O . ILE B 1 319 ? 38.741 60.829 13.593 1.00 34.73 320 ILE B O 1
ATOM 12329 N N . TRP B 1 320 ? 38.997 59.703 11.687 1.00 31.15 321 TRP B N 1
ATOM 12330 C CA . TRP B 1 320 ? 38.049 60.588 11.009 1.00 26.38 321 TRP B CA 1
ATOM 12331 C C . TRP B 1 320 ? 36.592 60.092 11.035 1.00 32.04 321 TRP B C 1
ATOM 12332 O O . TRP B 1 320 ? 35.672 60.865 10.739 1.00 28.09 321 TRP B O 1
ATOM 12353 N N . ASP B 1 321 ? 36.346 58.866 11.461 1.00 36.33 322 ASP B N 1
ATOM 12354 C CA . ASP B 1 321 ? 34.984 58.405 11.673 1.00 37.60 322 ASP B CA 1
ATOM 12355 C C . ASP B 1 321 ? 34.206 59.309 12.641 1.00 35.38 322 ASP B C 1
ATOM 12356 O O . ASP B 1 321 ? 34.710 59.697 13.711 1.00 30.78 322 ASP B O 1
ATOM 12365 N N . ASN B 1 322 ? 32.989 59.689 12.208 1.00 32.33 323 ASN B N 1
ATOM 12366 C CA . ASN B 1 322 ? 31.996 60.350 13.046 1.00 37.44 323 ASN B CA 1
ATOM 12367 C C . ASN B 1 322 ? 32.444 61.714 13.546 1.00 38.69 323 ASN B C 1
ATOM 12368 O O . ASN B 1 322 ? 32.142 62.105 14.677 1.00 38.13 323 ASN B O 1
ATOM 12379 N N . THR B 1 323 ? 33.127 62.472 12.696 1.00 34.32 324 THR B N 1
ATOM 12380 C CA . THR B 1 323 ? 33.678 63.761 13.099 1.00 31.73 324 THR B CA 1
ATOM 12381 C C . THR B 1 323 ? 32.813 64.912 12.626 1.00 35.33 324 THR B C 1
ATOM 12382 O O . THR B 1 323 ? 33.160 66.089 12.802 1.00 43.31 324 THR B O 1
ATOM 12393 N N . LEU B 1 324 ? 31.675 64.589 12.080 1.00 32.57 325 LEU B N 1
ATOM 12394 C CA . LEU B 1 324 ? 30.675 65.545 11.694 1.00 46.86 325 LEU B CA 1
ATOM 12395 C C . LEU B 1 324 ? 29.435 65.282 12.522 1.00 32.67 325 LEU B C 1
ATOM 12396 O O . LEU B 1 324 ? 29.126 64.138 12.829 1.00 33.86 325 LEU B O 1
ATOM 12412 N N . LEU B 1 325 ? 28.784 66.354 12.942 1.00 43.18 326 LEU B N 1
ATOM 12413 C CA . LEU B 1 325 ? 27.520 66.215 13.652 1.00 49.84 326 LEU B CA 1
ATOM 12414 C C . LEU B 1 325 ? 26.423 65.769 12.691 1.00 49.36 326 LEU B C 1
ATOM 12415 O O . LEU B 1 325 ? 26.284 66.291 11.574 1.00 42.04 326 LEU B O 1
ATOM 12431 N N . SER B 1 326 ? 25.660 64.788 13.136 1.00 53.68 327 SER B N 1
ATOM 12432 C CA . SER B 1 326 ? 24.605 64.177 12.368 1.00 50.22 327 SER B CA 1
ATOM 12433 C C . SER B 1 326 ? 23.455 63.899 13.320 1.00 64.65 327 SER B C 1
ATOM 12434 O O . SER B 1 326 ? 23.577 64.076 14.537 1.00 56.41 327 SER B O 1
ATOM 12442 N N . ARG B 1 327 ? 22.321 63.492 12.749 1.00 60.70 328 ARG B N 1
ATOM 12443 C CA . ARG B 1 327 ? 21.168 63.077 13.544 1.00 62.87 328 ARG B CA 1
ATOM 12444 C C . ARG B 1 327 ? 21.452 61.791 14.290 1.00 52.72 328 ARG B C 1
ATOM 12445 O O . ARG B 1 327 ? 21.090 61.649 15.466 1.00 53.93 328 ARG B O 1
ATOM 12466 N N . THR B 1 328 ? 22.069 60.840 13.589 1.00 52.85 329 THR B N 1
ATOM 12467 C CA . THR B 1 328 ? 22.489 59.514 14.026 1.00 62.38 329 THR B CA 1
ATOM 12468 C C . THR B 1 328 ? 23.805 59.468 14.824 1.00 64.45 329 THR B C 1
ATOM 12469 O O . THR B 1 328 ? 24.100 58.430 15.438 1.00 61.31 329 THR B O 1
ATOM 12480 N N . ASN B 1 329 ? 24.558 60.566 14.894 1.00 60.32 330 ASN B N 1
ATOM 12481 C CA . ASN B 1 329 ? 25.914 60.582 15.449 1.00 59.64 330 ASN B CA 1
ATOM 12482 C C . ASN B 1 329 ? 25.833 61.507 16.650 1.00 45.57 330 ASN B C 1
ATOM 12483 O O . ASN B 1 329 ? 26.089 62.702 16.530 1.00 50.85 330 ASN B O 1
ATOM 12494 N N . THR B 1 330 ? 25.423 60.952 17.785 1.00 48.19 331 THR B N 1
ATOM 12495 C CA . THR B 1 330 ? 25.281 61.727 19.017 1.00 53.78 331 THR B CA 1
ATOM 12496 C C . THR B 1 330 ? 26.588 62.418 19.396 1.00 50.70 331 THR B C 1
ATOM 12497 O O . THR B 1 330 ? 27.645 61.807 19.398 1.00 40.21 331 THR B O 1
ATOM 12508 N N . ALA B 1 331 ? 26.503 63.671 19.802 1.00 45.67 332 ALA B N 1
ATOM 12509 C CA . ALA B 1 331 ? 27.610 64.288 20.497 1.00 33.25 332 ALA B CA 1
ATOM 12510 C C . ALA B 1 331 ? 27.715 63.801 21.957 1.00 49.96 332 ALA B C 1
ATOM 12511 O O . ALA B 1 331 ? 26.753 63.312 22.567 1.00 45.57 332 ALA B O 1
ATOM 12518 N N . ALA B 1 332 ? 28.913 63.947 22.519 1.00 41.72 333 ALA B N 1
ATOM 12519 C CA . ALA B 1 332 ? 29.180 63.581 23.912 1.00 46.89 333 ALA B CA 1
ATOM 12520 C C . ALA B 1 332 ? 29.748 64.780 24.650 1.00 37.43 333 ALA B C 1
ATOM 12521 O O . ALA B 1 332 ? 30.454 65.590 24.039 1.00 33.18 333 ALA B O 1
ATOM 12528 N N . PRO B 1 333 ? 29.439 64.937 25.948 1.00 35.19 334 PRO B N 1
ATOM 12529 C CA . PRO B 1 333 ? 29.968 66.092 26.703 1.00 37.22 334 PRO B CA 1
ATOM 12530 C C . PRO B 1 333 ? 31.480 65.962 26.939 1.00 35.49 334 PRO B C 1
ATOM 12531 O O . PRO B 1 333 ? 31.987 64.873 27.206 1.00 38.07 334 PRO B O 1
ATOM 12542 N N . LEU B 1 334 ? 32.196 67.080 26.783 1.00 31.28 335 LEU B N 1
ATOM 12543 C CA . LEU B 1 334 ? 33.658 67.072 26.786 1.00 36.60 335 LEU B CA 1
ATOM 12544 C C . LEU B 1 334 ? 34.254 67.894 27.918 1.00 35.53 335 LEU B C 1
ATOM 12545 O O . LEU B 1 334 ? 35.024 67.359 28.712 1.00 35.54 335 LEU B O 1
ATOM 12561 N N . ASN B 1 335 ? 33.983 69.184 27.951 1.00 27.89 336 ASN B N 1
ATOM 12562 C CA . ASN B 1 335 ? 34.507 70.131 28.909 1.00 34.26 336 ASN B CA 1
ATOM 12563 C C . ASN B 1 335 ? 33.350 71.007 29.382 1.00 35.97 336 ASN B C 1
ATOM 12564 O O . ASN B 1 335 ? 32.354 71.163 28.678 1.00 35.04 336 ASN B O 1
ATOM 12575 N N . TYR B 1 336 ? 33.478 71.547 30.602 1.00 34.72 337 TYR B N 1
ATOM 12576 C CA . TYR B 1 336 ? 32.433 72.345 31.231 1.00 37.33 337 TYR B CA 1
ATOM 12577 C C . TYR B 1 336 ? 33.099 73.426 32.056 1.00 31.01 337 TYR B C 1
ATOM 12578 O O . TYR B 1 336 ? 34.265 73.316 32.448 1.00 41.86 337 TYR B O 1
ATOM 12596 N N . TYR B 1 337 ? 32.380 74.525 32.181 1.00 31.46 338 TYR B N 1
ATOM 12597 C CA . TYR B 1 337 ? 32.884 75.775 32.712 1.00 38.35 338 TYR B CA 1
ATOM 12598 C C . TYR B 1 337 ? 31.926 76.195 33.808 1.00 48.85 338 TYR B C 1
ATOM 12599 O O . TYR B 1 337 ? 30.710 75.986 33.692 1.00 37.05 338 TYR B O 1
ATOM 12617 N N . THR B 1 338 ? 32.483 76.715 34.901 1.00 43.94 339 THR B N 1
ATOM 12618 C CA . THR B 1 338 ? 31.715 76.984 36.099 1.00 42.05 339 THR B CA 1
ATOM 12619 C C . THR B 1 338 ? 31.906 78.425 36.528 1.00 52.05 339 THR B C 1
ATOM 12620 O O . THR B 1 338 ? 32.942 79.042 36.264 1.00 50.34 339 THR B O 1
ATOM 12631 N N . VAL B 1 339 ? 30.881 78.957 37.194 1.00 48.90 340 VAL B N 1
ATOM 12632 C CA . VAL B 1 339 ? 30.992 80.232 37.887 1.00 56.73 340 VAL B CA 1
ATOM 12633 C C . VAL B 1 339 ? 30.601 80.032 39.356 1.00 52.38 340 VAL B C 1
ATOM 12634 O O . VAL B 1 339 ? 29.878 79.090 39.734 1.00 48.83 340 VAL B O 1
ATOM 12647 N N . PHE B 1 340 ? 31.101 80.924 40.195 1.00 56.11 341 PHE B N 1
ATOM 12648 C CA . PHE B 1 340 ? 30.615 80.975 41.571 1.00 59.34 341 PHE B CA 1
ATOM 12649 C C . PHE B 1 340 ? 29.212 81.577 41.567 1.00 62.04 341 PHE B C 1
ATOM 12650 O O . PHE B 1 340 ? 28.974 82.659 41.012 1.00 55.71 341 PHE B O 1
ATOM 12667 N N . LEU B 1 341 ? 28.269 80.830 42.149 1.00 71.54 342 LEU B N 1
ATOM 12668 C CA . LEU B 1 341 ? 26.856 81.191 42.066 1.00 71.48 342 LEU B CA 1
ATOM 12669 C C . LEU B 1 341 ? 26.595 82.608 42.552 1.00 63.48 342 LEU B C 1
ATOM 12670 O O . LEU B 1 341 ? 25.729 83.288 41.998 1.00 60.11 342 LEU B O 1
ATOM 12686 N N . LYS B 1 342 ? 27.361 83.075 43.541 1.00 66.19 343 LYS B N 1
ATOM 12687 C CA . LYS B 1 342 ? 27.071 84.353 44.176 1.00 77.82 343 LYS B CA 1
ATOM 12688 C C . LYS B 1 342 ? 27.268 85.503 43.200 1.00 79.01 343 LYS B C 1
ATOM 12689 O O . LYS B 1 342 ? 26.318 86.218 42.859 1.00 89.39 343 LYS B O 1
ATOM 12708 N N . ASP B 1 343 ? 28.493 85.718 42.754 1.00 79.75 344 ASP B N 1
ATOM 12709 C CA . ASP B 1 343 ? 28.731 86.885 41.935 1.00 89.61 344 ASP B CA 1
ATOM 12710 C C . ASP B 1 343 ? 28.924 86.552 40.489 1.00 88.91 344 ASP B C 1
ATOM 12711 O O . ASP B 1 343 ? 28.715 87.459 39.660 1.00 89.17 344 ASP B O 1
ATOM 12720 N N . GLY B 1 344 ? 29.414 85.339 40.168 1.00 88.32 345 GLY B N 1
ATOM 12721 C CA . GLY B 1 344 ? 29.442 84.910 38.803 1.00 84.19 345 GLY B CA 1
ATOM 12722 C C . GLY B 1 344 ? 30.801 84.904 38.160 1.00 73.59 345 GLY B C 1
ATOM 12723 O O . GLY B 1 344 ? 30.903 84.519 36.986 1.00 68.26 345 GLY B O 1
ATOM 12727 N N . VAL B 1 345 ? 31.848 85.276 38.894 1.00 77.48 346 VAL B N 1
ATOM 12728 C CA . VAL B 1 345 ? 33.179 85.233 38.315 1.00 86.39 346 VAL B CA 1
ATOM 12729 C C . VAL B 1 345 ? 33.583 83.781 38.079 1.00 70.02 346 VAL B C 1
ATOM 12730 O O . VAL B 1 345 ? 33.103 82.841 38.748 1.00 52.08 346 VAL B O 1
ATOM 12743 N N . SER B 1 346 ? 34.523 83.612 37.138 1.00 70.76 347 SER B N 1
ATOM 12744 C CA . SER B 1 346 ? 34.930 82.292 36.669 1.00 65.92 347 SER B CA 1
ATOM 12745 C C . SER B 1 346 ? 35.547 81.482 37.801 1.00 54.26 347 SER B C 1
ATOM 12746 O O . SER B 1 346 ? 36.361 81.975 38.581 1.00 41.60 347 SER B O 1
ATOM 12754 N N . ALA B 1 347 ? 35.141 80.230 37.902 1.00 50.19 348 ALA B N 1
ATOM 12755 C CA . ALA B 1 347 ? 35.832 79.296 38.769 1.00 52.05 348 ALA B CA 1
ATOM 12756 C C . ALA B 1 347 ? 36.990 78.593 38.061 1.00 55.97 348 ALA B C 1
ATOM 12757 O O . ALA B 1 347 ? 37.357 77.479 38.462 1.00 55.39 348 ALA B O 1
ATOM 12764 N N . GLY B 1 348 ? 37.566 79.215 37.028 1.00 50.72 349 GLY B N 1
ATOM 12765 C CA . GLY B 1 348 ? 38.591 78.556 36.229 1.00 53.57 349 GLY B CA 1
ATOM 12766 C C . GLY B 1 348 ? 39.961 78.700 36.880 1.00 62.63 349 GLY B C 1
ATOM 12767 O O . GLY B 1 348 ? 40.336 79.769 37.355 1.00 63.93 349 GLY B O 1
ATOM 12771 N N . VAL B 1 349 ? 40.720 77.605 36.890 1.00 56.64 350 VAL B N 1
ATOM 12772 C CA . VAL B 1 349 ? 42.000 77.573 37.590 1.00 52.21 350 VAL B CA 1
ATOM 12773 C C . VAL B 1 349 ? 43.164 77.406 36.620 1.00 50.74 350 VAL B C 1
ATOM 12774 O O . VAL B 1 349 ? 43.051 76.732 35.592 1.00 40.95 350 VAL B O 1
ATOM 12787 N N . HIS B 1 350 ? 44.281 78.044 36.975 1.00 49.72 351 HIS B N 1
ATOM 12788 C CA . HIS B 1 350 ? 45.610 77.839 36.421 1.00 56.00 351 HIS B CA 1
ATOM 12789 C C . HIS B 1 350 ? 46.266 76.648 37.114 1.00 52.83 351 HIS B C 1
ATOM 12790 O O . HIS B 1 350 ? 46.042 76.383 38.291 1.00 64.23 351 HIS B O 1
ATOM 12804 N N . GLY B 1 351 ? 47.073 75.916 36.371 1.00 48.37 352 GLY B N 1
ATOM 12805 C CA . GLY B 1 351 ? 47.697 74.725 36.894 1.00 38.23 352 GLY B CA 1
ATOM 12806 C C . GLY B 1 351 ? 49.175 74.729 36.583 1.00 42.10 352 GLY B C 1
ATOM 12807 O O . GLY B 1 351 ? 49.626 75.400 35.657 1.00 38.31 352 GLY B O 1
ATOM 12811 N N . THR B 1 352 ? 49.938 74.049 37.464 1.00 44.24 353 THR B N 1
ATOM 12812 C CA . THR B 1 352 ? 51.373 73.833 37.346 1.00 40.09 353 THR B CA 1
ATOM 12813 C C . THR B 1 352 ? 51.696 72.405 37.733 1.00 39.65 353 THR B C 1
ATOM 12814 O O . THR B 1 352 ? 51.162 71.881 38.718 1.00 44.57 353 THR B O 1
ATOM 12825 N N . THR B 1 353 ? 52.613 71.791 36.999 1.00 33.79 354 THR B N 1
ATOM 12826 C CA . THR B 1 353 ? 53.072 70.459 37.383 1.00 32.72 354 THR B CA 1
ATOM 12827 C C . THR B 1 353 ? 54.519 70.287 36.977 1.00 37.87 354 THR B C 1
ATOM 12828 O O . THR B 1 353 ? 54.956 70.847 35.972 1.00 36.27 354 THR B O 1
ATOM 12839 N N . GLU B 1 354 ? 55.259 69.522 37.776 1.00 38.54 355 GLU B N 1
ATOM 12840 C CA . GLU B 1 354 ? 56.664 69.240 37.546 1.00 37.10 355 GLU B CA 1
ATOM 12841 C C . GLU B 1 354 ? 56.828 67.847 36.945 1.00 39.66 355 GLU B C 1
ATOM 12842 O O . GLU B 1 354 ? 56.013 66.946 37.177 1.00 38.61 355 GLU B O 1
ATOM 12854 N N . TYR B 1 355 ? 57.879 67.693 36.136 1.00 37.90 356 TYR B N 1
ATOM 12855 C CA . TYR B 1 355 ? 58.182 66.420 35.510 1.00 33.10 356 TYR B CA 1
ATOM 12856 C C . TYR B 1 355 ? 59.664 66.357 35.186 1.00 32.09 356 TYR B C 1
ATOM 12857 O O . TYR B 1 355 ? 60.383 67.361 35.222 1.00 33.42 356 TYR B O 1
ATOM 12875 N N . VAL B 1 356 ? 60.121 65.164 34.852 1.00 36.18 357 VAL B N 1
ATOM 12876 C CA . VAL B 1 356 ? 61.504 64.959 34.456 1.00 32.76 357 VAL B CA 1
ATOM 12877 C C . VAL B 1 356 ? 61.531 64.645 32.963 1.00 42.65 357 VAL B C 1
ATOM 12878 O O . VAL B 1 356 ? 60.983 63.625 32.521 1.00 39.07 357 VAL B O 1
ATOM 12891 N N . ALA B 1 357 ? 62.170 65.520 32.192 1.00 36.89 358 ALA B N 1
ATOM 12892 C CA . ALA B 1 357 ? 62.342 65.331 30.753 1.00 39.83 358 ALA B CA 1
ATOM 12893 C C . ALA B 1 357 ? 63.647 64.578 30.501 1.00 44.70 358 ALA B C 1
ATOM 12894 O O . ALA B 1 357 ? 64.636 64.799 31.195 1.00 45.73 358 ALA B O 1
ATOM 12901 N N . GLU B 1 358 ? 63.642 63.684 29.521 1.00 37.32 359 GLU B N 1
ATOM 12902 C CA . GLU B 1 358 ? 64.746 62.770 29.275 1.00 43.31 359 GLU B CA 1
ATOM 12903 C C . GLU B 1 358 ? 65.183 62.986 27.832 1.00 42.37 359 GLU B C 1
ATOM 12904 O O . GLU B 1 358 ? 64.456 62.655 26.899 1.00 42.28 359 GLU B O 1
ATOM 12916 N N . LYS B 1 359 ? 66.362 63.558 27.655 1.00 41.89 360 LYS B N 1
ATOM 12917 C CA . LYS B 1 359 ? 66.900 63.826 26.333 1.00 47.69 360 LYS B CA 1
ATOM 12918 C C . LYS B 1 359 ? 67.999 62.806 26.028 1.00 43.50 360 LYS B C 1
ATOM 12919 O O . LYS B 1 359 ? 68.975 62.688 26.771 1.00 50.09 360 LYS B O 1
ATOM 12938 N N . THR B 1 360 ? 67.830 62.056 24.951 1.00 33.05 361 THR B N 1
ATOM 12939 C CA . THR B 1 360 ? 68.783 61.048 24.525 1.00 38.74 361 THR B CA 1
ATOM 12940 C C . THR B 1 360 ? 69.390 61.396 23.174 1.00 45.20 361 THR B C 1
ATOM 12941 O O . THR B 1 360 ? 68.662 61.618 22.211 1.00 37.90 361 THR B O 1
ATOM 12952 N N . GLU B 1 361 ? 70.722 61.408 23.101 1.00 52.88 362 GLU B N 1
ATOM 12953 C CA . GLU B 1 361 ? 71.438 61.610 21.849 1.00 40.03 362 GLU B CA 1
ATOM 12954 C C . GLU B 1 361 ? 72.211 60.364 21.455 1.00 43.91 362 GLU B C 1
ATOM 12955 O O . GLU B 1 361 ? 72.845 59.730 22.301 1.00 39.71 362 GLU B O 1
ATOM 12967 N N . ARG B 1 362 ? 72.180 60.037 20.161 1.00 45.84 363 ARG B N 1
ATOM 12968 C CA . ARG B 1 362 ? 72.821 58.841 19.620 1.00 34.82 363 ARG B CA 1
ATOM 12969 C C . ARG B 1 362 ? 73.937 59.254 18.664 1.00 36.62 363 ARG B C 1
ATOM 12970 O O . ARG B 1 362 ? 73.702 59.982 17.689 1.00 33.19 363 ARG B O 1
ATOM 12991 N N . TYR B 1 363 ? 75.132 58.747 18.914 1.00 35.65 364 TYR B N 1
ATOM 12992 C CA . TYR B 1 363 ? 76.341 59.098 18.150 1.00 39.97 364 TYR B CA 1
ATOM 12993 C C . TYR B 1 363 ? 76.868 57.816 17.537 1.00 31.64 364 TYR B C 1
ATOM 12994 O O . TYR B 1 363 ? 77.352 56.926 18.265 1.00 29.12 364 TYR B O 1
ATOM 13012 N N . SER B 1 364 ? 76.711 57.709 16.226 1.00 29.17 365 SER B N 1
ATOM 13013 C CA . SER B 1 364 ? 77.122 56.518 15.527 1.00 40.57 365 SER B CA 1
ATOM 13014 C C . SER B 1 364 ? 78.644 56.480 15.472 1.00 35.63 365 SER B C 1
ATOM 13015 O O . SER B 1 364 ? 79.325 57.498 15.589 1.00 34.80 365 SER B O 1
ATOM 13023 N N . GLY B 1 365 ? 79.165 55.274 15.309 1.00 40.04 366 GLY B N 1
ATOM 13024 C CA . GLY B 1 365 ? 80.574 55.082 15.071 1.00 41.86 366 GLY B CA 1
ATOM 13025 C C . GLY B 1 365 ? 80.984 55.525 13.677 1.00 37.05 366 GLY B C 1
ATOM 13026 O O . GLY B 1 365 ? 80.235 56.141 12.915 1.00 43.12 366 GLY B O 1
ATOM 13030 N N . GLY B 1 366 ? 82.231 55.218 13.361 1.00 42.92 367 GLY B N 1
ATOM 13031 C CA . GLY B 1 366 ? 82.785 55.621 12.086 1.00 40.98 367 GLY B CA 1
ATOM 13032 C C . GLY B 1 366 ? 84.201 55.109 11.907 1.00 39.63 367 GLY B C 1
ATOM 13033 O O . GLY B 1 366 ? 84.802 54.505 12.795 1.00 43.25 367 GLY B O 1
ATOM 13037 N N . GLU B 1 367 ? 84.694 55.303 10.712 1.00 44.56 368 GLU B N 1
ATOM 13038 C CA . GLU B 1 367 ? 86.012 54.840 10.317 1.00 50.50 368 GLU B CA 1
ATOM 13039 C C . GLU B 1 367 ? 86.764 56.019 9.730 1.00 38.94 368 GLU B C 1
ATOM 13040 O O . GLU B 1 367 ? 86.153 56.952 9.193 1.00 41.29 368 GLU B O 1
ATOM 13052 N N . ILE B 1 368 ? 88.081 55.981 9.854 1.00 40.26 369 ILE B N 1
ATOM 13053 C CA . ILE B 1 368 ? 88.978 56.822 9.083 1.00 43.00 369 ILE B CA 1
ATOM 13054 C C . ILE B 1 368 ? 89.837 55.883 8.252 1.00 42.59 369 ILE B C 1
ATOM 13055 O O . ILE B 1 368 ? 90.494 54.991 8.801 1.00 47.75 369 ILE B O 1
ATOM 13071 N N . ARG B 1 369 ? 89.783 56.043 6.939 1.00 37.05 370 ARG B N 1
ATOM 13072 C CA . ARG B 1 369 ? 90.624 55.296 6.009 1.00 44.40 370 ARG B CA 1
ATOM 13073 C C . ARG B 1 369 ? 91.754 56.190 5.540 1.00 39.70 370 ARG B C 1
ATOM 13074 O O . ARG B 1 369 ? 91.523 57.335 5.129 1.00 41.95 370 ARG B O 1
ATOM 13095 N N . LEU B 1 370 ? 92.966 55.670 5.640 1.00 37.37 371 LEU B N 1
ATOM 13096 C CA . LEU B 1 370 ? 94.185 56.349 5.220 1.00 39.04 371 LEU B CA 1
ATOM 13097 C C . LEU B 1 370 ? 94.769 55.668 3.990 1.00 32.78 371 LEU B C 1
ATOM 13098 O O . LEU B 1 370 ? 94.881 54.444 3.928 1.00 34.59 371 LEU B O 1
ATOM 13114 N N . GLU B 1 371 ? 95.106 56.455 3.001 1.00 33.42 372 GLU B N 1
ATOM 13115 C CA . GLU B 1 371 ? 95.586 55.892 1.760 1.00 36.32 372 GLU B CA 1
ATOM 13116 C C . GLU B 1 371 ? 96.796 56.682 1.319 1.00 37.53 372 GLU B C 1
ATOM 13117 O O . GLU B 1 371 ? 96.741 57.907 1.255 1.00 33.30 372 GLU B O 1
ATOM 13129 N N . HIS B 1 372 ? 97.873 55.974 0.994 1.00 39.77 373 HIS B N 1
ATOM 13130 C CA . HIS B 1 372 ? 99.113 56.583 0.536 1.00 35.32 373 HIS B CA 1
ATOM 13131 C C . HIS B 1 372 ? 99.556 55.994 -0.797 1.00 33.50 373 HIS B C 1
ATOM 13132 O O . HIS B 1 372 ? 99.819 54.794 -0.890 1.00 33.59 373 HIS B O 1
ATOM 13146 N N . SER B 1 373 ? 99.637 56.842 -1.820 1.00 31.81 374 SER B N 1
ATOM 13147 C CA . SER B 1 373 ? 100.055 56.426 -3.141 1.00 38.08 374 SER B CA 1
ATOM 13148 C C . SER B 1 373 ? 101.302 57.125 -3.649 1.00 28.54 374 SER B C 1
ATOM 13149 O O . SER B 1 373 ? 101.717 56.829 -4.755 1.00 33.58 374 SER B O 1
ATOM 13157 N N . GLY B 1 374 ? 101.838 58.110 -2.962 1.00 27.61 375 GLY B N 1
ATOM 13158 C CA . GLY B 1 374 ? 102.873 58.894 -3.577 1.00 32.93 375 GLY B CA 1
ATOM 13159 C C . GLY B 1 374 ? 104.247 58.232 -3.561 1.00 35.01 375 GLY B C 1
ATOM 13160 O O . GLY B 1 374 ? 104.498 57.253 -2.860 1.00 34.36 375 GLY B O 1
ATOM 13164 N N . TRP B 1 375 ? 105.144 58.839 -4.326 1.00 32.13 376 TRP B N 1
ATOM 13165 C CA . TRP B 1 375 ? 106.530 58.359 -4.486 1.00 36.44 376 TRP B CA 1
ATOM 13166 C C . TRP B 1 375 ? 107.395 59.057 -3.449 1.00 33.46 376 TRP B C 1
ATOM 13167 O O . TRP B 1 375 ? 108.204 59.906 -3.773 1.00 29.88 376 TRP B O 1
ATOM 13188 N N . TYR B 1 376 ? 107.148 58.742 -2.180 1.00 31.53 377 TYR B N 1
ATOM 13189 C CA . TYR B 1 376 ? 107.878 59.372 -1.096 1.00 26.53 377 TYR B CA 1
ATOM 13190 C C . TYR B 1 376 ? 107.462 58.664 0.204 1.00 34.24 377 TYR B C 1
ATOM 13191 O O . TYR B 1 376 ? 106.575 57.812 0.219 1.00 30.85 377 TYR B O 1
ATOM 13209 N N . VAL B 1 377 ? 108.205 58.916 1.246 1.00 29.58 378 VAL B N 1
ATOM 13210 C CA . VAL B 1 377 ? 107.903 58.363 2.555 1.00 36.21 378 VAL B CA 1
ATOM 13211 C C . VAL B 1 377 ? 107.019 59.373 3.230 1.00 31.15 378 VAL B C 1
ATOM 13212 O O . VAL B 1 377 ? 107.315 60.584 3.210 1.00 32.14 378 VAL B O 1
ATOM 13225 N N . ALA B 1 378 ? 105.901 58.883 3.745 1.00 31.72 379 ALA B N 1
ATOM 13226 C CA . ALA B 1 378 ? 104.926 59.705 4.435 1.00 38.08 379 ALA B CA 1
ATOM 13227 C C . ALA B 1 378 ? 104.810 59.241 5.874 1.00 38.44 379 ALA B C 1
ATOM 13228 O O . ALA B 1 378 ? 105.150 58.095 6.191 1.00 35.42 379 ALA B O 1
ATOM 13235 N N . ARG B 1 379 ? 104.270 60.124 6.721 1.00 34.06 380 ARG B N 1
ATOM 13236 C CA . ARG B 1 379 ? 103.705 59.720 7.999 1.00 37.99 380 ARG B CA 1
ATOM 13237 C C . ARG B 1 379 ? 102.351 60.383 8.260 1.00 36.59 380 ARG B C 1
ATOM 13238 O O . ARG B 1 379 ? 102.104 61.516 7.846 1.00 34.73 380 ARG B O 1
ATOM 13259 N N . PHE B 1 380 ? 101.464 59.641 8.913 1.00 32.82 381 PHE B N 1
ATOM 13260 C CA . PHE B 1 380 ? 100.158 60.139 9.300 1.00 35.56 381 PHE B CA 1
ATOM 13261 C C . PHE B 1 380 ? 100.121 60.375 10.810 1.00 40.37 381 PHE B C 1
ATOM 13262 O O . PHE B 1 380 ? 100.782 59.685 11.596 1.00 36.04 381 PHE B O 1
ATOM 13279 N N . THR B 1 381 ? 99.338 61.366 11.216 1.00 42.35 382 THR B N 1
ATOM 13280 C CA . THR B 1 381 ? 99.065 61.587 12.633 1.00 39.82 382 THR B CA 1
ATOM 13281 C C . THR B 1 381 ? 97.574 61.784 12.843 1.00 40.67 382 THR B C 1
ATOM 13282 O O . THR B 1 381 ? 96.990 62.750 12.347 1.00 39.95 382 THR B O 1
ATOM 13293 N N . VAL B 1 382 ? 96.955 60.868 13.563 1.00 32.89 383 VAL B N 1
ATOM 13294 C CA . VAL B 1 382 ? 95.539 60.963 13.855 1.00 35.85 383 VAL B CA 1
ATOM 13295 C C . VAL B 1 382 ? 95.334 61.004 15.366 1.00 37.60 383 VAL B C 1
ATOM 13296 O O . VAL B 1 382 ? 95.798 60.114 16.090 1.00 32.87 383 VAL B O 1
ATOM 13309 N N . THR B 1 383 ? 94.642 62.048 15.835 1.00 37.80 384 THR B N 1
ATOM 13310 C CA . THR B 1 383 ? 94.204 62.139 17.224 1.00 38.49 384 THR B CA 1
ATOM 13311 C C . THR B 1 383 ? 92.721 62.539 17.327 1.00 42.05 384 THR B C 1
ATOM 13312 O O . THR B 1 383 ? 92.085 62.973 16.357 1.00 33.96 384 THR B O 1
ATOM 13323 N N . TRP B 1 384 ? 92.173 62.339 18.526 1.00 32.87 385 TRP B N 1
ATOM 13324 C CA . TRP B 1 384 ? 90.772 62.572 18.834 1.00 36.55 385 TRP B CA 1
ATOM 13325 C C . TRP B 1 384 ? 90.636 62.631 20.345 1.00 35.40 385 TRP B C 1
ATOM 13326 O O . TRP B 1 384 ? 91.537 62.243 21.066 1.00 32.71 385 TRP B O 1
ATOM 13347 N N . ASP B 1 385 ? 89.499 63.112 20.819 1.00 36.83 386 ASP B N 1
ATOM 13348 C CA . ASP B 1 385 ? 89.130 62.955 22.224 1.00 31.16 386 ASP B CA 1
ATOM 13349 C C . ASP B 1 385 ? 88.021 61.923 22.365 1.00 35.61 386 ASP B C 1
ATOM 13350 O O . ASP B 1 385 ? 87.169 61.773 21.478 1.00 33.61 386 ASP B O 1
ATOM 13359 N N . GLU B 1 386 ? 88.076 61.175 23.460 1.00 31.58 387 GLU B N 1
ATOM 13360 C CA . GLU B 1 386 ? 87.114 60.124 23.743 1.00 36.77 387 GLU B CA 1
ATOM 13361 C C . GLU B 1 386 ? 86.306 60.548 24.964 1.00 34.35 387 GLU B C 1
ATOM 13362 O O . GLU B 1 386 ? 86.878 60.796 26.016 1.00 32.85 387 GLU B O 1
ATOM 13374 N N . ILE B 1 387 ? 84.983 60.625 24.826 1.00 38.87 388 ILE B N 1
ATOM 13375 C CA . ILE B 1 387 ? 84.121 61.169 25.870 1.00 32.41 388 ILE B CA 1
ATOM 13376 C C . ILE B 1 387 ? 83.599 60.036 26.741 1.00 37.15 388 ILE B C 1
ATOM 13377 O O . ILE B 1 387 ? 83.326 58.924 26.259 1.00 37.57 388 ILE B O 1
ATOM 13393 N N . SER B 1 388 ? 83.482 60.326 28.036 1.00 36.08 389 SER B N 1
ATOM 13394 C CA . SER B 1 388 ? 82.879 59.452 29.031 1.00 34.22 389 SER B CA 1
ATOM 13395 C C . SER B 1 388 ? 82.097 60.264 30.056 1.00 34.58 389 SER B C 1
ATOM 13396 O O . SER B 1 388 ? 82.436 61.407 30.358 1.00 36.41 389 SER B O 1
ATOM 13404 N N . TYR B 1 389 ? 81.045 59.667 30.597 1.00 39.83 390 TYR B N 1
ATOM 13405 C CA . TYR B 1 389 ? 80.318 60.240 31.735 1.00 42.65 390 TYR B CA 1
ATOM 13406 C C . TYR B 1 389 ? 80.467 59.256 32.884 1.00 45.92 390 TYR B C 1
ATOM 13407 O O . TYR B 1 389 ? 80.131 58.079 32.741 1.00 52.11 390 TYR B O 1
ATOM 13425 N N . GLU B 1 390 ? 81.096 59.703 33.958 1.00 43.07 391 GLU B N 1
ATOM 13426 C CA . GLU B 1 390 ? 81.350 58.854 35.110 1.00 57.66 391 GLU B CA 1
ATOM 13427 C C . GLU B 1 390 ? 81.253 59.746 36.340 1.00 67.30 391 GLU B C 1
ATOM 13428 O O . GLU B 1 390 ? 81.856 60.831 36.357 1.00 59.68 391 GLU B O 1
ATOM 13440 N N . ASN B 1 391 ? 80.452 59.306 37.335 1.00 72.56 392 ASN B N 1
ATOM 13441 C CA . ASN B 1 391 ? 80.090 60.178 38.448 1.00 69.45 392 ASN B CA 1
ATOM 13442 C C . ASN B 1 391 ? 79.201 61.246 37.835 1.00 62.55 392 ASN B C 1
ATOM 13443 O O . ASN B 1 391 ? 78.321 60.928 37.016 1.00 63.85 392 ASN B O 1
ATOM 13454 N N . GLY B 1 392 ? 79.419 62.508 38.179 1.00 63.43 393 GLY B N 1
ATOM 13455 C CA . GLY B 1 392 ? 78.710 63.551 37.454 1.00 64.38 393 GLY B CA 1
ATOM 13456 C C . GLY B 1 392 ? 79.630 64.323 36.509 1.00 68.59 393 GLY B C 1
ATOM 13457 O O . GLY B 1 392 ? 79.442 65.508 36.194 1.00 66.95 393 GLY B O 1
ATOM 13461 N N . LEU B 1 393 ? 80.659 63.633 36.048 1.00 48.97 394 LEU B N 1
ATOM 13462 C CA . LEU B 1 393 ? 81.752 64.249 35.326 1.00 41.18 394 LEU B CA 1
ATOM 13463 C C . LEU B 1 393 ? 81.712 63.887 33.846 1.00 38.22 394 LEU B C 1
ATOM 13464 O O . LEU B 1 393 ? 81.645 62.708 33.484 1.00 33.20 394 LEU B O 1
ATOM 13480 N N . LYS B 1 394 ? 81.761 64.893 32.996 1.00 33.00 395 LYS B N 1
ATOM 13481 C CA . LYS B 1 394 ? 82.069 64.655 31.593 1.00 40.89 395 LYS B CA 1
ATOM 13482 C C . LYS B 1 394 ? 83.594 64.504 31.480 1.00 30.40 395 LYS B C 1
ATOM 13483 O O . LYS B 1 394 ? 84.344 65.460 31.676 1.00 32.69 395 LYS B O 1
ATOM 13502 N N . VAL B 1 395 ? 84.068 63.311 31.212 1.00 30.96 396 VAL B N 1
ATOM 13503 C CA . VAL B 1 395 ? 85.516 63.065 31.118 1.00 34.35 396 VAL B CA 1
ATOM 13504 C C . VAL B 1 395 ? 85.935 63.027 29.654 1.00 37.94 396 VAL B C 1
ATOM 13505 O O . VAL B 1 395 ? 85.287 62.363 28.834 1.00 41.69 396 VAL B O 1
ATOM 13518 N N . ILE B 1 396 ? 87.037 63.718 29.335 1.00 41.12 397 ILE B N 1
ATOM 13519 C CA . ILE B 1 396 ? 87.565 63.855 27.971 1.00 34.17 397 ILE B CA 1
ATOM 13520 C C . ILE B 1 396 ? 88.982 63.331 28.017 1.00 34.70 397 ILE B C 1
ATOM 13521 O O . ILE B 1 396 ? 89.840 63.894 28.708 1.00 39.34 397 ILE B O 1
ATOM 13537 N N . ARG B 1 397 ? 89.221 62.217 27.341 1.00 33.57 398 ARG B N 1
ATOM 13538 C CA . ARG B 1 397 ? 90.544 61.615 27.270 1.00 34.56 398 ARG B CA 1
ATOM 13539 C C . ARG B 1 397 ? 91.124 61.793 25.869 1.00 34.39 398 ARG B C 1
ATOM 13540 O O . ARG B 1 397 ? 90.538 61.345 24.871 1.00 30.52 398 ARG B O 1
ATOM 13561 N N . HIS B 1 398 ? 92.266 62.475 25.811 1.00 34.05 399 HIS B N 1
ATOM 13562 C CA . HIS B 1 398 ? 93.000 62.629 24.564 1.00 42.71 399 HIS B CA 1
ATOM 13563 C C . HIS B 1 398 ? 93.612 61.304 24.140 1.00 34.70 399 HIS B C 1
ATOM 13564 O O . HIS B 1 398 ? 94.215 60.617 24.964 1.00 38.24 399 HIS B O 1
ATOM 13578 N N . LYS B 1 399 ? 93.355 60.898 22.890 1.00 32.14 400 LYS B N 1
ATOM 13579 C CA . LYS B 1 399 ? 93.779 59.612 22.366 1.00 33.31 400 LYS B CA 1
ATOM 13580 C C . LYS B 1 399 ? 94.485 59.813 21.040 1.00 39.91 400 LYS B C 1
ATOM 13581 O O . LYS B 1 399 ? 94.191 60.770 20.318 1.00 40.26 400 LYS B O 1
ATOM 13600 N N . GLY B 1 400 ? 95.390 58.885 20.728 1.00 45.30 401 GLY B N 1
ATOM 13601 C CA . GLY B 1 400 ? 96.165 58.933 19.494 1.00 41.80 401 GLY B CA 1
ATOM 13602 C C . GLY B 1 400 ? 96.195 57.577 18.818 1.00 36.18 401 GLY B C 1
ATOM 13603 O O . GLY B 1 400 ? 96.183 56.540 19.470 1.00 43.47 401 GLY B O 1
ATOM 13607 N N . TRP B 1 401 ? 96.195 57.582 17.491 1.00 39.70 402 TRP B N 1
ATOM 13608 C CA . TRP B 1 401 ? 96.307 56.319 16.769 1.00 27.96 402 TRP B CA 1
ATOM 13609 C C . TRP B 1 401 ? 97.678 55.696 16.999 1.00 33.71 402 TRP B C 1
ATOM 13610 O O . TRP B 1 401 ? 98.702 56.389 16.974 1.00 33.45 402 TRP B O 1
ATOM 13631 N N . GLU B 1 402 ? 97.681 54.380 17.222 1.00 34.49 403 GLU B N 1
ATOM 13632 C CA . GLU B 1 402 ? 98.905 53.620 17.462 1.00 44.16 403 GLU B CA 1
ATOM 13633 C C . GLU B 1 402 ? 99.975 53.892 16.399 1.00 47.14 403 GLU B C 1
ATOM 13634 O O . GLU B 1 402 ? 101.166 53.924 16.712 1.00 43.57 403 GLU B O 1
ATOM 13646 N N . GLY B 1 403 ? 99.571 54.102 15.134 1.00 45.28 404 GLY B N 1
ATOM 13647 C CA . GLY B 1 403 ? 100.488 54.284 14.021 1.00 35.15 404 GLY B CA 1
ATOM 13648 C C . GLY B 1 403 ? 101.046 55.668 13.812 1.00 34.99 404 GLY B C 1
ATOM 13649 O O . GLY B 1 403 ? 101.740 55.926 12.828 1.00 43.00 404 GLY B O 1
ATOM 13653 N N . ASN B 1 404 ? 100.795 56.571 14.742 1.00 38.74 405 ASN B N 1
ATOM 13654 C CA . ASN B 1 404 ? 101.201 57.946 14.560 1.00 34.08 405 ASN B CA 1
ATOM 13655 C C . ASN B 1 404 ? 102.709 58.088 14.447 1.00 42.66 405 ASN B C 1
ATOM 13656 O O . ASN B 1 404 ? 103.473 57.464 15.179 1.00 37.23 405 ASN B O 1
ATOM 13667 N N . GLY B 1 405 ? 103.129 58.972 13.558 1.00 43.49 406 GLY B N 1
ATOM 13668 C CA . GLY B 1 405 ? 104.523 59.329 13.450 1.00 51.01 406 GLY B CA 1
ATOM 13669 C C . GLY B 1 405 ? 105.381 58.340 12.693 1.00 35.43 406 GLY B C 1
ATOM 13670 O O . GLY B 1 405 ? 106.508 58.675 12.336 1.00 42.10 406 GLY B O 1
ATOM 13674 N N . LYS B 1 406 ? 104.850 57.166 12.381 1.00 37.63 407 LYS B N 1
ATOM 13675 C CA . LYS B 1 406 ? 105.632 56.108 11.758 1.00 41.26 407 LYS B CA 1
ATOM 13676 C C . LYS B 1 406 ? 105.752 56.275 10.228 1.00 50.35 407 LYS B C 1
ATOM 13677 O O . LYS B 1 406 ? 104.764 56.525 9.510 1.00 34.52 407 LYS B O 1
ATOM 13696 N N . ASP B 1 407 ? 106.978 56.145 9.738 1.00 42.28 408 ASP B N 1
ATOM 13697 C CA . ASP B 1 407 ? 107.264 56.240 8.315 1.00 37.10 408 ASP B CA 1
ATOM 13698 C C . ASP B 1 407 ? 106.449 55.211 7.570 1.00 37.09 408 ASP B C 1
ATOM 13699 O O . ASP B 1 407 ? 106.394 54.058 7.972 1.00 42.56 408 ASP B O 1
ATOM 13708 N N . ARG B 1 408 ? 105.813 55.635 6.479 1.00 32.36 409 ARG B N 1
ATOM 13709 C CA . ARG B 1 408 ? 104.975 54.779 5.664 1.00 37.08 409 ARG B CA 1
ATOM 13710 C C . ARG B 1 408 ? 105.461 54.861 4.221 1.00 32.90 409 ARG B C 1
ATOM 13711 O O . ARG B 1 408 ? 105.649 55.957 3.688 1.00 34.10 409 ARG B O 1
ATOM 13732 N N . THR B 1 409 ? 105.646 53.718 3.581 1.00 38.21 410 THR B N 1
ATOM 13733 C CA . THR B 1 409 ? 106.000 53.707 2.173 1.00 36.62 410 THR B CA 1
ATOM 13734 C C . THR B 1 409 ? 104.840 53.172 1.339 1.00 39.23 410 THR B C 1
ATOM 13735 O O . THR B 1 409 ? 104.121 52.253 1.728 1.00 40.82 410 THR B O 1
ATOM 13746 N N . ALA B 1 410 ? 104.731 53.696 0.165 1.00 35.26 411 ALA B N 1
ATOM 13747 C CA . ALA B 1 410 ? 103.614 53.449 -0.711 1.00 43.02 411 ALA B CA 1
ATOM 13748 C C . ALA B 1 410 ? 103.762 52.096 -1.415 1.00 44.93 411 ALA B C 1
ATOM 13749 O O . ALA B 1 410 ? 104.863 51.632 -1.646 1.00 46.61 411 ALA B O 1
ATOM 13756 N N . PRO B 1 411 ? 102.674 51.412 -1.744 1.00 50.29 412 PRO B N 1
ATOM 13757 C CA . PRO B 1 411 ? 101.273 51.684 -1.306 1.00 46.14 412 PRO B CA 1
ATOM 13758 C C . PRO B 1 411 ? 101.057 51.318 0.183 1.00 44.00 412 PRO B C 1
ATOM 13759 O O . PRO B 1 411 ? 101.625 50.371 0.720 1.00 54.06 412 PRO B O 1
ATOM 13770 N N . PHE B 1 412 ? 100.310 52.169 0.866 1.00 50.33 413 PHE B N 1
ATOM 13771 C CA . PHE B 1 412 ? 99.866 51.947 2.232 1.00 40.83 413 PHE B CA 1
ATOM 13772 C C . PHE B 1 412 ? 98.390 52.265 2.230 1.00 43.68 413 PHE B C 1
ATOM 13773 O O . PHE B 1 412 ? 97.933 53.149 1.496 1.00 47.89 413 PHE B O 1
ATOM 13790 N N . SER B 1 413 ? 97.649 51.473 2.979 1.00 44.16 414 SER B N 1
ATOM 13791 C CA . SER B 1 413 ? 96.224 51.642 3.175 1.00 42.98 414 SER B CA 1
ATOM 13792 C C . SER B 1 413 ? 95.956 51.093 4.563 1.00 41.51 414 SER B C 1
ATOM 13793 O O . SER B 1 413 ? 96.550 50.087 4.961 1.00 44.48 414 SER B O 1
ATOM 13801 N N . THR B 1 414 ? 95.096 51.765 5.311 1.00 46.19 415 THR B N 1
ATOM 13802 C CA . THR B 1 414 ? 94.596 51.171 6.548 1.00 45.09 415 THR B CA 1
ATOM 13803 C C . THR B 1 414 ? 93.356 51.921 6.999 1.00 46.12 415 THR B C 1
ATOM 13804 O O . THR B 1 414 ? 93.071 53.023 6.522 1.00 39.62 415 THR B O 1
ATOM 13815 N N . THR B 1 415 ? 92.647 51.312 7.958 1.00 55.39 416 THR B N 1
ATOM 13816 C CA . THR B 1 415 ? 91.394 51.817 8.508 1.00 50.32 416 THR B CA 1
ATOM 13817 C C . THR B 1 415 ? 91.512 51.862 10.023 1.00 50.55 416 THR B C 1
ATOM 13818 O O . THR B 1 415 ? 91.943 50.879 10.636 1.00 47.58 416 THR B O 1
ATOM 13829 N N . ILE B 1 416 ? 91.125 52.993 10.615 1.00 48.16 417 ILE B N 1
ATOM 13830 C CA . ILE B 1 416 ? 91.027 53.185 12.056 1.00 46.73 417 ILE B CA 1
ATOM 13831 C C . ILE B 1 416 ? 89.547 53.208 12.443 1.00 41.27 417 ILE B C 1
ATOM 13832 O O . ILE B 1 416 ? 88.851 54.195 12.166 1.00 40.10 417 ILE B O 1
ATOM 13848 N N . PRO B 1 417 ? 89.025 52.178 13.083 1.00 45.99 418 PRO B N 1
ATOM 13849 C CA . PRO B 1 417 ? 87.627 52.256 13.564 1.00 44.22 418 PRO B CA 1
ATOM 13850 C C . PRO B 1 417 ? 87.490 53.034 14.875 1.00 40.33 418 PRO B C 1
ATOM 13851 O O . PRO B 1 417 ? 88.307 52.910 15.786 1.00 43.68 418 PRO B O 1
ATOM 13862 N N . LEU B 1 418 ? 86.433 53.855 14.971 1.00 44.70 419 LEU B N 1
ATOM 13863 C CA . LEU B 1 418 ? 86.127 54.566 16.211 1.00 34.53 419 LEU B CA 1
ATOM 13864 C C . LEU B 1 418 ? 84.661 54.408 16.593 1.00 39.22 419 LEU B C 1
ATOM 13865 O O . LEU B 1 418 ? 83.783 54.387 15.726 1.00 40.79 419 LEU B O 1
ATOM 13881 N N . ARG B 1 419 ? 84.388 54.323 17.896 1.00 46.54 420 ARG B N 1
ATOM 13882 C CA . ARG B 1 419 ? 83.013 54.356 18.385 1.00 36.59 420 ARG B CA 1
ATOM 13883 C C . ARG B 1 419 ? 82.566 55.793 18.589 1.00 32.16 420 ARG B C 1
ATOM 13884 O O . ARG B 1 419 ? 83.367 56.732 18.556 1.00 32.27 420 ARG B O 1
ATOM 13905 N N . GLY B 1 420 ? 81.259 55.961 18.835 1.00 36.04 421 GLY B N 1
ATOM 13906 C CA . GLY B 1 420 ? 80.622 57.278 18.794 1.00 28.85 421 GLY B CA 1
ATOM 13907 C C . GLY B 1 420 ? 80.990 58.212 19.921 1.00 26.95 421 GLY B C 1
ATOM 13908 O O . GLY B 1 420 ? 80.605 59.389 19.886 1.00 29.32 421 GLY B O 1
ATOM 13912 N N . ASN B 1 421 ? 81.742 57.753 20.903 1.00 30.75 422 ASN B N 1
ATOM 13913 C CA . ASN B 1 421 ? 82.265 58.709 21.878 1.00 34.43 422 ASN B CA 1
ATOM 13914 C C . ASN B 1 421 ? 83.534 59.409 21.402 1.00 38.93 422 ASN B C 1
ATOM 13915 O O . ASN B 1 421 ? 84.061 60.268 22.111 1.00 36.22 422 ASN B O 1
ATOM 13926 N N . ALA B 1 422 ? 84.024 59.108 20.207 1.00 34.28 423 ALA B N 1
ATOM 13927 C CA . ALA B 1 422 ? 85.145 59.852 19.666 1.00 33.09 423 ALA B CA 1
ATOM 13928 C C . ALA B 1 422 ? 84.683 61.184 19.100 1.00 28.93 423 ALA B C 1
ATOM 13929 O O . ALA B 1 422 ? 83.696 61.248 18.368 1.00 42.99 423 ALA B O 1
ATOM 13936 N N . ARG B 1 423 ? 85.410 62.244 19.435 1.00 39.69 424 ARG B N 1
ATOM 13937 C CA . ARG B 1 423 ? 85.126 63.581 18.941 1.00 37.77 424 ARG B CA 1
ATOM 13938 C C . ARG B 1 423 ? 86.417 64.311 18.596 1.00 39.96 424 ARG B C 1
ATOM 13939 O O . ARG B 1 423 ? 87.502 63.950 19.048 1.00 32.48 424 ARG B O 1
ATOM 13960 N N . ASN B 1 424 ? 86.282 65.401 17.843 1.00 41.42 425 ASN B N 1
ATOM 13961 C CA . ASN B 1 424 ? 87.367 66.353 17.729 1.00 36.58 425 ASN B CA 1
ATOM 13962 C C . ASN B 1 424 ? 88.592 65.757 17.010 1.00 37.55 425 ASN B C 1
ATOM 13963 O O . ASN B 1 424 ? 89.726 65.865 17.481 1.00 29.18 425 ASN B O 1
ATOM 13974 N N . ILE B 1 425 ? 88.353 65.191 15.821 1.00 33.91 426 ILE B N 1
ATOM 13975 C CA . ILE B 1 425 ? 89.365 64.440 15.101 1.00 28.42 426 ILE B CA 1
ATOM 13976 C C . ILE B 1 425 ? 90.301 65.402 14.414 1.00 34.42 426 ILE B C 1
ATOM 13977 O O . ILE B 1 425 ? 89.860 66.370 13.801 1.00 35.18 426 ILE B O 1
ATOM 13993 N N . SER B 1 426 ? 91.596 65.127 14.489 1.00 34.37 427 SER B N 1
ATOM 13994 C CA . SER B 1 426 ? 92.576 65.868 13.714 1.00 40.35 427 SER B CA 1
ATOM 13995 C C . SER B 1 426 ? 93.452 64.879 12.957 1.00 31.56 427 SER B C 1
ATOM 13996 O O . SER B 1 426 ? 93.670 63.755 13.398 1.00 30.06 427 SER B O 1
ATOM 14004 N N . ILE B 1 427 ? 93.851 65.264 11.760 1.00 31.31 428 ILE B N 1
ATOM 14005 C CA . ILE B 1 427 ? 94.559 64.371 10.864 1.00 32.97 428 ILE B CA 1
ATOM 14006 C C . ILE B 1 427 ? 95.637 65.207 10.225 1.00 34.22 428 ILE B C 1
ATOM 14007 O O . ILE B 1 427 ? 95.327 66.267 9.685 1.00 29.26 428 ILE B O 1
ATOM 14023 N N . LYS B 1 428 ? 96.893 64.766 10.326 1.00 30.32 429 LYS B N 1
ATOM 14024 C CA . LYS B 1 428 ? 98.050 65.440 9.742 1.00 35.01 429 LYS B CA 1
ATOM 14025 C C . LYS B 1 428 ? 98.779 64.458 8.822 1.00 40.29 429 LYS B C 1
ATOM 14026 O O . LYS B 1 428 ? 99.053 63.309 9.196 1.00 34.34 429 LYS B O 1
ATOM 14045 N N . THR B 1 429 ? 99.067 64.896 7.617 1.00 31.31 430 THR B N 1
ATOM 14046 C CA . THR B 1 429 ? 99.756 64.063 6.652 1.00 31.64 430 THR B CA 1
ATOM 14047 C C . THR B 1 429 ? 101.023 64.798 6.270 1.00 28.01 430 THR B C 1
ATOM 14048 O O . THR B 1 429 ? 100.987 65.987 5.960 1.00 29.32 430 THR B O 1
ATOM 14059 N N . GLU B 1 430 ? 102.132 64.110 6.301 1.00 29.96 431 GLU B N 1
ATOM 14060 C CA . GLU B 1 430 ? 103.396 64.751 6.012 1.00 36.06 431 GLU B CA 1
ATOM 14061 C C . GLU B 1 430 ? 104.109 63.946 4.951 1.00 32.73 431 GLU B C 1
ATOM 14062 O O . GLU B 1 430 ? 103.982 62.713 4.893 1.00 26.81 431 GLU B O 1
ATOM 14074 N N . GLY B 1 431 ? 104.906 64.644 4.155 1.00 33.51 432 GLY B N 1
ATOM 14075 C CA . GLY B 1 431 ? 105.713 63.930 3.182 1.00 30.98 432 GLY B CA 1
ATOM 14076 C C . GLY B 1 431 ? 107.178 64.304 3.165 1.00 30.04 432 GLY B C 1
ATOM 14077 O O . GLY B 1 431 ? 107.529 65.493 3.202 1.00 31.46 432 GLY B O 1
ATOM 14081 N N . CYS B 1 432 ? 108.048 63.293 3.126 1.00 26.55 433 CYS B N 1
ATOM 14082 C CA . CYS B 1 432 ? 109.498 63.559 3.109 1.00 34.66 433 CYS B CA 1
ATOM 14083 C C . CYS B 1 432 ? 109.995 63.935 1.707 1.00 32.62 433 CYS B C 1
ATOM 14084 O O . CYS B 1 432 ? 110.031 63.081 0.824 1.00 35.93 433 CYS B O 1
ATOM 14092 N N . THR B 1 433 ? 110.455 65.187 1.542 1.00 35.16 434 THR B N 1
ATOM 14093 C CA . THR B 1 433 ? 110.923 65.724 0.271 1.00 39.84 434 THR B CA 1
ATOM 14094 C C . THR B 1 433 ? 112.311 65.216 -0.128 1.00 46.30 434 THR B C 1
ATOM 14095 O O . THR B 1 433 ? 112.717 65.402 -1.279 1.00 44.85 434 THR B O 1
ATOM 14106 N N . GLY B 1 434 ? 113.073 64.647 0.797 1.00 49.15 435 GLY B N 1
ATOM 14107 C CA . GLY B 1 434 ? 114.459 64.277 0.515 1.00 47.96 435 GLY B CA 1
ATOM 14108 C C . GLY B 1 434 ? 115.469 65.403 0.599 1.00 46.24 435 GLY B C 1
ATOM 14109 O O . GLY B 1 434 ? 116.667 65.154 0.404 1.00 47.04 435 GLY B O 1
ATOM 14113 N N . LEU B 1 435 ? 115.023 66.619 0.904 1.00 46.99 436 LEU B N 1
ATOM 14114 C CA . LEU B 1 435 ? 115.858 67.803 0.962 1.00 44.42 436 LEU B CA 1
ATOM 14115 C C . LEU B 1 435 ? 116.150 68.139 2.417 1.00 63.17 436 LEU B C 1
ATOM 14116 O O . LEU B 1 435 ? 115.224 68.222 3.231 1.00 53.92 436 LEU B O 1
ATOM 14132 N N . ALA B 1 436 ? 117.436 68.327 2.744 1.00 62.26 437 ALA B N 1
ATOM 14133 C CA . ALA B 1 436 ? 117.803 68.645 4.121 1.00 64.62 437 ALA B CA 1
ATOM 14134 C C . ALA B 1 436 ? 117.180 69.967 4.559 1.00 68.42 437 ALA B C 1
ATOM 14135 O O . ALA B 1 436 ? 116.749 70.111 5.713 1.00 68.00 437 ALA B O 1
ATOM 14142 N N . TRP B 1 437 ? 117.135 70.942 3.647 1.00 65.91 438 TRP B N 1
ATOM 14143 C CA . TRP B 1 437 ? 116.475 72.214 3.882 1.00 73.02 438 TRP B CA 1
ATOM 14144 C C . TRP B 1 437 ? 115.119 71.994 4.571 1.00 79.23 438 TRP B C 1
ATOM 14145 O O . TRP B 1 437 ? 114.857 72.515 5.670 1.00 78.94 438 TRP B O 1
ATOM 14166 N N . GLU B 1 438 ? 114.261 71.168 3.931 1.00 72.33 439 GLU B N 1
ATOM 14167 C CA . GLU B 1 438 ? 112.851 70.996 4.295 1.00 59.31 439 GLU B CA 1
ATOM 14168 C C . GLU B 1 438 ? 112.525 69.500 4.297 1.00 50.88 439 GLU B C 1
ATOM 14169 O O . GLU B 1 438 ? 111.761 68.997 3.485 1.00 50.69 439 GLU B O 1
ATOM 14181 N N . TRP B 1 439 ? 113.089 68.776 5.257 1.00 53.13 440 TRP B N 1
ATOM 14182 C CA . TRP B 1 439 ? 112.991 67.324 5.211 1.00 48.90 440 TRP B CA 1
ATOM 14183 C C . TRP B 1 439 ? 111.538 66.872 5.125 1.00 49.50 440 TRP B C 1
ATOM 14184 O O . TRP B 1 439 ? 111.182 66.017 4.303 1.00 47.22 440 TRP B O 1
ATOM 14205 N N . TRP B 1 440 ? 110.690 67.415 5.989 1.00 48.48 441 TRP B N 1
ATOM 14206 C CA . TRP B 1 440 ? 109.302 67.013 6.077 1.00 44.96 441 TRP B CA 1
ATOM 14207 C C . TRP B 1 440 ? 108.409 68.152 5.648 1.00 42.46 441 TRP B C 1
ATOM 14208 O O . TRP B 1 440 ? 108.534 69.266 6.157 1.00 53.90 441 TRP B O 1
ATOM 14229 N N . ARG B 1 441 ? 107.466 67.862 4.768 1.00 39.54 442 ARG B N 1
ATOM 14230 C CA . ARG B 1 441 ? 106.528 68.882 4.317 1.00 41.52 442 ARG B CA 1
ATOM 14231 C C . ARG B 1 441 ? 105.112 68.454 4.647 1.00 33.28 442 ARG B C 1
ATOM 14232 O O . ARG B 1 441 ? 104.722 67.319 4.360 1.00 37.34 442 ARG B O 1
ATOM 14253 N N . THR B 1 442 ? 104.320 69.370 5.194 1.00 37.18 443 THR B N 1
ATOM 14254 C CA . THR B 1 442 ? 102.948 69.044 5.568 1.00 34.65 443 THR B CA 1
ATOM 14255 C C . THR B 1 442 ? 102.043 69.272 4.377 1.00 36.99 443 THR B C 1
ATOM 14256 O O . THR B 1 442 ? 102.046 70.348 3.773 1.00 38.05 443 THR B O 1
ATOM 14267 N N . SER B 1 443 ? 101.282 68.248 4.039 1.00 36.22 444 SER B N 1
ATOM 14268 C CA . SER B 1 443 ? 100.422 68.279 2.864 1.00 41.02 444 SER B CA 1
ATOM 14269 C C . SER B 1 443 ? 98.941 68.425 3.192 1.00 39.96 444 SER B C 1
ATOM 14270 O O . SER B 1 443 ? 98.179 68.822 2.318 1.00 38.40 444 SER B O 1
ATOM 14278 N N . GLY B 1 444 ? 98.523 68.095 4.409 1.00 34.07 445 GLY B N 1
ATOM 14279 C CA . GLY B 1 444 ? 97.171 68.301 4.867 1.00 38.96 445 GLY B CA 1
ATOM 14280 C C . GLY B 1 444 ? 97.189 68.304 6.383 1.00 39.69 445 GLY B C 1
ATOM 14281 O O . GLY B 1 444 ? 97.910 67.512 7.005 1.00 34.55 445 GLY B O 1
ATOM 14285 N N . TYR B 1 445 ? 96.459 69.237 6.986 1.00 38.29 446 TYR B N 1
ATOM 14286 C CA . TYR B 1 445 ? 96.339 69.328 8.446 1.00 36.30 446 TYR B CA 1
ATOM 14287 C C . TYR B 1 445 ? 94.856 69.619 8.759 1.00 36.41 446 TYR B C 1
ATOM 14288 O O . TYR B 1 445 ? 94.334 70.682 8.473 1.00 37.98 446 TYR B O 1
ATOM 14306 N N . LYS B 1 446 ? 94.069 68.692 9.220 1.00 34.05 447 LYS B N 1
ATOM 14307 C CA . LYS B 1 446 ? 92.680 69.085 9.433 1.00 32.39 447 LYS B CA 1
ATOM 14308 C C . LYS B 1 446 ? 92.438 68.863 10.896 1.00 39.29 447 LYS B C 1
ATOM 14309 O O . LYS B 1 446 ? 92.760 67.775 11.368 1.00 35.26 447 LYS B O 1
ATOM 14328 N N . VAL B 1 447 ? 91.895 69.859 11.620 1.00 38.26 448 VAL B N 1
ATOM 14329 C CA . VAL B 1 447 ? 91.606 69.694 13.047 1.00 35.82 448 VAL B CA 1
ATOM 14330 C C . VAL B 1 447 ? 90.111 69.909 13.334 1.00 39.39 448 VAL B C 1
ATOM 14331 O O . VAL B 1 447 ? 89.330 70.367 12.497 1.00 39.99 448 VAL B O 1
ATOM 14344 N N . GLY B 1 448 ? 89.738 69.593 14.567 1.00 44.77 449 GLY B N 1
ATOM 14345 C CA . GLY B 1 448 ? 88.380 69.810 15.025 1.00 36.94 449 GLY B CA 1
ATOM 14346 C C . GLY B 1 448 ? 87.323 69.233 14.117 1.00 48.62 449 GLY B C 1
ATOM 14347 O O . GLY B 1 448 ? 86.238 69.807 13.980 1.00 60.92 449 GLY B O 1
ATOM 14351 N N . ARG B 1 449 ? 87.597 68.092 13.527 1.00 40.31 450 ARG B N 1
ATOM 14352 C CA . ARG B 1 449 ? 86.631 67.436 12.668 1.00 41.42 450 ARG B CA 1
ATOM 14353 C C . ARG B 1 449 ? 85.678 66.514 13.442 1.00 44.97 450 ARG B C 1
ATOM 14354 O O . ARG B 1 449 ? 85.962 66.005 14.538 1.00 36.56 450 ARG B O 1
ATOM 14375 N N . ALA B 1 450 ? 84.515 66.304 12.837 1.00 47.95 451 ALA B N 1
ATOM 14376 C CA . ALA B 1 450 ? 83.502 65.431 13.398 1.00 37.36 451 ALA B CA 1
ATOM 14377 C C . ALA B 1 450 ? 83.717 63.977 12.984 1.00 35.79 451 ALA B C 1
ATOM 14378 O O . ALA B 1 450 ? 84.274 63.669 11.928 1.00 44.18 451 ALA B O 1
ATOM 14385 N N . LEU B 1 451 ? 83.247 63.073 13.825 1.00 36.41 452 LEU B N 1
ATOM 14386 C CA . LEU B 1 451 ? 83.250 61.653 13.498 1.00 39.46 452 LEU B CA 1
ATOM 14387 C C . LEU B 1 451 ? 82.103 61.329 12.543 1.00 44.78 452 LEU B C 1
ATOM 14388 O O . LEU B 1 451 ? 80.943 61.246 12.959 1.00 48.58 452 LEU B O 1
ATOM 14404 N N . VAL B 1 452 ? 82.436 61.089 11.281 1.00 41.73 453 VAL B N 1
ATOM 14405 C CA . VAL B 1 452 ? 81.475 60.754 10.234 1.00 36.64 453 VAL B CA 1
ATOM 14406 C C . VAL B 1 452 ? 81.598 59.252 10.001 1.00 40.69 453 VAL B C 1
ATOM 14407 O O . VAL B 1 452 ? 82.570 58.613 10.454 1.00 44.69 453 VAL B O 1
ATOM 14420 N N . PRO B 1 453 ? 80.621 58.638 9.354 1.00 37.35 454 PRO B N 1
ATOM 14421 C CA . PRO B 1 453 ? 80.683 57.173 9.162 1.00 39.13 454 PRO B CA 1
ATOM 14422 C C . PRO B 1 453 ? 81.903 56.721 8.376 1.00 44.73 454 PRO B C 1
ATOM 14423 O O . PRO B 1 453 ? 82.396 55.612 8.616 1.00 41.32 454 PRO B O 1
ATOM 14434 N N . LEU B 1 454 ? 82.406 57.548 7.458 1.00 36.59 455 LEU B N 1
ATOM 14435 C CA . LEU B 1 454 ? 83.602 57.241 6.688 1.00 42.40 455 LEU B CA 1
ATOM 14436 C C . LEU B 1 454 ? 84.284 58.549 6.308 1.00 43.64 455 LEU B C 1
ATOM 14437 O O . LEU B 1 454 ? 83.690 59.410 5.655 1.00 47.13 455 LEU B O 1
ATOM 14453 N N . ARG B 1 455 ? 85.530 58.701 6.743 1.00 39.64 456 ARG B N 1
ATOM 14454 C CA . ARG B 1 455 ? 86.399 59.789 6.352 1.00 40.47 456 ARG B CA 1
ATOM 14455 C C . ARG B 1 455 ? 87.614 59.166 5.665 1.00 43.76 456 ARG B C 1
ATOM 14456 O O . ARG B 1 455 ? 88.333 58.375 6.276 1.00 43.99 456 ARG B O 1
ATOM 14477 N N . THR B 1 456 ? 87.835 59.521 4.413 1.00 40.42 457 THR B N 1
ATOM 14478 C CA . THR B 1 456 ? 88.914 59.002 3.596 1.00 43.91 457 THR B CA 1
ATOM 14479 C C . THR B 1 456 ? 89.947 60.094 3.421 1.00 35.52 457 THR B C 1
ATOM 14480 O O . THR B 1 456 ? 89.597 61.214 3.030 1.00 38.86 457 THR B O 1
ATOM 14491 N N . VAL B 1 457 ? 91.209 59.757 3.700 1.00 37.62 458 VAL B N 1
ATOM 14492 C CA . VAL B 1 457 ? 92.344 60.659 3.536 1.00 39.59 458 VAL B CA 1
ATOM 14493 C C . VAL B 1 457 ? 93.300 59.996 2.563 1.00 35.97 458 VAL B C 1
ATOM 14494 O O . VAL B 1 457 ? 93.729 58.859 2.779 1.00 39.29 458 VAL B O 1
ATOM 14507 N N . SER B 1 458 ? 93.542 60.664 1.443 1.00 38.22 459 SER B N 1
ATOM 14508 C CA . SER B 1 458 ? 94.372 60.119 0.378 1.00 45.62 459 SER B CA 1
ATOM 14509 C C . SER B 1 458 ? 95.515 61.076 0.084 1.00 28.00 459 SER B C 1
ATOM 14510 O O . SER B 1 458 ? 95.310 62.272 -0.151 1.00 34.55 459 SER B O 1
ATOM 14518 N N . ILE B 1 459 ? 96.706 60.543 0.018 1.00 29.86 460 ILE B N 1
ATOM 14519 C CA . ILE B 1 459 ? 97.840 61.367 -0.337 1.00 28.33 460 ILE B CA 1
ATOM 14520 C C . ILE B 1 459 ? 98.550 60.710 -1.511 1.00 29.98 460 ILE B C 1
ATOM 14521 O O . ILE B 1 459 ? 98.616 59.486 -1.588 1.00 26.62 460 ILE B O 1
ATOM 14537 N N . GLY B 1 460 ? 99.078 61.516 -2.416 1.00 27.76 461 GLY B N 1
ATOM 14538 C CA . GLY B 1 460 ? 99.856 60.977 -3.497 1.00 29.63 461 GLY B CA 1
ATOM 14539 C C . GLY B 1 460 ? 100.827 61.967 -4.048 1.00 32.62 461 GLY B C 1
ATOM 14540 O O . GLY B 1 460 ? 101.226 62.942 -3.392 1.00 25.77 461 GLY B O 1
ATOM 14544 N N . GLY B 1 461 ? 101.209 61.714 -5.295 1.00 30.58 462 GLY B N 1
ATOM 14545 C CA . GLY B 1 461 ? 102.121 62.623 -5.968 1.00 31.19 462 GLY B CA 1
ATOM 14546 C C . GLY B 1 461 ? 103.585 62.281 -5.790 1.00 26.78 462 GLY B C 1
ATOM 14547 O O . GLY B 1 461 ? 103.931 61.117 -5.671 1.00 26.33 462 GLY B O 1
ATOM 14551 N N . THR B 1 462 ? 104.457 63.274 -5.800 1.00 31.04 463 THR B N 1
ATOM 14552 C CA . THR B 1 462 ? 105.870 63.086 -5.619 1.00 22.74 463 THR B CA 1
ATOM 14553 C C . THR B 1 462 ? 106.364 63.987 -4.513 1.00 30.44 463 THR B C 1
ATOM 14554 O O . THR B 1 462 ? 105.615 64.824 -3.996 1.00 34.18 463 THR B O 1
ATOM 14565 N N . THR B 1 463 ? 107.680 63.884 -4.266 1.00 27.69 464 THR B N 1
ATOM 14566 C CA . THR B 1 463 ? 108.328 64.580 -3.146 1.00 33.44 464 THR B CA 1
ATOM 14567 C C . THR B 1 463 ? 108.116 66.084 -3.184 1.00 38.54 464 THR B C 1
ATOM 14568 O O . THR B 1 463 ? 108.022 66.725 -2.134 1.00 33.49 464 THR B O 1
ATOM 14579 N N . LEU B 1 464 ? 108.096 66.683 -4.370 1.00 34.26 465 LEU B N 1
ATOM 14580 C CA . LEU B 1 464 ? 108.038 68.132 -4.463 1.00 31.10 465 LEU B CA 1
ATOM 14581 C C . LEU B 1 464 ? 106.696 68.618 -4.949 1.00 41.78 465 LEU B C 1
ATOM 14582 O O . LEU B 1 464 ? 106.502 69.831 -5.083 1.00 45.60 465 LEU B O 1
ATOM 14598 N N . HIS B 1 465 ? 105.747 67.693 -5.136 1.00 35.36 466 HIS B N 1
ATOM 14599 C CA . HIS B 1 465 ? 104.377 67.943 -5.576 1.00 38.00 466 HIS B CA 1
ATOM 14600 C C . HIS B 1 465 ? 103.516 66.901 -4.833 1.00 35.73 466 HIS B C 1
ATOM 14601 O O . HIS B 1 465 ? 103.109 65.884 -5.395 1.00 36.07 466 HIS B O 1
ATOM 14615 N N . GLN B 1 466 ? 103.260 67.144 -3.549 1.00 28.88 467 GLN B N 1
ATOM 14616 C CA . GLN B 1 466 ? 102.471 66.234 -2.718 1.00 32.52 467 GLN B CA 1
ATOM 14617 C C . GLN B 1 466 ? 100.977 66.548 -2.854 1.00 33.07 467 GLN B C 1
ATOM 14618 O O . GLN B 1 466 ? 100.543 67.682 -2.634 1.00 37.50 467 GLN B O 1
ATOM 14632 N N . THR B 1 467 ? 100.195 65.558 -3.232 1.00 33.63 468 THR B N 1
ATOM 14633 C CA . THR B 1 467 ? 98.765 65.772 -3.395 1.00 36.06 468 THR B CA 1
ATOM 14634 C C . THR B 1 467 ? 98.018 65.275 -2.164 1.00 40.53 468 THR B C 1
ATOM 14635 O O . THR B 1 467 ? 98.468 64.356 -1.474 1.00 34.13 468 THR B O 1
ATOM 14646 N N . PHE B 1 468 ? 96.874 65.893 -1.894 1.00 40.99 469 PHE B N 1
ATOM 14647 C CA . PHE B 1 468 ? 96.105 65.576 -0.704 1.00 37.58 469 PHE B CA 1
ATOM 14648 C C . PHE B 1 468 ? 94.636 65.770 -1.018 1.00 38.05 469 PHE B C 1
ATOM 14649 O O . PHE B 1 468 ? 94.263 66.803 -1.575 1.00 35.57 469 PHE B O 1
ATOM 14666 N N . SER B 1 469 ? 93.823 64.794 -0.646 1.00 40.42 470 SER B N 1
ATOM 14667 C CA . SER B 1 469 ? 92.371 64.903 -0.735 1.00 46.48 470 SER B CA 1
ATOM 14668 C C . SER B 1 469 ? 91.739 64.306 0.515 1.00 37.70 470 SER B C 1
ATOM 14669 O O . SER B 1 469 ? 92.169 63.250 1.002 1.00 37.44 470 SER B O 1
ATOM 14694 N N . THR B 1 471 ? 87.808 63.240 1.959 1.00 40.58 472 THR B N 1
ATOM 14695 C CA . THR B 1 471 ? 86.382 63.056 1.711 1.00 48.97 472 THR B CA 1
ATOM 14696 C C . THR B 1 471 ? 85.669 62.563 2.965 1.00 50.21 472 THR B C 1
ATOM 14697 O O . THR B 1 471 ? 86.049 61.503 3.502 1.00 50.57 472 THR B O 1
ATOM 14708 N N . PRO B 1 472 ? 84.624 63.269 3.469 1.00 49.16 473 PRO B N 1
ATOM 14709 C CA . PRO B 1 472 ? 84.060 64.558 3.035 1.00 51.24 473 PRO B CA 1
ATOM 14710 C C . PRO B 1 472 ? 85.084 65.646 3.237 1.00 55.41 473 PRO B C 1
ATOM 14711 O O . PRO B 1 472 ? 85.854 65.575 4.190 1.00 53.62 473 PRO B O 1
ATOM 14722 N N . ALA B 1 473 ? 85.195 66.612 2.351 1.00 55.21 474 ALA B N 1
ATOM 14723 C CA . ALA B 1 473 ? 86.208 67.671 2.518 1.00 64.02 474 ALA B CA 1
ATOM 14724 C C . ALA B 1 473 ? 85.575 68.422 3.629 1.00 66.58 474 ALA B C 1
ATOM 14725 O O . ALA B 1 473 ? 84.502 68.773 3.250 1.00 77.48 474 ALA B O 1
ATOM 14732 N N . ASP B 1 474 ? 85.969 68.759 4.893 1.00 81.54 475 ASP B N 1
ATOM 14733 C CA . ASP B 1 474 ? 84.926 69.477 5.838 1.00 77.24 475 ASP B CA 1
ATOM 14734 C C . ASP B 1 474 ? 84.026 68.434 6.516 1.00 67.21 475 ASP B C 1
ATOM 14735 O O . ASP B 1 474 ? 84.157 68.128 7.700 1.00 56.81 475 ASP B O 1
#

Radius of gyration: 40.35 Å; Cα contacts (8 Å, |Δi|>4): 2105; chains: 2; bounding box: 163×84×62 Å

CATH classification: 3.90.840.10 (+1 more: 2.60.40.1430)